Protein AF-0000000071012381 (afdb_homodimer)

InterPro domains:
  IPR000421 Coagulation factor 5/8, C-terminal domain [PF00754] (573-663)
  IPR000421 Coagulation factor 5/8, C-terminal domain [PS50022] (573-674)
  IPR008928 Six-hairpin glycosidase superfamily [SSF48208] (55-491)
  IPR008979 Galactose-binding-like domain superfamily [SSF49785] (573-671)
  IPR012341 Six-hairpin glycosidase-like superfamily [G3DSA:1.50.10.10] (108-433)
  IPR054491 Mannosylglycerate hydrolase MGH1-like, glycoside hydrolase domain [PF22422] (103-430)

pLDDT: mean 93.33, std 14.38, range [17.38, 98.94]

Foldseek 3Di:
DDDPPDDPPPDDPVVPPPPPPPPPPQQFFDDPQQVVLCVLFNQASVVDSQKAWAKDFLDVLLNNLLSVVVQLLQQQWFAPFPLATAGAQFSDADDLADPLRNHDALQLLQSLLRQLFILPNRHNLSRLSCCLVPRVPLQAQAQSLLSLLVSCLFQVPLCSNLVRLVSLVVVLVVQCVQADPVLLAGKDWCVRNVAFAAQQQCQLVVNQGTRTDRIWRFLQNLLSSLSSLCSSLVSCVSVVNNVSNVVSPVSSVSSLVSQVVQQQDLVALFRFIAGCDDDPRHHHSHTGDFDFLSRLLNLLRVSHDQDASNVLNCLQCVDCQHQPFPLAGARTGPVDPCAPPFNDDDVPATDDHRRTWHFQASLQSNLSSVLSCAADHDDDSDALLNSLVNLVSSSVLLDDVRDRWAFGTAHRHPSHDRGPDLRGTSGNSHHRNSCCVCEQQNFDRDNAQKTKGAGSADWPPDPSHIQKMKIWQGRGLQWTKMWIAHLPCPPSVDQHFIFIDINSHTQDTDNTHGMDMDGHHHDDRDDDDDRGFLQADSDQPDPQAKDKPDPWDSQQRNQQRNRGDHADPSDDTHTKDDQDQDKMKMKTFRVAKDKFWKKKWAKADDPPAADAFPDKWKWFDDPDDTDTFPWPWDDDDHSHITMTGGDIDIGRMMMMIGGHDNNHMIGTRYITTD/DDDDDDPDDPPPPPPPPPPPPPPPPQQFFDDPQQVVLCVLFNQASVVDSQKAWAKDFLDVLLNNLLSVVVQLLQQQWFAPFPLATAGAQFSDADDLADPLRNHDALQLLQSLLRQLFILPNRHNLSRLSCCLVPRVPLQAQAQSLLSLLVSCLFQVPLCSNLVRLVSLVVVLVVQCVQADPVLLAGKDWCVRNVAFAAQQQCQLVVNQGTRTDRIWRFLQNLLSSLSSLCSSLVSCVSVVNNVSNVVSPVSSLSSLVSQVVQQQDLVALFRFIAGCDDDPRHHHSHTGDFDFLSRLLNLLRVSHDQDASNVLNCLQCVDCQHQPFPLAGWRTGPVDPCAPPFNDDDVPATDDHRRTWHFQASLQSNLSSVLSCAADHDYDSDALLNSLVNLVSSSVLLDDVRDRWAFGTAHRHPSHDRGPDLRGTSGSSHHRNSCCVCEQQNFDRDNAQKTKGAGSADWPPDPSHIQKMKIWQGRGLQWTKMWIAHLPCPPSVDQHFIFIDINSHTQDTDNTHGMDMDGHDHDDRDDDDDRGFLQADSDQPDPFAKDKPDPWDSQQRNQQRNRGDHADPSDDTHTKDDQDQDKMKMKTFRVAKDKFWKKKWAKADDPPAADAFPDKWKWFDDPDDTDTFPWPWDDDDHSHITMTGGDIDIGRMMMMIGGHDHNHMIGTRYITTD

Organism: NCBI:txid2759526

Sequence (1348 aa):
MNPHRLRAAIGASILAVVLGTASAQASSPAIDTERVAQARFGNDASWYSARIPFFESSDPQIDDVYYYRWKLFRAHQRDLGAEGFISTEFLDDVGWQREPYASLNDASGFHIAEGRWLRDRRYADDYIDFMYRGGNDRHFTDYMADSVYGRFLVDGDRAAAVRHLGAMRHIYRLWDDRFDFTKGLYWVEPLLDATEYTISSIDASGGKDGFRGGDAFRPSINAYMFANARALAKLSAMAGDTTAAADFAARAAAIKARVQDDLWSPALSHFIDRYQVTNEFVKYWQPIRGRELVGYLPWTFDLVDDDARFAAAWRHALDPQGLGGATGLRTVEPSYQYYMRQYRYEGTAPECQWNGPVWPFQTTQVLTGMANLLDHYSQSVVTRSDYMRLLRQYAAMHFQQGLLDIEEDYHPETGRPIVGLARSHHYFHSGFNDLILTGLVGIRPRADDVLEVNPLLPVNGDPQALRWFRAQDVPYHGHSVAVTWDADGRHYGGKPGLTVEVDGAALAHRATMGRLTVPISRLRLPEAERPIAQSVQLVRGQFPKGSASGMADPERVHDAIDGRVWFFPELPNGWDTDATRSPQWFAIDFGKPVRLTRAEIAFFTDGKTFAVPREYRLQVRSGNAWQDVAPSGSRAIGNGITHVRWTETVADRIRLIVRQQPGKRTRLVELKILMNPHRLRAAIGASILAVVLGTASAQASSPAIDTERVAQARFGNDASWYSARIPFFESSDPQIDDVYYYRWKLFRAHQRDLGAEGFISTEFLDDVGWQREPYASLNDASGFHIAEGRWLRDRRYADDYIDFMYRGGNDRHFTDYMADSVYGRFLVDGDRAAAVRHLGAMRHIYRLWDDRFDFTKGLYWVEPLLDATEYTISSIDASGGKDGFRGGDAFRPSINAYMFANARALAKLSAMAGDTTAAADFAARAAAIKARVQDDLWSPALSHFIDRYQVTNEFVKYWQPIRGRELVGYLPWTFDLVDDDARFAAAWRHALDPQGLGGATGLRTVEPSYQYYMRQYRYEGTAPECQWNGPVWPFQTTQVLTGMANLLDHYSQSVVTRSDYMRLLRQYAAMHFQQGLLDIEEDYHPETGRPIVGLARSHHYFHSGFNDLILTGLVGIRPRADDVLEVNPLLPVNGDPQALRWFRAQDVPYHGHSVAVTWDADGRHYGGKPGLTVEVDGAALAHRATMGRLTVPISRLRLPEAERPIAQSVQLVRGQFPKGSASGMADPERVHDAIDGRVWFFPELPNGWDTDATRSPQWFAIDFGKPVRLTRAEIAFFTDGKTFAVPREYRLQVRSGNAWQDVAPSGSRAIGNGITHVRWTETVADRIRLIVRQQPGKRTRLVELKIL

Secondary structure (DSSP, 8-state):
--------------------------------HHHHHHHHHGGGHHHHHTTPPEEEES-HHHHHHHHHHHHHHHHTEEE-GGG-EEE-S-SS--TTSBTTTTB-STTHHHHHHHHTT-SSTHHHHHHHHHIIIII---SS---HHHHHHHHHHHH--HHHHHTTHHHHHHHHHHGGGGEETTTTEEEE-GGGGT-TT-HHHHHHTTTS--SS---EE-HHHHHHHHHHHHHHHHHHHHTT-HHHHHHHHHHHHHHHHHIIIIIEETTTTEE--EES---SS--TTPBPSS-BGGGGHHHHTT-S-S-HHHHGGGHHHH-TTTTB-SSSBBSB-TTSTTTT----EETTEEPP--SS-B-HHHHHHHHHHHHHHHHH---SSS-HHHHHHHHHHHHHTTEETTEE---S-B-TTT--BS---GGGTT--SS-SHHHIIIIIS-B---SSSEEEE---PPPTTSTT--SEEEEEEEEETTEEEEEEEESSSTTTTS-SEEEEEETTEEEEEESSS--EEEE----PPPPPP-PPPS----STTSSSEEEESSS--HHHHHHTTSSB----TTS--SEE--S-SS-EEEEEEEEEEEEEEEEEEEEE--SSSB---SEEEEEEESSS-EEE----PPPP-BSEEEEEEEEEEEEEEEEEEEEPPTT-B-EEEEEEE-/--------------------------------HHHHHHHHHGGGHHHHHTTPPEEEES-HHHHHHHHHHHHHHHHTEEE-GGG-EEE-S-SS--TTSBTTTTB-STTHHHHHHHHTT-SSTHHHHHHHHHIIIII---SS---HHHHHHHHHHHH--HHHHHTTHHHHHHHHHHGGGGEETTTTEEEE-GGGGT-TT-HHHHHHTTTS--SS---EE-HHHHHHHHHHHHHHHHHHHHTT-HHHHHHHHHHHHHHHHHHHHHTEETTTTEE--EES---SS--TTPBPSS-BGGGGHHHHTT-S-S-HHHHGGGHHHH-TTTTB-SSSBBSB-TTSTTTT----EETTEEPP--SS-B-HHHHHHHHHHHHHHHHH---SSS-HHHHHHHHHHHHHHTEETTEE---S-B-TTT--BS---GGGTT--SS-SHHHIIIIIS-B---SSSEEEE---PPPTTSTT--SEEEEEEEEETTEEEEEEEESSSTTTTS-SEEEEEETTEEEEEESSS--EEEE----PPPPPP-PPPS----STTSSSEEEESSS--HHHHHHTTSS-----TTS--SEE--S-SS-EEEEEEEEEEEEEEEEEEEEE--SSSB---SEEEEEEESSS-EEE----PPPP-BSEEEEEEEEEEEEEEEEEEEEPPTT-B-EEEEEEE-

Structure (mmCIF, N/CA/C/O backbone):
data_AF-0000000071012381-model_v1
#
loop_
_entity.id
_entity.type
_entity.pdbx_description
1 polymer 'Discoidin domain-containing protein'
#
loop_
_atom_site.group_PDB
_atom_site.id
_atom_site.type_symbol
_atom_site.label_atom_id
_atom_site.label_alt_id
_atom_site.label_comp_id
_atom_site.label_asym_id
_atom_site.label_entity_id
_atom_site.label_seq_id
_atom_site.pdbx_PDB_ins_code
_atom_site.Cartn_x
_atom_site.Cartn_y
_atom_site.Cartn_z
_atom_site.occupancy
_atom_site.B_iso_or_equiv
_atom_site.auth_seq_id
_atom_site.auth_comp_id
_atom_site.auth_asym_id
_atom_site.auth_atom_id
_atom_site.pdbx_PDB_model_num
ATOM 1 N N . MET A 1 1 ? 45.375 -5.504 -92.812 1 21.78 1 MET A N 1
ATOM 2 C CA . MET A 1 1 ? 44.906 -4.875 -91.562 1 21.78 1 MET A CA 1
ATOM 3 C C . MET A 1 1 ? 43.375 -5.016 -91.5 1 21.78 1 MET A C 1
ATOM 5 O O . MET A 1 1 ? 42.75 -4.387 -90.625 1 21.78 1 MET A O 1
ATOM 9 N N . ASN A 1 2 ? 42.781 -5.871 -92.375 1 21.17 2 ASN A N 1
ATOM 10 C CA . ASN A 1 2 ? 41.438 -5.898 -92.875 1 21.17 2 ASN A CA 1
ATOM 11 C C . ASN A 1 2 ? 40.438 -6.309 -91.812 1 21.17 2 ASN A C 1
ATOM 13 O O . ASN A 1 2 ? 40.781 -6.965 -90.812 1 21.17 2 ASN A O 1
ATOM 17 N N . PRO A 1 3 ? 39 -6.051 -92.062 1 25.12 3 PRO A N 1
ATOM 18 C CA . PRO A 1 3 ? 37.75 -5.629 -91.375 1 25.12 3 PRO A CA 1
ATOM 19 C C . PRO A 1 3 ? 36.969 -6.801 -90.812 1 25.12 3 PRO A C 1
ATOM 21 O O . PRO A 1 3 ? 35.812 -6.652 -90.438 1 25.12 3 PRO A O 1
ATOM 24 N N . HIS A 1 4 ? 37.625 -7.793 -90.062 1 19.03 4 HIS A N 1
ATOM 25 C CA . HIS A 1 4 ? 37.031 -9.078 -89.688 1 19.03 4 HIS A CA 1
ATOM 26 C C . HIS A 1 4 ? 35.781 -8.883 -88.812 1 19.03 4 HIS A C 1
ATOM 28 O O . HIS A 1 4 ? 35.875 -8.492 -87.688 1 19.03 4 HIS A O 1
ATOM 34 N N . ARG A 1 5 ? 34.531 -8.656 -89.438 1 18.31 5 ARG A N 1
ATOM 35 C CA . ARG A 1 5 ? 33.281 -8.07 -89 1 18.31 5 ARG A CA 1
ATOM 36 C C . ARG A 1 5 ? 32.5 -9.031 -88.125 1 18.31 5 ARG A C 1
ATOM 38 O O . ARG A 1 5 ? 31.484 -8.648 -87.5 1 18.31 5 ARG A O 1
ATOM 45 N N . LEU A 1 6 ? 32.781 -10.445 -88.125 1 17.38 6 LEU A N 1
ATOM 46 C CA . LEU A 1 6 ? 31.562 -11.234 -88.312 1 17.38 6 LEU A CA 1
ATOM 47 C C . LEU A 1 6 ? 30.594 -11.055 -87.125 1 17.38 6 LEU A C 1
ATOM 49 O O . LEU A 1 6 ? 30.984 -10.57 -86.062 1 17.38 6 LEU A O 1
ATOM 53 N N . ARG A 1 7 ? 30.078 -12.273 -86.5 1 18.84 7 ARG A N 1
ATOM 54 C CA . ARG A 1 7 ? 28.906 -13.133 -86.562 1 18.84 7 ARG A CA 1
ATOM 55 C C . ARG A 1 7 ? 28.109 -13.062 -85.25 1 18.84 7 ARG A C 1
ATOM 57 O O . ARG A 1 7 ? 28.625 -13.438 -84.188 1 18.84 7 ARG A O 1
ATOM 64 N N . ALA A 1 8 ? 27.219 -12.102 -85 1 21.19 8 ALA A N 1
ATOM 65 C CA . ALA A 1 8 ? 26.609 -11.75 -83.75 1 21.19 8 ALA A CA 1
ATOM 66 C C . ALA A 1 8 ? 25.594 -12.812 -83.312 1 21.19 8 ALA A C 1
ATOM 68 O O . ALA A 1 8 ? 24.891 -12.633 -82.312 1 21.19 8 ALA A O 1
ATOM 69 N N . ALA A 1 9 ? 25.734 -14.078 -83.688 1 18.69 9 ALA A N 1
ATOM 70 C CA . ALA A 1 9 ? 24.422 -14.75 -83.688 1 18.69 9 ALA A CA 1
ATOM 71 C C . ALA A 1 9 ? 23.844 -14.773 -82.25 1 18.69 9 ALA A C 1
ATOM 73 O O . ALA A 1 9 ? 24.594 -14.93 -81.312 1 18.69 9 ALA A O 1
ATOM 74 N N . ILE A 1 10 ? 22.594 -14.289 -82.062 1 23.92 10 ILE A N 1
ATOM 75 C CA . ILE A 1 10 ? 21.641 -13.953 -81.062 1 23.92 10 ILE A CA 1
ATOM 76 C C . ILE A 1 10 ? 21.109 -15.242 -80.375 1 23.92 10 ILE A C 1
ATOM 78 O O . ILE A 1 10 ? 20.344 -15.977 -81 1 23.92 10 ILE A O 1
ATOM 82 N N . GLY A 1 11 ? 22 -16.281 -80.062 1 20.42 11 GLY A N 1
ATOM 83 C CA . GLY A 1 11 ? 21.328 -17.531 -79.75 1 20.42 11 GLY A CA 1
ATOM 84 C C . GLY A 1 11 ? 20.281 -17.406 -78.688 1 20.42 11 GLY A C 1
ATOM 85 O O . GLY A 1 11 ? 20.344 -16.484 -77.875 1 20.42 11 GLY A O 1
ATOM 86 N N . ALA A 1 12 ? 19.031 -18 -78.938 1 24.62 12 ALA A N 1
ATOM 87 C CA . ALA A 1 12 ? 17.734 -18.312 -78.375 1 24.62 12 ALA A CA 1
ATOM 88 C C . ALA A 1 12 ? 17.875 -18.891 -77 1 24.62 12 ALA A C 1
ATOM 90 O O . ALA A 1 12 ? 18.531 -19.922 -76.812 1 24.62 12 ALA A O 1
ATOM 91 N N . SER A 1 13 ? 18 -18.031 -75.938 1 22.08 13 SER A N 1
ATOM 92 C CA . SER A 1 13 ? 18.141 -18.391 -74.562 1 22.08 13 SER A CA 1
ATOM 93 C C . SER A 1 13 ? 16.969 -19.25 -74.062 1 22.08 13 SER A C 1
ATOM 95 O O . SER A 1 13 ? 15.836 -18.781 -74 1 22.08 13 SER A O 1
ATOM 97 N N . ILE A 1 14 ? 16.766 -20.453 -74.75 1 24.06 14 ILE A N 1
ATOM 98 C CA . ILE A 1 14 ? 15.57 -21.156 -74.312 1 24.06 14 ILE A CA 1
ATOM 99 C C . ILE A 1 14 ? 15.688 -21.422 -72.812 1 24.06 14 ILE A C 1
ATOM 101 O O . ILE A 1 14 ? 16.641 -22.062 -72.312 1 24.06 14 ILE A O 1
ATOM 105 N N . LEU A 1 15 ? 15.258 -20.438 -72 1 23.03 15 LEU A N 1
ATOM 106 C CA . LEU A 1 15 ? 15.219 -20.562 -70.562 1 23.03 15 LEU A CA 1
ATOM 107 C C . LEU A 1 15 ? 14.391 -21.766 -70.125 1 23.03 15 LEU A C 1
ATOM 109 O O . LEU A 1 15 ? 13.195 -21.844 -70.438 1 23.03 15 LEU A O 1
ATOM 113 N N . ALA A 1 16 ? 14.961 -22.969 -70.188 1 26.92 16 ALA A N 1
ATOM 114 C CA . ALA A 1 16 ? 14.281 -24.156 -69.625 1 26.92 16 ALA A CA 1
ATOM 115 C C . ALA A 1 16 ? 13.859 -23.922 -68.188 1 26.92 16 ALA A C 1
ATOM 117 O O . ALA A 1 16 ? 14.711 -23.688 -67.312 1 26.92 16 ALA A O 1
ATOM 118 N N . VAL A 1 17 ? 12.695 -23.281 -68.062 1 28.25 17 VAL A N 1
ATOM 119 C CA . VAL A 1 17 ? 12.117 -23.188 -66.75 1 28.25 17 VAL A CA 1
ATOM 120 C C . VAL A 1 17 ? 12 -24.578 -66.125 1 28.25 17 VAL A C 1
ATOM 122 O O . VAL A 1 17 ? 11.336 -25.453 -66.688 1 28.25 17 VAL A O 1
ATOM 125 N N . VAL A 1 18 ? 13.094 -25.047 -65.5 1 27.47 18 VAL A N 1
ATOM 126 C CA . VAL A 1 18 ? 12.992 -26.281 -64.75 1 27.47 18 VAL A CA 1
ATOM 127 C C . VAL A 1 18 ? 11.875 -26.156 -63.688 1 27.47 18 VAL A C 1
ATOM 129 O O . VAL A 1 18 ? 11.914 -25.266 -62.844 1 27.47 18 VAL A O 1
ATOM 132 N N . LEU A 1 19 ? 10.688 -26.547 -64.125 1 29.58 19 LEU A N 1
ATOM 133 C CA . LEU A 1 19 ? 9.586 -26.75 -63.188 1 29.58 19 LEU A CA 1
ATOM 134 C C . LEU A 1 19 ? 10.039 -27.562 -62 1 29.58 19 LEU A C 1
ATOM 136 O O . LEU A 1 19 ? 10.438 -28.719 -62.125 1 29.58 19 LEU A O 1
ATOM 140 N N . GLY A 1 20 ? 10.711 -26.812 -61.125 1 26.58 20 GLY A N 1
ATOM 141 C CA . GLY A 1 20 ? 11.023 -27.453 -59.844 1 26.58 20 GLY A CA 1
ATOM 142 C C . GLY A 1 20 ? 9.82 -28.125 -59.219 1 26.58 20 GLY A C 1
ATOM 143 O O . GLY A 1 20 ? 8.734 -27.547 -59.156 1 26.58 20 GLY A O 1
ATOM 144 N N . THR A 1 21 ? 9.773 -29.391 -59.406 1 29.95 21 THR A N 1
ATOM 145 C CA . THR A 1 21 ? 8.766 -30.172 -58.688 1 29.95 21 THR A CA 1
ATOM 146 C C . THR A 1 21 ? 8.641 -29.688 -57.219 1 29.95 21 THR A C 1
ATOM 148 O O . THR A 1 21 ? 9.641 -29.391 -56.594 1 29.95 21 THR A O 1
ATOM 151 N N . ALA A 1 22 ? 7.535 -29.062 -57 1 32.56 22 ALA A N 1
ATOM 152 C CA . ALA A 1 22 ? 7.102 -28.812 -55.625 1 32.56 22 ALA A CA 1
ATOM 153 C C . ALA A 1 22 ? 7.32 -30.031 -54.75 1 32.56 22 ALA A C 1
ATOM 155 O O . ALA A 1 22 ? 6.707 -31.078 -54.969 1 32.56 22 ALA A O 1
ATOM 156 N N . SER A 1 23 ? 8.57 -30.234 -54.438 1 29.98 23 SER A N 1
ATOM 157 C CA . SER A 1 23 ? 8.633 -31.266 -53.406 1 29.98 23 SER A CA 1
ATOM 158 C C . SER A 1 23 ? 7.445 -31.172 -52.469 1 29.98 23 SER A C 1
ATOM 160 O O . SER A 1 23 ? 6.961 -30.078 -52.156 1 29.98 23 SER A O 1
ATOM 162 N N . ALA A 1 24 ? 6.727 -32.062 -52.438 1 38.72 24 ALA A N 1
ATOM 163 C CA . ALA A 1 24 ? 5.703 -32.281 -51.406 1 38.72 24 ALA A CA 1
ATOM 164 C C . ALA A 1 24 ? 6.191 -31.781 -50.062 1 38.72 24 ALA A C 1
ATOM 166 O O . ALA A 1 24 ? 7.098 -32.375 -49.469 1 38.72 24 ALA A O 1
ATOM 167 N N . GLN A 1 25 ? 6.207 -30.578 -49.781 1 37.19 25 GLN A N 1
ATOM 168 C CA . GLN A 1 25 ? 6.418 -30.078 -48.406 1 37.19 25 GLN A CA 1
ATOM 169 C C . GLN A 1 25 ? 5.863 -31.047 -47.375 1 37.19 25 GLN A C 1
ATOM 171 O O . GLN A 1 25 ? 4.676 -31.359 -47.375 1 37.19 25 GLN A O 1
ATOM 176 N N . ALA A 1 26 ? 6.562 -31.938 -46.812 1 44.81 26 ALA A N 1
ATOM 177 C CA . ALA A 1 26 ? 6.18 -32.75 -45.688 1 44.81 26 ALA A CA 1
ATOM 178 C C . ALA A 1 26 ? 5.371 -31.969 -44.656 1 44.81 26 ALA A C 1
ATOM 180 O O . ALA A 1 26 ? 5.785 -30.875 -44.25 1 44.81 26 ALA A O 1
ATOM 181 N N . SER A 1 27 ? 4.141 -32.156 -44.594 1 49.75 27 SER A N 1
ATOM 182 C CA . SER A 1 27 ? 3.24 -31.5 -43.656 1 49.75 27 SER A CA 1
ATOM 183 C C . SER A 1 27 ? 3.785 -31.562 -42.25 1 49.75 27 SER A C 1
ATOM 185 O O . SER A 1 27 ? 4.23 -32.625 -41.781 1 49.75 27 SER A O 1
ATOM 187 N N . SER A 1 28 ? 4.262 -30.469 -41.625 1 63 28 SER A N 1
ATOM 188 C CA . SER A 1 28 ? 4.738 -30.312 -40.25 1 63 28 SER A CA 1
ATOM 189 C C . SER A 1 28 ? 3.82 -31.031 -39.25 1 63 28 SER A C 1
ATOM 191 O O . SER A 1 28 ? 2.6 -31.047 -39.438 1 63 28 SER A O 1
ATOM 193 N N . PRO A 1 29 ? 4.371 -31.906 -38.375 1 73 29 PRO A N 1
ATOM 194 C CA . PRO A 1 29 ? 3.568 -32.531 -37.344 1 73 29 PRO A CA 1
ATOM 195 C C . PRO A 1 29 ? 2.588 -31.562 -36.688 1 73 29 PRO A C 1
ATOM 197 O O . PRO A 1 29 ? 2.891 -30.375 -36.531 1 73 29 PRO A O 1
ATOM 200 N N . ALA A 1 30 ? 1.263 -31.938 -36.75 1 85.94 30 ALA A N 1
ATOM 201 C CA . ALA A 1 30 ? 0.289 -31.062 -36.125 1 85.94 30 ALA A CA 1
ATOM 202 C C . ALA A 1 30 ? -0.629 -31.828 -35.188 1 85.94 30 ALA A C 1
ATOM 204 O O . ALA A 1 30 ? -1.067 -32.938 -35.5 1 85.94 30 ALA A O 1
ATOM 205 N N . ILE A 1 31 ? -0.603 -31.375 -33.875 1 94.88 31 ILE A N 1
ATOM 206 C CA . ILE A 1 31 ? -1.655 -31.828 -32.969 1 94.88 31 ILE A CA 1
ATOM 207 C C . ILE A 1 31 ? -3.016 -31.375 -33.5 1 94.88 31 ILE A C 1
ATOM 209 O O . ILE A 1 31 ? -3.201 -30.219 -33.875 1 94.88 31 ILE A O 1
ATOM 213 N N . ASP A 1 32 ? -3.914 -32.312 -33.688 1 95.56 32 ASP A N 1
ATOM 214 C CA . ASP A 1 32 ? -5.301 -31.953 -33.969 1 95.56 32 ASP A CA 1
ATOM 215 C C . ASP A 1 32 ? -5.953 -31.328 -32.719 1 95.56 32 ASP A C 1
ATOM 217 O O . ASP A 1 32 ? -6.613 -32.031 -31.953 1 95.56 32 ASP A O 1
ATOM 221 N N . THR A 1 33 ? -5.828 -30.062 -32.656 1 96.38 33 THR A N 1
ATOM 222 C CA . THR A 1 33 ? -6.164 -29.344 -31.422 1 96.38 33 THR A CA 1
ATOM 223 C C . THR A 1 33 ? -7.664 -29.422 -31.141 1 96.38 33 THR A C 1
ATOM 225 O O . THR A 1 33 ? -8.086 -29.5 -29.984 1 96.38 33 THR A O 1
ATOM 228 N N . GLU A 1 34 ? -8.492 -29.391 -32.156 1 96.12 34 GLU A N 1
ATOM 229 C CA . GLU A 1 34 ? -9.93 -29.5 -31.953 1 96.12 34 GLU A CA 1
ATOM 230 C C . GLU A 1 34 ? -10.305 -30.875 -31.391 1 96.12 34 GLU A C 1
ATOM 232 O O . GLU A 1 34 ? -11.141 -30.969 -30.484 1 96.12 34 GLU A O 1
ATOM 237 N N . ARG A 1 35 ? -9.695 -31.828 -31.953 1 97.12 35 ARG A N 1
ATOM 238 C CA . ARG A 1 35 ? -9.945 -33.188 -31.469 1 97.12 35 ARG A CA 1
ATOM 239 C C . ARG A 1 35 ? -9.484 -33.344 -30.031 1 97.12 35 ARG A C 1
ATOM 241 O O . ARG A 1 35 ? -10.195 -33.906 -29.203 1 97.12 35 ARG A O 1
ATOM 248 N N . VAL A 1 36 ? -8.289 -32.906 -29.75 1 98 36 VAL A N 1
ATOM 249 C CA . VAL A 1 36 ? -7.73 -33.031 -28.406 1 98 36 VAL A CA 1
ATOM 250 C C . VAL A 1 36 ? -8.594 -32.25 -27.422 1 98 36 VAL A C 1
ATOM 252 O O . VAL A 1 36 ? -8.906 -32.75 -26.328 1 98 36 VAL A O 1
ATOM 255 N N . ALA A 1 37 ? -9.047 -31.062 -27.797 1 98.31 37 ALA A N 1
ATOM 256 C CA . ALA A 1 37 ? -9.875 -30.25 -26.922 1 98.31 37 ALA A CA 1
ATOM 257 C C . ALA A 1 37 ? -11.203 -30.938 -26.609 1 98.31 37 ALA A C 1
ATOM 259 O O . ALA A 1 37 ? -11.656 -30.953 -25.469 1 98.31 37 ALA A O 1
ATOM 260 N N . GLN A 1 38 ? -11.781 -31.469 -27.656 1 97.75 38 GLN A N 1
ATOM 261 C CA . GLN A 1 38 ? -13.047 -32.156 -27.469 1 97.75 38 GLN A CA 1
ATOM 262 C C . GLN A 1 38 ? -12.867 -33.375 -26.547 1 97.75 38 GLN A C 1
ATOM 264 O O . GLN A 1 38 ? -13.719 -33.656 -25.703 1 97.75 38 GLN A O 1
ATOM 269 N N . ALA A 1 39 ? -11.828 -34.094 -26.766 1 97.94 39 ALA A N 1
ATOM 270 C CA . ALA A 1 39 ? -11.57 -35.281 -25.984 1 97.94 39 ALA A CA 1
ATOM 271 C C . ALA A 1 39 ? -11.297 -34.938 -24.516 1 97.94 39 ALA A C 1
ATOM 273 O O . ALA A 1 39 ? -11.703 -35.688 -23.609 1 97.94 39 ALA A O 1
ATOM 274 N N . ARG A 1 40 ? -10.625 -33.844 -24.281 1 98.06 40 ARG A N 1
ATOM 275 C CA . ARG A 1 40 ? -10.148 -33.5 -22.953 1 98.06 40 ARG A CA 1
ATOM 276 C C . ARG A 1 40 ? -11.188 -32.688 -22.188 1 98.06 40 ARG A C 1
ATOM 278 O O . ARG A 1 40 ? -11.273 -32.781 -20.969 1 98.06 40 ARG A O 1
ATOM 285 N N . PHE A 1 41 ? -12.055 -31.891 -22.891 1 98.19 41 PHE A N 1
ATOM 286 C CA . PHE A 1 41 ? -12.836 -30.891 -22.188 1 98.19 41 PHE A CA 1
ATOM 287 C C . PHE A 1 41 ? -14.312 -30.984 -22.547 1 98.19 41 PHE A C 1
ATOM 289 O O . PHE A 1 41 ? -15.141 -30.266 -22 1 98.19 41 PHE A O 1
ATOM 296 N N . GLY A 1 42 ? -14.68 -31.828 -23.484 1 97.62 42 GLY A N 1
ATOM 297 C CA . GLY A 1 42 ? -16.062 -32.031 -23.859 1 97.62 42 GLY A CA 1
ATOM 298 C C . GLY A 1 42 ? -16.734 -30.766 -24.375 1 97.62 42 GLY A C 1
ATOM 299 O O . GLY A 1 42 ? -16.203 -30.094 -25.25 1 97.62 42 GLY A O 1
ATOM 300 N N . ASN A 1 43 ? -17.891 -30.484 -23.766 1 97.19 43 ASN A N 1
ATOM 301 C CA . ASN A 1 43 ? -18.703 -29.375 -24.234 1 97.19 43 ASN A CA 1
ATOM 302 C C . ASN A 1 43 ? -18.062 -28.031 -23.922 1 97.19 43 ASN A C 1
ATOM 304 O O . ASN A 1 43 ? -18.5 -27 -24.438 1 97.19 43 ASN A O 1
ATOM 308 N N . ASP A 1 44 ? -17 -28.016 -23.172 1 97.81 44 ASP A N 1
ATOM 309 C CA . ASP A 1 44 ? -16.328 -26.766 -22.828 1 97.81 44 ASP A CA 1
ATOM 310 C C . ASP A 1 44 ? -15.086 -26.562 -23.703 1 97.81 44 ASP A C 1
ATOM 312 O O . ASP A 1 44 ? -14.297 -25.641 -23.469 1 97.81 44 ASP A O 1
ATOM 316 N N . ALA A 1 45 ? -14.883 -27.297 -24.672 1 98.19 45 ALA A N 1
ATOM 317 C CA . ALA A 1 45 ? -13.68 -27.375 -25.5 1 98.19 45 ALA A CA 1
ATOM 318 C C . ALA A 1 45 ? -13.367 -26.016 -26.125 1 98.19 45 ALA A C 1
ATOM 320 O O . ALA A 1 45 ? -12.203 -25.656 -26.297 1 98.19 45 ALA A O 1
ATOM 321 N N . SER A 1 46 ? -14.352 -25.297 -26.453 1 96.25 46 SER A N 1
ATOM 322 C CA . SER A 1 46 ? -14.148 -24.047 -27.188 1 96.25 46 SER A CA 1
ATOM 323 C C . SER A 1 46 ? -13.344 -23.047 -26.375 1 96.25 46 SER A C 1
ATOM 325 O O . SER A 1 46 ? -12.57 -22.266 -26.938 1 96.25 46 SER A O 1
ATOM 327 N N . TRP A 1 47 ? -13.547 -23 -25.078 1 96.88 47 TRP A N 1
ATOM 328 C CA . TRP A 1 47 ? -12.766 -22.109 -24.25 1 96.88 47 TRP A CA 1
ATOM 329 C C . TRP A 1 47 ? -11.273 -22.391 -24.375 1 96.88 47 TRP A C 1
ATOM 331 O O . TRP A 1 47 ? -10.461 -21.469 -24.484 1 96.88 47 TRP A O 1
ATOM 341 N N . TYR A 1 48 ? -10.906 -23.609 -24.438 1 98.19 48 TYR A N 1
ATOM 342 C CA . TYR A 1 48 ? -9.516 -24.062 -24.422 1 98.19 48 TYR A CA 1
ATOM 343 C C . TYR A 1 48 ? -8.891 -23.953 -25.812 1 98.19 48 TYR A C 1
ATOM 345 O O . TYR A 1 48 ? -7.742 -23.531 -25.953 1 98.19 48 TYR A O 1
ATOM 353 N N . SER A 1 49 ? -9.664 -24.312 -26.875 1 97.19 49 SER A N 1
ATOM 354 C CA . SER A 1 49 ? -9.148 -24.312 -28.234 1 97.19 49 SER A CA 1
ATOM 355 C C . SER A 1 49 ? -8.641 -22.922 -28.625 1 97.19 49 SER A C 1
ATOM 357 O O . SER A 1 49 ? -7.641 -22.797 -29.328 1 97.19 49 SER A O 1
ATOM 359 N N . ALA A 1 50 ? -9.211 -21.984 -28.047 1 93.62 50 ALA A N 1
ATOM 360 C CA . ALA A 1 50 ? -8.906 -20.609 -28.438 1 93.62 50 ALA A CA 1
ATOM 361 C C . ALA A 1 50 ? -7.805 -20.016 -27.547 1 93.62 50 ALA A C 1
ATOM 363 O O . ALA A 1 50 ? -7.262 -18.953 -27.859 1 93.62 50 ALA A O 1
ATOM 364 N N . ARG A 1 51 ? -7.359 -20.766 -26.562 1 96.88 51 ARG A N 1
ATOM 365 C CA . ARG A 1 51 ? -6.617 -20.016 -25.547 1 96.88 51 ARG A CA 1
ATOM 366 C C . ARG A 1 51 ? -5.344 -20.75 -25.141 1 96.88 51 ARG A C 1
ATOM 368 O O . ARG A 1 51 ? -4.301 -20.125 -24.938 1 96.88 51 ARG A O 1
ATOM 375 N N . ILE A 1 52 ? -5.324 -22.016 -25.047 1 98.75 52 ILE A N 1
ATOM 376 C CA . ILE A 1 52 ? -4.227 -22.688 -24.344 1 98.75 52 ILE A CA 1
ATOM 377 C C . ILE A 1 52 ? -3.197 -23.172 -25.359 1 98.75 52 ILE A C 1
ATOM 379 O O . ILE A 1 52 ? -3.525 -23.406 -26.531 1 98.75 52 ILE A O 1
ATOM 383 N N . PRO A 1 53 ? -1.895 -23.328 -25 1 98.81 53 PRO A N 1
ATOM 384 C CA . PRO A 1 53 ? -0.979 -24.188 -25.766 1 98.81 53 PRO A CA 1
ATOM 385 C C . PRO A 1 53 ? -1.319 -25.656 -25.641 1 98.81 53 PRO A C 1
ATOM 387 O O . PRO A 1 53 ? -1.718 -26.125 -24.562 1 98.81 53 PRO A O 1
ATOM 390 N N . PHE A 1 54 ? -1.182 -26.328 -26.688 1 98.81 54 PHE A N 1
ATOM 391 C CA . PHE A 1 54 ? -1.446 -27.75 -26.672 1 98.81 54 PHE A CA 1
ATOM 392 C C . PHE A 1 54 ? -0.149 -28.547 -26.531 1 98.81 54 PHE A C 1
ATOM 394 O O . PHE A 1 54 ? 0.921 -28.062 -26.906 1 98.81 54 PHE A O 1
ATOM 401 N N . PHE A 1 55 ? -0.235 -29.719 -26 1 98.81 55 PHE A N 1
ATOM 402 C CA . PHE A 1 55 ? 0.926 -30.547 -25.703 1 98.81 55 PHE A CA 1
ATOM 403 C C . PHE A 1 55 ? 0.572 -32.031 -25.797 1 98.81 55 PHE A C 1
ATOM 405 O O . PHE A 1 55 ? -0.53 -32.438 -25.422 1 98.81 55 PHE A O 1
ATOM 412 N N . GLU A 1 56 ? 1.412 -32.812 -26.297 1 98.44 56 GLU A N 1
ATOM 413 C CA . GLU A 1 56 ? 1.345 -34.281 -26.25 1 98.44 56 GLU A CA 1
ATOM 414 C C . GLU A 1 56 ? 2.738 -34.875 -26.125 1 98.44 56 GLU A C 1
ATOM 416 O O . GLU A 1 56 ? 3.725 -34.281 -26.562 1 98.44 56 GLU A O 1
ATOM 421 N N . SER A 1 57 ? 2.797 -36.125 -25.594 1 98.5 57 SER A N 1
ATOM 422 C CA . SER A 1 57 ? 4.082 -36.781 -25.422 1 98.5 57 SER A CA 1
ATOM 423 C C . SER A 1 57 ? 3.912 -38.281 -25.328 1 98.5 57 SER A C 1
ATOM 425 O O . SER A 1 57 ? 2.791 -38.812 -25.406 1 98.5 57 SER A O 1
ATOM 427 N N . SER A 1 58 ? 5.047 -38.969 -25.203 1 98 58 SER A N 1
ATOM 428 C CA . SER A 1 58 ? 5.043 -40.438 -25.047 1 98 58 SER A CA 1
ATOM 429 C C . SER A 1 58 ? 4.746 -40.812 -23.609 1 98 58 SER A C 1
ATOM 431 O O . SER A 1 58 ? 4.875 -42 -23.234 1 98 58 SER A O 1
ATOM 433 N N . ASP A 1 59 ? 4.402 -39.906 -22.688 1 98.31 59 ASP A N 1
ATOM 434 C CA . ASP A 1 59 ? 3.994 -40.125 -21.297 1 98.31 59 ASP A CA 1
ATOM 435 C C . ASP A 1 59 ? 2.559 -39.688 -21.078 1 98.31 59 ASP A C 1
ATOM 437 O O . ASP A 1 59 ? 2.324 -38.531 -20.672 1 98.31 59 ASP A O 1
ATOM 441 N N . PRO A 1 60 ? 1.583 -40.531 -21.156 1 97.69 60 PRO A N 1
ATOM 442 C CA . PRO A 1 60 ? 0.171 -40.156 -21.078 1 97.69 60 PRO A CA 1
ATOM 443 C C . PRO A 1 60 ? -0.204 -39.562 -19.719 1 97.69 60 PRO A C 1
ATOM 445 O O . PRO A 1 60 ? -1.126 -38.75 -19.641 1 97.69 60 PRO A O 1
ATOM 448 N N . GLN A 1 61 ? 0.469 -39.938 -18.656 1 97.88 61 GLN A N 1
ATOM 449 C CA . GLN A 1 61 ? 0.152 -39.375 -17.344 1 97.88 61 GLN A CA 1
ATOM 450 C C . GLN A 1 61 ? 0.479 -37.906 -17.281 1 97.88 61 GLN A C 1
ATOM 452 O O . GLN A 1 61 ? -0.286 -37.125 -16.734 1 97.88 61 GLN A O 1
ATOM 457 N N . ILE A 1 62 ? 1.614 -37.5 -17.828 1 98.69 62 ILE A N 1
ATOM 458 C CA . ILE A 1 62 ? 1.98 -36.094 -17.891 1 98.69 62 ILE A CA 1
ATOM 459 C C . ILE A 1 62 ? 0.956 -35.344 -18.734 1 98.69 62 ILE A C 1
ATOM 461 O O . ILE A 1 62 ? 0.536 -34.219 -18.375 1 98.69 62 ILE A O 1
ATOM 465 N N . ASP A 1 63 ? 0.503 -35.938 -19.844 1 98.75 63 ASP A N 1
ATOM 466 C CA . ASP A 1 63 ? -0.492 -35.312 -20.719 1 98.75 63 ASP A CA 1
ATOM 467 C C . ASP A 1 63 ? -1.81 -35.094 -19.969 1 98.75 63 ASP A C 1
ATOM 469 O O . ASP A 1 63 ? -2.432 -34.031 -20.078 1 98.75 63 ASP A O 1
ATOM 473 N N . ASP A 1 64 ? -2.203 -36.125 -19.219 1 98.69 64 ASP A N 1
ATOM 474 C CA . ASP A 1 64 ? -3.441 -36.031 -18.453 1 98.69 64 ASP A CA 1
ATOM 475 C C . ASP A 1 64 ? -3.391 -34.875 -17.469 1 98.69 64 ASP A C 1
ATOM 477 O O . ASP A 1 64 ? -4.34 -34.062 -17.391 1 98.69 64 ASP A O 1
ATOM 481 N N . VAL A 1 65 ? -2.33 -34.75 -16.75 1 98.81 65 VAL A N 1
ATOM 482 C CA . VAL A 1 65 ? -2.191 -33.688 -15.734 1 98.81 65 VAL A CA 1
ATOM 483 C C . VAL A 1 65 ? -2.107 -32.344 -16.422 1 98.81 65 VAL A C 1
ATOM 485 O O . VAL A 1 65 ? -2.668 -31.344 -15.922 1 98.81 65 VAL A O 1
ATOM 488 N N . TYR A 1 66 ? -1.409 -32.25 -17.562 1 98.88 66 TYR A N 1
ATOM 489 C CA . TYR A 1 66 ? -1.291 -31 -18.312 1 98.88 66 TYR A CA 1
ATOM 490 C C . TYR A 1 66 ? -2.664 -30.422 -18.625 1 98.88 66 TYR A C 1
ATOM 492 O O . TYR A 1 66 ? -2.928 -29.25 -18.375 1 98.88 66 TYR A O 1
ATOM 500 N N . TYR A 1 67 ? -3.51 -31.156 -19.172 1 98.88 67 TYR A N 1
ATOM 501 C CA . TYR A 1 67 ? -4.824 -30.688 -19.578 1 98.88 67 TYR A CA 1
ATOM 502 C C . TYR A 1 67 ? -5.738 -30.5 -18.375 1 98.88 67 TYR A C 1
ATOM 504 O O . TYR A 1 67 ? -6.578 -29.594 -18.344 1 98.88 67 TYR A O 1
ATOM 512 N N . TYR A 1 68 ? -5.605 -31.359 -17.328 1 98.5 68 TYR A N 1
ATOM 513 C CA . TYR A 1 68 ? -6.32 -31.141 -16.078 1 98.5 68 TYR A CA 1
ATOM 514 C C . TYR A 1 68 ? -5.969 -29.781 -15.484 1 98.5 68 TYR A C 1
ATOM 516 O O . TYR A 1 68 ? -6.848 -29.062 -14.984 1 98.5 68 TYR A O 1
ATOM 524 N N . ARG A 1 69 ? -4.711 -29.422 -15.57 1 98.81 69 ARG A N 1
ATOM 525 C CA . ARG A 1 69 ? -4.266 -28.156 -14.984 1 98.81 69 ARG A CA 1
ATOM 526 C C . ARG A 1 69 ? -4.832 -26.969 -15.742 1 98.81 69 ARG A C 1
ATOM 528 O O . ARG A 1 69 ? -5.098 -25.922 -15.156 1 98.81 69 ARG A O 1
ATOM 535 N N . TRP A 1 70 ? -5.051 -27.062 -17.031 1 98.81 70 TRP A N 1
ATOM 536 C CA . TRP A 1 70 ? -5.758 -26.016 -17.75 1 98.81 70 TRP A CA 1
ATOM 537 C C . TRP A 1 70 ? -7.223 -25.953 -17.328 1 98.81 70 TRP A C 1
ATOM 539 O O . TRP A 1 70 ? -7.812 -24.875 -17.25 1 98.81 70 TRP A O 1
ATOM 549 N N . LYS A 1 71 ? -7.82 -27.156 -17.109 1 98.19 71 LYS A N 1
ATOM 550 C CA . LYS A 1 71 ? -9.172 -27.172 -16.562 1 98.19 71 LYS A CA 1
ATOM 551 C C . LYS A 1 71 ? -9.227 -26.469 -15.211 1 98.19 71 LYS A C 1
ATOM 553 O O . LYS A 1 71 ? -10.172 -25.719 -14.93 1 98.19 71 LYS A O 1
ATOM 558 N N . LEU A 1 72 ? -8.227 -26.734 -14.461 1 97.88 72 LEU A N 1
ATOM 559 C CA . LEU A 1 72 ? -8.102 -26.078 -13.156 1 97.88 72 LEU A CA 1
ATOM 560 C C . LEU A 1 72 ? -7.965 -24.578 -13.305 1 97.88 72 LEU A C 1
ATOM 562 O O . LEU A 1 72 ? -8.609 -23.812 -12.578 1 97.88 72 LEU A O 1
ATOM 566 N N . PHE A 1 73 ? -7.105 -24.156 -14.188 1 98.62 73 PHE A N 1
ATOM 567 C CA . PHE A 1 73 ? -6.91 -22.734 -14.445 1 98.62 73 PHE A CA 1
ATOM 568 C C . PHE A 1 73 ? -8.234 -22.062 -14.797 1 98.62 73 PHE A C 1
ATOM 570 O O . PHE A 1 73 ? -8.578 -21.016 -14.227 1 98.62 73 PHE A O 1
ATOM 577 N N . ARG A 1 74 ? -8.938 -22.625 -15.672 1 98.5 74 ARG A N 1
ATOM 578 C CA . ARG A 1 74 ? -10.219 -22.047 -16.078 1 98.5 74 ARG A CA 1
ATOM 579 C C . ARG A 1 74 ? -11.188 -21.969 -14.906 1 98.5 74 ARG A C 1
ATOM 581 O O . ARG A 1 74 ? -11.859 -20.953 -14.719 1 98.5 74 ARG A O 1
ATOM 588 N N . ALA A 1 75 ? -11.25 -23.031 -14.156 1 98.12 75 ALA A N 1
ATOM 589 C CA . ALA A 1 75 ? -12.18 -23.094 -13.031 1 98.12 75 ALA A CA 1
ATOM 590 C C . ALA A 1 75 ? -11.906 -21.969 -12.031 1 98.12 75 ALA A C 1
ATOM 592 O O . ALA A 1 75 ? -12.82 -21.484 -11.367 1 98.12 75 ALA A O 1
ATOM 593 N N . HIS A 1 76 ? -10.688 -21.516 -11.961 1 98.31 76 HIS A N 1
ATOM 594 C CA . HIS A 1 76 ? -10.289 -20.562 -10.938 1 98.31 76 HIS A CA 1
ATOM 595 C C . HIS A 1 76 ? -10.305 -19.141 -11.484 1 98.31 76 HIS A C 1
ATOM 597 O O . HIS A 1 76 ? -9.891 -18.203 -10.789 1 98.31 76 HIS A O 1
ATOM 603 N N . GLN A 1 77 ? -10.734 -18.969 -12.742 1 98.38 77 GLN A N 1
ATOM 604 C CA . GLN A 1 77 ? -10.938 -17.609 -13.234 1 98.38 77 GLN A CA 1
ATOM 605 C C . GLN A 1 77 ? -12.273 -17.047 -12.758 1 98.38 77 GLN A C 1
ATOM 607 O O . GLN A 1 77 ? -13.336 -17.531 -13.164 1 98.38 77 GLN A O 1
ATOM 612 N N . ARG A 1 78 ? -12.203 -16.094 -11.906 1 98.44 78 ARG A N 1
ATOM 613 C CA . ARG A 1 78 ? -13.406 -15.383 -11.469 1 98.44 78 ARG A CA 1
ATOM 614 C C . ARG A 1 78 ? -13.562 -14.055 -12.203 1 98.44 78 ARG A C 1
ATOM 616 O O . ARG A 1 78 ? -12.641 -13.234 -12.219 1 98.44 78 ARG A O 1
ATOM 623 N N . ASP A 1 79 ? -14.648 -13.922 -12.859 1 98.31 79 ASP A N 1
ATOM 624 C CA . ASP A 1 79 ? -15.016 -12.664 -13.508 1 98.31 79 ASP A CA 1
ATOM 625 C C . ASP A 1 79 ? -15.578 -11.672 -12.5 1 98.31 79 ASP A C 1
ATOM 627 O O . ASP A 1 79 ? -16.578 -11.953 -11.828 1 98.31 79 ASP A O 1
ATOM 631 N N . LEU A 1 80 ? -14.969 -10.469 -12.406 1 97.5 80 LEU A N 1
ATOM 632 C CA . LEU A 1 80 ? -15.406 -9.453 -11.453 1 97.5 80 LEU A CA 1
ATOM 633 C C . LEU A 1 80 ? -16.172 -8.344 -12.156 1 97.5 80 LEU A C 1
ATOM 635 O O . LEU A 1 80 ? -16.266 -7.223 -11.648 1 97.5 80 LEU A O 1
ATOM 639 N N . GLY A 1 81 ? -16.625 -8.633 -13.375 1 96 81 GLY A N 1
ATOM 640 C CA . GLY A 1 81 ? -17.297 -7.613 -14.148 1 96 81 GLY A CA 1
ATOM 641 C C . GLY A 1 81 ? -16.359 -6.547 -14.688 1 96 81 GLY A C 1
ATOM 642 O O . GLY A 1 81 ? -15.367 -6.863 -15.352 1 96 81 GLY A O 1
ATOM 643 N N . ALA A 1 82 ? -16.578 -5.34 -14.336 1 91.56 82 ALA A N 1
ATOM 644 C CA . ALA A 1 82 ? -15.805 -4.207 -14.859 1 91.56 82 ALA A CA 1
ATOM 645 C C . ALA A 1 82 ? -14.359 -4.25 -14.367 1 91.56 82 ALA A C 1
ATOM 647 O O . ALA A 1 82 ? -13.469 -3.666 -14.984 1 91.56 82 ALA A O 1
ATOM 648 N N . GLU A 1 83 ? -14.07 -5.008 -13.367 1 93.69 83 GLU A N 1
ATOM 649 C CA . GLU A 1 83 ? -12.727 -5.09 -12.812 1 93.69 83 GLU A CA 1
ATOM 650 C C . GLU A 1 83 ? -11.914 -6.188 -13.484 1 93.69 83 GLU A C 1
ATOM 652 O O . GLU A 1 83 ? -10.719 -6.34 -13.219 1 93.69 83 GLU A O 1
ATOM 657 N N . GLY A 1 84 ? -12.523 -6.941 -14.312 1 96.5 84 GLY A N 1
ATOM 658 C CA . GLY A 1 84 ? -11.836 -7.969 -15.07 1 96.5 84 GLY A CA 1
ATOM 659 C C . GLY A 1 84 ? -11.719 -9.281 -14.328 1 96.5 84 GLY A C 1
ATOM 660 O O . GLY A 1 84 ? -12.469 -9.539 -13.383 1 96.5 84 GLY A O 1
ATOM 661 N N . PHE A 1 85 ? -10.812 -10.141 -14.766 1 98 85 PHE A N 1
ATOM 662 C CA . PHE A 1 85 ? -10.648 -11.484 -14.219 1 98 85 PHE A CA 1
ATOM 663 C C . PHE A 1 85 ? -9.57 -11.5 -13.141 1 98 85 PHE A C 1
ATOM 665 O O . PHE A 1 85 ? -8.594 -10.742 -13.211 1 98 85 PHE A O 1
ATOM 672 N N . ILE A 1 86 ? -9.805 -12.367 -12.148 1 98.44 86 ILE A N 1
ATOM 673 C CA . ILE A 1 86 ? -8.734 -12.75 -11.242 1 98.44 86 ILE A CA 1
ATOM 674 C C . ILE A 1 86 ? -8.625 -14.266 -11.18 1 98.44 86 ILE A C 1
ATOM 676 O O . ILE A 1 86 ? -9.516 -14.984 -11.641 1 98.44 86 ILE A O 1
ATOM 680 N N . SER A 1 87 ? -7.48 -14.711 -10.711 1 98.56 87 SER A N 1
ATOM 681 C CA . SER A 1 87 ? -7.312 -16.125 -10.375 1 98.56 87 SER A CA 1
ATOM 682 C C . SER A 1 87 ? -7.449 -16.359 -8.875 1 98.56 87 SER A C 1
ATOM 684 O O . SER A 1 87 ? -6.773 -15.703 -8.078 1 98.56 87 SER A O 1
ATOM 686 N N . THR A 1 88 ? -8.305 -17.297 -8.5 1 97.88 88 THR A N 1
ATOM 687 C CA . THR A 1 88 ? -8.492 -17.625 -7.09 1 97.88 88 THR A CA 1
ATOM 688 C C . THR A 1 88 ? -7.621 -18.828 -6.699 1 97.88 88 THR A C 1
ATOM 690 O O . THR A 1 88 ? -7.082 -19.516 -7.566 1 97.88 88 THR A O 1
ATOM 693 N N . GLU A 1 89 ? -7.434 -19.016 -5.449 1 96.19 89 GLU A N 1
ATOM 694 C CA . GLU A 1 89 ? -6.715 -20.172 -4.91 1 96.19 89 GLU A CA 1
ATOM 695 C C . GLU A 1 89 ? -7.672 -21.297 -4.551 1 96.19 89 GLU A C 1
ATOM 697 O O . GLU A 1 89 ? -7.379 -22.469 -4.801 1 96.19 89 GLU A O 1
ATOM 702 N N . PHE A 1 90 ? -8.758 -20.906 -3.957 1 95.44 90 PHE A N 1
ATOM 703 C CA . PHE A 1 90 ? -9.844 -21.812 -3.582 1 95.44 90 PHE A CA 1
ATOM 704 C C . PHE A 1 90 ? -11.078 -21.547 -4.43 1 95.44 90 PHE A C 1
ATOM 706 O O . PHE A 1 90 ? -11.375 -20.406 -4.77 1 95.44 90 PHE A O 1
ATOM 713 N N . LEU A 1 91 ? -11.711 -22.656 -4.781 1 95.69 91 LEU A N 1
ATOM 714 C CA . LEU A 1 91 ? -12.969 -22.469 -5.512 1 95.69 91 LEU A CA 1
ATOM 715 C C . LEU A 1 91 ? -14.062 -21.953 -4.586 1 95.69 91 LEU A C 1
ATOM 717 O O . LEU A 1 91 ? -14.828 -21.062 -4.965 1 95.69 91 LEU A O 1
ATOM 721 N N . ASP A 1 92 ? -14.078 -22.5 -3.342 1 92.81 92 ASP A N 1
ATOM 722 C CA . ASP A 1 92 ? -14.984 -21.969 -2.328 1 92.81 92 ASP A CA 1
ATOM 723 C C . ASP A 1 92 ? -14.32 -20.844 -1.525 1 92.81 92 ASP A C 1
ATOM 725 O O . ASP A 1 92 ? -13.117 -20.906 -1.263 1 92.81 92 ASP A O 1
ATOM 729 N N . ASP A 1 93 ? -15.125 -19.906 -1.059 1 92.75 93 ASP A N 1
ATOM 730 C CA . ASP A 1 93 ? -14.609 -18.797 -0.267 1 92.75 93 ASP A CA 1
ATOM 731 C C . ASP A 1 93 ? -14.016 -19.297 1.052 1 92.75 93 ASP A C 1
ATOM 733 O O . ASP A 1 93 ? -14.508 -20.266 1.636 1 92.75 93 ASP A O 1
ATOM 737 N N . VAL A 1 94 ? -12.969 -18.625 1.407 1 92.88 94 VAL A N 1
ATOM 738 C CA . VAL A 1 94 ? -12.359 -18.875 2.707 1 92.88 94 VAL A CA 1
ATOM 739 C C . VAL A 1 94 ? -12.289 -17.578 3.51 1 92.88 94 VAL A C 1
ATOM 741 O O . VAL A 1 94 ? -12.344 -16.484 2.941 1 92.88 94 VAL A O 1
ATOM 744 N N . GLY A 1 95 ? -12.133 -17.672 4.812 1 91.5 95 GLY A N 1
ATOM 745 C CA . GLY A 1 95 ? -12.273 -16.547 5.707 1 91.5 95 GLY A CA 1
ATOM 746 C C . GLY A 1 95 ? -11.086 -15.594 5.672 1 91.5 95 GLY A C 1
ATOM 747 O O . GLY A 1 95 ? -11.18 -14.453 6.125 1 91.5 95 GLY A O 1
ATOM 748 N N . TRP A 1 96 ? -9.914 -15.945 5.164 1 92.88 96 TRP A N 1
ATOM 749 C CA . TRP A 1 96 ? -8.711 -15.117 5.199 1 92.88 96 TRP A CA 1
ATOM 750 C C . TRP A 1 96 ? -8.422 -14.516 3.828 1 92.88 96 TRP A C 1
ATOM 752 O O . TRP A 1 96 ? -7.359 -13.93 3.611 1 92.88 96 TRP A O 1
ATOM 762 N N . GLN A 1 97 ? -9.398 -14.656 2.822 1 94.88 97 GLN A N 1
ATOM 763 C CA . GLN A 1 97 ? -9.25 -14.086 1.487 1 94.88 97 GLN A CA 1
ATOM 764 C C . GLN A 1 97 ? -9.523 -12.586 1.495 1 94.88 97 GLN A C 1
ATOM 766 O O . GLN A 1 97 ? -10.094 -12.062 2.455 1 94.88 97 GLN A O 1
ATOM 771 N N . ARG A 1 98 ? -9.055 -11.914 0.517 1 94.5 98 ARG A N 1
ATOM 772 C CA . ARG A 1 98 ? -9.438 -10.516 0.336 1 94.5 98 ARG A CA 1
ATOM 773 C C . ARG A 1 98 ? -10.883 -10.406 -0.142 1 94.5 98 ARG A C 1
ATOM 775 O O . ARG A 1 98 ? -11.211 -10.836 -1.25 1 94.5 98 ARG A O 1
ATOM 782 N N . GLU A 1 99 ? -11.789 -9.883 0.646 1 91.81 99 GLU A N 1
ATOM 783 C CA . GLU A 1 99 ? -13.203 -9.727 0.342 1 91.81 99 GLU A CA 1
ATOM 784 C C . GLU A 1 99 ? -13.469 -8.445 -0.443 1 91.81 99 GLU A C 1
ATOM 786 O O . GLU A 1 99 ? -12.773 -7.445 -0.254 1 91.81 99 GLU A O 1
ATOM 791 N N . PRO A 1 100 ? -14.398 -8.547 -1.385 1 94.31 100 PRO A N 1
ATOM 792 C CA . PRO A 1 100 ? -15.25 -9.68 -1.731 1 94.31 100 PRO A CA 1
ATOM 793 C C . PRO A 1 100 ? -14.727 -10.477 -2.92 1 94.31 100 PRO A C 1
ATOM 795 O O . PRO A 1 100 ? -15.469 -11.25 -3.529 1 94.31 100 PRO A O 1
ATOM 798 N N . TYR A 1 101 ? -13.508 -10.375 -3.271 1 95.88 101 TYR A N 1
ATOM 799 C CA . TYR A 1 101 ? -12.984 -10.789 -4.57 1 95.88 101 TYR A CA 1
ATOM 800 C C . TYR A 1 101 ? -12.562 -12.258 -4.547 1 95.88 101 TYR A C 1
ATOM 802 O O . TYR A 1 101 ? -12.492 -12.906 -5.594 1 95.88 101 TYR A O 1
ATOM 810 N N . ALA A 1 102 ? -12.211 -12.727 -3.297 1 95.88 102 ALA A N 1
ATOM 811 C CA . ALA A 1 102 ? -11.711 -14.086 -3.115 1 95.88 102 ALA A CA 1
ATOM 812 C C . ALA A 1 102 ? -10.281 -14.227 -3.621 1 95.88 102 ALA A C 1
ATOM 814 O O . ALA A 1 102 ? -9.898 -15.273 -4.148 1 95.88 102 ALA A O 1
ATOM 815 N N . SER A 1 103 ? -9.539 -13.141 -3.516 1 96.25 103 SER A N 1
ATOM 816 C CA . SER A 1 103 ? -8.156 -13.141 -3.975 1 96.25 103 SER A CA 1
ATOM 817 C C . SER A 1 103 ? -7.188 -13.367 -2.816 1 96.25 103 SER A C 1
ATOM 819 O O . SER A 1 103 ? -7.441 -12.93 -1.693 1 96.25 103 SER A O 1
ATOM 821 N N . LEU A 1 104 ? -6.184 -14.094 -3.014 1 96.94 104 LEU A N 1
ATOM 822 C CA . LEU A 1 104 ? -5.016 -14.273 -2.16 1 96.94 104 LEU A CA 1
ATOM 823 C C . LEU A 1 104 ? -3.729 -14.086 -2.957 1 96.94 104 LEU A C 1
ATOM 825 O O . LEU A 1 104 ? -3.619 -14.555 -4.09 1 96.94 104 LEU A O 1
ATOM 829 N N . ASN A 1 105 ? -2.74 -13.414 -2.395 1 97.5 105 ASN A N 1
ATOM 830 C CA . ASN A 1 105 ? -1.604 -12.992 -3.207 1 97.5 105 ASN A CA 1
ATOM 831 C C . ASN A 1 105 ? -0.466 -14.008 -3.146 1 97.5 105 ASN A C 1
ATOM 833 O O . ASN A 1 105 ? 0.478 -13.938 -3.936 1 97.5 105 ASN A O 1
ATOM 837 N N . ASP A 1 106 ? -0.47 -14.961 -2.281 1 97 106 ASP A N 1
ATOM 838 C CA . ASP A 1 106 ? 0.669 -15.844 -2.045 1 97 106 ASP A CA 1
ATOM 839 C C . ASP A 1 106 ? 0.977 -16.688 -3.281 1 97 106 ASP A C 1
ATOM 841 O O . ASP A 1 106 ? 2.141 -16.953 -3.584 1 97 106 ASP A O 1
ATOM 845 N N . ALA A 1 107 ? -0.087 -17.078 -4.031 1 97.38 107 ALA A N 1
ATOM 846 C CA . ALA A 1 107 ? 0.125 -17.969 -5.172 1 97.38 107 ALA A CA 1
ATOM 847 C C . ALA A 1 107 ? 0.028 -17.203 -6.488 1 97.38 107 ALA A C 1
ATOM 849 O O . ALA A 1 107 ? 0.04 -17.797 -7.566 1 97.38 107 ALA A O 1
ATOM 850 N N . SER A 1 108 ? -0.076 -15.891 -6.426 1 98.12 108 SER A N 1
ATOM 851 C CA . SER A 1 108 ? -0.268 -15.078 -7.621 1 98.12 108 SER A CA 1
ATOM 852 C C . SER A 1 108 ? 0.849 -15.305 -8.633 1 98.12 108 SER A C 1
ATOM 854 O O . SER A 1 108 ? 0.613 -15.273 -9.844 1 98.12 108 SER A O 1
ATOM 856 N N . GLY A 1 109 ? 2.059 -15.547 -8.172 1 98.5 109 GLY A N 1
ATOM 857 C CA . GLY A 1 109 ? 3.158 -15.812 -9.086 1 98.5 109 GLY A CA 1
ATOM 858 C C . GLY A 1 109 ? 2.939 -17.047 -9.938 1 98.5 109 GLY A C 1
ATOM 859 O O . GLY A 1 109 ? 3.271 -17.047 -11.125 1 98.5 109 GLY A O 1
ATOM 860 N N . PHE A 1 110 ? 2.373 -18.094 -9.352 1 98.69 110 PHE A N 1
ATOM 861 C CA . PHE A 1 110 ? 2.068 -19.312 -10.102 1 98.69 110 PHE A CA 1
ATOM 862 C C . PHE A 1 110 ? 0.954 -19.047 -11.117 1 98.69 110 PHE A C 1
ATOM 864 O O . PHE A 1 110 ? 1.02 -19.531 -12.25 1 98.69 110 PHE A O 1
ATOM 871 N N . HIS A 1 111 ? -0.069 -18.297 -10.703 1 98.69 111 HIS A N 1
ATOM 872 C CA . HIS A 1 111 ? -1.208 -18 -11.57 1 98.69 111 HIS A CA 1
ATOM 873 C C . HIS A 1 111 ? -0.776 -17.234 -12.805 1 98.69 111 HIS A C 1
ATOM 875 O O . HIS A 1 111 ? -1.187 -17.547 -13.922 1 98.69 111 HIS A O 1
ATOM 881 N N . ILE A 1 112 ? 0.075 -16.281 -12.617 1 98.81 112 ILE A N 1
ATOM 882 C CA . ILE A 1 112 ? 0.538 -15.461 -13.727 1 98.81 112 ILE A CA 1
ATOM 883 C C . ILE A 1 112 ? 1.516 -16.25 -14.586 1 98.81 112 ILE A C 1
ATOM 885 O O . ILE A 1 112 ? 1.524 -16.125 -15.812 1 98.81 112 ILE A O 1
ATOM 889 N N . ALA A 1 113 ? 2.312 -17.109 -13.953 1 98.75 113 ALA A N 1
ATOM 890 C CA . ALA A 1 113 ? 3.256 -17.953 -14.695 1 98.75 113 ALA A CA 1
ATOM 891 C C . ALA A 1 113 ? 2.523 -18.922 -15.617 1 98.75 113 ALA A C 1
ATOM 893 O O . ALA A 1 113 ? 3.008 -19.234 -16.703 1 98.75 113 ALA A O 1
ATOM 894 N N . GLU A 1 114 ? 1.36 -19.391 -15.195 1 98.38 114 GLU A N 1
ATOM 895 C CA . GLU A 1 114 ? 0.53 -20.203 -16.078 1 98.38 114 GLU A CA 1
ATOM 896 C C . GLU A 1 114 ? -0.197 -19.344 -17.109 1 98.38 114 GLU A C 1
ATOM 898 O O . GLU A 1 114 ? -0.207 -19.656 -18.297 1 98.38 114 GLU A O 1
ATOM 903 N N . GLY A 1 115 ? -0.699 -18.219 -16.641 1 98.62 115 GLY A N 1
ATOM 904 C CA . GLY A 1 115 ? -1.524 -17.359 -17.469 1 98.62 115 GLY A CA 1
ATOM 905 C C . GLY A 1 115 ? -0.752 -16.688 -18.594 1 98.62 115 GLY A C 1
ATOM 906 O O . GLY A 1 115 ? -1.331 -16.312 -19.609 1 98.62 115 GLY A O 1
ATOM 907 N N . ARG A 1 116 ? 0.583 -16.547 -18.453 1 98.44 116 ARG A N 1
ATOM 908 C CA . ARG A 1 116 ? 1.375 -15.828 -19.453 1 98.44 116 ARG A CA 1
ATOM 909 C C . ARG A 1 116 ? 1.453 -16.609 -20.766 1 98.44 116 ARG A C 1
ATOM 911 O O . ARG A 1 116 ? 1.852 -16.062 -21.797 1 98.44 116 ARG A O 1
ATOM 918 N N . TRP A 1 117 ? 0.995 -17.922 -20.75 1 98.75 117 TRP A N 1
ATOM 919 C CA . TRP A 1 117 ? 1.086 -18.766 -21.938 1 98.75 117 TRP A CA 1
ATOM 920 C C . TRP A 1 117 ? -0.241 -18.797 -22.688 1 98.75 117 TRP A C 1
ATOM 922 O O . TRP A 1 117 ? -0.365 -19.469 -23.719 1 98.75 117 TRP A O 1
ATOM 932 N N . LEU A 1 118 ? -1.238 -18.062 -22.203 1 98.19 118 LEU A N 1
ATOM 933 C CA . LEU A 1 118 ? -2.518 -18.016 -22.906 1 98.19 118 LEU A CA 1
ATOM 934 C C . LEU A 1 118 ? -2.465 -17.031 -24.062 1 98.19 118 LEU A C 1
ATOM 936 O O . LEU A 1 118 ? -1.871 -15.953 -23.938 1 98.19 118 LEU A O 1
ATOM 940 N N . ARG A 1 119 ? -3.098 -17.453 -25.141 1 96.62 119 ARG A N 1
ATOM 941 C CA . ARG A 1 119 ? -3.223 -16.547 -26.266 1 96.62 119 ARG A CA 1
ATOM 942 C C . ARG A 1 119 ? -4.18 -15.398 -25.953 1 96.62 119 ARG A C 1
ATOM 944 O O . ARG A 1 119 ? -4.062 -14.312 -26.5 1 96.62 119 ARG A O 1
ATOM 951 N N . ASP A 1 120 ? -5.172 -15.688 -25.109 1 96.12 120 ASP A N 1
ATOM 952 C CA . ASP A 1 120 ? -5.988 -14.625 -24.531 1 96.12 120 ASP A CA 1
ATOM 953 C C . ASP A 1 120 ? -5.301 -14 -23.312 1 96.12 120 ASP A C 1
ATOM 955 O O . ASP A 1 120 ? -5.402 -14.516 -22.203 1 96.12 120 ASP A O 1
ATOM 959 N N . ARG A 1 121 ? -4.727 -12.852 -23.484 1 96.12 121 ARG A N 1
ATOM 960 C CA . ARG A 1 121 ? -3.836 -12.25 -22.5 1 96.12 121 ARG A CA 1
ATOM 961 C C . ARG A 1 121 ? -4.629 -11.617 -21.359 1 96.12 121 ARG A C 1
ATOM 963 O O . ARG A 1 121 ? -4.051 -11.195 -20.359 1 96.12 121 ARG A O 1
ATOM 970 N N . ARG A 1 122 ? -5.98 -11.57 -21.469 1 95.5 122 ARG A N 1
ATOM 971 C CA . ARG A 1 122 ? -6.805 -10.875 -20.484 1 95.5 122 ARG A CA 1
ATOM 972 C C . ARG A 1 122 ? -6.645 -11.492 -19.094 1 95.5 122 ARG A C 1
ATOM 974 O O . ARG A 1 122 ? -6.648 -10.789 -18.094 1 95.5 122 ARG A O 1
ATOM 981 N N . TYR A 1 123 ? -6.465 -12.719 -19.047 1 97.56 123 TYR A N 1
ATOM 982 C CA . TYR A 1 123 ? -6.52 -13.398 -17.75 1 97.56 123 TYR A CA 1
ATOM 983 C C . TYR A 1 123 ? -5.309 -13.039 -16.891 1 97.56 123 TYR A C 1
ATOM 985 O O . TYR A 1 123 ? -5.441 -12.781 -15.703 1 97.56 123 TYR A O 1
ATOM 993 N N . ALA A 1 124 ? -4.113 -13.008 -17.484 1 97.75 124 ALA A N 1
ATOM 994 C CA . ALA A 1 124 ? -2.945 -12.539 -16.734 1 97.75 124 ALA A CA 1
ATOM 995 C C . ALA A 1 124 ? -2.957 -11.023 -16.594 1 97.75 124 ALA A C 1
ATOM 997 O O . ALA A 1 124 ? -2.648 -10.492 -15.523 1 97.75 124 ALA A O 1
ATOM 998 N N . ASP A 1 125 ? -3.381 -10.305 -17.672 1 97.38 125 ASP A N 1
ATOM 999 C CA . ASP A 1 125 ? -3.344 -8.844 -17.688 1 97.38 125 ASP A CA 1
ATOM 1000 C C . ASP A 1 125 ? -4.316 -8.25 -16.672 1 97.38 125 ASP A C 1
ATOM 1002 O O . ASP A 1 125 ? -3.953 -7.348 -15.914 1 97.38 125 ASP A O 1
ATOM 1006 N N . ASP A 1 126 ? -5.566 -8.75 -16.672 1 97.62 126 ASP A N 1
ATOM 1007 C CA . ASP A 1 126 ? -6.578 -8.266 -15.734 1 97.62 126 ASP A CA 1
ATOM 1008 C C . ASP A 1 126 ? -6.168 -8.547 -14.289 1 97.62 126 ASP A C 1
ATOM 1010 O O . ASP A 1 126 ? -6.402 -7.727 -13.406 1 97.62 126 ASP A O 1
ATOM 1014 N N . TYR A 1 127 ? -5.625 -9.719 -14.055 1 98.62 127 TYR A N 1
ATOM 1015 C CA . TYR A 1 127 ? -5.203 -10.094 -12.711 1 98.62 127 TYR A CA 1
ATOM 1016 C C . TYR A 1 127 ? -4.094 -9.18 -12.211 1 98.62 127 TYR A C 1
ATOM 1018 O O . TYR A 1 127 ? -4.113 -8.734 -11.062 1 98.62 127 TYR A O 1
ATOM 1026 N N . ILE A 1 128 ? -3.121 -8.828 -13.086 1 98.69 128 ILE A N 1
ATOM 1027 C CA . ILE A 1 128 ? -2.049 -7.898 -12.758 1 98.69 128 ILE A CA 1
ATOM 1028 C C . ILE A 1 128 ? -2.637 -6.52 -12.461 1 98.69 128 ILE A C 1
ATOM 1030 O O . ILE A 1 128 ? -2.26 -5.871 -11.484 1 98.69 128 ILE A O 1
ATOM 1034 N N . ASP A 1 129 ? -3.627 -6.062 -13.305 1 97.88 129 ASP A N 1
ATOM 1035 C CA . ASP A 1 129 ? -4.305 -4.797 -13.07 1 97.88 129 ASP A CA 1
ATOM 1036 C C . ASP A 1 129 ? -4.957 -4.777 -11.688 1 97.88 129 ASP A C 1
ATOM 1038 O O . ASP A 1 129 ? -4.773 -3.828 -10.922 1 97.88 129 ASP A O 1
ATOM 1042 N N . PHE A 1 130 ? -5.668 -5.805 -11.398 1 97.94 130 PHE A N 1
ATOM 1043 C CA . PHE A 1 130 ? -6.352 -5.906 -10.109 1 97.94 130 PHE A CA 1
ATOM 1044 C C . PHE A 1 130 ? -5.359 -5.812 -8.961 1 97.94 130 PHE A C 1
ATOM 1046 O O . PHE A 1 130 ? -5.574 -5.066 -8 1 97.94 130 PHE A O 1
ATOM 1053 N N . MET A 1 131 ? -4.273 -6.609 -9.031 1 98.5 131 MET A N 1
ATOM 1054 C CA . MET A 1 131 ? -3.287 -6.688 -7.953 1 98.5 131 MET A CA 1
ATOM 1055 C C . MET A 1 131 ? -2.66 -5.324 -7.688 1 98.5 131 MET A C 1
ATOM 1057 O O . MET A 1 131 ? -2.324 -5.004 -6.547 1 98.5 131 MET A O 1
ATOM 1061 N N . TYR A 1 132 ? -2.504 -4.492 -8.734 1 98.19 132 TYR A N 1
ATOM 1062 C CA . TYR A 1 132 ? -1.833 -3.209 -8.555 1 98.19 132 TYR A CA 1
ATOM 1063 C C . TYR A 1 132 ? -2.842 -2.07 -8.484 1 98.19 132 TYR A C 1
ATOM 1065 O O . TYR A 1 132 ? -2.461 -0.9 -8.398 1 98.19 132 TYR A O 1
ATOM 1073 N N . ARG A 1 133 ? -4.152 -2.387 -8.477 1 96.62 133 ARG A N 1
ATOM 1074 C CA . ARG A 1 133 ? -5.203 -1.4 -8.258 1 96.62 133 ARG A CA 1
ATOM 1075 C C . ARG A 1 133 ? -5.953 -1.686 -6.957 1 96.62 133 ARG A C 1
ATOM 1077 O O . ARG A 1 133 ? -7.168 -1.496 -6.879 1 96.62 133 ARG A O 1
ATOM 1084 N N . GLY A 1 134 ? -5.18 -2.266 -6.074 1 95.56 134 GLY A N 1
ATOM 1085 C CA . GLY A 1 134 ? -5.742 -2.447 -4.746 1 95.56 134 GLY A CA 1
ATOM 1086 C C . GLY A 1 134 ? -5.797 -3.9 -4.312 1 95.56 134 GLY A C 1
ATOM 1087 O O . GLY A 1 134 ? -6.129 -4.199 -3.164 1 95.56 134 GLY A O 1
ATOM 1088 N N . GLY A 1 135 ? -5.438 -4.824 -5.188 1 96.5 135 GLY A N 1
ATOM 1089 C CA . GLY A 1 135 ? -5.547 -6.242 -4.887 1 96.5 135 GLY A CA 1
ATOM 1090 C C . GLY A 1 135 ? -4.422 -6.75 -4.004 1 96.5 135 GLY A C 1
ATOM 1091 O O . GLY A 1 135 ? -4.648 -7.578 -3.115 1 96.5 135 GLY A O 1
ATOM 1092 N N . ASN A 1 136 ? -3.203 -6.293 -4.207 1 96.88 136 ASN A N 1
ATOM 1093 C CA . ASN A 1 136 ? -2.064 -6.734 -3.41 1 96.88 136 ASN A CA 1
ATOM 1094 C C . ASN A 1 136 ? -1.983 -5.988 -2.082 1 96.88 136 ASN A C 1
ATOM 1096 O O . ASN A 1 136 ? -1.405 -4.902 -2.01 1 96.88 136 ASN A O 1
ATOM 1100 N N . ASP A 1 137 ? -2.439 -6.586 -1.049 1 95.62 137 ASP A N 1
ATOM 1101 C CA . ASP A 1 137 ? -2.467 -5.98 0.279 1 95.62 137 ASP A CA 1
ATOM 1102 C C . ASP A 1 137 ? -1.334 -6.516 1.151 1 95.62 137 ASP A C 1
ATOM 1104 O O . ASP A 1 137 ? -1.354 -6.355 2.373 1 95.62 137 ASP A O 1
ATOM 1108 N N . ARG A 1 138 ? -0.358 -7.27 0.514 1 96.69 138 ARG A N 1
ATOM 1109 C CA . ARG A 1 138 ? 0.812 -7.824 1.188 1 96.69 138 ARG A CA 1
ATOM 1110 C C . ARG A 1 138 ? 0.4 -8.742 2.334 1 96.69 138 ARG A C 1
ATOM 1112 O O . ARG A 1 138 ? 1.091 -8.82 3.352 1 96.69 138 ARG A O 1
ATOM 1119 N N . HIS A 1 139 ? -0.789 -9.391 2.152 1 97 139 HIS A N 1
ATOM 1120 C CA . HIS A 1 139 ? -1.219 -10.344 3.17 1 97 139 HIS A CA 1
ATOM 1121 C C . HIS A 1 139 ? -0.192 -11.453 3.35 1 97 139 HIS A C 1
ATOM 1123 O O . HIS A 1 139 ? 0.124 -11.836 4.48 1 97 139 HIS A O 1
ATOM 1129 N N . PHE A 1 140 ? 0.317 -11.945 2.273 1 98.19 140 PHE A N 1
ATOM 1130 C CA . PHE A 1 140 ? 1.398 -12.922 2.232 1 98.19 140 PHE A CA 1
ATOM 1131 C C . PHE A 1 140 ? 2.586 -12.383 1.445 1 98.19 140 PHE A C 1
ATOM 1133 O O . PHE A 1 140 ? 2.457 -11.406 0.709 1 98.19 140 PHE A O 1
ATOM 1140 N N . THR A 1 141 ? 3.766 -13.008 1.698 1 98.25 141 THR A N 1
ATOM 1141 C CA . THR A 1 141 ? 4.906 -12.711 0.84 1 98.25 141 THR A CA 1
ATOM 1142 C C . THR A 1 141 ? 4.621 -13.125 -0.601 1 98.25 141 THR A C 1
ATOM 1144 O O . THR A 1 141 ? 3.867 -14.062 -0.844 1 98.25 141 THR A O 1
ATOM 1147 N N . ASP A 1 142 ? 5.105 -12.328 -1.515 1 97.94 142 ASP A N 1
ATOM 1148 C CA . ASP A 1 142 ? 4.898 -12.625 -2.93 1 97.94 142 ASP A CA 1
ATOM 1149 C C . ASP A 1 142 ? 6.031 -12.055 -3.779 1 97.94 142 ASP A C 1
ATOM 1151 O O . ASP A 1 142 ? 6.949 -11.422 -3.256 1 97.94 142 ASP A O 1
ATOM 1155 N N . TYR A 1 143 ? 6.086 -12.352 -5.012 1 98.69 143 TYR A N 1
ATOM 1156 C CA . TYR A 1 143 ? 7.055 -11.844 -5.977 1 98.69 143 TYR A CA 1
ATOM 1157 C C . TYR A 1 143 ? 6.355 -11.305 -7.219 1 98.69 143 TYR A C 1
ATOM 1159 O O . TYR A 1 143 ? 6.727 -11.641 -8.344 1 98.69 143 TYR A O 1
ATOM 1167 N N . MET A 1 144 ? 5.352 -10.438 -7.027 1 98.62 144 MET A N 1
ATOM 1168 C CA . MET A 1 144 ? 4.441 -9.938 -8.055 1 98.62 144 MET A CA 1
ATOM 1169 C C . MET A 1 144 ? 5.207 -9.172 -9.133 1 98.62 144 MET A C 1
ATOM 1171 O O . MET A 1 144 ? 4.918 -9.312 -10.32 1 98.62 144 MET A O 1
ATOM 1175 N N . ALA A 1 145 ? 6.172 -8.305 -8.75 1 98.88 145 ALA A N 1
ATOM 1176 C CA . ALA A 1 145 ? 6.906 -7.547 -9.758 1 98.88 145 ALA A CA 1
ATOM 1177 C C . ALA A 1 145 ? 7.68 -8.477 -10.688 1 98.88 145 ALA A C 1
ATOM 1179 O O . ALA A 1 145 ? 7.727 -8.258 -11.898 1 98.88 145 ALA A O 1
ATOM 1180 N N . ASP A 1 146 ? 8.25 -9.484 -10.117 1 98.88 146 ASP A N 1
ATOM 1181 C CA . ASP A 1 146 ? 8.945 -10.484 -10.922 1 98.88 146 ASP A CA 1
ATOM 1182 C C . ASP A 1 146 ? 7.98 -11.18 -11.883 1 98.88 146 ASP A C 1
ATOM 1184 O O . ASP A 1 146 ? 8.336 -11.477 -13.023 1 98.88 146 ASP A O 1
ATOM 1188 N N . SER A 1 147 ? 6.789 -11.445 -11.406 1 98.81 147 SER A N 1
ATOM 1189 C CA . SER A 1 147 ? 5.785 -12.102 -12.242 1 98.81 147 SER A CA 1
ATOM 1190 C C . SER A 1 147 ? 5.391 -11.219 -13.422 1 98.81 147 SER A C 1
ATOM 1192 O O . SER A 1 147 ? 5.176 -11.719 -14.523 1 98.81 147 SER A O 1
ATOM 1194 N N . VAL A 1 148 ? 5.281 -9.906 -13.195 1 98.88 148 VAL A N 1
ATOM 1195 C CA . VAL A 1 148 ? 4.973 -8.961 -14.273 1 98.88 148 VAL A CA 1
ATOM 1196 C C . VAL A 1 148 ? 6.086 -8.992 -15.312 1 98.88 148 VAL A C 1
ATOM 1198 O O . VAL A 1 148 ? 5.816 -9.031 -16.516 1 98.88 148 VAL A O 1
ATOM 1201 N N . TYR A 1 149 ? 7.344 -8.945 -14.875 1 98.88 149 TYR A N 1
ATOM 1202 C CA . TYR A 1 149 ? 8.477 -9 -15.805 1 98.88 149 TYR A CA 1
ATOM 1203 C C . TYR A 1 149 ? 8.484 -10.32 -16.562 1 98.88 149 TYR A C 1
ATOM 1205 O O . TYR A 1 149 ? 8.797 -10.352 -17.766 1 98.88 149 TYR A O 1
ATOM 1213 N N . GLY A 1 150 ? 8.133 -11.422 -15.875 1 98.75 150 GLY A N 1
ATOM 1214 C CA . GLY A 1 150 ? 8.039 -12.719 -16.531 1 98.75 150 GLY A CA 1
ATOM 1215 C C . GLY A 1 150 ? 7.02 -12.742 -17.656 1 98.75 150 GLY A C 1
ATOM 1216 O O . GLY A 1 150 ? 7.266 -13.336 -18.703 1 98.75 150 GLY A O 1
ATOM 1217 N N . ARG A 1 151 ? 5.891 -12.133 -17.391 1 98.56 151 ARG A N 1
ATOM 1218 C CA . ARG A 1 151 ? 4.875 -12.031 -18.438 1 98.56 151 ARG A CA 1
ATOM 1219 C C . ARG A 1 151 ? 5.395 -11.234 -19.641 1 98.56 151 ARG A C 1
ATOM 1221 O O . ARG A 1 151 ? 5.145 -11.594 -20.781 1 98.56 151 ARG A O 1
ATOM 1228 N N . PHE A 1 152 ? 6.113 -10.18 -19.391 1 98.56 152 PHE A N 1
ATOM 1229 C CA . PHE A 1 152 ? 6.711 -9.367 -20.438 1 98.56 152 PHE A CA 1
ATOM 1230 C C . PHE A 1 152 ? 7.676 -10.188 -21.281 1 98.56 152 PHE A C 1
ATOM 1232 O O . PHE A 1 152 ? 7.727 -10.047 -22.5 1 98.56 152 PHE A O 1
ATOM 1239 N N . LEU A 1 153 ? 8.477 -11.039 -20.656 1 98.62 153 LEU A N 1
ATOM 1240 C CA . LEU A 1 153 ? 9.469 -11.836 -21.375 1 98.62 153 LEU A CA 1
ATOM 1241 C C . LEU A 1 153 ? 8.789 -12.719 -22.422 1 98.62 153 LEU A C 1
ATOM 1243 O O . LEU A 1 153 ? 9.398 -13.07 -23.438 1 98.62 153 LEU A O 1
ATOM 1247 N N . VAL A 1 154 ? 7.484 -13.047 -22.219 1 98.56 154 VAL A N 1
ATOM 1248 C CA . VAL A 1 154 ? 6.773 -13.938 -23.125 1 98.56 154 VAL A CA 1
ATOM 1249 C C . VAL A 1 154 ? 6.031 -13.117 -24.172 1 98.56 154 VAL A C 1
ATOM 1251 O O . VAL A 1 154 ? 6.176 -13.359 -25.375 1 98.56 154 VAL A O 1
ATOM 1254 N N . ASP A 1 155 ? 5.293 -12.109 -23.781 1 97.06 155 ASP A N 1
ATOM 1255 C CA . ASP A 1 155 ? 4.426 -11.43 -24.75 1 97.06 155 ASP A CA 1
ATOM 1256 C C . ASP A 1 155 ? 5.125 -10.219 -25.359 1 97.06 155 ASP A C 1
ATOM 1258 O O . ASP A 1 155 ? 4.699 -9.711 -26.391 1 97.06 155 ASP A O 1
ATOM 1262 N N . GLY A 1 156 ? 6.215 -9.711 -24.719 1 96.88 156 GLY A N 1
ATOM 1263 C CA . GLY A 1 156 ? 6.996 -8.609 -25.266 1 96.88 156 GLY A CA 1
ATOM 1264 C C . GLY A 1 156 ? 6.309 -7.266 -25.125 1 96.88 156 GLY A C 1
ATOM 1265 O O . GLY A 1 156 ? 6.75 -6.277 -25.719 1 96.88 156 GLY A O 1
ATOM 1266 N N . ASP A 1 157 ? 5.219 -7.148 -24.375 1 96.62 157 ASP A N 1
ATOM 1267 C CA . ASP A 1 157 ? 4.426 -5.93 -24.266 1 96.62 157 ASP A CA 1
ATOM 1268 C C . ASP A 1 157 ? 5.035 -4.961 -23.266 1 96.62 157 ASP A C 1
ATOM 1270 O O . ASP A 1 157 ? 4.648 -4.953 -22.094 1 96.62 157 ASP A O 1
ATOM 1274 N N . ARG A 1 158 ? 5.883 -4.047 -23.719 1 97.06 158 ARG A N 1
ATOM 1275 C CA . ARG A 1 158 ? 6.613 -3.119 -22.875 1 97.06 158 ARG A CA 1
ATOM 1276 C C . ARG A 1 158 ? 5.656 -2.182 -22.141 1 97.06 158 ARG A C 1
ATOM 1278 O O . ARG A 1 158 ? 5.84 -1.898 -20.953 1 97.06 158 ARG A O 1
ATOM 1285 N N . ALA A 1 159 ? 4.637 -1.69 -22.828 1 96.75 159 ALA A N 1
ATOM 1286 C CA . ALA A 1 159 ? 3.689 -0.748 -22.234 1 96.75 159 ALA A CA 1
ATOM 1287 C C . ALA A 1 159 ? 2.939 -1.383 -21.062 1 96.75 159 ALA A C 1
ATOM 1289 O O . ALA A 1 159 ? 2.771 -0.76 -20.016 1 96.75 159 ALA A O 1
ATOM 1290 N N . ALA A 1 160 ? 2.506 -2.617 -21.234 1 97 160 ALA A N 1
ATOM 1291 C CA . ALA A 1 160 ? 1.81 -3.332 -20.172 1 97 160 ALA A CA 1
ATOM 1292 C C . ALA A 1 160 ? 2.738 -3.596 -18.984 1 97 160 ALA A C 1
ATOM 1294 O O . ALA A 1 160 ? 2.309 -3.559 -17.828 1 97 160 ALA A O 1
ATOM 1295 N N . ALA A 1 161 ? 4.016 -3.83 -19.266 1 98.5 161 ALA A N 1
ATOM 1296 C CA . ALA A 1 161 ? 4.977 -4.191 -18.234 1 98.5 161 ALA A CA 1
ATOM 1297 C C . ALA A 1 161 ? 5.223 -3.021 -17.281 1 98.5 161 ALA A C 1
ATOM 1299 O O . ALA A 1 161 ? 5.441 -3.221 -16.078 1 98.5 161 ALA A O 1
ATOM 1300 N N . VAL A 1 162 ? 5.176 -1.737 -17.781 1 98.44 162 VAL A N 1
ATOM 1301 C CA . VAL A 1 162 ? 5.555 -0.601 -16.953 1 98.44 162 VAL A CA 1
ATOM 1302 C C . VAL A 1 162 ? 4.309 0.17 -16.516 1 98.44 162 VAL A C 1
ATOM 1304 O O . VAL A 1 162 ? 4.406 1.192 -15.836 1 98.44 162 VAL A O 1
ATOM 1307 N N . ARG A 1 163 ? 3.084 -0.317 -16.875 1 97.25 163 ARG A N 1
ATOM 1308 C CA . ARG A 1 163 ? 1.819 0.367 -16.641 1 97.25 163 ARG A CA 1
ATOM 1309 C C . ARG A 1 163 ? 1.649 0.696 -15.156 1 97.25 163 ARG A C 1
ATOM 1311 O O . ARG A 1 163 ? 1.135 1.76 -14.805 1 97.25 163 ARG A O 1
ATOM 1318 N N . HIS A 1 164 ? 2.078 -0.199 -14.289 1 98.44 164 HIS A N 1
ATOM 1319 C CA . HIS A 1 164 ? 1.839 -0.057 -12.852 1 98.44 164 HIS A CA 1
ATOM 1320 C C . HIS A 1 164 ? 3.146 0.118 -12.094 1 98.44 164 HIS A C 1
ATOM 1322 O O . HIS A 1 164 ? 3.232 -0.227 -10.914 1 98.44 164 HIS A O 1
ATOM 1328 N N . LEU A 1 165 ? 4.227 0.643 -12.719 1 98.5 165 LEU A N 1
ATOM 1329 C CA . LEU A 1 165 ? 5.562 0.709 -12.141 1 98.5 165 LEU A CA 1
ATOM 1330 C C . LEU A 1 165 ? 5.559 1.517 -10.852 1 98.5 165 LEU A C 1
ATOM 1332 O O . LEU A 1 165 ? 6.199 1.131 -9.867 1 98.5 165 LEU A O 1
ATOM 1336 N N . GLY A 1 166 ? 4.824 2.637 -10.812 1 97.62 166 GLY A N 1
ATOM 1337 C CA . GLY A 1 166 ? 4.742 3.432 -9.602 1 97.62 166 GLY A CA 1
ATOM 1338 C C . GLY A 1 166 ? 4.188 2.66 -8.414 1 97.62 166 GLY A C 1
ATOM 1339 O O . GLY A 1 166 ? 4.746 2.713 -7.316 1 97.62 166 GLY A O 1
ATOM 1340 N N . ALA A 1 167 ? 3.08 1.931 -8.586 1 98.12 167 ALA A N 1
ATOM 1341 C CA . ALA A 1 167 ? 2.486 1.117 -7.527 1 98.12 167 ALA A CA 1
ATOM 1342 C C . ALA A 1 167 ? 3.428 -0.008 -7.105 1 98.12 167 ALA A C 1
ATOM 1344 O O . ALA A 1 167 ? 3.525 -0.333 -5.922 1 98.12 167 ALA A O 1
ATOM 1345 N N . MET A 1 168 ? 4.121 -0.611 -8.078 1 98.75 168 MET A N 1
ATOM 1346 C CA . MET A 1 168 ? 5.07 -1.679 -7.773 1 98.75 168 MET A CA 1
ATOM 1347 C C . MET A 1 168 ? 6.172 -1.179 -6.844 1 98.75 168 MET A C 1
ATOM 1349 O O . MET A 1 168 ? 6.52 -1.85 -5.871 1 98.75 168 MET A O 1
ATOM 1353 N N . ARG A 1 169 ? 6.691 -0.027 -7.191 1 98.06 169 ARG A N 1
ATOM 1354 C CA . ARG A 1 169 ? 7.758 0.549 -6.383 1 98.06 169 ARG A CA 1
ATOM 1355 C C . ARG A 1 169 ? 7.266 0.87 -4.977 1 98.06 169 ARG A C 1
ATOM 1357 O O . ARG A 1 169 ? 7.961 0.605 -3.994 1 98.06 169 ARG A O 1
ATOM 1364 N N . HIS A 1 170 ? 6.102 1.438 -4.895 1 97.75 170 HIS A N 1
ATOM 1365 C CA . HIS A 1 170 ? 5.516 1.762 -3.598 1 97.75 170 HIS A CA 1
ATOM 1366 C C . HIS A 1 170 ? 5.344 0.511 -2.742 1 97.75 170 HIS A C 1
ATOM 1368 O O . HIS A 1 170 ? 5.73 0.499 -1.57 1 97.75 170 HIS A O 1
ATOM 1374 N N . ILE A 1 171 ? 4.816 -0.531 -3.316 1 98.25 171 ILE A N 1
ATOM 1375 C CA . ILE A 1 171 ? 4.562 -1.775 -2.598 1 98.25 171 ILE A CA 1
ATOM 1376 C C . ILE A 1 171 ? 5.883 -2.383 -2.133 1 98.25 171 ILE A C 1
ATOM 1378 O O . ILE A 1 171 ? 5.984 -2.869 -1.003 1 98.25 171 ILE A O 1
ATOM 1382 N N . TYR A 1 172 ? 6.906 -2.379 -3.021 1 98.56 172 TYR A N 1
ATOM 1383 C CA . TYR A 1 172 ? 8.203 -2.908 -2.627 1 98.56 172 TYR A CA 1
ATOM 1384 C C . TYR A 1 172 ? 8.703 -2.236 -1.354 1 98.56 172 TYR A C 1
ATOM 1386 O O . TYR A 1 172 ? 9.156 -2.91 -0.425 1 98.56 172 TYR A O 1
ATOM 1394 N N . ARG A 1 173 ? 8.562 -0.978 -1.295 1 97.31 173 ARG A N 1
ATOM 1395 C CA . ARG A 1 173 ? 9.109 -0.217 -0.175 1 97.31 173 ARG A CA 1
ATOM 1396 C C . ARG A 1 173 ? 8.258 -0.404 1.078 1 97.31 173 ARG A C 1
ATOM 1398 O O . ARG A 1 173 ? 8.758 -0.267 2.197 1 97.31 173 ARG A O 1
ATOM 1405 N N . LEU A 1 174 ? 6.973 -0.731 0.954 1 97.25 174 LEU A N 1
ATOM 1406 C CA . LEU A 1 174 ? 6.137 -1.019 2.113 1 97.25 174 LEU A CA 1
ATOM 1407 C C . LEU A 1 174 ? 6.652 -2.24 2.867 1 97.25 174 LEU A C 1
ATOM 1409 O O . LEU A 1 174 ? 6.438 -2.365 4.078 1 97.25 174 LEU A O 1
ATOM 1413 N N . TRP A 1 175 ? 7.363 -3.07 2.209 1 97.62 175 TRP A N 1
ATOM 1414 C CA . TRP A 1 175 ? 7.906 -4.27 2.84 1 97.62 175 TRP A CA 1
ATOM 1415 C C . TRP A 1 175 ? 9.039 -3.916 3.797 1 97.62 175 TRP A C 1
ATOM 1417 O O . TRP A 1 175 ? 9.5 -4.766 4.559 1 97.62 175 TRP A O 1
ATOM 1427 N N . ASP A 1 176 ? 9.453 -2.65 3.873 1 94.88 176 ASP A N 1
ATOM 1428 C CA . ASP A 1 176 ? 10.453 -2.215 4.836 1 94.88 176 ASP A CA 1
ATOM 1429 C C . ASP A 1 176 ? 10 -2.496 6.27 1 94.88 176 ASP A C 1
ATOM 1431 O O . ASP A 1 176 ? 10.828 -2.58 7.18 1 94.88 176 ASP A O 1
ATOM 1435 N N . ASP A 1 177 ? 8.727 -2.637 6.43 1 94.69 177 ASP A N 1
ATOM 1436 C CA . ASP A 1 177 ? 8.227 -2.951 7.766 1 94.69 177 ASP A CA 1
ATOM 1437 C C . ASP A 1 177 ? 8.602 -4.379 8.172 1 94.69 177 ASP A C 1
ATOM 1439 O O . ASP A 1 177 ? 8.484 -4.75 9.336 1 94.69 177 ASP A O 1
ATOM 1443 N N . ARG A 1 178 ? 9.172 -5.129 7.223 1 97.5 178 ARG A N 1
ATOM 1444 C CA . ARG A 1 178 ? 9.695 -6.469 7.473 1 97.5 178 ARG A CA 1
ATOM 1445 C C . ARG A 1 178 ? 11.195 -6.531 7.191 1 97.5 178 ARG A C 1
ATOM 1447 O O . ARG A 1 178 ? 11.742 -7.609 6.969 1 97.5 178 ARG A O 1
ATOM 1454 N N . PHE A 1 179 ? 11.812 -5.469 7.094 1 97.62 179 PHE A N 1
ATOM 1455 C CA . PHE A 1 179 ? 13.25 -5.398 6.848 1 97.62 179 PHE A CA 1
ATOM 1456 C C . PHE A 1 179 ? 14 -5.043 8.125 1 97.62 179 PHE A C 1
ATOM 1458 O O . PHE A 1 179 ? 13.672 -4.062 8.789 1 97.62 179 PHE A O 1
ATOM 1465 N N . ASP A 1 180 ? 14.875 -5.883 8.547 1 97.56 180 ASP A N 1
ATOM 1466 C CA . ASP A 1 180 ? 15.789 -5.594 9.648 1 97.56 180 ASP A CA 1
ATOM 1467 C C . ASP A 1 180 ? 17 -4.805 9.156 1 97.56 180 ASP A C 1
ATOM 1469 O O . ASP A 1 180 ? 17.938 -5.379 8.578 1 97.56 180 ASP A O 1
ATOM 1473 N N . PHE A 1 181 ? 17.047 -3.525 9.406 1 93.62 181 PHE A N 1
ATOM 1474 C CA . PHE A 1 181 ? 18.062 -2.619 8.859 1 93.62 181 PHE A CA 1
ATOM 1475 C C . PHE A 1 181 ? 19.438 -2.926 9.438 1 93.62 181 PHE A C 1
ATOM 1477 O O . PHE A 1 181 ? 20.453 -2.576 8.844 1 93.62 181 PHE A O 1
ATOM 1484 N N . THR A 1 182 ? 19.469 -3.518 10.586 1 93.25 182 THR A N 1
ATOM 1485 C CA . THR A 1 182 ? 20.734 -3.883 11.195 1 93.25 182 THR A CA 1
ATOM 1486 C C . THR A 1 182 ? 21.359 -5.07 10.469 1 93.25 182 THR A C 1
ATOM 1488 O O . THR A 1 182 ? 22.547 -5.047 10.133 1 93.25 182 THR A O 1
ATOM 1491 N N . LYS A 1 183 ? 20.531 -6.086 10.156 1 96.75 183 LYS A N 1
ATOM 1492 C CA . LYS A 1 183 ? 21.062 -7.301 9.539 1 96.75 183 LYS A CA 1
ATOM 1493 C C . LYS A 1 183 ? 21.031 -7.207 8.016 1 96.75 183 LYS A C 1
ATOM 1495 O O . LYS A 1 183 ? 21.703 -7.973 7.324 1 96.75 183 LYS A O 1
ATOM 1500 N N . GLY A 1 184 ? 20.188 -6.324 7.508 1 96.94 184 GLY A N 1
ATOM 1501 C CA . GLY A 1 184 ? 20.062 -6.176 6.066 1 96.94 184 GLY A CA 1
ATOM 1502 C C . GLY A 1 184 ? 19.312 -7.328 5.41 1 96.94 184 GLY A C 1
ATOM 1503 O O . GLY A 1 184 ? 19.656 -7.742 4.301 1 96.94 184 GLY A O 1
ATOM 1504 N N . LEU A 1 185 ? 18.359 -7.922 6.121 1 98.75 185 LEU A N 1
ATOM 1505 C CA . LEU A 1 185 ? 17.547 -9.023 5.613 1 98.75 185 LEU A CA 1
ATOM 1506 C C . LEU A 1 185 ? 16.078 -8.828 5.945 1 98.75 185 LEU A C 1
ATOM 1508 O O . LEU A 1 185 ? 15.75 -8.172 6.941 1 98.75 185 LEU A O 1
ATOM 1512 N N . TYR A 1 186 ? 15.273 -9.305 5.098 1 98.81 186 TYR A N 1
ATOM 1513 C CA . TYR A 1 186 ? 13.844 -9.352 5.379 1 98.81 186 TYR A CA 1
ATOM 1514 C C . TYR A 1 186 ? 13.5 -10.531 6.281 1 98.81 186 TYR A C 1
ATOM 1516 O O . TYR A 1 186 ? 14.172 -11.562 6.246 1 98.81 186 TYR A O 1
ATOM 1524 N N . TRP A 1 187 ? 12.484 -10.328 7.105 1 98.88 187 TRP A N 1
ATOM 1525 C CA . TRP A 1 187 ? 11.969 -11.359 8 1 98.88 187 TRP A CA 1
ATOM 1526 C C . TRP A 1 187 ? 10.453 -11.484 7.871 1 98.88 187 TRP A C 1
ATOM 1528 O O . TRP A 1 187 ? 9.797 -10.594 7.344 1 98.88 187 TRP A O 1
ATOM 1538 N N . VAL A 1 188 ? 9.867 -12.594 8.242 1 98.69 188 VAL A N 1
ATOM 1539 C CA . VAL A 1 188 ? 8.422 -12.789 8.172 1 98.69 188 VAL A CA 1
ATOM 1540 C C . VAL A 1 188 ? 8.008 -13.906 9.125 1 98.69 188 VAL A C 1
ATOM 1542 O O . VAL A 1 188 ? 8.805 -14.797 9.43 1 98.69 188 VAL A O 1
ATOM 1545 N N . GLU A 1 189 ? 6.832 -13.758 9.688 1 98.19 189 GLU A N 1
ATOM 1546 C CA . GLU A 1 189 ? 6.176 -14.883 10.352 1 98.19 189 GLU A CA 1
ATOM 1547 C C . GLU A 1 189 ? 5.836 -15.992 9.367 1 98.19 189 GLU A C 1
ATOM 1549 O O . GLU A 1 189 ? 5.285 -15.727 8.297 1 98.19 189 GLU A O 1
ATOM 1554 N N . PRO A 1 190 ? 6.125 -17.219 9.672 1 98.12 190 PRO A N 1
ATOM 1555 C CA . PRO A 1 190 ? 5.898 -18.312 8.719 1 98.12 190 PRO A CA 1
ATOM 1556 C C . PRO A 1 190 ? 4.461 -18.344 8.211 1 98.12 190 PRO A C 1
ATOM 1558 O O . PRO A 1 190 ? 4.227 -18.625 7.027 1 98.12 190 PRO A O 1
ATOM 1561 N N . LEU A 1 191 ? 3.473 -18.062 9.047 1 97.94 191 LEU A N 1
ATOM 1562 C CA . LEU A 1 191 ? 2.078 -18.047 8.617 1 97.94 191 LEU A CA 1
ATOM 1563 C C . LEU A 1 191 ? 1.889 -17.109 7.434 1 97.94 191 LEU A C 1
ATOM 1565 O O . LEU A 1 191 ? 1.206 -17.453 6.465 1 97.94 191 LEU A O 1
ATOM 1569 N N . LEU A 1 192 ? 2.5 -15.953 7.441 1 98.12 192 LEU A N 1
ATOM 1570 C CA . LEU A 1 192 ? 2.338 -14.922 6.422 1 98.12 192 LEU A CA 1
ATOM 1571 C C . LEU A 1 192 ? 3.248 -15.188 5.227 1 98.12 192 LEU A C 1
ATOM 1573 O O . LEU A 1 192 ? 3.254 -14.414 4.266 1 98.12 192 LEU A O 1
ATOM 1577 N N . ASP A 1 193 ? 3.996 -16.219 5.289 1 97.56 193 ASP A N 1
ATOM 1578 C CA . ASP A 1 193 ? 4.793 -16.766 4.195 1 97.56 193 ASP A CA 1
ATOM 1579 C C . ASP A 1 193 ? 4.195 -18.078 3.686 1 97.56 193 ASP A C 1
ATOM 1581 O O . ASP A 1 193 ? 4.863 -18.828 2.979 1 97.56 193 ASP A O 1
ATOM 1585 N N . ALA A 1 194 ? 2.98 -18.312 4.141 1 96.06 194 ALA A N 1
ATOM 1586 C CA . ALA A 1 194 ? 2.174 -19.484 3.779 1 96.06 194 ALA A CA 1
ATOM 1587 C C . ALA A 1 194 ? 2.836 -20.766 4.25 1 96.06 194 ALA A C 1
ATOM 1589 O O . ALA A 1 194 ? 2.674 -21.828 3.623 1 96.06 194 ALA A O 1
ATOM 1590 N N . THR A 1 195 ? 3.707 -20.703 5.242 1 97.25 195 THR A N 1
ATOM 1591 C CA . THR A 1 195 ? 4.441 -21.875 5.695 1 97.25 195 THR A CA 1
ATOM 1592 C C . THR A 1 195 ? 4.23 -22.109 7.191 1 97.25 195 THR A C 1
ATOM 1594 O O . THR A 1 195 ? 5.188 -22.359 7.926 1 97.25 195 THR A O 1
ATOM 1597 N N . GLU A 1 196 ? 3.047 -21.984 7.68 1 95.75 196 GLU A N 1
ATOM 1598 C CA . GLU A 1 196 ? 2.766 -22.219 9.094 1 95.75 196 GLU A CA 1
ATOM 1599 C C . GLU A 1 196 ? 3.225 -23.609 9.531 1 95.75 196 GLU A C 1
ATOM 1601 O O . GLU A 1 196 ? 3.26 -24.531 8.719 1 95.75 196 GLU A O 1
ATOM 1606 N N . TYR A 1 197 ? 3.641 -23.75 10.758 1 97.62 197 TYR A N 1
ATOM 1607 C CA . TYR A 1 197 ? 4.133 -24.969 11.391 1 97.62 197 TYR A CA 1
ATOM 1608 C C . TYR A 1 197 ? 5.426 -25.438 10.734 1 97.62 197 TYR A C 1
ATOM 1610 O O . TYR A 1 197 ? 5.605 -26.625 10.484 1 97.62 197 TYR A O 1
ATOM 1618 N N . THR A 1 198 ? 6.312 -24.547 10.367 1 97.88 198 THR A N 1
ATOM 1619 C CA . THR A 1 198 ? 7.684 -24.875 9.984 1 97.88 198 THR A CA 1
ATOM 1620 C C . THR A 1 198 ? 8.594 -24.875 11.211 1 97.88 198 THR A C 1
ATOM 1622 O O . THR A 1 198 ? 8.148 -24.594 12.328 1 97.88 198 THR A O 1
ATOM 1625 N N . ILE A 1 199 ? 9.852 -25.141 11.062 1 98.75 199 ILE A N 1
ATOM 1626 C CA . ILE A 1 199 ? 10.766 -25.344 12.188 1 98.75 199 ILE A CA 1
ATOM 1627 C C . ILE A 1 199 ? 10.805 -24.078 13.047 1 98.75 199 ILE A C 1
ATOM 1629 O O . ILE A 1 199 ? 10.695 -24.156 14.273 1 98.75 199 ILE A O 1
ATOM 1633 N N . SER A 1 200 ? 10.914 -22.891 12.469 1 98.75 200 SER A N 1
ATOM 1634 C CA . SER A 1 200 ? 11.094 -21.672 13.234 1 98.75 200 SER A CA 1
ATOM 1635 C C . SER A 1 200 ? 9.906 -21.422 14.164 1 98.75 200 SER A C 1
ATOM 1637 O O . SER A 1 200 ? 10.094 -21.078 15.336 1 98.75 200 SER A O 1
ATOM 1639 N N . SER A 1 201 ? 8.672 -21.594 13.688 1 98.75 201 SER A N 1
ATOM 1640 C CA . SER A 1 201 ? 7.508 -21.297 14.523 1 98.75 201 SER A CA 1
ATOM 1641 C C . SER A 1 201 ? 7.289 -22.391 15.562 1 98.75 201 SER A C 1
ATOM 1643 O O . SER A 1 201 ? 6.914 -22.109 16.703 1 98.75 201 SER A O 1
ATOM 1645 N N . ILE A 1 202 ? 7.535 -23.672 15.195 1 98.75 202 ILE A N 1
ATOM 1646 C CA . ILE A 1 202 ? 7.359 -24.766 16.141 1 98.75 202 ILE A CA 1
ATOM 1647 C C . ILE A 1 202 ? 8.367 -24.641 17.281 1 98.75 202 ILE A C 1
ATOM 1649 O O . ILE A 1 202 ? 7.996 -24.703 18.453 1 98.75 202 ILE A O 1
ATOM 1653 N N . ASP A 1 203 ? 9.633 -24.438 16.938 1 98.75 203 ASP A N 1
ATOM 1654 C CA . ASP A 1 203 ? 10.664 -24.312 17.969 1 98.75 203 ASP A CA 1
ATOM 1655 C C . ASP A 1 203 ? 10.445 -23.078 18.828 1 98.75 203 ASP A C 1
ATOM 1657 O O . ASP A 1 203 ? 10.711 -23.094 20.031 1 98.75 203 ASP A O 1
ATOM 1661 N N . ALA A 1 204 ? 10 -21.984 18.234 1 98.75 204 ALA A N 1
ATOM 1662 C CA . ALA A 1 204 ? 9.75 -20.75 18.984 1 98.75 204 ALA A CA 1
ATOM 1663 C C . ALA A 1 204 ? 8.617 -20.938 19.984 1 98.75 204 ALA A C 1
ATOM 1665 O O . ALA A 1 204 ? 8.477 -20.156 20.922 1 98.75 204 ALA A O 1
ATOM 1666 N N . SER A 1 205 ? 7.793 -21.938 19.797 1 98.38 205 SER A N 1
ATOM 1667 C CA . SER A 1 205 ? 6.707 -22.25 20.734 1 98.38 205 SER A CA 1
ATOM 1668 C C . SER A 1 205 ? 7.117 -23.312 21.734 1 98.38 205 SER A C 1
ATOM 1670 O O . SER A 1 205 ? 6.289 -23.797 22.516 1 98.38 205 SER A O 1
ATOM 1672 N N . GLY A 1 206 ? 8.344 -23.797 21.688 1 98.19 206 GLY A N 1
ATOM 1673 C CA . GLY A 1 206 ? 8.805 -24.875 22.531 1 98.19 206 GLY A CA 1
ATOM 1674 C C . GLY A 1 206 ? 8.273 -26.234 22.125 1 98.19 206 GLY A C 1
ATOM 1675 O O . GLY A 1 206 ? 8.164 -27.141 22.938 1 98.19 206 GLY A O 1
ATOM 1676 N N . GLY A 1 207 ? 7.852 -26.281 20.906 1 98 207 GLY A N 1
ATOM 1677 C CA . GLY A 1 207 ? 7.34 -27.547 20.375 1 98 207 GLY A CA 1
ATOM 1678 C C . GLY A 1 207 ? 5.863 -27.75 20.672 1 98 207 GLY A C 1
ATOM 1679 O O . GLY A 1 207 ? 5.309 -28.797 20.344 1 98 207 GLY A O 1
ATOM 1680 N N . LYS A 1 208 ? 5.172 -26.75 21.172 1 97.44 208 LYS A N 1
ATOM 1681 C CA . LYS A 1 208 ? 3.801 -26.922 21.625 1 97.44 208 LYS A CA 1
ATOM 1682 C C . LYS A 1 208 ? 2.797 -26.469 20.578 1 97.44 208 LYS A C 1
ATOM 1684 O O . LYS A 1 208 ? 1.62 -26.828 20.641 1 97.44 208 LYS A O 1
ATOM 1689 N N . ASP A 1 209 ? 3.227 -25.672 19.688 1 97.38 209 ASP A N 1
ATOM 1690 C CA . ASP A 1 209 ? 2.383 -25.109 18.641 1 97.38 209 ASP A CA 1
ATOM 1691 C C . ASP A 1 209 ? 3.213 -24.719 17.422 1 97.38 209 ASP A C 1
ATOM 1693 O O . ASP A 1 209 ? 4.18 -25.391 17.062 1 97.38 209 ASP A O 1
ATOM 1697 N N . GLY A 1 210 ? 2.861 -23.656 16.703 1 96.62 210 GLY A N 1
ATOM 1698 C CA . GLY A 1 210 ? 3.604 -23.219 15.531 1 96.62 210 GLY A CA 1
ATOM 1699 C C . GLY A 1 210 ? 2.752 -22.453 14.531 1 96.62 210 GLY A C 1
ATOM 1700 O O . GLY A 1 210 ? 3.209 -22.141 13.43 1 96.62 210 GLY A O 1
ATOM 1701 N N . PHE A 1 211 ? 1.526 -22.266 14.898 1 97.06 211 PHE A N 1
ATOM 1702 C CA . PHE A 1 211 ? 0.658 -21.531 13.984 1 97.06 211 PHE A CA 1
ATOM 1703 C C . PHE A 1 211 ? 1.109 -20.094 13.844 1 97.06 211 PHE A C 1
ATOM 1705 O O . PHE A 1 211 ? 1.141 -19.547 12.734 1 97.06 211 PHE A O 1
ATOM 1712 N N . ARG A 1 212 ? 1.393 -19.453 14.953 1 96.56 212 ARG A N 1
ATOM 1713 C CA . ARG A 1 212 ? 1.89 -18.078 14.977 1 96.56 212 ARG A CA 1
ATOM 1714 C C . ARG A 1 212 ? 3.32 -18.016 15.5 1 96.56 212 ARG A C 1
ATOM 1716 O O . ARG A 1 212 ? 3.877 -19.047 15.914 1 96.56 212 ARG A O 1
ATOM 1723 N N . GLY A 1 213 ? 3.898 -16.875 15.398 1 97.5 213 GLY A N 1
ATOM 1724 C CA . GLY A 1 213 ? 5.234 -16.688 15.938 1 97.5 213 GLY A CA 1
ATOM 1725 C C . GLY A 1 213 ? 6.32 -17.266 15.039 1 97.5 213 GLY A C 1
ATOM 1726 O O . GLY A 1 213 ? 6.059 -17.641 13.898 1 97.5 213 GLY A O 1
ATOM 1727 N N . GLY A 1 214 ? 7.566 -17.219 15.555 1 98.44 214 GLY A N 1
ATOM 1728 C CA . GLY A 1 214 ? 8.711 -17.75 14.836 1 98.44 214 GLY A CA 1
ATOM 1729 C C . GLY A 1 214 ? 9.227 -16.828 13.75 1 98.44 214 GLY A C 1
ATOM 1730 O O . GLY A 1 214 ? 9.734 -17.297 12.727 1 98.44 214 GLY A O 1
ATOM 1731 N N . ASP A 1 215 ? 9.039 -15.555 13.938 1 98.69 215 ASP A N 1
ATOM 1732 C CA . ASP A 1 215 ? 9.57 -14.586 12.984 1 98.69 215 ASP A CA 1
ATOM 1733 C C . ASP A 1 215 ? 11.031 -14.875 12.648 1 98.69 215 ASP A C 1
ATOM 1735 O O . ASP A 1 215 ? 11.867 -14.969 13.547 1 98.69 215 ASP A O 1
ATOM 1739 N N . ALA A 1 216 ? 11.336 -14.922 11.352 1 98.88 216 ALA A N 1
ATOM 1740 C CA . ALA A 1 216 ? 12.68 -15.336 10.969 1 98.88 216 ALA A CA 1
ATOM 1741 C C . ALA A 1 216 ? 13.109 -14.672 9.664 1 98.88 216 ALA A C 1
ATOM 1743 O O . ALA A 1 216 ? 12.266 -14.305 8.836 1 98.88 216 ALA A O 1
ATOM 1744 N N . PHE A 1 217 ? 14.391 -14.445 9.578 1 98.88 217 PHE A N 1
ATOM 1745 C CA . PHE A 1 217 ? 15 -14.219 8.273 1 98.88 217 PHE A CA 1
ATOM 1746 C C . PHE A 1 217 ? 14.984 -15.492 7.441 1 98.88 217 PHE A C 1
ATOM 1748 O O . PHE A 1 217 ? 15.656 -16.469 7.781 1 98.88 217 PHE A O 1
ATOM 1755 N N . ARG A 1 218 ? 14.211 -15.508 6.367 1 98.88 218 ARG A N 1
ATOM 1756 C CA . ARG A 1 218 ? 13.969 -16.766 5.66 1 98.88 218 ARG A CA 1
ATOM 1757 C C . ARG A 1 218 ? 14.477 -16.688 4.223 1 98.88 218 ARG A C 1
ATOM 1759 O O . ARG A 1 218 ? 14.484 -15.617 3.617 1 98.88 218 ARG A O 1
ATOM 1766 N N . PRO A 1 219 ? 14.844 -17.828 3.635 1 98.88 219 PRO A N 1
ATOM 1767 C CA . PRO A 1 219 ? 15.219 -17.844 2.221 1 98.88 219 PRO A CA 1
ATOM 1768 C C . PRO A 1 219 ? 14.086 -17.406 1.295 1 98.88 219 PRO A C 1
ATOM 1770 O O . PRO A 1 219 ? 14.336 -16.766 0.269 1 98.88 219 PRO A O 1
ATOM 1773 N N . SER A 1 220 ? 12.867 -17.672 1.683 1 98.62 220 SER A N 1
ATOM 1774 C CA . SER A 1 220 ? 11.711 -17.375 0.836 1 98.62 220 SER A CA 1
ATOM 1775 C C . SER A 1 220 ? 11.555 -15.875 0.626 1 98.62 220 SER A C 1
ATOM 1777 O O . SER A 1 220 ? 11.914 -15.344 -0.427 1 98.62 220 SER A O 1
ATOM 1779 N N . ILE A 1 221 ? 11.266 -15.125 1.692 1 98.81 221 ILE A N 1
ATOM 1780 C CA . ILE A 1 221 ? 10.969 -13.703 1.534 1 98.81 221 ILE A CA 1
ATOM 1781 C C . ILE A 1 221 ? 12.18 -12.984 0.943 1 98.81 221 ILE A C 1
ATOM 1783 O O . ILE A 1 221 ? 12.031 -12.055 0.155 1 98.81 221 ILE A O 1
ATOM 1787 N N . ASN A 1 222 ? 13.344 -13.359 1.305 1 98.94 222 ASN A N 1
ATOM 1788 C CA . ASN A 1 222 ? 14.523 -12.695 0.758 1 98.94 222 ASN A CA 1
ATOM 1789 C C . ASN A 1 222 ? 14.727 -13.031 -0.717 1 98.94 222 ASN A C 1
ATOM 1791 O O . ASN A 1 222 ? 15.125 -12.172 -1.503 1 98.94 222 ASN A O 1
ATOM 1795 N N . ALA A 1 223 ? 14.445 -14.273 -1.121 1 98.94 223 ALA A N 1
ATOM 1796 C CA . ALA A 1 223 ? 14.477 -14.609 -2.543 1 98.94 223 ALA A CA 1
ATOM 1797 C C . ALA A 1 223 ? 13.398 -13.844 -3.309 1 98.94 223 ALA A C 1
ATOM 1799 O O . ALA A 1 223 ? 13.633 -13.367 -4.422 1 98.94 223 ALA A O 1
ATOM 1800 N N . TYR A 1 224 ? 12.172 -13.734 -2.74 1 98.88 224 TYR A N 1
ATOM 1801 C CA . TYR A 1 224 ? 11.078 -12.984 -3.363 1 98.88 224 TYR A CA 1
ATOM 1802 C C . TYR A 1 224 ? 11.453 -11.516 -3.527 1 98.88 224 TYR A C 1
ATOM 1804 O O . TYR A 1 224 ? 11.266 -10.945 -4.605 1 98.88 224 TYR A O 1
ATOM 1812 N N . MET A 1 225 ? 12 -10.953 -2.461 1 98.94 225 MET A N 1
ATOM 1813 C CA . MET A 1 225 ? 12.344 -9.539 -2.498 1 98.94 225 MET A CA 1
ATOM 1814 C C . MET A 1 225 ? 13.531 -9.281 -3.426 1 98.94 225 MET A C 1
ATOM 1816 O O . MET A 1 225 ? 13.602 -8.242 -4.078 1 98.94 225 MET A O 1
ATOM 1820 N N . PHE A 1 226 ? 14.531 -10.227 -3.496 1 98.94 226 PHE A N 1
ATOM 1821 C CA . PHE A 1 226 ? 15.594 -10.172 -4.496 1 98.94 226 PHE A CA 1
ATOM 1822 C C . PHE A 1 226 ? 15.008 -10.156 -5.902 1 98.94 226 PHE A C 1
ATOM 1824 O O . PHE A 1 226 ? 15.375 -9.305 -6.719 1 98.94 226 PHE A O 1
ATOM 1831 N N . ALA A 1 227 ? 14.094 -11.078 -6.168 1 98.94 227 ALA A N 1
ATOM 1832 C CA . ALA A 1 227 ? 13.477 -11.195 -7.488 1 98.94 227 ALA A CA 1
ATOM 1833 C C . ALA A 1 227 ? 12.703 -9.938 -7.844 1 98.94 227 ALA A C 1
ATOM 1835 O O . ALA A 1 227 ? 12.789 -9.445 -8.969 1 98.94 227 ALA A O 1
ATOM 1836 N N . ASN A 1 228 ? 11.93 -9.406 -6.902 1 98.94 228 ASN A N 1
ATOM 1837 C CA . ASN A 1 228 ? 11.18 -8.172 -7.117 1 98.94 228 ASN A CA 1
ATOM 1838 C C . ASN A 1 228 ? 12.102 -6.988 -7.395 1 98.94 228 ASN A C 1
ATOM 1840 O O . ASN A 1 228 ? 11.836 -6.188 -8.289 1 98.94 228 ASN A O 1
ATOM 1844 N N . ALA A 1 229 ? 13.18 -6.895 -6.609 1 98.94 229 ALA A N 1
ATOM 1845 C CA . ALA A 1 229 ? 14.117 -5.797 -6.82 1 98.94 229 ALA A CA 1
ATOM 1846 C C . ALA A 1 229 ? 14.766 -5.883 -8.203 1 98.94 229 ALA A C 1
ATOM 1848 O O . ALA A 1 229 ? 14.906 -4.871 -8.891 1 98.94 229 ALA A O 1
ATOM 1849 N N . ARG A 1 230 ? 15.18 -7.047 -8.594 1 98.94 230 ARG A N 1
ATOM 1850 C CA . ARG A 1 230 ? 15.766 -7.25 -9.914 1 98.94 230 ARG A CA 1
ATOM 1851 C C . ARG A 1 230 ? 14.781 -6.879 -11.016 1 98.94 230 ARG A C 1
ATOM 1853 O O . ARG A 1 230 ? 15.148 -6.219 -11.992 1 98.94 230 ARG A O 1
ATOM 1860 N N . ALA A 1 231 ? 13.539 -7.309 -10.867 1 98.94 231 ALA A N 1
ATOM 1861 C CA . ALA A 1 231 ? 12.508 -6.973 -11.836 1 98.94 231 ALA A CA 1
ATOM 1862 C C . ALA A 1 231 ? 12.273 -5.465 -11.898 1 98.94 231 ALA A C 1
ATOM 1864 O O . ALA A 1 231 ? 12.156 -4.895 -12.984 1 98.94 231 ALA A O 1
ATOM 1865 N N . LEU A 1 232 ? 12.227 -4.832 -10.773 1 98.94 232 LEU A N 1
ATOM 1866 C CA . LEU A 1 232 ? 12 -3.393 -10.719 1 98.94 232 LEU A CA 1
ATOM 1867 C C . LEU A 1 232 ? 13.156 -2.631 -11.352 1 98.94 232 LEU A C 1
ATOM 1869 O O . LEU A 1 232 ? 12.953 -1.579 -11.961 1 98.94 232 LEU A O 1
ATOM 1873 N N . ALA A 1 233 ? 14.391 -3.129 -11.109 1 98.94 233 ALA A N 1
ATOM 1874 C CA . ALA A 1 233 ? 15.539 -2.535 -11.789 1 98.94 233 ALA A CA 1
ATOM 1875 C C . ALA A 1 233 ? 15.352 -2.57 -13.305 1 98.94 233 ALA A C 1
ATOM 1877 O O . ALA A 1 233 ? 15.516 -1.553 -13.984 1 98.94 233 ALA A O 1
ATOM 1878 N N . LYS A 1 234 ? 14.945 -3.686 -13.852 1 98.88 234 LYS A N 1
ATOM 1879 C CA . LYS A 1 234 ? 14.773 -3.867 -15.289 1 98.88 234 LYS A CA 1
ATOM 1880 C C . LYS A 1 234 ? 13.602 -3.039 -15.812 1 98.88 234 LYS A C 1
ATOM 1882 O O . LYS A 1 234 ? 13.695 -2.41 -16.859 1 98.88 234 LYS A O 1
ATOM 1887 N N . LEU A 1 235 ? 12.508 -3.021 -15.094 1 98.94 235 LEU A N 1
ATOM 1888 C CA . LEU A 1 235 ? 11.328 -2.268 -15.492 1 98.94 235 LEU A CA 1
ATOM 1889 C C . LEU A 1 235 ? 11.594 -0.767 -15.438 1 98.94 235 LEU A C 1
ATOM 1891 O O . LEU A 1 235 ? 11.109 -0.016 -16.297 1 98.94 235 LEU A O 1
ATOM 1895 N N . SER A 1 236 ? 12.328 -0.332 -14.391 1 98.81 236 SER A N 1
ATOM 1896 C CA . SER A 1 236 ? 12.688 1.078 -14.297 1 98.81 236 SER A CA 1
ATOM 1897 C C . SER A 1 236 ? 13.57 1.497 -15.469 1 98.81 236 SER A C 1
ATOM 1899 O O . SER A 1 236 ? 13.383 2.572 -16.047 1 98.81 236 SER A O 1
ATOM 1901 N N . ALA A 1 237 ? 14.523 0.666 -15.82 1 98.75 237 ALA A N 1
ATOM 1902 C CA . ALA A 1 237 ? 15.359 0.933 -16.984 1 98.75 237 ALA A CA 1
ATOM 1903 C C . ALA A 1 237 ? 14.516 1.018 -18.25 1 98.75 237 ALA A C 1
ATOM 1905 O O . ALA A 1 237 ? 14.734 1.89 -19.094 1 98.75 237 ALA A O 1
ATOM 1906 N N . MET A 1 238 ? 13.578 0.12 -18.391 1 98.31 238 MET A N 1
ATOM 1907 C CA . MET A 1 238 ? 12.672 0.098 -19.531 1 98.31 238 MET A CA 1
ATOM 1908 C C . MET A 1 238 ? 11.883 1.401 -19.625 1 98.31 238 MET A C 1
ATOM 1910 O O . MET A 1 238 ? 11.609 1.886 -20.734 1 98.31 238 MET A O 1
ATOM 1914 N N . ALA A 1 239 ? 11.578 1.965 -18.516 1 98.12 239 ALA A N 1
ATOM 1915 C CA . ALA A 1 239 ? 10.812 3.207 -18.453 1 98.12 239 ALA A CA 1
ATOM 1916 C C . ALA A 1 239 ? 11.734 4.422 -18.578 1 98.12 239 ALA A C 1
ATOM 1918 O O . ALA A 1 239 ? 11.266 5.562 -18.516 1 98.12 239 ALA A O 1
ATOM 1919 N N . GLY A 1 240 ? 13.07 4.227 -18.609 1 97.94 240 GLY A N 1
ATOM 1920 C CA . GLY A 1 240 ? 14.031 5.309 -18.781 1 97.94 240 GLY A CA 1
ATOM 1921 C C . GLY A 1 240 ? 14.461 5.93 -17.469 1 97.94 240 GLY A C 1
ATOM 1922 O O . GLY A 1 240 ? 15.109 6.977 -17.453 1 97.94 240 GLY A O 1
ATOM 1923 N N . ASP A 1 241 ? 14.07 5.379 -16.391 1 97.25 241 ASP A N 1
ATOM 1924 C CA . ASP A 1 241 ? 14.461 5.883 -15.086 1 97.25 241 ASP A CA 1
ATOM 1925 C C . ASP A 1 241 ? 15.742 5.207 -14.594 1 97.25 241 ASP A C 1
ATOM 1927 O O . ASP A 1 241 ? 15.688 4.309 -13.758 1 97.25 241 ASP A O 1
ATOM 1931 N N . THR A 1 242 ? 16.828 5.707 -14.914 1 97.25 242 THR A N 1
ATOM 1932 C CA . THR A 1 242 ? 18.125 5.086 -14.656 1 97.25 242 THR A CA 1
ATOM 1933 C C . THR A 1 242 ? 18.469 5.145 -13.172 1 97.25 242 THR A C 1
ATOM 1935 O O . THR A 1 242 ? 19.141 4.258 -12.648 1 97.25 242 THR A O 1
ATOM 1938 N N . THR A 1 243 ? 17.984 6.137 -12.477 1 94.44 243 THR A N 1
ATOM 1939 C CA . THR A 1 243 ? 18.25 6.27 -11.055 1 94.44 243 THR A CA 1
ATOM 1940 C C . THR A 1 243 ? 17.562 5.16 -10.266 1 94.44 243 THR A C 1
ATOM 1942 O O . THR A 1 243 ? 18.188 4.477 -9.453 1 94.44 243 THR A O 1
ATOM 1945 N N . ALA A 1 244 ? 16.312 4.984 -10.578 1 96.81 244 ALA A N 1
ATOM 1946 C CA . ALA A 1 244 ? 15.57 3.918 -9.914 1 96.81 244 ALA A CA 1
ATOM 1947 C C . ALA A 1 244 ? 16.125 2.547 -10.289 1 96.81 244 ALA A C 1
ATOM 1949 O O . ALA A 1 244 ? 16.203 1.645 -9.453 1 96.81 244 ALA A O 1
ATOM 1950 N N . ALA A 1 245 ? 16.5 2.383 -11.555 1 98.62 245 ALA A N 1
ATOM 1951 C CA . ALA A 1 245 ? 17.094 1.127 -12.008 1 98.62 245 ALA A CA 1
ATOM 1952 C C . ALA A 1 245 ? 18.344 0.787 -11.188 1 98.62 245 ALA A C 1
ATOM 1954 O O . ALA A 1 245 ? 18.5 -0.344 -10.727 1 98.62 245 ALA A O 1
ATOM 1955 N N . ALA A 1 246 ? 19.172 1.771 -10.977 1 97.75 246 ALA A N 1
ATOM 1956 C CA . ALA A 1 246 ? 20.406 1.564 -10.227 1 97.75 246 ALA A CA 1
ATOM 1957 C C . ALA A 1 246 ? 20.109 1.251 -8.766 1 97.75 246 ALA A C 1
ATOM 1959 O O . ALA A 1 246 ? 20.766 0.396 -8.164 1 97.75 246 ALA A O 1
ATOM 1960 N N . ASP A 1 247 ? 19.172 1.927 -8.188 1 96.5 247 ASP A N 1
ATOM 1961 C CA . ASP A 1 247 ? 18.797 1.713 -6.793 1 96.5 247 ASP A CA 1
ATOM 1962 C C . ASP A 1 247 ? 18.312 0.281 -6.566 1 96.5 247 ASP A C 1
ATOM 1964 O O . ASP A 1 247 ? 18.781 -0.4 -5.652 1 96.5 247 ASP A O 1
ATOM 1968 N N . PHE A 1 248 ? 17.406 -0.174 -7.359 1 98.75 248 PHE A N 1
ATOM 1969 C CA . PHE A 1 248 ? 16.844 -1.506 -7.18 1 98.75 248 PHE A CA 1
ATOM 1970 C C . PHE A 1 248 ? 17.875 -2.58 -7.508 1 98.75 248 PHE A C 1
ATOM 1972 O O . PHE A 1 248 ? 17.875 -3.65 -6.895 1 98.75 248 PHE A O 1
ATOM 1979 N N . ALA A 1 249 ? 18.734 -2.314 -8.5 1 98.81 249 ALA A N 1
ATOM 1980 C CA . ALA A 1 249 ? 19.828 -3.248 -8.766 1 98.81 249 ALA A CA 1
ATOM 1981 C C . ALA A 1 249 ? 20.734 -3.391 -7.547 1 98.81 249 ALA A C 1
ATOM 1983 O O . ALA A 1 249 ? 21.172 -4.496 -7.215 1 98.81 249 ALA A O 1
ATOM 1984 N N . ALA A 1 250 ? 21.016 -2.301 -6.867 1 97.69 250 ALA A N 1
ATOM 1985 C CA . ALA A 1 250 ? 21.859 -2.316 -5.672 1 97.69 250 ALA A CA 1
ATOM 1986 C C . ALA A 1 250 ? 21.188 -3.086 -4.539 1 97.69 250 ALA A C 1
ATOM 1988 O O . ALA A 1 250 ? 21.844 -3.826 -3.805 1 97.69 250 ALA A O 1
ATOM 1989 N N . ARG A 1 251 ? 19.875 -2.92 -4.379 1 98.19 251 ARG A N 1
ATOM 1990 C CA . ARG A 1 251 ? 19.125 -3.654 -3.367 1 98.19 251 ARG A CA 1
ATOM 1991 C C . ARG A 1 251 ? 19.172 -5.156 -3.629 1 98.19 251 ARG A C 1
ATOM 1993 O O . ARG A 1 251 ? 19.375 -5.945 -2.703 1 98.19 251 ARG A O 1
ATOM 2000 N N . ALA A 1 252 ? 18.938 -5.516 -4.895 1 98.88 252 ALA A N 1
ATOM 2001 C CA . ALA A 1 252 ? 19 -6.926 -5.258 1 98.88 252 ALA A CA 1
ATOM 2002 C C . ALA A 1 252 ? 20.375 -7.508 -4.945 1 98.88 252 ALA A C 1
ATOM 2004 O O . ALA A 1 252 ? 20.484 -8.594 -4.363 1 98.88 252 ALA A O 1
ATOM 2005 N N . ALA A 1 253 ? 21.422 -6.77 -5.309 1 98.75 253 ALA A N 1
ATOM 2006 C CA . ALA A 1 253 ? 22.781 -7.234 -5.074 1 98.75 253 ALA A CA 1
ATOM 2007 C C . ALA A 1 253 ? 23.062 -7.395 -3.584 1 98.75 253 ALA A C 1
ATOM 2009 O O . ALA A 1 253 ? 23.719 -8.344 -3.17 1 98.75 253 ALA A O 1
ATOM 2010 N N . ALA A 1 254 ? 22.578 -6.453 -2.793 1 98.31 254 ALA A N 1
ATOM 2011 C CA . ALA A 1 254 ? 22.797 -6.508 -1.349 1 98.31 254 ALA A CA 1
ATOM 2012 C C . ALA A 1 254 ? 22.109 -7.723 -0.736 1 98.31 254 ALA A C 1
ATOM 2014 O O . ALA A 1 254 ? 22.688 -8.414 0.104 1 98.31 254 ALA A O 1
ATOM 2015 N N . ILE A 1 255 ? 20.891 -8.023 -1.101 1 98.81 255 ILE A N 1
ATOM 2016 C CA . ILE A 1 255 ? 20.156 -9.172 -0.583 1 98.81 255 ILE A CA 1
ATOM 2017 C C . ILE A 1 255 ? 20.859 -10.461 -0.989 1 98.81 255 ILE A C 1
ATOM 2019 O O . ILE A 1 255 ? 21.016 -11.375 -0.175 1 98.81 255 ILE A O 1
ATOM 2023 N N . LYS A 1 256 ? 21.234 -10.508 -2.275 1 98.88 256 LYS A N 1
ATOM 2024 C CA . LYS A 1 256 ? 21.938 -11.688 -2.77 1 98.88 256 LYS A CA 1
ATOM 2025 C C . LYS A 1 256 ? 23.172 -11.992 -1.914 1 98.88 256 LYS A C 1
ATOM 2027 O O . LYS A 1 256 ? 23.359 -13.125 -1.473 1 98.88 256 LYS A O 1
ATOM 2032 N N . ALA A 1 257 ? 23.953 -10.992 -1.692 1 98.69 257 ALA A N 1
ATOM 2033 C CA . ALA A 1 257 ? 25.172 -11.172 -0.909 1 98.69 257 ALA A CA 1
ATOM 2034 C C . ALA A 1 257 ? 24.844 -11.617 0.514 1 98.69 257 ALA A C 1
ATOM 2036 O O . ALA A 1 257 ? 25.469 -12.547 1.033 1 98.69 257 ALA A O 1
ATOM 2037 N N . ARG A 1 258 ? 23.891 -10.977 1.148 1 98.62 258 ARG A N 1
ATOM 2038 C CA . ARG A 1 258 ? 23.562 -11.25 2.543 1 98.62 258 ARG A CA 1
ATOM 2039 C C . ARG A 1 258 ? 22.969 -12.648 2.703 1 98.62 258 ARG A C 1
ATOM 2041 O O . ARG A 1 258 ? 23.266 -13.336 3.688 1 98.62 258 ARG A O 1
ATOM 2048 N N . VAL A 1 259 ? 22.109 -13.078 1.784 1 98.88 259 VAL A N 1
ATOM 2049 C CA . VAL A 1 259 ? 21.531 -14.406 1.846 1 98.88 259 VAL A CA 1
ATOM 2050 C C . VAL A 1 259 ? 22.625 -15.461 1.773 1 98.88 259 VAL A C 1
ATOM 2052 O O . VAL A 1 259 ? 22.656 -16.391 2.578 1 98.88 259 VAL A O 1
ATOM 2055 N N . GLN A 1 260 ? 23.547 -15.336 0.82 1 98.81 260 GLN A N 1
ATOM 2056 C CA . GLN A 1 260 ? 24.609 -16.312 0.642 1 98.81 260 GLN A CA 1
ATOM 2057 C C . GLN A 1 260 ? 25.562 -16.328 1.837 1 98.81 260 GLN A C 1
ATOM 2059 O O . GLN A 1 260 ? 26.016 -17.375 2.266 1 98.81 260 GLN A O 1
ATOM 2064 N N . ASP A 1 261 ? 25.75 -15.125 2.445 1 98.44 261 ASP A N 1
ATOM 2065 C CA . ASP A 1 261 ? 26.703 -15.016 3.545 1 98.44 261 ASP A CA 1
ATOM 2066 C C . ASP A 1 261 ? 26.094 -15.492 4.859 1 98.44 261 ASP A C 1
ATOM 2068 O O . ASP A 1 261 ? 26.766 -16.141 5.668 1 98.44 261 ASP A O 1
ATOM 2072 N N . ASP A 1 262 ? 24.75 -15.172 4.988 1 98.69 262 ASP A N 1
ATOM 2073 C CA . ASP A 1 262 ? 24.234 -15.234 6.355 1 98.69 262 ASP A CA 1
ATOM 2074 C C . ASP A 1 262 ? 23.172 -16.328 6.5 1 98.69 262 ASP A C 1
ATOM 2076 O O . ASP A 1 262 ? 22.875 -16.766 7.609 1 98.69 262 ASP A O 1
ATOM 2080 N N . LEU A 1 263 ? 22.578 -16.75 5.434 1 98.88 263 LEU A N 1
ATOM 2081 C CA . LEU A 1 263 ? 21.531 -17.766 5.566 1 98.88 263 LEU A CA 1
ATOM 2082 C C . LEU A 1 263 ? 22.031 -19.125 5.113 1 98.88 263 LEU A C 1
ATOM 2084 O O . LEU A 1 263 ? 21.344 -20.141 5.285 1 98.88 263 LEU A O 1
ATOM 2088 N N . TRP A 1 264 ? 23.219 -19.172 4.52 1 98.81 264 TRP A N 1
ATOM 2089 C CA . TRP A 1 264 ? 23.844 -20.453 4.23 1 98.81 264 TRP A CA 1
ATOM 2090 C C . TRP A 1 264 ? 24.406 -21.078 5.504 1 98.81 264 TRP A C 1
ATOM 2092 O O . TRP A 1 264 ? 25.141 -20.453 6.254 1 98.81 264 TRP A O 1
ATOM 2102 N N . SER A 1 265 ? 24.031 -22.266 5.789 1 98.69 265 SER A N 1
ATOM 2103 C CA . SER A 1 265 ? 24.578 -23.047 6.895 1 98.69 265 SER A CA 1
ATOM 2104 C C . SER A 1 265 ? 25.625 -24.047 6.41 1 98.69 265 SER A C 1
ATOM 2106 O O . SER A 1 265 ? 25.297 -25.062 5.805 1 98.69 265 SER A O 1
ATOM 2108 N N . PRO A 1 266 ? 26.875 -23.797 6.723 1 97.75 266 PRO A N 1
ATOM 2109 C CA . PRO A 1 266 ? 27.891 -24.797 6.344 1 97.75 266 PRO A CA 1
ATOM 2110 C C . PRO A 1 266 ? 27.672 -26.141 7.023 1 97.75 266 PRO A C 1
ATOM 2112 O O . PRO A 1 266 ? 27.906 -27.188 6.414 1 97.75 266 PRO A O 1
ATOM 2115 N N . ALA A 1 267 ? 27.203 -26.094 8.234 1 97.62 267 ALA A N 1
ATOM 2116 C CA . ALA A 1 267 ? 26.984 -27.328 8.992 1 97.62 267 ALA A CA 1
ATOM 2117 C C . ALA A 1 267 ? 25.922 -28.203 8.328 1 97.62 267 ALA A C 1
ATOM 2119 O O . ALA A 1 267 ? 26.047 -29.422 8.312 1 97.62 267 ALA A O 1
ATOM 2120 N N . LEU A 1 268 ? 24.875 -27.578 7.75 1 98.38 268 LEU A N 1
ATOM 2121 C CA . LEU A 1 268 ? 23.781 -28.312 7.145 1 98.38 268 LEU A CA 1
ATOM 2122 C C . LEU A 1 268 ? 23.922 -28.375 5.629 1 98.38 268 LEU A C 1
ATOM 2124 O O . LEU A 1 268 ? 23.219 -29.125 4.957 1 98.38 268 LEU A O 1
ATOM 2128 N N . SER A 1 269 ? 24.891 -27.562 5.082 1 98.44 269 SER A N 1
ATOM 2129 C CA . SER A 1 269 ? 25.047 -27.422 3.637 1 98.44 269 SER A CA 1
ATOM 2130 C C . SER A 1 269 ? 23.703 -27.094 2.967 1 98.44 269 SER A C 1
ATOM 2132 O O . SER A 1 269 ? 23.297 -27.797 2.039 1 98.44 269 SER A O 1
ATOM 2134 N N . HIS A 1 270 ? 23.141 -26.062 3.473 1 98.81 270 HIS A N 1
ATOM 2135 C CA . HIS A 1 270 ? 21.797 -25.703 3.053 1 98.81 270 HIS A CA 1
ATOM 2136 C C . HIS A 1 270 ? 21.469 -24.266 3.441 1 98.81 270 HIS A C 1
ATOM 2138 O O . HIS A 1 270 ? 22.062 -23.719 4.371 1 98.81 270 HIS A O 1
ATOM 2144 N N . PHE A 1 271 ? 20.641 -23.516 2.689 1 98.94 271 PHE A N 1
ATOM 2145 C CA . PHE A 1 271 ? 20.094 -22.25 3.148 1 98.94 271 PHE A CA 1
ATOM 2146 C C . PHE A 1 271 ? 19.016 -22.469 4.191 1 98.94 271 PHE A C 1
ATOM 2148 O O . PHE A 1 271 ? 18.109 -23.281 3.984 1 98.94 271 PHE A O 1
ATOM 2155 N N . ILE A 1 272 ? 19.094 -21.766 5.34 1 98.94 272 ILE A N 1
ATOM 2156 C CA . ILE A 1 272 ? 18.156 -22.016 6.438 1 98.94 272 ILE A CA 1
ATOM 2157 C C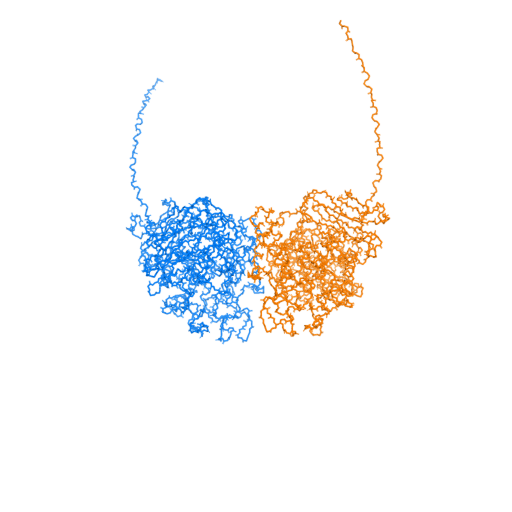 . ILE A 1 272 ? 17.703 -20.688 7.035 1 98.94 272 ILE A C 1
ATOM 2159 O O . ILE A 1 272 ? 18.25 -19.625 6.695 1 98.94 272 ILE A O 1
ATOM 2163 N N . ASP A 1 273 ? 16.672 -20.719 7.898 1 98.81 273 ASP A N 1
ATOM 2164 C CA . ASP A 1 273 ? 16.188 -19.562 8.633 1 98.81 273 ASP A CA 1
ATOM 2165 C C . ASP A 1 273 ? 17.125 -19.188 9.773 1 98.81 273 ASP A C 1
ATOM 2167 O O . ASP A 1 273 ? 17.859 -20.031 10.289 1 98.81 273 ASP A O 1
ATOM 2171 N N . ARG A 1 274 ? 17.125 -17.953 10.094 1 98.88 274 ARG A N 1
ATOM 2172 C CA . ARG A 1 274 ? 17.609 -17.438 11.375 1 98.88 274 ARG A CA 1
ATOM 2173 C C . ARG A 1 274 ? 16.516 -16.625 12.07 1 98.88 274 ARG A C 1
ATOM 2175 O O . ARG A 1 274 ? 15.75 -15.906 11.414 1 98.88 274 ARG A O 1
ATOM 2182 N N . TYR A 1 275 ? 16.422 -16.734 13.328 1 98.88 275 TYR A N 1
ATOM 2183 C CA . TYR A 1 275 ? 15.336 -16.094 14.07 1 98.88 275 TYR A CA 1
ATOM 2184 C C . TYR A 1 275 ? 15.484 -14.578 14.078 1 98.88 275 TYR A C 1
ATOM 2186 O O . TYR A 1 275 ? 16.594 -14.062 14.219 1 98.88 275 TYR A O 1
ATOM 2194 N N . GLN A 1 276 ? 14.469 -13.805 13.867 1 98.75 276 GLN A N 1
ATOM 2195 C CA . GLN A 1 276 ? 14.391 -12.367 14.055 1 98.75 276 GLN A CA 1
ATOM 2196 C C . GLN A 1 276 ? 13.867 -12.023 15.453 1 98.75 276 GLN A C 1
ATOM 2198 O O . GLN A 1 276 ? 13.992 -10.883 15.906 1 98.75 276 GLN A O 1
ATOM 2203 N N . VAL A 1 277 ? 13.391 -12.961 16.172 1 98.12 277 VAL A N 1
ATOM 2204 C CA . VAL A 1 277 ? 12.758 -12.773 17.469 1 98.12 277 VAL A CA 1
ATOM 2205 C C . VAL A 1 277 ? 13.578 -13.453 18.547 1 98.12 277 VAL A C 1
ATOM 2207 O O . VAL A 1 277 ? 14.32 -14.406 18.281 1 98.12 277 VAL A O 1
ATOM 2210 N N . THR A 1 278 ? 13.547 -12.922 19.766 1 98.44 278 THR A N 1
ATOM 2211 C CA . THR A 1 278 ? 14.023 -13.578 20.984 1 98.44 278 THR A CA 1
ATOM 2212 C C . THR A 1 278 ? 12.867 -13.875 21.922 1 98.44 278 THR A C 1
ATOM 2214 O O . THR A 1 278 ? 12.016 -13.016 22.172 1 98.44 278 THR A O 1
ATOM 2217 N N . ASN A 1 279 ? 12.742 -15.094 22.328 1 98 279 ASN A N 1
ATOM 2218 C CA . ASN A 1 279 ? 11.82 -15.461 23.406 1 98 279 ASN A CA 1
ATOM 2219 C C . ASN A 1 279 ? 12.398 -16.562 24.281 1 98 279 ASN A C 1
ATOM 2221 O O . ASN A 1 279 ? 13.617 -16.75 24.344 1 98 279 ASN A O 1
ATOM 2225 N N . GLU A 1 280 ? 11.562 -17.25 25.047 1 98.12 280 GLU A N 1
ATOM 2226 C CA . GLU A 1 280 ? 11.992 -18.266 26 1 98.12 280 GLU A CA 1
ATOM 2227 C C . GLU A 1 280 ? 12.727 -19.406 25.297 1 98.12 280 GLU A C 1
ATOM 2229 O O . GLU A 1 280 ? 13.617 -20.031 25.875 1 98.12 280 GLU A O 1
ATOM 2234 N N . PHE A 1 281 ? 12.492 -19.594 24.016 1 98.44 281 PHE A N 1
ATOM 2235 C CA . PHE A 1 281 ? 12.914 -20.844 23.375 1 98.44 281 PHE A CA 1
ATOM 2236 C C . PHE A 1 281 ? 13.961 -20.562 22.312 1 98.44 281 PHE A C 1
ATOM 2238 O O . PHE A 1 281 ? 14.734 -21.469 21.953 1 98.44 281 PHE A O 1
ATOM 2245 N N . VAL A 1 282 ? 13.945 -19.359 21.781 1 98.62 282 VAL A N 1
ATOM 2246 C CA . VAL A 1 282 ? 14.836 -19.062 20.656 1 98.62 282 VAL A CA 1
ATOM 2247 C C . VAL A 1 282 ? 15.422 -17.672 20.828 1 98.62 282 VAL A C 1
ATOM 2249 O O . VAL A 1 282 ? 14.906 -16.859 21.594 1 98.62 282 VAL A O 1
ATOM 2252 N N . LYS A 1 283 ? 16.484 -17.375 20.109 1 98.62 283 LYS A N 1
ATOM 2253 C CA . LYS A 1 283 ? 17.172 -16.094 20.234 1 98.62 283 LYS A CA 1
ATOM 2254 C C . LYS A 1 283 ? 17.375 -15.438 18.875 1 98.62 283 LYS A C 1
ATOM 2256 O O . LYS A 1 283 ? 17.609 -16.125 17.875 1 98.62 283 LYS A O 1
ATOM 2261 N N . TYR A 1 284 ? 17.391 -14.172 18.875 1 98.56 284 TYR A N 1
ATOM 2262 C CA . TYR A 1 284 ? 17.688 -13.359 17.703 1 98.56 284 TYR A CA 1
ATOM 2263 C C . TYR A 1 284 ? 18.969 -13.82 17.016 1 98.56 284 TYR A C 1
ATOM 2265 O O . TYR A 1 284 ? 20 -14.008 17.688 1 98.56 284 TYR A O 1
ATOM 2273 N N . TRP A 1 285 ? 18.891 -14.117 15.711 1 98.62 285 TRP A N 1
ATOM 2274 C CA . TRP A 1 285 ? 20 -14.422 14.812 1 98.62 285 TRP A CA 1
ATOM 2275 C C . TRP A 1 285 ? 20.438 -15.875 14.961 1 98.62 285 TRP A C 1
ATOM 2277 O O . TRP A 1 285 ? 21.266 -16.375 14.188 1 98.62 285 TRP A O 1
ATOM 2287 N N . GLN A 1 286 ? 19.828 -16.641 15.914 1 98.62 286 GLN A N 1
ATOM 2288 C CA . GLN A 1 286 ? 20.109 -18.062 16.047 1 98.62 286 GLN A CA 1
ATOM 2289 C C . GLN A 1 286 ? 19.594 -18.844 14.844 1 98.62 286 GLN A C 1
ATOM 2291 O O . GLN A 1 286 ? 18.469 -18.609 14.391 1 98.62 286 GLN A O 1
ATOM 2296 N N . PRO A 1 287 ? 20.375 -19.734 14.25 1 98.69 287 PRO A N 1
ATOM 2297 C CA . PRO A 1 287 ? 19.875 -20.547 13.148 1 98.69 287 PRO A CA 1
ATOM 2298 C C . PRO A 1 287 ? 18.875 -21.625 13.609 1 98.69 287 PRO A C 1
ATOM 2300 O O . PRO A 1 287 ? 18.953 -22.078 14.75 1 98.69 287 PRO A O 1
ATOM 2303 N N . ILE A 1 288 ? 17.984 -21.922 12.758 1 98.75 288 ILE A N 1
ATOM 2304 C CA . ILE A 1 288 ? 17.172 -23.094 13.047 1 98.75 288 ILE A CA 1
ATOM 2305 C C . ILE A 1 288 ? 18.047 -24.359 12.977 1 98.75 288 ILE A C 1
ATOM 2307 O O . ILE A 1 288 ? 19.203 -24.297 12.555 1 98.75 288 ILE A O 1
ATOM 2311 N N . ARG A 1 289 ? 17.516 -25.453 13.344 1 97.75 289 ARG A N 1
ATOM 2312 C CA . ARG A 1 289 ? 18.375 -26.609 13.594 1 97.75 289 ARG A CA 1
ATOM 2313 C C . ARG A 1 289 ? 18.062 -27.734 12.609 1 97.75 289 ARG A C 1
ATOM 2315 O O . ARG A 1 289 ? 18.312 -28.906 12.914 1 97.75 289 ARG A O 1
ATOM 2322 N N . GLY A 1 290 ? 17.484 -27.453 11.445 1 98.19 290 GLY A N 1
ATOM 2323 C CA . GLY A 1 290 ? 17.188 -28.469 10.438 1 98.19 290 GLY A CA 1
ATOM 2324 C C . GLY A 1 290 ? 17.031 -27.891 9.047 1 98.19 290 GLY A C 1
ATOM 2325 O O . GLY A 1 290 ? 16.969 -26.672 8.883 1 98.19 290 GLY A O 1
ATOM 2326 N N . ARG A 1 291 ? 17 -28.828 8.008 1 98.69 291 ARG A N 1
ATOM 2327 C CA . ARG A 1 291 ? 16.812 -28.422 6.625 1 98.69 291 ARG A CA 1
ATOM 2328 C C . ARG A 1 291 ? 15.336 -28.391 6.254 1 98.69 291 ARG A C 1
ATOM 2330 O O . ARG A 1 291 ? 14.57 -29.266 6.672 1 98.69 291 ARG A O 1
ATOM 2337 N N . GLU A 1 292 ? 14.992 -27.344 5.613 1 98.81 292 GLU A N 1
ATOM 2338 C CA . GLU A 1 292 ? 13.648 -27.219 5.066 1 98.81 292 GLU A CA 1
ATOM 2339 C C . GLU A 1 292 ? 13.68 -27.062 3.549 1 98.81 292 GLU A C 1
ATOM 2341 O O . GLU A 1 292 ? 14.641 -26.531 2.994 1 98.81 292 GLU A O 1
ATOM 2346 N N . LEU A 1 293 ? 12.602 -27.484 2.922 1 98.88 293 LEU A N 1
ATOM 2347 C CA . LEU A 1 293 ? 12.492 -27.438 1.467 1 98.88 293 LEU A CA 1
ATOM 2348 C C . LEU A 1 293 ? 12.57 -26 0.968 1 98.88 293 LEU A C 1
ATOM 2350 O O . LEU A 1 293 ? 13.07 -25.734 -0.13 1 98.88 293 LEU A O 1
ATOM 2354 N N . VAL A 1 294 ? 12.125 -25.016 1.776 1 98.56 294 VAL A N 1
ATOM 2355 C CA . VAL A 1 294 ? 12.086 -23.609 1.419 1 98.56 294 VAL A CA 1
ATOM 2356 C C . VAL A 1 294 ? 13.5 -23.109 1.114 1 98.56 294 VAL A C 1
ATOM 2358 O O . VAL A 1 294 ? 13.68 -22.125 0.4 1 98.56 294 VAL A O 1
ATOM 2361 N N . GLY A 1 295 ? 14.516 -23.859 1.526 1 98.75 295 GLY A N 1
ATOM 2362 C CA . GLY A 1 295 ? 15.906 -23.484 1.327 1 98.75 295 GLY A CA 1
ATOM 2363 C C . GLY A 1 295 ? 16.328 -23.516 -0.128 1 98.75 295 GLY A C 1
ATOM 2364 O O . GLY A 1 295 ? 17.391 -22.984 -0.486 1 98.75 295 GLY A O 1
ATOM 2365 N N . TYR A 1 296 ? 15.562 -24.094 -1.034 1 98.81 296 TYR A N 1
ATOM 2366 C CA . TYR A 1 296 ? 15.891 -24.188 -2.453 1 98.81 296 TYR A CA 1
ATOM 2367 C C . TYR A 1 296 ? 15.398 -22.953 -3.203 1 98.81 296 TYR A C 1
ATOM 2369 O O . TYR A 1 296 ? 15.766 -22.734 -4.355 1 98.81 296 TYR A O 1
ATOM 2377 N N . LEU A 1 297 ? 14.609 -22.062 -2.619 1 98.44 297 LEU A N 1
ATOM 2378 C CA . LEU A 1 297 ? 13.938 -20.953 -3.289 1 98.44 297 LEU A CA 1
ATOM 2379 C C . LEU A 1 297 ? 14.961 -19.984 -3.879 1 98.44 297 LEU A C 1
ATOM 2381 O O . LEU A 1 297 ? 14.695 -19.344 -4.898 1 98.44 297 LEU A O 1
ATOM 2385 N N . PRO A 1 298 ? 16.141 -19.797 -3.221 1 98.81 298 PRO A N 1
ATOM 2386 C CA . PRO A 1 298 ? 17.125 -18.906 -3.848 1 98.81 298 PRO A CA 1
ATOM 2387 C C . PRO A 1 298 ? 17.469 -19.328 -5.277 1 98.81 298 PRO A C 1
ATOM 2389 O O . PRO A 1 298 ? 17.719 -18.469 -6.125 1 98.81 298 PRO A O 1
ATOM 2392 N N . TRP A 1 299 ? 17.406 -20.672 -5.617 1 98.88 299 TRP A N 1
ATOM 2393 C CA . TRP A 1 299 ? 17.672 -21.125 -6.984 1 98.88 299 TRP A CA 1
ATOM 2394 C C . TRP A 1 299 ? 16.484 -20.812 -7.891 1 98.88 299 TRP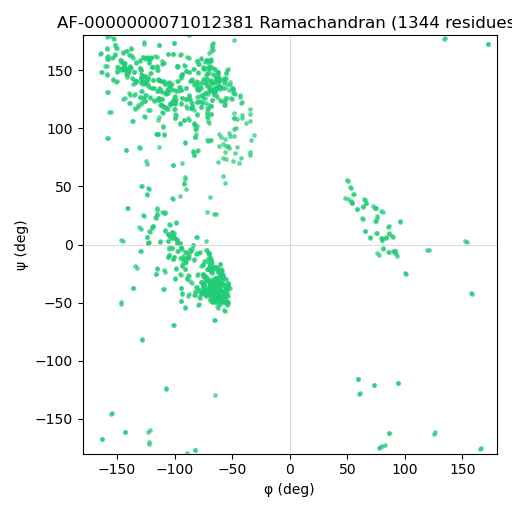 A C 1
ATOM 2396 O O . TRP A 1 299 ? 16.641 -20.625 -9.094 1 98.88 299 TRP A O 1
ATOM 2406 N N . THR A 1 300 ? 15.25 -20.734 -7.32 1 98.81 300 THR A N 1
ATOM 2407 C CA . THR A 1 300 ? 14.047 -20.453 -8.094 1 98.81 300 THR A CA 1
ATOM 2408 C C . THR A 1 300 ? 14.172 -19.125 -8.82 1 98.81 300 THR A C 1
ATOM 2410 O O . THR A 1 300 ? 13.656 -18.969 -9.938 1 98.81 300 THR A O 1
ATOM 2413 N N . PHE A 1 301 ? 14.984 -18.203 -8.234 1 98.75 301 PHE A N 1
ATOM 2414 C CA . PHE A 1 301 ? 15.086 -16.859 -8.789 1 98.75 301 PHE A CA 1
ATOM 2415 C C . PHE A 1 301 ? 16.516 -16.531 -9.164 1 98.75 301 PHE A C 1
ATOM 2417 O O . PHE A 1 301 ? 16.875 -15.359 -9.344 1 98.75 301 PHE A O 1
ATOM 2424 N N . ASP A 1 302 ? 17.391 -17.547 -9.156 1 98.44 302 ASP A N 1
ATOM 2425 C CA . ASP A 1 302 ? 18.797 -17.406 -9.555 1 98.44 302 ASP A CA 1
ATOM 2426 C C . ASP A 1 302 ? 19.531 -16.453 -8.617 1 98.44 302 ASP A C 1
ATOM 2428 O O . ASP A 1 302 ? 20.375 -15.656 -9.062 1 98.44 302 ASP A O 1
ATOM 2432 N N . LEU A 1 303 ? 19.156 -16.469 -7.441 1 98.81 303 LEU A N 1
ATOM 2433 C CA . LEU A 1 303 ? 19.844 -15.656 -6.441 1 98.81 303 LEU A CA 1
ATOM 2434 C C . LEU A 1 303 ? 21.219 -16.234 -6.125 1 98.81 303 LEU A C 1
ATOM 2436 O O . LEU A 1 303 ? 22.172 -15.492 -5.867 1 98.81 303 LEU A O 1
ATOM 2440 N N . VAL A 1 304 ? 21.406 -17.547 -6.207 1 98.62 304 VAL A N 1
ATOM 2441 C CA . VAL A 1 304 ? 22.594 -18.266 -5.75 1 98.62 304 VAL A CA 1
ATOM 2442 C C . VAL A 1 304 ? 23.672 -18.203 -6.828 1 98.62 304 VAL A C 1
ATOM 2444 O O . VAL A 1 304 ? 23.375 -18.375 -8.016 1 98.62 304 VAL A O 1
ATOM 2447 N N . ASP A 1 305 ? 24.906 -18 -6.457 1 98.44 305 ASP A N 1
ATOM 2448 C CA . ASP A 1 305 ? 26.016 -18.062 -7.395 1 98.44 305 ASP A CA 1
ATOM 2449 C C . ASP A 1 305 ? 26.281 -19.5 -7.836 1 98.44 305 ASP A C 1
ATOM 2451 O O . ASP A 1 305 ? 25.969 -20.453 -7.113 1 98.44 305 ASP A O 1
ATOM 2455 N N . ASP A 1 306 ? 26.828 -19.609 -9.031 1 98.5 306 ASP A N 1
ATOM 2456 C CA . ASP A 1 306 ? 27.266 -20.922 -9.531 1 98.5 306 ASP A CA 1
ATOM 2457 C C . ASP A 1 306 ? 28.516 -21.391 -8.797 1 98.5 306 ASP A C 1
ATOM 2459 O O . ASP A 1 306 ? 29.641 -21.062 -9.188 1 98.5 306 ASP A O 1
ATOM 2463 N N . ASP A 1 307 ? 28.312 -22.062 -7.781 1 97.44 307 ASP A N 1
ATOM 2464 C CA . ASP A 1 307 ? 29.328 -22.531 -6.84 1 97.44 307 ASP A CA 1
ATOM 2465 C C . ASP A 1 307 ? 29.031 -23.953 -6.383 1 97.44 307 ASP A C 1
ATOM 2467 O O . ASP A 1 307 ? 27.922 -24.266 -5.977 1 97.44 307 ASP A O 1
ATOM 2471 N N . ALA A 1 308 ? 30.016 -24.828 -6.445 1 97.06 308 ALA A N 1
ATOM 2472 C CA . ALA A 1 308 ? 29.844 -26.234 -6.094 1 97.06 308 ALA A CA 1
ATOM 2473 C C . ALA A 1 308 ? 29.422 -26.391 -4.633 1 97.06 308 ALA A C 1
ATOM 2475 O O . ALA A 1 308 ? 28.703 -27.328 -4.277 1 97.06 308 ALA A O 1
ATOM 2476 N N . ARG A 1 309 ? 29.875 -25.5 -3.785 1 95.88 309 ARG A N 1
ATOM 2477 C CA . ARG A 1 309 ? 29.516 -25.531 -2.373 1 95.88 309 ARG A CA 1
ATOM 2478 C C . ARG A 1 309 ? 28 -25.469 -2.203 1 95.88 309 ARG A C 1
ATOM 2480 O O . ARG A 1 309 ? 27.422 -26.219 -1.41 1 95.88 309 ARG A O 1
ATOM 2487 N N . PHE A 1 310 ? 27.344 -24.562 -2.924 1 98.69 310 PHE A N 1
ATOM 2488 C CA . PHE A 1 310 ? 25.891 -24.391 -2.826 1 98.69 310 PHE A CA 1
ATOM 2489 C C . PHE A 1 310 ? 25.172 -25.531 -3.529 1 98.69 310 PHE A C 1
ATOM 2491 O O . PHE A 1 310 ? 24.172 -26.062 -3.02 1 98.69 310 PHE A O 1
ATOM 2498 N N . ALA A 1 311 ? 25.688 -25.953 -4.707 1 98.38 311 ALA A N 1
ATOM 2499 C CA . ALA A 1 311 ? 25.031 -26.984 -5.512 1 98.38 311 ALA A CA 1
ATOM 2500 C C . ALA A 1 311 ? 24.938 -28.297 -4.742 1 98.38 311 ALA A C 1
ATOM 2502 O O . ALA A 1 311 ? 24.031 -29.109 -4.988 1 98.38 311 ALA A O 1
ATOM 2503 N N . ALA A 1 312 ? 25.828 -28.547 -3.83 1 98.25 312 ALA A N 1
ATOM 2504 C CA . ALA A 1 312 ? 25.859 -29.781 -3.041 1 98.25 312 ALA A CA 1
ATOM 2505 C C . ALA A 1 312 ? 24.562 -29.953 -2.266 1 98.25 312 ALA A C 1
ATOM 2507 O O . ALA A 1 312 ? 24.188 -31.094 -1.928 1 98.25 312 ALA A O 1
ATOM 2508 N N . ALA A 1 313 ? 23.891 -28.875 -1.998 1 98.75 313 ALA A N 1
ATOM 2509 C CA . ALA A 1 313 ? 22.641 -28.922 -1.243 1 98.75 313 ALA A CA 1
ATOM 2510 C C . ALA A 1 313 ? 21.594 -29.781 -1.948 1 98.75 313 ALA A C 1
ATOM 2512 O O . ALA A 1 313 ? 20.719 -30.359 -1.303 1 98.75 313 ALA A O 1
ATOM 2513 N N . TRP A 1 314 ? 21.641 -29.922 -3.252 1 98.81 314 TRP A N 1
ATOM 2514 C CA . TRP A 1 314 ? 20.609 -30.609 -4.043 1 98.81 314 TRP A CA 1
ATOM 2515 C C . TRP A 1 314 ? 20.641 -32.125 -3.791 1 98.81 314 TRP A C 1
ATOM 2517 O O . TRP A 1 314 ? 19.688 -32.812 -4.129 1 98.81 314 TRP A O 1
ATOM 2527 N N . ARG A 1 315 ? 21.703 -32.656 -3.119 1 98.44 315 ARG A N 1
ATOM 2528 C CA . ARG A 1 315 ? 21.734 -34.062 -2.752 1 98.44 315 ARG A CA 1
ATOM 2529 C C . ARG A 1 315 ? 20.625 -34.375 -1.757 1 98.44 315 ARG A C 1
ATOM 2531 O O . ARG A 1 315 ? 20.109 -35.5 -1.744 1 98.44 315 ARG A O 1
ATOM 2538 N N . HIS A 1 316 ? 20.266 -33.375 -0.935 1 98.69 316 HIS A N 1
ATOM 2539 C CA . HIS A 1 316 ? 19.266 -33.594 0.105 1 98.69 316 HIS A CA 1
ATOM 2540 C C . HIS A 1 316 ? 17.891 -33.875 -0.499 1 98.69 316 HIS A C 1
ATOM 2542 O O . HIS A 1 316 ? 17.078 -34.562 0.095 1 98.69 316 HIS A O 1
ATOM 2548 N N . ALA A 1 317 ? 17.594 -33.312 -1.7 1 98.69 317 ALA A N 1
ATOM 2549 C CA . ALA A 1 317 ? 16.328 -33.469 -2.379 1 98.69 317 ALA A CA 1
ATOM 2550 C C . ALA A 1 317 ? 16.172 -34.906 -2.9 1 98.69 317 ALA A C 1
ATOM 2552 O O . ALA A 1 317 ? 15.062 -35.375 -3.115 1 98.69 317 ALA A O 1
ATOM 2553 N N . LEU A 1 318 ? 17.344 -35.594 -3.039 1 98.31 318 LEU A N 1
ATOM 2554 C CA . LEU A 1 318 ? 17.344 -36.938 -3.605 1 98.31 318 LEU A CA 1
ATOM 2555 C C . LEU A 1 318 ? 17.469 -38 -2.51 1 98.31 318 LEU A C 1
ATOM 2557 O O . LEU A 1 318 ? 17.234 -39.188 -2.752 1 98.31 318 LEU A O 1
ATOM 2561 N N . ASP A 1 319 ? 17.812 -37.531 -1.313 1 98.31 319 ASP A N 1
ATOM 2562 C CA . ASP A 1 319 ? 18.078 -38.469 -0.206 1 98.31 319 ASP A CA 1
ATOM 2563 C C . ASP A 1 319 ? 16.781 -38.938 0.437 1 98.31 319 ASP A C 1
ATOM 2565 O O . ASP A 1 319 ? 16.047 -38.156 1.034 1 98.31 319 ASP A O 1
ATOM 2569 N N . PRO A 1 320 ? 16.531 -40.188 0.475 1 97.62 320 PRO A N 1
ATOM 2570 C CA . PRO A 1 320 ? 15.289 -40.688 1.064 1 97.62 320 PRO A CA 1
ATOM 2571 C C . PRO A 1 320 ? 15.219 -40.469 2.572 1 97.62 320 PRO A C 1
ATOM 2573 O O . PRO A 1 320 ? 14.141 -40.562 3.162 1 97.62 320 PRO A O 1
ATOM 2576 N N . GLN A 1 321 ? 16.359 -40.25 3.18 1 96.94 321 GLN A N 1
ATOM 2577 C CA . GLN A 1 321 ? 16.359 -39.938 4.609 1 96.94 321 GLN A CA 1
ATOM 2578 C C . GLN A 1 321 ? 16.359 -38.438 4.852 1 96.94 321 GLN A C 1
ATOM 2580 O O . GLN A 1 321 ? 16.297 -38 5.996 1 96.94 321 GLN A O 1
ATOM 2585 N N . GLY A 1 322 ? 16.422 -37.719 3.756 1 98.31 322 GLY A N 1
ATOM 2586 C CA . GLY A 1 322 ? 16.359 -36.281 3.811 1 98.31 322 GLY A CA 1
ATOM 2587 C C . GLY A 1 322 ? 15.047 -35.719 3.312 1 98.31 322 GLY A C 1
ATOM 2588 O O . GLY A 1 322 ? 13.977 -36.125 3.779 1 98.31 322 GLY A O 1
ATOM 2589 N N . LEU A 1 323 ? 15.148 -34.844 2.312 1 98.81 323 LEU A N 1
ATOM 2590 C CA . LEU A 1 323 ? 13.961 -34.156 1.816 1 98.81 323 LEU A CA 1
ATOM 2591 C C . LEU A 1 323 ? 13.281 -34.969 0.722 1 98.81 323 LEU A C 1
ATOM 2593 O O . LEU A 1 323 ? 12.141 -34.688 0.354 1 98.81 323 LEU A O 1
ATOM 2597 N N . GLY A 1 324 ? 13.906 -36 0.198 1 98.62 324 GLY A N 1
ATOM 2598 C CA . GLY A 1 324 ? 13.391 -36.812 -0.886 1 98.62 324 GLY A CA 1
ATOM 2599 C C . GLY A 1 324 ? 12.445 -37.906 -0.413 1 98.62 324 GLY A C 1
ATOM 2600 O O . GLY A 1 324 ? 12.828 -39.062 -0.316 1 98.62 324 GLY A O 1
ATOM 2601 N N . GLY A 1 325 ? 11.297 -37.625 -0.173 1 97.69 325 GLY A N 1
ATOM 2602 C CA . GLY A 1 325 ? 10.312 -38.594 0.222 1 97.69 325 GLY A CA 1
ATOM 2603 C C . GLY A 1 325 ? 9.961 -39.562 -0.89 1 97.69 325 GLY A C 1
ATOM 2604 O O . GLY A 1 325 ? 10.281 -39.344 -2.057 1 97.69 325 GLY A O 1
ATOM 2605 N N . ALA A 1 326 ? 9.289 -40.625 -0.568 1 97.62 326 ALA A N 1
ATOM 2606 C CA . ALA A 1 326 ? 8.969 -41.719 -1.498 1 97.62 326 ALA A CA 1
ATOM 2607 C C . ALA A 1 326 ? 7.996 -41.25 -2.574 1 97.62 326 ALA A C 1
ATOM 2609 O O . ALA A 1 326 ? 8.062 -41.688 -3.721 1 97.62 326 ALA A O 1
ATOM 2610 N N . THR A 1 327 ? 7.125 -40.344 -2.209 1 97.44 327 THR A N 1
ATOM 2611 C CA . THR A 1 327 ? 6.082 -39.969 -3.154 1 97.44 327 THR A CA 1
ATOM 2612 C C . THR A 1 327 ? 6.117 -38.469 -3.42 1 97.44 327 THR A C 1
ATOM 2614 O O . THR A 1 327 ? 5.285 -37.938 -4.16 1 97.44 327 THR A O 1
ATOM 2617 N N . GLY A 1 328 ? 7.016 -37.844 -2.836 1 98.12 328 GLY A N 1
ATOM 2618 C CA . GLY A 1 328 ? 7.168 -36.406 -3.033 1 98.12 328 GLY A CA 1
ATOM 2619 C C . GLY A 1 328 ? 8.195 -35.781 -2.111 1 98.12 328 GLY A C 1
ATOM 2620 O O . GLY A 1 328 ? 8.688 -36.438 -1.19 1 98.12 328 GLY A O 1
ATOM 2621 N N . LEU A 1 329 ? 8.531 -34.531 -2.291 1 98.81 329 LEU A N 1
ATOM 2622 C CA . LEU A 1 329 ? 9.531 -33.812 -1.509 1 98.81 329 LEU A CA 1
ATOM 2623 C C . LEU A 1 329 ? 8.961 -33.375 -0.173 1 98.81 329 LEU A C 1
ATOM 2625 O O . LEU A 1 329 ? 7.945 -32.656 -0.136 1 98.81 329 LEU A O 1
ATOM 2629 N N . ARG A 1 330 ? 9.656 -33.719 0.888 1 98.75 330 ARG A N 1
ATOM 2630 C CA . ARG A 1 330 ? 9.258 -33.312 2.236 1 98.75 330 ARG A CA 1
ATOM 2631 C C . ARG A 1 330 ? 9.562 -31.844 2.49 1 98.75 330 ARG A C 1
ATOM 2633 O O . ARG A 1 330 ? 10.602 -31.328 2.062 1 98.75 330 ARG A O 1
ATOM 2640 N N . THR A 1 331 ? 8.656 -31.172 3.213 1 98.69 331 THR A N 1
ATOM 2641 C CA . THR A 1 331 ? 8.922 -29.781 3.566 1 98.69 331 THR A CA 1
ATOM 2642 C C . THR A 1 331 ? 9.992 -29.688 4.648 1 98.69 331 THR A C 1
ATOM 2644 O O . THR A 1 331 ? 10.688 -28.672 4.762 1 98.69 331 THR A O 1
ATOM 2647 N N . VAL A 1 332 ? 10.102 -30.719 5.488 1 98.75 332 VAL A N 1
ATOM 2648 C CA . VAL A 1 332 ? 11.117 -30.828 6.531 1 98.75 332 VAL A CA 1
ATOM 2649 C C . VAL A 1 332 ? 11.648 -32.25 6.586 1 98.75 332 VAL A C 1
ATOM 2651 O O . VAL A 1 332 ? 10.914 -33.219 6.289 1 98.75 332 VAL A O 1
ATOM 2654 N N . GLU A 1 333 ? 12.859 -32.469 7.016 1 98.69 333 GLU A N 1
ATOM 2655 C CA . GLU A 1 333 ? 13.492 -33.781 7.07 1 98.69 333 GLU A CA 1
ATOM 2656 C C . GLU A 1 333 ? 13 -34.562 8.281 1 98.69 333 GLU A C 1
ATOM 2658 O O . GLU A 1 333 ? 12.672 -34 9.32 1 98.69 333 GLU A O 1
ATOM 2663 N N . PRO A 1 334 ? 13.078 -35.906 8.164 1 98.31 334 PRO A N 1
ATOM 2664 C CA . PRO A 1 334 ? 12.625 -36.781 9.25 1 98.31 334 PRO A CA 1
ATOM 2665 C C . PRO A 1 334 ? 13.477 -36.625 10.516 1 98.31 334 PRO A C 1
ATOM 2667 O O . PRO A 1 334 ? 13.023 -36.969 11.609 1 98.31 334 PRO A O 1
ATOM 2670 N N . SER A 1 335 ? 14.648 -36.125 10.391 1 97.94 335 SER A N 1
ATOM 2671 C CA . SER A 1 335 ? 15.539 -36 11.539 1 97.94 335 SER A CA 1
ATOM 2672 C C . SER A 1 335 ? 15.023 -34.938 12.508 1 97.94 335 SER A C 1
ATOM 2674 O O . SER A 1 335 ? 15.477 -34.844 13.656 1 97.94 335 SER A O 1
ATOM 2676 N N . TYR A 1 336 ? 14.125 -34.062 12.102 1 98.44 336 TYR A N 1
ATOM 2677 C CA . TYR A 1 336 ? 13.562 -33.031 12.969 1 98.44 336 TYR A CA 1
ATOM 2678 C C . TYR A 1 336 ? 12.656 -33.656 14.023 1 98.44 336 TYR A C 1
ATOM 2680 O O . TYR A 1 336 ? 11.781 -34.469 13.703 1 98.44 336 TYR A O 1
ATOM 2688 N N . GLN A 1 337 ? 12.828 -33.25 15.242 1 98.25 337 GLN A N 1
ATOM 2689 C CA . GLN A 1 337 ? 12.156 -33.781 16.406 1 98.25 337 GLN A CA 1
ATOM 2690 C C . GLN A 1 337 ? 10.641 -33.812 16.219 1 98.25 337 GLN A C 1
ATOM 2692 O O . GLN A 1 337 ? 9.961 -34.719 16.688 1 98.25 337 GLN A O 1
ATOM 2697 N N . TYR A 1 338 ? 10.086 -32.844 15.578 1 98.5 338 TYR A N 1
ATOM 2698 C CA . TYR A 1 338 ? 8.641 -32.688 15.461 1 98.5 338 TYR A CA 1
ATOM 2699 C C . TYR A 1 338 ? 8.172 -32.969 14.039 1 98.5 338 TYR A C 1
ATOM 2701 O O . TYR A 1 338 ? 7.137 -32.469 13.602 1 98.5 338 TYR A O 1
ATOM 2709 N N . TYR A 1 339 ? 8.922 -33.781 13.367 1 98.25 339 TYR A N 1
ATOM 2710 C CA . TYR A 1 339 ? 8.57 -34.219 12.016 1 98.25 339 TYR A CA 1
ATOM 2711 C C . TYR A 1 339 ? 7.191 -34.875 11.992 1 98.25 339 TYR A C 1
ATOM 2713 O O . TYR A 1 339 ? 6.922 -35.781 12.758 1 98.25 339 TYR A O 1
ATOM 2721 N N . MET A 1 340 ? 6.27 -34.375 11.188 1 97.56 340 MET A N 1
ATOM 2722 C CA . MET A 1 340 ? 4.945 -34.906 10.859 1 97.56 340 MET A CA 1
ATOM 2723 C C . MET A 1 340 ? 4.043 -34.906 12.094 1 97.56 340 MET A C 1
ATOM 2725 O O . MET A 1 340 ? 2.936 -35.438 12.055 1 97.56 340 MET A O 1
ATOM 2729 N N . ARG A 1 341 ? 4.516 -34.219 13.148 1 97.5 341 ARG A N 1
ATOM 2730 C CA . ARG A 1 341 ? 3.605 -34.062 14.273 1 97.5 341 ARG A CA 1
ATOM 2731 C C . ARG A 1 341 ? 2.416 -33.188 13.891 1 97.5 341 ARG A C 1
ATOM 2733 O O . ARG A 1 341 ? 2.59 -32.094 13.305 1 97.5 341 ARG A O 1
ATOM 2740 N N . GLN A 1 342 ? 1.217 -33.688 14.211 1 96.25 342 GLN A N 1
ATOM 2741 C CA . GLN A 1 342 ? 0.007 -32.938 13.891 1 96.25 342 GLN A CA 1
ATOM 2742 C C . GLN A 1 342 ? -0.378 -32 15.039 1 96.25 342 GLN A C 1
ATOM 2744 O O . GLN A 1 342 ? -0.557 -32.438 16.172 1 96.25 342 GLN A O 1
ATOM 2749 N N . TYR A 1 343 ? -0.527 -30.719 14.758 1 96.25 343 TYR A N 1
ATOM 2750 C CA . TYR A 1 343 ? -0.81 -29.719 15.789 1 96.25 343 TYR A CA 1
ATOM 2751 C C . TYR A 1 343 ? -2.234 -29.203 15.672 1 96.25 343 TYR A C 1
ATOM 2753 O O . TYR A 1 343 ? -2.873 -28.875 16.672 1 96.25 343 TYR A O 1
ATOM 2761 N N . ARG A 1 344 ? -2.723 -29.016 14.453 1 93.62 344 ARG A N 1
ATOM 2762 C CA . ARG A 1 344 ? -3.98 -28.312 14.234 1 93.62 344 ARG A CA 1
ATOM 2763 C C . ARG A 1 344 ? -5.004 -29.219 13.555 1 93.62 344 ARG A C 1
ATOM 2765 O O . ARG A 1 344 ? -4.656 -30 12.664 1 93.62 344 ARG A O 1
ATOM 2772 N N . TYR A 1 345 ? -6.234 -29.094 13.961 1 92.38 345 TYR A N 1
ATOM 2773 C CA . TYR A 1 345 ? -7.34 -29.891 13.445 1 92.38 345 TYR A CA 1
ATOM 2774 C C . TYR A 1 345 ? -8.562 -29.031 13.18 1 92.38 345 TYR A C 1
ATOM 2776 O O . TYR A 1 345 ? -8.781 -28.016 13.859 1 92.38 345 TYR A O 1
ATOM 2784 N N . GLU A 1 346 ? -9.297 -29.25 12.195 1 89.19 346 GLU A N 1
ATOM 2785 C CA . GLU A 1 346 ? -10.695 -28.859 12.062 1 89.19 346 GLU A CA 1
ATOM 2786 C C . GLU A 1 346 ? -11.633 -30 12.469 1 89.19 346 GLU A C 1
ATOM 2788 O O . GLU A 1 346 ? -11.836 -30.938 11.703 1 89.19 346 GLU A O 1
ATOM 2793 N N . GLY A 1 347 ? -12.211 -29.938 13.57 1 89.56 347 GLY A N 1
ATOM 2794 C CA . GLY A 1 347 ? -12.82 -31.125 14.156 1 89.56 347 GLY A CA 1
ATOM 2795 C C . GLY A 1 347 ? -11.828 -32.25 14.391 1 89.56 347 GLY A C 1
ATOM 2796 O O . GLY A 1 347 ? -10.852 -32.094 15.133 1 89.56 347 GLY A O 1
ATOM 2797 N N . THR A 1 348 ? -12.023 -33.344 13.711 1 90.31 348 THR A N 1
ATOM 2798 C CA . THR A 1 348 ? -11.117 -34.5 13.836 1 90.31 348 THR A CA 1
ATOM 2799 C C . THR A 1 348 ? -10.211 -34.594 12.609 1 90.31 348 THR A C 1
ATOM 2801 O O . THR A 1 348 ? -9.305 -35.438 12.57 1 90.31 348 THR A O 1
ATOM 2804 N N . ALA A 1 349 ? -10.453 -33.719 11.664 1 89.44 349 ALA A N 1
ATOM 2805 C CA . ALA A 1 349 ? -9.695 -33.75 10.414 1 89.44 349 ALA A CA 1
ATOM 2806 C C . ALA A 1 349 ? -8.406 -32.938 10.523 1 89.44 349 ALA A C 1
ATOM 2808 O O . ALA A 1 349 ? -8.43 -31.797 11 1 89.44 349 ALA A O 1
ATOM 2809 N N . PRO A 1 350 ? -7.297 -33.594 10.156 1 92.25 350 PRO A N 1
ATOM 2810 C CA . PRO A 1 350 ? -6.039 -32.812 10.219 1 92.25 350 PRO A CA 1
ATOM 2811 C C . PRO A 1 350 ? -6.039 -31.609 9.297 1 92.25 350 PRO A C 1
ATOM 2813 O O . PRO A 1 350 ? -6.574 -31.672 8.195 1 92.25 350 PRO A O 1
ATOM 2816 N N . GLU A 1 351 ? -5.426 -30.5 9.758 1 91.25 351 GLU A N 1
ATOM 2817 C CA . GLU A 1 351 ? -5.227 -29.297 8.961 1 91.25 351 GLU A CA 1
ATOM 2818 C C . GLU A 1 351 ? -3.803 -29.219 8.422 1 91.25 351 GLU A C 1
ATOM 2820 O O . GLU A 1 351 ? -2.938 -30 8.828 1 91.25 351 GLU A O 1
ATOM 2825 N N . CYS A 1 352 ? -3.588 -28.234 7.578 1 89.38 352 CYS A N 1
ATOM 2826 C CA . CYS A 1 352 ? -2.311 -28.125 6.879 1 89.38 352 CYS A CA 1
ATOM 2827 C C . CYS A 1 352 ? -1.208 -27.672 7.828 1 89.38 352 CYS A C 1
ATOM 2829 O O . CYS A 1 352 ? -1.451 -26.859 8.719 1 89.38 352 CYS A O 1
ATOM 2831 N N . GLN A 1 353 ? -0.041 -28.281 7.684 1 93.69 353 GLN A N 1
ATOM 2832 C CA . GLN A 1 353 ? 1.2 -27.969 8.383 1 93.69 353 GLN A CA 1
ATOM 2833 C C . GLN A 1 353 ? 2.416 -28.297 7.52 1 93.69 353 GLN A C 1
ATOM 2835 O O . GLN A 1 353 ? 2.363 -29.188 6.676 1 93.69 353 GLN A O 1
ATOM 2840 N N . TRP A 1 354 ? 3.488 -27.578 7.781 1 97.31 354 TRP A N 1
ATOM 2841 C CA . TRP A 1 354 ? 4.613 -27.734 6.863 1 97.31 354 TRP A CA 1
ATOM 2842 C C . TRP A 1 354 ? 5.867 -28.172 7.613 1 97.31 354 TRP A C 1
ATOM 2844 O O . TRP A 1 354 ? 6.934 -27.562 7.449 1 97.31 354 TRP A O 1
ATOM 2854 N N . ASN A 1 355 ? 5.66 -29.188 8.461 1 98.44 355 ASN A N 1
ATOM 2855 C CA . ASN A 1 355 ? 6.754 -29.828 9.195 1 98.44 355 ASN A CA 1
ATOM 2856 C C . ASN A 1 355 ? 7.059 -31.219 8.664 1 98.44 355 ASN A C 1
ATOM 2858 O O . ASN A 1 355 ? 7.492 -32.094 9.422 1 98.44 355 ASN A O 1
ATOM 2862 N N . GLY A 1 356 ? 6.754 -31.438 7.371 1 98.44 356 GLY A N 1
ATOM 2863 C CA . GLY A 1 356 ? 7.055 -32.75 6.809 1 98.44 356 GLY A CA 1
ATOM 2864 C C . GLY A 1 356 ? 6.234 -33.062 5.574 1 98.44 356 GLY A C 1
ATOM 2865 O O . GLY A 1 356 ? 6.762 -33.594 4.586 1 98.44 356 GLY A O 1
ATOM 2866 N N . PRO A 1 357 ? 4.961 -32.781 5.5 1 97.88 357 PRO A N 1
ATOM 2867 C CA . PRO A 1 357 ? 4.082 -33.094 4.367 1 97.88 357 PRO A CA 1
ATOM 2868 C C . PRO A 1 357 ? 4.617 -32.562 3.041 1 97.88 357 PRO A C 1
ATOM 2870 O O . PRO A 1 357 ? 5.359 -31.562 3.023 1 97.88 357 PRO A O 1
ATOM 2873 N N . VAL A 1 358 ? 4.227 -33.312 2.002 1 97.69 358 VAL A N 1
ATOM 2874 C CA . VAL A 1 358 ? 4.508 -32.875 0.647 1 97.69 358 VAL A CA 1
ATOM 2875 C C . VAL A 1 358 ? 3.523 -31.75 0.263 1 97.69 358 VAL A C 1
ATOM 2877 O O . VAL A 1 358 ? 2.314 -31.906 0.459 1 97.69 358 VAL A O 1
ATOM 2880 N N . TRP A 1 359 ? 4.027 -30.672 -0.214 1 97.25 359 TRP A N 1
ATOM 2881 C CA . TRP A 1 359 ? 3.242 -29.5 -0.576 1 97.25 359 TRP A CA 1
ATOM 2882 C C . TRP A 1 359 ? 3.459 -29.125 -2.039 1 97.25 359 TRP A C 1
ATOM 2884 O O . TRP A 1 359 ? 4.562 -28.734 -2.432 1 97.25 359 TRP A O 1
ATOM 2894 N N . PRO A 1 360 ? 2.408 -29.188 -2.93 1 97.56 360 PRO A N 1
ATOM 2895 C CA . PRO A 1 360 ? 2.555 -28.844 -4.348 1 97.56 360 PRO A CA 1
ATOM 2896 C C . PRO A 1 360 ? 3.152 -27.453 -4.559 1 97.56 360 PRO A C 1
ATOM 2898 O O . PRO A 1 360 ? 3.887 -27.234 -5.523 1 97.56 360 PRO A O 1
ATOM 2901 N N . PHE A 1 361 ? 2.875 -26.5 -3.689 1 98 361 PHE A N 1
ATOM 2902 C CA . PHE A 1 361 ? 3.402 -25.141 -3.746 1 98 361 PHE A CA 1
ATOM 2903 C C . PHE A 1 361 ? 4.926 -25.141 -3.748 1 98 361 PHE A C 1
ATOM 2905 O O . PHE A 1 361 ? 5.555 -24.656 -4.684 1 98 361 PHE A O 1
ATOM 2912 N N . GLN A 1 362 ? 5.531 -25.719 -2.791 1 98.38 362 GLN A N 1
ATOM 2913 C CA . GLN A 1 362 ? 6.988 -25.734 -2.686 1 98.38 362 GLN A CA 1
ATOM 2914 C C . GLN A 1 362 ? 7.602 -26.703 -3.697 1 98.38 362 GLN A C 1
ATOM 2916 O O . GLN A 1 362 ? 8.711 -26.469 -4.184 1 98.38 362 GLN A O 1
ATOM 2921 N N . THR A 1 363 ? 6.863 -27.781 -4.023 1 98.69 363 THR A N 1
ATOM 2922 C CA . THR A 1 363 ? 7.332 -28.656 -5.09 1 98.69 363 THR A CA 1
ATOM 2923 C C . THR A 1 363 ? 7.516 -27.891 -6.387 1 98.69 363 THR A C 1
ATOM 2925 O O . THR A 1 363 ? 8.531 -28.047 -7.074 1 98.69 363 THR A O 1
ATOM 2928 N N . THR A 1 364 ? 6.516 -27.016 -6.676 1 98.81 364 THR A N 1
ATOM 2929 C CA . THR A 1 364 ? 6.609 -26.188 -7.867 1 98.81 364 THR A CA 1
ATOM 2930 C C . THR A 1 364 ? 7.836 -25.281 -7.797 1 98.81 364 THR A C 1
ATOM 2932 O O . THR A 1 364 ? 8.57 -25.141 -8.781 1 98.81 364 THR A O 1
ATOM 2935 N N . GLN A 1 365 ? 8.07 -24.719 -6.641 1 98.69 365 GLN A N 1
ATOM 2936 C CA . GLN A 1 365 ? 9.195 -23.812 -6.465 1 98.69 365 GLN A CA 1
ATOM 2937 C C . GLN A 1 365 ? 10.523 -24.547 -6.645 1 98.69 365 GLN A C 1
ATOM 2939 O O . GLN A 1 365 ? 11.43 -24.047 -7.312 1 98.69 365 GLN A O 1
ATOM 2944 N N . VAL A 1 366 ? 10.617 -25.719 -6.105 1 98.81 366 VAL A N 1
ATOM 2945 C CA . VAL A 1 366 ? 11.859 -26.484 -6.152 1 98.81 366 VAL A CA 1
ATOM 2946 C C . VAL A 1 366 ? 12.125 -26.953 -7.586 1 98.81 366 VAL A C 1
ATOM 2948 O O . VAL A 1 366 ? 13.258 -26.875 -8.07 1 98.81 366 VAL A O 1
ATOM 2951 N N . LEU A 1 367 ? 11.086 -27.422 -8.266 1 98.88 367 LEU A N 1
ATOM 2952 C CA . LEU A 1 367 ? 11.273 -27.859 -9.641 1 98.88 367 LEU A CA 1
ATOM 2953 C C . LEU A 1 367 ? 11.641 -26.703 -10.547 1 98.88 367 LEU A C 1
ATOM 2955 O O . LEU A 1 367 ? 12.406 -26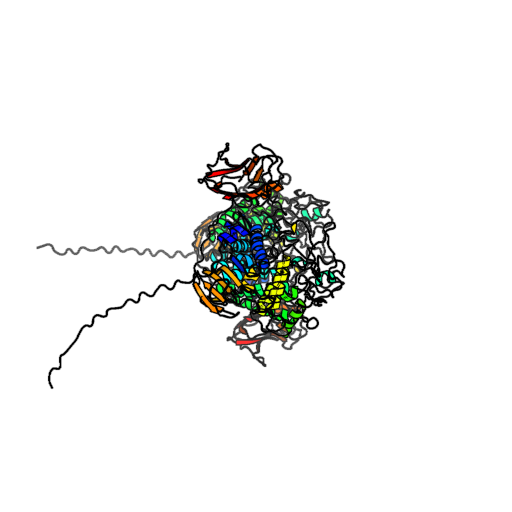.859 -11.5 1 98.88 367 LEU A O 1
ATOM 2959 N N . THR A 1 368 ? 11.102 -25.531 -10.266 1 98.88 368 THR A N 1
ATOM 2960 C CA . THR A 1 368 ? 11.516 -24.344 -11 1 98.88 368 THR A CA 1
ATOM 2961 C C . THR A 1 368 ? 12.992 -24.031 -10.75 1 98.88 368 THR A C 1
ATOM 2963 O O . THR A 1 368 ? 13.742 -23.75 -11.68 1 98.88 368 THR A O 1
ATOM 2966 N N . GLY A 1 369 ? 13.406 -24.094 -9.484 1 98.81 369 GLY A N 1
ATOM 2967 C CA . GLY A 1 369 ? 14.805 -23.891 -9.148 1 98.81 369 GLY A CA 1
ATOM 2968 C C . GLY A 1 369 ? 15.734 -24.922 -9.766 1 98.81 369 GLY A C 1
ATOM 2969 O O . GLY A 1 369 ? 16.812 -24.578 -10.234 1 98.81 369 GLY A O 1
ATOM 2970 N N . MET A 1 370 ? 15.289 -26.172 -9.773 1 98.81 370 MET A N 1
ATOM 2971 C CA . MET A 1 370 ? 16.094 -27.234 -10.383 1 98.81 370 MET A CA 1
ATOM 2972 C C . MET A 1 370 ? 16.234 -27.016 -11.883 1 98.81 370 MET A C 1
ATOM 2974 O O . MET A 1 370 ? 17.297 -27.266 -12.453 1 98.81 370 MET A O 1
ATOM 2978 N N . ALA A 1 371 ? 15.133 -26.625 -12.477 1 98.69 371 ALA A N 1
ATOM 2979 C CA . ALA A 1 371 ? 15.188 -26.328 -13.906 1 98.69 371 ALA A CA 1
ATOM 2980 C C . ALA A 1 371 ? 16.234 -25.234 -14.188 1 98.69 371 ALA A C 1
ATOM 2982 O O . ALA A 1 371 ? 17 -25.344 -15.148 1 98.69 371 ALA A O 1
ATOM 2983 N N . ASN A 1 372 ? 16.25 -24.188 -13.391 1 98.69 372 ASN A N 1
ATOM 2984 C CA . ASN A 1 372 ? 17.266 -23.141 -13.539 1 98.69 372 ASN A CA 1
ATOM 2985 C C . ASN A 1 372 ? 18.672 -23.703 -13.359 1 98.69 372 ASN A C 1
ATOM 2987 O O . ASN A 1 372 ? 19.578 -23.406 -14.148 1 98.69 372 ASN A O 1
ATOM 2991 N N . LEU A 1 373 ? 18.844 -24.5 -12.328 1 98.56 373 LEU A N 1
ATOM 2992 C CA . LEU A 1 373 ? 20.125 -25.109 -12.031 1 98.56 373 LEU A CA 1
ATOM 2993 C C . LEU A 1 373 ? 20.641 -25.906 -13.227 1 98.56 373 LEU A C 1
ATOM 2995 O O . LEU A 1 373 ? 21.812 -25.781 -13.609 1 98.56 373 LEU A O 1
ATOM 2999 N N . LEU A 1 374 ? 19.797 -26.734 -13.781 1 98.25 374 LEU A N 1
ATOM 3000 C CA . LEU A 1 374 ? 20.172 -27.641 -14.867 1 98.25 374 LEU A CA 1
ATOM 3001 C C . LEU A 1 374 ? 20.344 -26.875 -16.172 1 98.25 374 LEU A C 1
ATOM 3003 O O . LEU A 1 374 ? 21.094 -27.312 -17.047 1 98.25 374 LEU A O 1
ATOM 3007 N N . ASP A 1 375 ? 19.656 -25.797 -16.266 1 97.88 375 ASP A N 1
ATOM 3008 C CA . ASP A 1 375 ? 19.703 -25.031 -17.5 1 97.88 375 ASP A CA 1
ATOM 3009 C C . ASP A 1 375 ? 21.031 -24.297 -17.625 1 97.88 375 ASP A C 1
ATOM 3011 O O . ASP A 1 375 ? 21.609 -24.219 -18.719 1 97.88 375 ASP A O 1
ATOM 3015 N N . HIS A 1 376 ? 21.531 -23.688 -16.469 1 97 376 HIS A N 1
ATOM 3016 C CA . HIS A 1 376 ? 22.641 -22.766 -16.766 1 97 376 HIS A CA 1
ATOM 3017 C C . HIS A 1 376 ? 23.656 -22.766 -15.625 1 97 376 HIS A C 1
ATOM 3019 O O . HIS A 1 376 ? 24.609 -22 -15.648 1 97 376 HIS A O 1
ATOM 3025 N N . TYR A 1 377 ? 23.484 -23.562 -14.648 1 97.75 377 TYR A N 1
ATOM 3026 C CA . TYR A 1 377 ? 24.547 -23.75 -13.656 1 97.75 377 TYR A CA 1
ATOM 3027 C C . TYR A 1 377 ? 25.438 -24.922 -14.039 1 97.75 377 TYR A C 1
ATOM 3029 O O . TYR A 1 377 ? 25 -25.859 -14.727 1 97.75 377 TYR A O 1
ATOM 3037 N N . SER A 1 378 ? 26.703 -24.875 -13.555 1 97.75 378 SER A N 1
ATOM 3038 C CA . SER A 1 378 ? 27.641 -26 -13.703 1 97.75 378 SER A CA 1
ATOM 3039 C C . SER A 1 378 ? 27.703 -26.828 -12.43 1 97.75 378 SER A C 1
ATOM 3041 O O . SER A 1 378 ? 28.234 -26.391 -11.414 1 97.75 378 SER A O 1
ATOM 3043 N N . GLN A 1 379 ? 27.188 -28.062 -12.57 1 97.25 379 GLN A N 1
ATOM 3044 C CA . GLN A 1 379 ? 27.172 -28.953 -11.414 1 97.25 379 GLN A CA 1
ATOM 3045 C C . GLN A 1 379 ? 26.906 -30.391 -11.828 1 97.25 379 GLN A C 1
ATOM 3047 O O . GLN A 1 379 ? 26.453 -30.656 -12.945 1 97.25 379 GLN A O 1
ATOM 3052 N N . SER A 1 380 ? 27.188 -31.375 -10.922 1 97.06 380 SER A N 1
ATOM 3053 C CA . SER A 1 380 ? 27.016 -32.781 -11.234 1 97.06 380 SER A CA 1
ATOM 3054 C C . SER A 1 380 ? 26.203 -33.5 -10.148 1 97.06 380 SER A C 1
ATOM 3056 O O . SER A 1 380 ? 26.234 -34.719 -10.047 1 97.06 380 SER A O 1
ATOM 3058 N N . VAL A 1 381 ? 25.609 -32.75 -9.344 1 98.31 381 VAL A N 1
ATOM 3059 C CA . VAL A 1 381 ? 24.906 -33.312 -8.188 1 98.31 381 VAL A CA 1
ATOM 3060 C C . VAL A 1 381 ? 23.562 -33.906 -8.633 1 98.31 381 VAL A C 1
ATOM 3062 O O . VAL A 1 381 ? 23.203 -35 -8.242 1 98.31 381 VAL A O 1
ATOM 3065 N N . VAL A 1 382 ? 22.812 -33.156 -9.453 1 98.12 382 VAL A N 1
ATOM 3066 C CA . VAL A 1 382 ? 21.547 -33.656 -10.016 1 98.12 382 VAL A CA 1
ATOM 3067 C C . VAL A 1 382 ? 21.625 -33.625 -11.539 1 98.12 382 VAL A C 1
ATOM 3069 O O . VAL A 1 382 ? 22.438 -32.875 -12.109 1 98.12 382 VAL A O 1
ATOM 3072 N N . THR A 1 383 ? 20.766 -34.406 -12.133 1 98 383 THR A N 1
ATOM 3073 C CA . THR A 1 383 ? 20.766 -34.562 -13.586 1 98 383 THR A CA 1
ATOM 3074 C C . THR A 1 383 ? 19.391 -34.281 -14.164 1 98 383 THR A C 1
ATOM 3076 O O . THR A 1 383 ? 18.422 -34.094 -13.422 1 98 383 THR A O 1
ATOM 3079 N N . ARG A 1 384 ? 19.359 -34.281 -15.477 1 98.06 384 ARG A N 1
ATOM 3080 C CA . ARG A 1 384 ? 18.078 -34.156 -16.172 1 98.06 384 ARG A CA 1
ATOM 3081 C C . ARG A 1 384 ? 17.188 -35.344 -15.867 1 98.06 384 ARG A C 1
ATOM 3083 O O . ARG A 1 384 ? 15.961 -35.219 -15.812 1 98.06 384 ARG A O 1
ATOM 3090 N N . SER A 1 385 ? 17.781 -36.469 -15.656 1 98.44 385 SER A N 1
ATOM 3091 C CA . SER A 1 385 ? 17.016 -37.656 -15.25 1 98.44 385 SER A CA 1
ATOM 3092 C C . SER A 1 385 ? 16.344 -37.438 -13.898 1 98.44 385 SER A C 1
ATOM 3094 O O . SER A 1 385 ? 15.188 -37.812 -13.711 1 98.44 385 SER A O 1
ATOM 3096 N N . ASP A 1 386 ? 17.094 -36.844 -12.977 1 98.5 386 ASP A N 1
ATOM 3097 C CA . ASP A 1 386 ? 16.531 -36.531 -11.672 1 98.5 386 ASP A CA 1
ATOM 3098 C C . ASP A 1 386 ? 15.336 -35.562 -11.797 1 98.5 386 ASP A C 1
ATOM 3100 O O . ASP A 1 386 ? 14.32 -35.75 -11.125 1 98.5 386 ASP A O 1
ATOM 3104 N N . TYR A 1 387 ? 15.453 -34.531 -12.641 1 98.56 387 TYR A N 1
ATOM 3105 C CA . TYR A 1 387 ? 14.375 -33.562 -12.859 1 98.56 387 TYR A CA 1
ATOM 3106 C C . TYR A 1 387 ? 13.117 -34.25 -13.375 1 98.56 387 TYR A C 1
ATOM 3108 O O . TYR A 1 387 ? 12.023 -34.062 -12.852 1 98.56 387 TYR A O 1
ATOM 3116 N N . MET A 1 388 ? 13.281 -35.125 -14.406 1 98.62 388 MET A N 1
ATOM 3117 C CA . MET A 1 388 ? 12.141 -35.781 -15.008 1 98.62 388 MET A CA 1
ATOM 3118 C C . MET A 1 388 ? 11.492 -36.75 -14.023 1 98.62 388 MET A C 1
ATOM 3120 O O . MET A 1 388 ? 10.273 -36.906 -14.008 1 98.62 388 MET A O 1
ATOM 3124 N N . ARG A 1 389 ? 12.297 -37.438 -13.234 1 98.44 389 ARG A N 1
ATOM 3125 C CA . ARG A 1 389 ? 11.758 -38.312 -12.219 1 98.44 389 ARG A CA 1
ATOM 3126 C C . ARG A 1 389 ? 10.898 -37.562 -11.219 1 98.44 389 ARG A C 1
ATOM 3128 O O . ARG A 1 389 ? 9.797 -38 -10.875 1 98.44 389 ARG A O 1
ATOM 3135 N N . LEU A 1 390 ? 11.422 -36.438 -10.742 1 98.62 390 LEU A N 1
ATOM 3136 C CA . LEU A 1 390 ? 10.68 -35.656 -9.766 1 98.62 390 LEU A CA 1
ATOM 3137 C C . LEU A 1 390 ? 9.438 -35.031 -10.398 1 98.62 390 LEU A C 1
ATOM 3139 O O . LEU A 1 390 ? 8.398 -34.906 -9.742 1 98.62 390 LEU A O 1
ATOM 3143 N N . LEU A 1 391 ? 9.5 -34.594 -11.68 1 98.81 391 LEU A N 1
ATOM 3144 C CA . LEU A 1 391 ? 8.336 -34.094 -12.391 1 98.81 391 LEU A CA 1
ATOM 3145 C C . LEU A 1 391 ? 7.258 -35.156 -12.508 1 98.81 391 LEU A C 1
ATOM 3147 O O . LEU A 1 391 ? 6.074 -34.875 -12.328 1 98.81 391 LEU A O 1
ATOM 3151 N N . ARG A 1 392 ? 7.68 -36.406 -12.828 1 98.56 392 ARG A N 1
ATOM 3152 C CA . ARG A 1 392 ? 6.75 -37.531 -12.914 1 98.56 392 ARG A CA 1
ATOM 3153 C C . ARG A 1 392 ? 6.129 -37.844 -11.555 1 98.56 392 ARG A C 1
ATOM 3155 O O . ARG A 1 392 ? 4.938 -38.156 -11.461 1 98.56 392 ARG A O 1
ATOM 3162 N N . GLN A 1 393 ? 6.973 -37.75 -10.547 1 98.12 393 GLN A N 1
ATOM 3163 C CA . GLN A 1 393 ? 6.465 -37.938 -9.195 1 98.12 393 GLN A CA 1
ATOM 3164 C C . GLN A 1 393 ? 5.418 -36.875 -8.852 1 98.12 393 GLN A C 1
ATOM 3166 O O . GLN A 1 393 ? 4.383 -37.188 -8.258 1 98.12 393 GLN A O 1
ATOM 3171 N N . TYR A 1 394 ? 5.66 -35.656 -9.195 1 98.5 394 TYR A N 1
ATOM 3172 C CA . TYR A 1 394 ? 4.723 -34.562 -8.977 1 98.5 394 TYR A CA 1
ATOM 3173 C C . TYR A 1 394 ? 3.443 -34.781 -9.781 1 98.5 394 TYR A C 1
ATOM 3175 O O . TYR A 1 394 ? 2.342 -34.531 -9.273 1 98.5 394 TYR A O 1
ATOM 3183 N N . ALA A 1 395 ? 3.555 -35.188 -11.039 1 98.62 395 ALA A N 1
ATOM 3184 C CA . ALA A 1 395 ? 2.381 -35.5 -11.859 1 98.62 395 ALA A CA 1
ATOM 3185 C C . ALA A 1 395 ? 1.517 -36.562 -11.195 1 98.62 395 ALA A C 1
ATOM 3187 O O . ALA A 1 395 ? 0.291 -36.438 -11.141 1 98.62 395 ALA A O 1
ATOM 3188 N N . ALA A 1 396 ? 2.143 -37.531 -10.727 1 97.69 396 ALA A N 1
ATOM 3189 C CA . ALA A 1 396 ? 1.432 -38.656 -10.094 1 97.69 396 ALA A CA 1
ATOM 3190 C C . ALA A 1 396 ? 0.627 -38.188 -8.891 1 97.69 396 ALA A C 1
ATOM 3192 O O . ALA A 1 396 ? -0.447 -38.719 -8.602 1 97.69 396 ALA A O 1
ATOM 3193 N N . MET A 1 397 ? 1.12 -37.219 -8.242 1 95.75 397 MET A N 1
ATOM 3194 C CA . MET A 1 397 ? 0.491 -36.656 -7.047 1 95.75 397 MET A CA 1
ATOM 3195 C C . MET A 1 397 ? -0.887 -36.094 -7.367 1 95.75 397 MET A C 1
ATOM 3197 O O . MET A 1 397 ? -1.735 -35.969 -6.48 1 95.75 397 MET A O 1
ATOM 3201 N N . HIS A 1 398 ? -1.174 -35.75 -8.602 1 97.19 398 HIS A N 1
ATOM 3202 C CA . HIS A 1 398 ? -2.443 -35.156 -9.008 1 97.19 398 HIS A CA 1
ATOM 3203 C C . HIS A 1 398 ? -3.561 -36.188 -9 1 97.19 398 HIS A C 1
ATOM 3205 O O . HIS A 1 398 ? -4.738 -35.844 -9.086 1 97.19 398 HIS A O 1
ATOM 3211 N N . PHE A 1 399 ? -3.219 -37.469 -8.922 1 95.88 399 PHE A N 1
ATOM 3212 C CA . PHE A 1 399 ? -4.211 -38.531 -9.023 1 95.88 399 PHE A CA 1
ATOM 3213 C C . PHE A 1 399 ? -4.594 -39.062 -7.641 1 95.88 399 PHE A C 1
ATOM 3215 O O . PHE A 1 399 ? -3.725 -39.406 -6.84 1 95.88 399 PHE A O 1
ATOM 3222 N N . GLN A 1 400 ? -5.809 -39.031 -7.34 1 91.06 400 GLN A N 1
ATOM 3223 C CA . GLN A 1 400 ? -6.391 -39.688 -6.16 1 91.06 400 GLN A CA 1
ATOM 3224 C C . GLN A 1 400 ? -7.324 -40.812 -6.547 1 91.06 400 GLN A C 1
ATOM 3226 O O . GLN A 1 400 ? -8.469 -40.594 -6.949 1 91.06 400 GLN A O 1
ATOM 3231 N N . GLN A 1 401 ? -6.926 -42 -6.309 1 87.88 401 GLN A N 1
ATOM 3232 C CA . GLN A 1 401 ? -7.676 -43.219 -6.699 1 87.88 401 GLN A CA 1
ATOM 3233 C C . GLN A 1 401 ? -8.109 -43.125 -8.156 1 87.88 401 GLN A C 1
ATOM 3235 O O . GLN A 1 401 ? -9.281 -43.344 -8.477 1 87.88 401 GLN A O 1
ATOM 3240 N N . GLY A 1 402 ? -7.258 -42.625 -8.93 1 89.94 402 GLY A N 1
ATOM 3241 C CA . GLY A 1 402 ? -7.477 -42.625 -10.367 1 89.94 402 GLY A CA 1
ATOM 3242 C C . GLY A 1 402 ? -8.133 -41.344 -10.852 1 89.94 402 GLY A C 1
ATOM 3243 O O . GLY A 1 402 ? -8.195 -41.094 -12.055 1 89.94 402 GLY A O 1
ATOM 3244 N N . LEU A 1 403 ? -8.562 -40.562 -9.984 1 92.5 403 LEU A N 1
ATOM 3245 C CA . LEU A 1 403 ? -9.211 -39.312 -10.344 1 92.5 403 LEU A CA 1
ATOM 3246 C C . LEU A 1 403 ? -8.234 -38.125 -10.211 1 92.5 403 LEU A C 1
ATOM 3248 O O . LEU A 1 403 ? -7.477 -38.062 -9.242 1 92.5 403 LEU A O 1
ATOM 3252 N N . LEU A 1 404 ? -8.203 -37.281 -11.211 1 96.69 404 LEU A N 1
ATOM 3253 C CA . LEU A 1 404 ? -7.41 -36.062 -11.141 1 96.69 404 LEU A CA 1
ATOM 3254 C C . LEU A 1 404 ? -8.031 -35.062 -10.18 1 96.69 404 LEU A C 1
ATOM 3256 O O . LEU A 1 404 ? -9.125 -34.562 -10.438 1 96.69 404 LEU A O 1
ATOM 3260 N N . ASP A 1 405 ? -7.406 -34.844 -9.055 1 96 405 ASP A N 1
ATOM 3261 C CA . ASP A 1 405 ? -7.852 -33.969 -7.98 1 96 405 ASP A CA 1
ATOM 3262 C C . ASP A 1 405 ? -6.684 -33.562 -7.09 1 96 405 ASP A C 1
ATOM 3264 O O . ASP A 1 405 ? -6.387 -34.219 -6.09 1 96 405 ASP A O 1
ATOM 3268 N N . ILE A 1 406 ? -6.059 -32.438 -7.43 1 95.88 406 ILE A N 1
ATOM 3269 C CA . ILE A 1 406 ? -4.957 -31.938 -6.605 1 95.88 406 ILE A CA 1
ATOM 3270 C C . ILE A 1 406 ? -5.508 -31.281 -5.344 1 95.88 406 ILE A C 1
ATOM 3272 O O . ILE A 1 406 ? -6.504 -30.562 -5.398 1 95.88 406 ILE A O 1
ATOM 3276 N N . GLU A 1 407 ? -4.887 -31.625 -4.262 1 93.62 407 GLU A N 1
ATOM 3277 C CA . GLU A 1 407 ? -5.297 -31.094 -2.967 1 93.62 407 GLU A CA 1
ATOM 3278 C C . GLU A 1 407 ? -4.145 -30.375 -2.279 1 93.62 407 GLU A C 1
ATOM 3280 O O . GLU A 1 407 ? -3.133 -30.062 -2.914 1 93.62 407 GLU A O 1
ATOM 3285 N N . GLU A 1 408 ? -4.285 -30 -1.09 1 91.56 408 GLU A N 1
ATOM 3286 C CA . GLU A 1 408 ? -3.395 -29.031 -0.459 1 91.56 408 GLU A CA 1
ATOM 3287 C C . GLU A 1 408 ? -2.084 -29.672 -0.027 1 91.56 408 GLU A C 1
ATOM 3289 O O . GLU A 1 408 ? -1.005 -29.141 -0.273 1 91.56 408 GLU A O 1
ATOM 3294 N N . ASP A 1 409 ? -2.15 -30.797 0.708 1 93.38 409 ASP A N 1
ATOM 3295 C CA . ASP A 1 409 ? -0.911 -31.422 1.145 1 93.38 409 ASP A CA 1
ATOM 3296 C C . ASP A 1 409 ? -1.05 -32.938 1.159 1 93.38 409 ASP A C 1
ATOM 3298 O O . ASP A 1 409 ? -2.164 -33.469 1.141 1 93.38 409 ASP A O 1
ATOM 3302 N N . TYR A 1 410 ? 0.149 -33.656 1.24 1 95.75 410 TYR A N 1
ATOM 3303 C CA . TYR A 1 410 ? 0.191 -35.094 1.052 1 95.75 410 TYR A CA 1
ATOM 3304 C C . TYR A 1 410 ? 1.171 -35.75 2.021 1 95.75 410 TYR A C 1
ATOM 3306 O O . TYR A 1 410 ? 2.148 -35.125 2.439 1 95.75 410 TYR A O 1
ATOM 3314 N N . HIS A 1 411 ? 0.84 -37 2.361 1 96.25 411 HIS A N 1
ATOM 3315 C CA . HIS A 1 411 ? 1.778 -37.781 3.15 1 96.25 411 HIS A CA 1
ATOM 3316 C C . HIS A 1 411 ? 2.975 -38.219 2.309 1 96.25 411 HIS A C 1
ATOM 3318 O O . HIS A 1 411 ? 2.805 -38.812 1.238 1 96.25 411 HIS A O 1
ATOM 3324 N N . PRO A 1 412 ? 4.188 -38.031 2.74 1 97.06 412 PRO A N 1
ATOM 3325 C CA . PRO A 1 412 ? 5.363 -38.219 1.892 1 97.06 412 PRO A CA 1
ATOM 3326 C C . PRO A 1 412 ? 5.621 -39.688 1.591 1 97.06 412 PRO A C 1
ATOM 3328 O O . PRO A 1 412 ? 6.285 -40.031 0.603 1 97.06 412 PRO A O 1
ATOM 3331 N N . GLU A 1 413 ? 5.129 -40.625 2.365 1 95.75 413 GLU A N 1
ATOM 3332 C CA . GLU A 1 413 ? 5.363 -42.031 2.16 1 95.75 413 GLU A CA 1
ATOM 3333 C C . GLU A 1 413 ? 4.242 -42.688 1.339 1 95.75 413 GLU A C 1
ATOM 3335 O O . GLU A 1 413 ? 4.5 -43.5 0.468 1 95.75 413 GLU A O 1
ATOM 3340 N N . THR A 1 414 ? 3.027 -42.219 1.603 1 94.81 414 THR A N 1
ATOM 3341 C CA . THR A 1 414 ? 1.898 -42.906 0.99 1 94.81 414 THR A CA 1
ATOM 3342 C C . THR A 1 414 ? 1.406 -42.156 -0.242 1 94.81 414 THR A C 1
ATOM 3344 O O . THR A 1 414 ? 0.74 -42.75 -1.104 1 94.81 414 THR A O 1
ATOM 3347 N N . GLY A 1 415 ? 1.604 -40.906 -0.181 1 94.31 415 GLY A N 1
ATOM 3348 C CA . GLY A 1 415 ? 1.141 -40.094 -1.296 1 94.31 415 GLY A CA 1
ATOM 3349 C C . GLY A 1 415 ? -0.327 -39.719 -1.194 1 94.31 415 GLY A C 1
ATOM 3350 O O . GLY A 1 415 ? -0.883 -39.094 -2.111 1 94.31 415 GLY A O 1
ATOM 3351 N N . ARG A 1 416 ? -0.941 -40.031 -0.126 1 93.19 416 ARG A N 1
ATOM 3352 C CA . ARG A 1 416 ? -2.352 -39.688 0.064 1 93.19 416 ARG A CA 1
ATOM 3353 C C . ARG A 1 416 ? -2.518 -38.312 0.657 1 93.19 416 ARG A C 1
ATOM 3355 O O . ARG A 1 416 ? -1.67 -37.844 1.426 1 93.19 416 ARG A O 1
ATOM 3362 N N . PRO A 1 417 ? -3.648 -37.625 0.282 1 93.25 417 PRO A N 1
ATOM 3363 C CA . PRO A 1 417 ? -3.896 -36.312 0.903 1 93.25 417 PRO A CA 1
ATOM 3364 C C . PRO A 1 417 ? -4.062 -36.406 2.418 1 93.25 417 PRO A C 1
ATOM 3366 O O . PRO A 1 417 ? -4.676 -37.344 2.92 1 93.25 417 PRO A O 1
ATOM 3369 N N . ILE A 1 418 ? -3.488 -35.406 3.105 1 92.69 418 ILE A N 1
ATOM 3370 C CA . ILE A 1 418 ? -3.641 -35.312 4.555 1 92.69 418 ILE A CA 1
ATOM 3371 C C . ILE A 1 418 ? -4.863 -34.469 4.902 1 92.69 418 ILE A C 1
ATOM 3373 O O . ILE A 1 418 ? -5.75 -34.938 5.633 1 92.69 418 ILE A O 1
ATOM 3377 N N . VAL A 1 419 ? -4.797 -33.219 4.27 1 85.25 419 VAL A N 1
ATOM 3378 C CA . VAL A 1 419 ? -5.949 -32.344 4.465 1 85.25 419 VAL A CA 1
ATOM 3379 C C . VAL A 1 419 ? -7.066 -32.75 3.504 1 85.25 419 VAL A C 1
ATOM 3381 O O . VAL A 1 419 ? -6.883 -32.719 2.285 1 85.25 419 VAL A O 1
ATOM 3384 N N . GLY A 1 420 ? -8.07 -33.438 3.941 1 71.94 420 GLY A N 1
ATOM 3385 C CA . GLY A 1 420 ? -9.219 -33.844 3.15 1 71.94 420 GLY A CA 1
ATOM 3386 C C . GLY A 1 420 ? -10.445 -32.969 3.402 1 71.94 420 GLY A C 1
ATOM 3387 O O . GLY A 1 420 ? -11.57 -33.5 3.457 1 71.94 420 GLY A O 1
ATOM 3388 N N . LEU A 1 421 ? -10.156 -31.703 3.539 1 78.12 421 LEU A N 1
ATOM 3389 C CA . LEU A 1 421 ? -11.281 -30.812 3.787 1 78.12 421 LEU A CA 1
ATOM 3390 C C . LEU A 1 421 ? -12.008 -30.484 2.488 1 78.12 421 LEU A C 1
ATOM 3392 O O . LEU A 1 421 ? -11.43 -30.578 1.403 1 78.12 421 LEU A O 1
ATOM 3396 N N . ALA A 1 422 ? -13.188 -30.109 2.662 1 76 422 ALA A N 1
ATOM 3397 C CA . ALA A 1 422 ? -14.055 -29.844 1.516 1 76 422 ALA A CA 1
ATOM 3398 C C . ALA A 1 422 ? -13.461 -28.766 0.618 1 76 422 ALA A C 1
ATOM 3400 O O . ALA A 1 422 ? -13.594 -28.828 -0.607 1 76 422 ALA A O 1
ATOM 3401 N N . ARG A 1 423 ? -12.711 -27.922 1.146 1 78.69 423 ARG A N 1
ATOM 3402 C CA . ARG A 1 423 ? -12.188 -26.781 0.383 1 78.69 423 ARG A CA 1
ATOM 3403 C C . ARG A 1 423 ? -10.922 -27.172 -0.375 1 78.69 423 ARG A C 1
ATOM 3405 O O . ARG A 1 423 ? -10.453 -26.422 -1.234 1 78.69 423 ARG A O 1
ATOM 3412 N N . SER A 1 424 ? -10.461 -28.297 -0.215 1 85.12 424 SER A N 1
ATOM 3413 C CA . SER A 1 424 ? -9.125 -28.656 -0.683 1 85.12 424 SER A CA 1
ATOM 3414 C C . SER A 1 424 ? -9.164 -29.203 -2.105 1 85.12 424 SER A C 1
ATOM 3416 O O . SER A 1 424 ? -8.125 -29.281 -2.773 1 85.12 424 SER A O 1
ATOM 3418 N N . HIS A 1 425 ? -10.352 -29.562 -2.598 1 91.88 425 HIS A N 1
ATOM 3419 C CA . HIS A 1 425 ? -10.43 -30.141 -3.934 1 91.88 425 HIS A CA 1
ATOM 3420 C C . HIS A 1 425 ? -10.055 -29.109 -5.004 1 91.88 425 HIS A C 1
ATOM 3422 O O . HIS A 1 425 ? -10.43 -27.938 -4.902 1 91.88 425 HIS A O 1
ATOM 3428 N N . HIS A 1 426 ? -9.281 -29.609 -6 1 95.62 426 HIS A N 1
ATOM 3429 C CA . HIS A 1 426 ? -8.93 -28.797 -7.16 1 95.62 426 HIS A CA 1
ATOM 3430 C C . HIS A 1 426 ? -8.305 -27.469 -6.738 1 95.62 426 HIS A C 1
ATOM 3432 O O . HIS A 1 426 ? -8.727 -26.406 -7.203 1 95.62 426 HIS A O 1
ATOM 3438 N N . TYR A 1 427 ? -7.352 -27.578 -5.852 1 93 427 TYR A N 1
ATOM 3439 C CA . TYR A 1 427 ? -6.664 -26.484 -5.184 1 93 427 TYR A CA 1
ATOM 3440 C C . TYR A 1 427 ? -5.641 -25.828 -6.105 1 93 427 TYR A C 1
ATOM 3442 O O . TYR A 1 427 ? -4.711 -26.5 -6.574 1 93 427 TYR A O 1
ATOM 3450 N N . PHE A 1 428 ? -5.816 -24.469 -6.434 1 96.81 428 PHE A N 1
ATOM 3451 C CA . PHE A 1 428 ? -4.914 -23.781 -7.348 1 96.81 428 PHE A CA 1
ATOM 3452 C C . PHE A 1 428 ? -3.908 -22.922 -6.578 1 96.81 428 PHE A C 1
ATOM 3454 O O . PHE A 1 428 ? -3.92 -21.703 -6.676 1 96.81 428 PHE A O 1
ATOM 3461 N N . HIS A 1 429 ? -2.992 -23.5 -5.859 1 96.19 429 HIS A N 1
ATOM 3462 C CA . HIS A 1 429 ? -1.987 -22.891 -4.996 1 96.19 429 HIS A CA 1
ATOM 3463 C C . HIS A 1 429 ? -0.577 -23.25 -5.453 1 96.19 429 HIS A C 1
ATOM 3465 O O . HIS A 1 429 ? 0.377 -23.156 -4.68 1 96.19 429 HIS A O 1
ATOM 3471 N N . SER A 1 430 ? -0.431 -23.781 -6.688 1 98.06 430 SER A N 1
ATOM 3472 C CA . SER A 1 430 ? 0.83 -24.266 -7.25 1 98.06 430 SER A CA 1
ATOM 3473 C C . SER A 1 430 ? 0.829 -24.172 -8.773 1 98.06 430 SER A C 1
ATOM 3475 O O . SER A 1 430 ? -0.107 -23.625 -9.367 1 98.06 430 SER A O 1
ATOM 3477 N N . GLY A 1 431 ? 1.958 -24.531 -9.438 1 98.25 431 GLY A N 1
ATOM 3478 C CA . GLY A 1 431 ? 2.09 -24.531 -10.883 1 98.25 431 GLY A CA 1
ATOM 3479 C C . GLY A 1 431 ? 2.473 -25.891 -11.438 1 98.25 431 GLY A C 1
ATOM 3480 O O . GLY A 1 431 ? 3.002 -26.734 -10.711 1 98.25 431 GLY A O 1
ATOM 3481 N N . PHE A 1 432 ? 2.16 -26.109 -12.672 1 98.88 432 PHE A N 1
ATOM 3482 C CA . PHE A 1 432 ? 2.566 -27.344 -13.352 1 98.88 432 PHE A CA 1
ATOM 3483 C C . PHE A 1 432 ? 2.842 -27.078 -14.828 1 98.88 432 PHE A C 1
ATOM 3485 O O . PHE A 1 432 ? 3.877 -27.484 -15.359 1 98.88 432 PHE A O 1
ATOM 3492 N N . ASN A 1 433 ? 1.905 -26.406 -15.523 1 98.88 433 ASN A N 1
ATOM 3493 C CA . ASN A 1 433 ? 2.023 -26.203 -16.953 1 98.88 433 ASN A CA 1
ATOM 3494 C C . ASN A 1 433 ? 3.209 -25.312 -17.297 1 98.88 433 ASN A C 1
ATOM 3496 O O . ASN A 1 433 ? 3.838 -25.484 -18.344 1 98.88 433 ASN A O 1
ATOM 3500 N N . ASP A 1 434 ? 3.52 -24.375 -16.438 1 98.81 434 ASP A N 1
ATOM 3501 C CA . ASP A 1 434 ? 4.734 -23.594 -16.641 1 98.81 434 ASP A CA 1
ATOM 3502 C C . ASP A 1 434 ? 5.977 -24.484 -16.562 1 98.81 434 ASP A C 1
ATOM 3504 O O . ASP A 1 434 ? 6.953 -24.25 -17.281 1 98.81 434 ASP A O 1
ATOM 3508 N N . LEU A 1 435 ? 6.008 -25.484 -15.68 1 98.88 435 LEU A N 1
ATOM 3509 C CA . LEU A 1 435 ? 7.113 -26.422 -15.578 1 98.88 435 LEU A CA 1
ATOM 3510 C C . LEU A 1 435 ? 7.254 -27.234 -16.859 1 98.88 435 LEU A C 1
ATOM 3512 O O . LEU A 1 435 ? 8.367 -27.594 -17.25 1 98.88 435 LEU A O 1
ATOM 3516 N N . ILE A 1 436 ? 6.121 -27.562 -17.469 1 98.88 436 ILE A N 1
ATOM 3517 C CA . ILE A 1 436 ? 6.148 -28.297 -18.719 1 98.88 436 ILE A CA 1
ATOM 3518 C C . ILE A 1 436 ? 6.75 -27.422 -19.828 1 98.88 436 ILE A C 1
ATOM 3520 O O . ILE A 1 436 ? 7.688 -27.844 -20.516 1 98.88 436 ILE A O 1
ATOM 3524 N N . LEU A 1 437 ? 6.297 -26.234 -19.969 1 98.88 437 LEU A N 1
ATOM 3525 C CA . LEU A 1 437 ? 6.676 -25.391 -21.094 1 98.88 437 LEU A CA 1
ATOM 3526 C C . LEU A 1 437 ? 8.094 -24.859 -20.906 1 98.88 437 LEU A C 1
ATOM 3528 O O . LEU A 1 437 ? 8.859 -24.781 -21.875 1 98.88 437 LEU A O 1
ATOM 3532 N N . THR A 1 438 ? 8.523 -24.547 -19.672 1 98.69 438 THR A N 1
ATOM 3533 C CA . THR A 1 438 ? 9.828 -23.938 -19.453 1 98.69 438 THR A CA 1
ATOM 3534 C C . THR A 1 438 ? 10.875 -25 -19.125 1 98.69 438 THR A C 1
ATOM 3536 O O . THR A 1 438 ? 12.07 -24.781 -19.312 1 98.69 438 THR A O 1
ATOM 3539 N N . GLY A 1 439 ? 10.453 -26.141 -18.578 1 98.62 439 GLY A N 1
ATOM 3540 C CA . GLY A 1 439 ? 11.367 -27.188 -18.172 1 98.62 439 GLY A CA 1
ATOM 3541 C C . GLY A 1 439 ? 11.43 -28.328 -19.172 1 98.62 439 GLY A C 1
ATOM 3542 O O . GLY A 1 439 ? 12.367 -28.422 -19.969 1 98.62 439 GLY A O 1
ATOM 3543 N N . LEU A 1 440 ? 10.344 -29.062 -19.234 1 98.62 440 LEU A N 1
ATOM 3544 C CA . LEU A 1 440 ? 10.312 -30.25 -20.094 1 98.62 440 LEU A CA 1
ATOM 3545 C C . LEU A 1 440 ? 10.5 -29.859 -21.547 1 98.62 440 LEU A C 1
ATOM 3547 O O . LEU A 1 440 ? 11.383 -30.391 -22.234 1 98.62 440 LEU A O 1
ATOM 3551 N N . VAL A 1 441 ? 9.641 -28.906 -22.062 1 98.62 441 VAL A N 1
ATOM 3552 C CA . VAL A 1 441 ? 9.742 -28.422 -23.422 1 98.62 441 VAL A CA 1
ATOM 3553 C C . VAL A 1 441 ? 10.961 -27.516 -23.562 1 98.62 441 VAL A C 1
ATOM 3555 O O . VAL A 1 441 ? 11.648 -27.547 -24.594 1 98.62 441 VAL A O 1
ATOM 3558 N N . GLY A 1 442 ? 11.188 -26.672 -22.562 1 98.69 442 GLY A N 1
ATOM 3559 C CA . GLY A 1 442 ? 12.453 -25.969 -22.438 1 98.69 442 GLY A CA 1
ATOM 3560 C C . GLY A 1 442 ? 12.422 -24.578 -23.047 1 98.69 442 GLY A C 1
ATOM 3561 O O . GLY A 1 442 ? 13.469 -24.016 -23.359 1 98.69 442 GLY A O 1
ATOM 3562 N N . ILE A 1 443 ? 11.258 -23.984 -23.234 1 98.75 443 ILE A N 1
ATOM 3563 C CA . ILE A 1 443 ? 11.203 -22.609 -23.703 1 98.75 443 ILE A CA 1
ATOM 3564 C C . ILE A 1 443 ? 11.758 -21.672 -22.625 1 98.75 443 ILE A C 1
ATOM 3566 O O . ILE A 1 443 ? 11.297 -21.688 -21.484 1 98.75 443 ILE A O 1
ATOM 3570 N N . ARG A 1 444 ? 12.773 -20.859 -22.969 1 98.38 444 ARG A N 1
ATOM 3571 C CA . ARG A 1 444 ? 13.406 -19.922 -22.047 1 98.38 444 ARG A CA 1
ATOM 3572 C C . ARG A 1 444 ? 13.164 -18.484 -22.484 1 98.38 444 ARG A C 1
ATOM 3574 O O . ARG A 1 444 ? 13.953 -17.922 -23.25 1 98.38 444 ARG A O 1
ATOM 3581 N N . PRO A 1 445 ? 12.141 -17.844 -21.922 1 98.25 445 PRO A N 1
ATOM 3582 C CA . PRO A 1 445 ? 11.781 -16.5 -22.391 1 98.25 445 PRO A CA 1
ATOM 3583 C C . PRO A 1 445 ? 12.898 -15.484 -22.172 1 98.25 445 PRO A C 1
ATOM 3585 O O . PRO A 1 445 ? 13.586 -15.531 -21.141 1 98.25 445 PRO A O 1
ATOM 3588 N N . ARG A 1 446 ? 13.031 -14.539 -23.125 1 98.19 446 ARG A N 1
ATOM 3589 C CA . ARG A 1 446 ? 14.078 -13.523 -23.094 1 98.19 446 ARG A CA 1
ATOM 3590 C C . ARG A 1 446 ? 13.492 -12.141 -23.391 1 98.19 446 ARG A C 1
ATOM 3592 O O . ARG A 1 446 ? 12.445 -12.023 -24.031 1 98.19 446 ARG A O 1
ATOM 3599 N N . ALA A 1 447 ? 14.25 -11.141 -22.906 1 97.75 447 ALA A N 1
ATOM 3600 C CA . ALA A 1 447 ? 13.82 -9.766 -23.141 1 97.75 447 ALA A CA 1
ATOM 3601 C C . ALA A 1 447 ? 14.141 -9.344 -24.578 1 97.75 447 ALA A C 1
ATOM 3603 O O . ALA A 1 447 ? 13.422 -8.516 -25.156 1 97.75 447 ALA A O 1
ATOM 3604 N N . ASP A 1 448 ? 15.234 -9.867 -25.141 1 97.12 448 ASP A N 1
ATOM 3605 C CA . ASP A 1 448 ? 15.602 -9.492 -26.5 1 97.12 448 ASP A CA 1
ATOM 3606 C C . ASP A 1 448 ? 14.812 -10.305 -27.531 1 97.12 448 ASP A C 1
ATOM 3608 O O . ASP A 1 448 ? 13.898 -11.047 -27.172 1 97.12 448 ASP A O 1
ATOM 3612 N N . ASP A 1 449 ? 15.039 -10.156 -28.75 1 96.19 449 ASP A N 1
ATOM 3613 C CA . ASP A 1 449 ? 14.273 -10.734 -29.844 1 96.19 449 ASP A CA 1
ATOM 3614 C C . ASP A 1 449 ? 14.836 -12.094 -30.266 1 96.19 449 ASP A C 1
ATOM 3616 O O . ASP A 1 449 ? 15.203 -12.297 -31.422 1 96.19 449 ASP A O 1
ATOM 3620 N N . VAL A 1 450 ? 14.906 -12.969 -29.312 1 98 450 VAL A N 1
ATOM 3621 C CA . VAL A 1 450 ? 15.445 -14.312 -29.5 1 98 450 VAL A CA 1
ATOM 3622 C C . VAL A 1 450 ? 14.531 -15.336 -28.844 1 98 450 VAL A C 1
ATOM 3624 O O . VAL A 1 450 ? 14.031 -15.109 -27.734 1 98 450 VAL A O 1
ATOM 3627 N N . LEU A 1 451 ? 14.117 -16.375 -29.5 1 98.44 451 LEU A N 1
ATOM 3628 C CA . LEU A 1 451 ? 13.492 -17.578 -28.938 1 98.44 451 LEU A CA 1
ATOM 3629 C C . LEU A 1 451 ? 14.539 -18.625 -28.578 1 98.44 451 LEU A C 1
ATOM 3631 O O . LEU A 1 451 ? 15.32 -19.031 -29.438 1 98.44 451 LEU A O 1
ATOM 3635 N N . GLU A 1 452 ? 14.594 -18.906 -27.391 1 98.62 452 GLU A N 1
ATOM 3636 C CA . GLU A 1 452 ? 15.547 -19.906 -26.891 1 98.62 452 GLU A CA 1
ATOM 3637 C C . GLU A 1 452 ? 14.828 -21.125 -26.328 1 98.62 452 GLU A C 1
ATOM 3639 O O . GLU A 1 452 ? 13.852 -21 -25.594 1 98.62 452 GLU A O 1
ATOM 3644 N N . VAL A 1 453 ? 15.266 -22.375 -26.719 1 98.62 453 VAL A N 1
ATOM 3645 C CA . VAL A 1 453 ? 14.688 -23.641 -26.266 1 98.62 453 VAL A CA 1
ATOM 3646 C C . VAL A 1 453 ? 15.797 -24.562 -25.781 1 98.62 453 VAL A C 1
ATOM 3648 O O . VAL A 1 453 ? 16.812 -24.75 -26.469 1 98.62 453 VAL A O 1
ATOM 3651 N N . ASN A 1 454 ? 15.656 -25.062 -24.594 1 98.44 454 ASN A N 1
ATOM 3652 C CA . ASN A 1 454 ? 16.562 -26.047 -24.016 1 98.44 454 ASN A CA 1
ATOM 3653 C C . ASN A 1 454 ? 15.805 -27.078 -23.188 1 98.44 454 ASN A C 1
ATOM 3655 O O . ASN A 1 454 ? 15.766 -26.984 -21.953 1 98.44 454 ASN A O 1
ATOM 3659 N N . PRO A 1 455 ? 15.203 -28.109 -23.812 1 98.19 455 PRO A N 1
ATOM 3660 C CA . PRO A 1 455 ? 14.438 -29.094 -23.062 1 98.19 455 PRO A CA 1
ATOM 3661 C C . PRO A 1 455 ? 15.266 -29.797 -21.984 1 98.19 455 PRO A C 1
ATOM 3663 O O . PRO A 1 455 ? 16.406 -30.203 -22.234 1 98.19 455 PRO A O 1
ATOM 3666 N N . LEU A 1 456 ? 14.734 -29.938 -20.812 1 96.94 456 LEU A N 1
ATOM 3667 C CA . LEU A 1 456 ? 15.414 -30.594 -19.703 1 96.94 456 LEU A CA 1
ATOM 3668 C C . LEU A 1 456 ? 15.078 -32.094 -19.672 1 96.94 456 LEU A C 1
ATOM 3670 O O . LEU A 1 456 ? 14.656 -32.594 -18.625 1 96.94 456 LEU A O 1
ATOM 3674 N N . LEU A 1 457 ? 15.258 -32.75 -20.75 1 96.31 457 LEU A N 1
ATOM 3675 C CA . LEU A 1 457 ? 15.07 -34.219 -20.891 1 96.31 457 LEU A CA 1
ATOM 3676 C C . LEU A 1 457 ? 16.422 -34.938 -20.922 1 96.31 457 LEU A C 1
ATOM 3678 O O . LEU A 1 457 ? 17.391 -34.438 -21.484 1 96.31 457 LEU A O 1
ATOM 3682 N N . PRO A 1 458 ? 16.438 -36.062 -20.234 1 95.75 458 PRO A N 1
ATOM 3683 C CA . PRO A 1 458 ? 17.656 -36.875 -20.391 1 95.75 458 PRO A CA 1
ATOM 3684 C C . PRO A 1 458 ? 17.812 -37.469 -21.797 1 95.75 458 PRO A C 1
ATOM 3686 O O . PRO A 1 458 ? 16.859 -37.406 -22.594 1 95.75 458 PRO A O 1
ATOM 3689 N N . VAL A 1 459 ? 18.953 -38 -22.031 1 90.94 459 VAL A N 1
ATOM 3690 C CA . VAL A 1 459 ? 19.281 -38.531 -23.359 1 90.94 459 VAL A CA 1
ATOM 3691 C C . VAL A 1 459 ? 18.438 -39.781 -23.625 1 90.94 459 VAL A C 1
ATOM 3693 O O . VAL A 1 459 ? 17.953 -40.438 -22.688 1 90.94 459 VAL A O 1
ATOM 3696 N N . ASN A 1 460 ? 18.359 -40 -24.891 1 89.62 460 ASN A N 1
ATOM 3697 C CA . ASN A 1 460 ? 17.641 -41.188 -25.297 1 89.62 460 ASN A CA 1
ATOM 3698 C C . ASN A 1 460 ? 18.25 -42.438 -24.656 1 89.62 460 ASN A C 1
ATOM 3700 O O . ASN A 1 460 ? 19.469 -42.562 -24.562 1 89.62 460 ASN A O 1
ATOM 3704 N N . GLY A 1 461 ? 17.484 -43.312 -24.234 1 90.19 461 GLY A N 1
ATOM 3705 C CA . GLY A 1 461 ? 17.938 -44.531 -23.578 1 90.19 461 GLY A CA 1
ATOM 3706 C C . GLY A 1 461 ? 17.828 -44.438 -22.062 1 90.19 461 GLY A C 1
ATOM 3707 O O . GLY A 1 461 ? 17.734 -45.469 -21.391 1 90.19 461 GLY A O 1
ATOM 3708 N N . ASP A 1 462 ? 17.844 -43.25 -21.547 1 95.38 462 ASP A N 1
ATOM 3709 C CA . ASP A 1 462 ? 17.594 -43.062 -20.125 1 95.38 462 ASP A CA 1
ATOM 3710 C C . ASP A 1 462 ? 16.188 -43.5 -19.75 1 95.38 462 ASP A C 1
ATOM 3712 O O . ASP A 1 462 ? 15.234 -43.281 -20.531 1 95.38 462 ASP A O 1
ATOM 3716 N N . PRO A 1 463 ? 16.078 -44.094 -18.562 1 95.62 463 PRO A N 1
ATOM 3717 C CA . PRO A 1 463 ? 14.75 -44.562 -18.156 1 95.62 463 PRO A CA 1
ATOM 3718 C C . PRO A 1 463 ? 13.719 -43.438 -18.016 1 95.62 463 PRO A C 1
ATOM 3720 O O . PRO A 1 463 ? 12.516 -43.688 -18.094 1 95.62 463 PRO A O 1
ATOM 3723 N N . GLN A 1 464 ? 14.203 -42.25 -17.859 1 97.31 464 GLN A N 1
ATOM 3724 C CA . GLN A 1 464 ? 13.289 -41.125 -17.672 1 97.31 464 GLN A CA 1
ATOM 3725 C C . GLN A 1 464 ? 13.102 -40.344 -18.969 1 97.31 464 GLN A C 1
ATOM 3727 O O . GLN A 1 464 ? 12.406 -39.312 -19 1 97.31 464 GLN A O 1
ATOM 3732 N N . ALA A 1 465 ? 13.609 -40.781 -20.031 1 96.88 465 ALA A N 1
ATOM 3733 C CA . ALA A 1 465 ? 13.539 -40.062 -21.312 1 96.88 465 ALA A CA 1
ATOM 3734 C C . ALA A 1 465 ? 12.125 -40.125 -21.891 1 96.88 465 ALA A C 1
ATOM 3736 O O . ALA A 1 465 ? 11.32 -40.969 -21.484 1 96.88 465 ALA A O 1
ATOM 3737 N N . LEU A 1 466 ? 11.805 -39.219 -22.766 1 97.62 466 LEU A N 1
ATOM 3738 C CA . LEU A 1 466 ? 10.633 -39.281 -23.625 1 97.62 466 LEU A CA 1
ATOM 3739 C C . LEU A 1 466 ? 11.023 -39.625 -25.062 1 97.62 466 LEU A C 1
ATOM 3741 O O . LEU A 1 466 ? 11.992 -39.094 -25.594 1 97.62 466 LEU A O 1
ATOM 3745 N N . ARG A 1 467 ? 10.258 -40.438 -25.641 1 96.94 467 ARG A N 1
ATOM 3746 C CA . ARG A 1 467 ? 10.531 -40.812 -27.031 1 96.94 467 ARG A CA 1
ATOM 3747 C C . ARG A 1 467 ? 10.133 -39.656 -27.969 1 96.94 467 ARG A C 1
ATOM 3749 O O . ARG A 1 467 ? 10.758 -39.469 -29.016 1 96.94 467 ARG A O 1
ATOM 3756 N N . TRP A 1 468 ? 9.141 -39.031 -27.609 1 96.62 468 TRP A N 1
ATOM 3757 C CA . TRP A 1 468 ? 8.656 -37.906 -28.406 1 96.62 468 TRP A CA 1
ATOM 3758 C C . TRP A 1 468 ? 7.773 -36.969 -27.562 1 96.62 468 TRP A C 1
ATOM 3760 O O . TRP A 1 468 ? 7.227 -37.406 -26.547 1 96.62 468 TRP A O 1
ATOM 3770 N N . PHE A 1 469 ? 7.723 -35.719 -27.953 1 98.06 469 PHE A N 1
ATOM 3771 C CA . PHE A 1 469 ? 6.711 -34.75 -27.516 1 98.06 469 PHE A CA 1
ATOM 3772 C C . PHE A 1 469 ? 6.508 -33.656 -28.547 1 98.06 469 PHE A C 1
ATOM 3774 O O . PHE A 1 469 ? 7.336 -33.469 -29.438 1 98.06 469 PHE A O 1
ATOM 3781 N N . ARG A 1 470 ? 5.379 -32.969 -28.438 1 98.06 470 ARG A N 1
ATOM 3782 C CA . ARG A 1 470 ? 5.125 -31.734 -29.203 1 98.06 470 ARG A CA 1
ATOM 3783 C C . ARG A 1 470 ? 4.32 -30.734 -28.391 1 98.06 470 ARG A C 1
ATOM 3785 O O . ARG A 1 470 ? 3.316 -31.094 -27.766 1 98.06 470 ARG A O 1
ATOM 3792 N N . ALA A 1 471 ? 4.848 -29.562 -28.281 1 98.62 471 ALA A N 1
ATOM 3793 C CA . ALA A 1 471 ? 4.102 -28.391 -27.812 1 98.62 471 ALA A CA 1
ATOM 3794 C C . ALA A 1 471 ? 3.74 -27.484 -28.984 1 98.62 471 ALA A C 1
ATOM 3796 O O . ALA A 1 471 ? 4.555 -27.266 -29.891 1 98.62 471 ALA A O 1
ATOM 3797 N N . GLN A 1 472 ? 2.543 -27.047 -28.953 1 97.56 472 GLN A N 1
ATOM 3798 C CA . GLN A 1 472 ? 2.029 -26.312 -30.094 1 97.56 472 GLN A CA 1
ATOM 3799 C C . GLN A 1 472 ? 1.127 -25.156 -29.656 1 97.56 472 GLN A C 1
ATOM 3801 O O . GLN A 1 472 ? 0.509 -25.234 -28.578 1 97.56 472 GLN A O 1
ATOM 3806 N N . ASP A 1 473 ? 1.055 -24 -30.469 1 98.06 473 ASP A N 1
ATOM 3807 C CA . ASP A 1 473 ? 0.237 -22.812 -30.234 1 98.06 473 ASP A CA 1
ATOM 3808 C C . ASP A 1 473 ? 0.698 -22.062 -28.984 1 98.06 473 ASP A C 1
ATOM 3810 O O . ASP A 1 473 ? -0.124 -21.547 -28.219 1 98.06 473 ASP A O 1
ATOM 3814 N N . VAL A 1 474 ? 2.027 -22.047 -28.734 1 98.56 474 VAL A N 1
ATOM 3815 C CA . VAL A 1 474 ? 2.619 -21.328 -27.609 1 98.56 474 VAL A CA 1
ATOM 3816 C C . VAL A 1 474 ? 2.865 -19.875 -28.016 1 98.56 474 VAL A C 1
ATOM 3818 O O . VAL A 1 474 ? 3.633 -19.594 -28.938 1 98.56 474 VAL A O 1
ATOM 3821 N N . PRO A 1 475 ? 2.199 -18.953 -27.344 1 98.06 475 PRO A N 1
ATOM 3822 C CA . PRO A 1 475 ? 2.459 -17.547 -27.703 1 98.06 475 PRO A CA 1
ATOM 3823 C C . PRO A 1 475 ? 3.836 -17.078 -27.25 1 98.06 475 PRO A C 1
ATOM 3825 O O . PRO A 1 475 ? 4.281 -17.422 -26.141 1 98.06 475 PRO A O 1
ATOM 3828 N N . TYR A 1 476 ? 4.555 -16.344 -28.094 1 98.25 476 TYR A N 1
ATOM 3829 C CA . TYR A 1 476 ? 5.852 -15.781 -27.75 1 98.25 476 TYR A CA 1
ATOM 3830 C C . TYR A 1 476 ? 6.164 -14.57 -28.625 1 98.25 476 TYR A C 1
ATOM 3832 O O . TYR A 1 476 ? 6.316 -14.695 -29.844 1 98.25 476 TYR A O 1
ATOM 3840 N N . HIS A 1 477 ? 6.246 -13.375 -28.094 1 97.75 477 HIS A N 1
ATOM 3841 C CA . HIS A 1 477 ? 6.562 -12.117 -28.75 1 97.75 477 HIS A CA 1
ATOM 3842 C C . HIS A 1 477 ? 5.641 -11.867 -29.938 1 97.75 477 HIS A C 1
ATOM 3844 O O . HIS A 1 477 ? 6.086 -11.406 -31 1 97.75 477 HIS A O 1
ATOM 3850 N N . GLY A 1 478 ? 4.395 -12.281 -29.797 1 96.69 478 GLY A N 1
ATOM 3851 C CA . GLY A 1 478 ? 3.398 -12.047 -30.828 1 96.69 478 GLY A CA 1
ATOM 3852 C C . GLY A 1 478 ? 3.309 -13.18 -31.828 1 96.69 478 GLY A C 1
ATOM 3853 O O . GLY A 1 478 ? 2.438 -13.172 -32.719 1 96.69 478 GLY A O 1
ATOM 3854 N N . HIS A 1 479 ? 4.172 -14.164 -31.75 1 97.38 479 HIS A N 1
ATOM 3855 C CA . HIS A 1 479 ? 4.203 -15.305 -32.656 1 97.38 479 HIS A CA 1
ATOM 3856 C C . HIS A 1 479 ? 3.574 -16.531 -32.031 1 97.38 479 HIS A C 1
ATOM 3858 O O . HIS A 1 479 ? 3.299 -16.547 -30.828 1 97.38 479 HIS A O 1
ATOM 3864 N N . SER A 1 480 ? 3.234 -17.531 -32.812 1 97.31 480 SER A N 1
ATOM 3865 C CA . SER A 1 480 ? 2.879 -18.875 -32.375 1 97.31 480 SER A CA 1
ATOM 3866 C C . SER A 1 480 ? 4.051 -19.844 -32.562 1 97.31 480 SER A C 1
ATOM 3868 O O . SER A 1 480 ? 4.59 -19.984 -33.656 1 97.31 480 SER A O 1
ATOM 3870 N N . VAL A 1 481 ? 4.438 -20.5 -31.484 1 98.12 481 VAL A N 1
ATOM 3871 C CA . VAL A 1 481 ? 5.629 -21.328 -31.438 1 98.12 481 VAL A CA 1
ATOM 3872 C C . VAL A 1 481 ? 5.234 -22.797 -31.234 1 98.12 481 VAL A C 1
ATOM 3874 O O . VAL A 1 481 ? 4.266 -23.078 -30.531 1 98.12 481 VAL A O 1
ATOM 3877 N N . ALA A 1 482 ? 5.922 -23.672 -31.875 1 98.12 482 ALA A N 1
ATOM 3878 C CA . ALA A 1 482 ? 5.832 -25.094 -31.625 1 98.12 482 ALA A CA 1
ATOM 3879 C C . ALA A 1 482 ? 7.219 -25.703 -31.422 1 98.12 482 ALA A C 1
ATOM 3881 O O . ALA A 1 482 ? 8.188 -25.281 -32.062 1 98.12 482 ALA A O 1
ATOM 3882 N N . VAL A 1 483 ? 7.348 -26.609 -30.562 1 98.31 483 VAL A N 1
ATOM 3883 C CA . VAL A 1 483 ? 8.57 -27.359 -30.281 1 98.31 483 VAL A CA 1
ATOM 3884 C C . VAL A 1 483 ? 8.281 -28.859 -30.359 1 98.31 483 VAL A C 1
ATOM 3886 O O . VAL A 1 483 ? 7.379 -29.359 -29.672 1 98.31 483 VAL A O 1
ATOM 3889 N N . THR A 1 484 ? 9.055 -29.594 -31.172 1 97.62 484 THR A N 1
ATOM 3890 C CA . THR A 1 484 ? 8.859 -31.031 -31.375 1 97.62 484 THR A CA 1
ATOM 3891 C C . THR A 1 484 ? 10.148 -31.797 -31.078 1 97.62 484 THR A C 1
ATOM 3893 O O . THR A 1 484 ? 11.219 -31.422 -31.562 1 97.62 484 THR A O 1
ATOM 3896 N N . TRP A 1 485 ? 10.062 -32.781 -30.281 1 97.31 485 TRP A N 1
ATOM 3897 C CA . TRP A 1 485 ? 11.102 -33.781 -30.094 1 97.31 485 TRP A CA 1
ATOM 3898 C C . TRP A 1 485 ? 10.633 -35.156 -30.578 1 97.31 485 TRP A C 1
ATOM 3900 O O . TRP A 1 485 ? 9.562 -35.625 -30.203 1 97.31 485 TRP A O 1
ATOM 3910 N N . ASP A 1 486 ? 11.344 -35.719 -31.422 1 96.31 486 ASP A N 1
ATOM 3911 C CA . ASP A 1 486 ? 11.125 -37.094 -31.891 1 96.31 486 ASP A CA 1
ATOM 3912 C C . ASP A 1 486 ? 12.438 -37.875 -31.984 1 96.31 486 ASP A C 1
ATOM 3914 O O . ASP A 1 486 ? 13.211 -37.688 -32.938 1 96.31 486 ASP A O 1
ATOM 3918 N N . ALA A 1 487 ? 12.625 -38.781 -31.047 1 94.81 487 ALA A N 1
ATOM 3919 C CA . ALA A 1 487 ? 13.93 -39.406 -30.844 1 94.81 487 ALA A CA 1
ATOM 3920 C C . ALA A 1 487 ? 14.383 -40.156 -32.094 1 94.81 487 ALA A C 1
ATOM 3922 O O . ALA A 1 487 ? 15.57 -40.125 -32.438 1 94.81 487 ALA A O 1
ATOM 3923 N N . ASP A 1 488 ? 13.43 -40.844 -32.844 1 93.38 488 ASP A N 1
ATOM 3924 C CA . ASP A 1 488 ? 13.82 -41.625 -34 1 93.38 488 ASP A CA 1
ATOM 3925 C C . ASP A 1 488 ? 13.086 -41.156 -35.25 1 93.38 488 ASP A C 1
ATOM 3927 O O . ASP A 1 488 ? 13.227 -41.781 -36.312 1 93.38 488 ASP A O 1
ATOM 3931 N N . GLY A 1 489 ? 12.289 -40.156 -35.094 1 93.12 489 GLY A N 1
ATOM 3932 C CA . GLY A 1 489 ? 11.602 -39.531 -36.219 1 93.12 489 GLY A CA 1
ATOM 3933 C C . GLY A 1 489 ? 10.383 -40.312 -36.656 1 93.12 489 GLY A C 1
ATOM 3934 O O . GLY A 1 489 ? 9.695 -39.906 -37.625 1 93.12 489 GLY A O 1
ATOM 3935 N N . ARG A 1 490 ? 10.031 -41.281 -36.062 1 93.81 490 ARG A N 1
ATOM 3936 C CA . ARG A 1 490 ? 8.992 -42.188 -36.531 1 93.81 490 ARG A CA 1
ATOM 3937 C C . ARG A 1 490 ? 7.609 -41.688 -36.125 1 93.81 490 ARG A C 1
ATOM 3939 O O . ARG A 1 490 ? 6.625 -41.938 -36.812 1 93.81 490 ARG A O 1
ATOM 3946 N N . HIS A 1 491 ? 7.543 -41.062 -35 1 94.75 491 HIS A N 1
ATOM 3947 C CA . HIS A 1 491 ? 6.234 -40.656 -34.5 1 94.75 491 HIS A CA 1
ATOM 3948 C C . HIS A 1 491 ? 5.602 -39.594 -35.344 1 94.75 491 HIS A C 1
ATOM 3950 O O . HIS A 1 491 ? 4.426 -39.688 -35.719 1 94.75 491 HIS A O 1
ATOM 3956 N N . TYR A 1 492 ? 6.359 -38.562 -35.688 1 93.75 492 TYR A N 1
ATOM 3957 C CA . TYR A 1 492 ? 5.801 -37.438 -36.438 1 93.75 492 TYR A CA 1
ATOM 3958 C C . TYR A 1 492 ? 6.184 -37.531 -37.906 1 93.75 492 TYR A C 1
ATOM 3960 O O . TYR A 1 492 ? 5.707 -36.75 -38.75 1 93.75 492 TYR A O 1
ATOM 3968 N N . GLY A 1 493 ? 6.973 -38.5 -38.344 1 85.62 493 GLY A N 1
ATOM 3969 C CA . GLY A 1 493 ? 7.328 -38.75 -39.719 1 85.62 493 GLY A CA 1
ATOM 3970 C C . GLY A 1 493 ? 8.352 -37.781 -40.281 1 85.62 493 GLY A C 1
ATOM 3971 O O . GLY A 1 493 ? 8.398 -37.531 -41.469 1 85.62 493 GLY A O 1
ATOM 3972 N N . GLY A 1 494 ? 9.125 -37.156 -39.5 1 79.06 494 GLY A N 1
ATOM 3973 C CA . GLY A 1 494 ? 10.148 -36.219 -39.938 1 79.06 494 GLY A CA 1
ATOM 3974 C C . GLY A 1 494 ? 11.547 -36.594 -39.5 1 79.06 494 GLY A C 1
ATOM 3975 O O . GLY A 1 494 ? 11.859 -37.781 -39.375 1 79.06 494 GLY A O 1
ATOM 3976 N N . LYS A 1 495 ? 12.367 -35.656 -39.5 1 88.94 495 LYS A N 1
ATOM 3977 C CA . LYS A 1 495 ? 13.75 -35.844 -39.094 1 88.94 495 LYS A CA 1
ATOM 3978 C C . LYS A 1 495 ? 13.82 -36.094 -37.562 1 88.94 495 LYS A C 1
ATOM 3980 O O . LYS A 1 495 ? 13.125 -35.438 -36.781 1 88.94 495 LYS A O 1
ATOM 3985 N N . PRO A 1 496 ? 14.602 -37.156 -37.219 1 94.81 496 PRO A N 1
ATOM 3986 C CA . PRO A 1 496 ? 14.812 -37.312 -35.781 1 94.81 496 PRO A CA 1
ATOM 3987 C C . PRO A 1 496 ? 15.414 -36.094 -35.125 1 94.81 496 PRO A C 1
ATOM 3989 O O . PRO A 1 496 ? 16.266 -35.406 -35.719 1 94.81 496 PRO A O 1
ATOM 3992 N N . GLY A 1 497 ? 14.914 -35.812 -33.906 1 96.25 497 GLY A N 1
ATOM 3993 C CA . GLY A 1 497 ? 15.562 -34.75 -33.156 1 96.25 497 GLY A CA 1
ATOM 3994 C C . GLY A 1 497 ? 14.586 -33.688 -32.688 1 96.25 497 GLY A C 1
ATOM 3995 O O . GLY A 1 497 ? 13.406 -33.969 -32.469 1 96.25 497 GLY A O 1
ATOM 3996 N N . LEU A 1 498 ? 15.18 -32.5 -32.344 1 96.75 498 LEU A N 1
ATOM 3997 C CA . LEU A 1 498 ? 14.453 -31.359 -31.797 1 96.75 498 LEU A CA 1
ATOM 3998 C C . LEU A 1 498 ? 14.219 -30.328 -32.906 1 96.75 498 LEU A C 1
ATOM 4000 O O . LEU A 1 498 ? 15.156 -29.906 -33.594 1 96.75 498 LEU A O 1
ATOM 4004 N N . THR A 1 499 ? 12.984 -29.969 -33.156 1 97.12 499 THR A N 1
ATOM 4005 C CA . THR A 1 499 ? 12.617 -28.969 -34.156 1 97.12 499 THR A CA 1
ATOM 4006 C C . THR A 1 499 ? 11.836 -27.828 -33.5 1 97.12 499 THR A C 1
ATOM 4008 O O . THR A 1 499 ? 10.961 -28.062 -32.656 1 97.12 499 THR A O 1
ATOM 4011 N N . VAL A 1 500 ? 12.156 -26.578 -33.844 1 97.69 500 VAL A N 1
ATOM 4012 C CA . VAL A 1 500 ? 11.438 -25.391 -33.406 1 97.69 500 VAL A CA 1
ATOM 4013 C C . VAL A 1 500 ? 10.758 -24.719 -34.594 1 97.69 500 VAL A C 1
ATOM 4015 O O . VAL A 1 500 ? 11.406 -24.438 -35.594 1 97.69 500 VAL A O 1
ATOM 4018 N N . GLU A 1 501 ? 9.5 -24.531 -34.5 1 97.19 501 GLU A N 1
ATOM 4019 C CA . GLU A 1 501 ? 8.711 -23.859 -35.531 1 97.19 501 GLU A CA 1
ATOM 4020 C C . GLU A 1 501 ? 8.164 -22.531 -35.031 1 97.19 501 GLU A C 1
ATOM 4022 O O . GLU A 1 501 ? 7.781 -22.422 -33.875 1 97.19 501 GLU A O 1
ATOM 4027 N N . VAL A 1 502 ? 8.133 -21.547 -35.844 1 97.56 502 VAL A N 1
ATOM 4028 C CA . VAL A 1 502 ? 7.508 -20.25 -35.594 1 97.56 502 VAL A CA 1
ATOM 4029 C C . VAL A 1 502 ? 6.516 -19.938 -36.719 1 97.56 502 VAL A C 1
ATOM 4031 O O . VAL A 1 502 ? 6.883 -19.922 -37.906 1 97.56 502 VAL A O 1
ATOM 4034 N N . ASP A 1 503 ? 5.324 -19.719 -36.312 1 96.56 503 ASP A N 1
ATOM 4035 C CA . ASP A 1 503 ? 4.246 -19.406 -37.25 1 96.56 503 ASP A CA 1
ATOM 4036 C C . ASP A 1 503 ? 4.145 -20.453 -38.344 1 96.56 503 ASP A C 1
ATOM 4038 O O . ASP A 1 503 ? 3.986 -20.125 -39.531 1 96.56 503 ASP A O 1
ATOM 4042 N N . GLY A 1 504 ? 4.383 -21.688 -37.906 1 94.69 504 GLY A N 1
ATOM 4043 C CA . GLY A 1 504 ? 4.176 -22.797 -38.812 1 94.69 504 GLY A CA 1
ATOM 4044 C C . GLY A 1 504 ? 5.418 -23.156 -39.625 1 94.69 504 GLY A C 1
ATOM 4045 O O . GLY A 1 504 ? 5.441 -24.172 -40.312 1 94.69 504 GLY A O 1
ATOM 4046 N N . ALA A 1 505 ? 6.465 -22.359 -39.5 1 95.75 505 ALA A N 1
ATOM 4047 C CA . ALA A 1 505 ? 7.695 -22.625 -40.25 1 95.75 505 ALA A CA 1
ATOM 4048 C C . ALA A 1 505 ? 8.781 -23.172 -39.312 1 95.75 505 ALA A C 1
ATOM 4050 O O . ALA A 1 505 ? 9.039 -22.594 -38.25 1 95.75 505 ALA A O 1
ATOM 4051 N N . ALA A 1 506 ? 9.391 -24.281 -39.75 1 95.56 506 ALA A N 1
ATOM 4052 C CA . ALA A 1 506 ? 10.523 -24.812 -39 1 95.56 506 ALA A CA 1
ATOM 4053 C C . ALA A 1 506 ? 11.758 -23.922 -39.156 1 95.56 506 ALA A C 1
ATOM 4055 O O . ALA A 1 506 ? 12.297 -23.781 -40.25 1 95.56 506 ALA A O 1
ATOM 4056 N N . LEU A 1 507 ? 12.219 -23.359 -38.094 1 96.25 507 LEU A N 1
ATOM 4057 C CA . LEU A 1 507 ? 13.297 -22.375 -38.188 1 96.25 507 LEU A CA 1
ATOM 4058 C C . LEU A 1 507 ? 14.602 -22.953 -37.656 1 96.25 507 LEU A C 1
ATOM 4060 O O . LEU A 1 507 ? 15.688 -22.438 -37.938 1 96.25 507 LEU A O 1
ATOM 4064 N N . ALA A 1 508 ? 14.578 -23.938 -36.812 1 97 508 ALA A N 1
ATOM 4065 C CA . ALA A 1 508 ? 15.773 -24.547 -36.25 1 97 508 ALA A CA 1
ATOM 4066 C C . ALA A 1 508 ? 15.57 -26.047 -36 1 97 508 ALA A C 1
ATOM 4068 O O . ALA A 1 508 ? 14.445 -26.484 -35.719 1 97 508 ALA A O 1
ATOM 4069 N N . HIS A 1 509 ? 16.656 -26.828 -36.094 1 96.56 509 HIS A N 1
ATOM 4070 C CA . HIS A 1 509 ? 16.625 -28.266 -35.875 1 96.56 509 HIS A CA 1
ATOM 4071 C C . HIS A 1 509 ? 17.984 -28.781 -35.406 1 96.56 509 HIS A C 1
ATOM 4073 O O . HIS A 1 509 ? 19.016 -28.266 -35.812 1 96.56 509 HIS A O 1
ATOM 4079 N N . ARG A 1 510 ? 17.953 -29.703 -34.531 1 95.88 510 ARG A N 1
ATOM 4080 C CA . ARG A 1 510 ? 19.141 -30.453 -34.156 1 95.88 510 ARG A CA 1
ATOM 4081 C C . ARG A 1 510 ? 18.812 -31.922 -33.938 1 95.88 510 ARG A C 1
ATOM 4083 O O . ARG A 1 510 ? 17.766 -32.25 -33.375 1 95.88 510 ARG A O 1
ATOM 4090 N N . ALA A 1 511 ? 19.703 -32.781 -34.156 1 94.5 511 ALA A N 1
ATOM 4091 C CA . ALA A 1 511 ? 19.469 -34.219 -34.094 1 94.5 511 ALA A CA 1
ATOM 4092 C C . ALA A 1 511 ? 19.484 -34.719 -32.656 1 94.5 511 ALA A C 1
ATOM 4094 O O . ALA A 1 511 ? 18.875 -35.75 -32.344 1 94.5 511 ALA A O 1
ATOM 4095 N N . THR A 1 512 ? 20.172 -34.031 -31.781 1 92.56 512 THR A N 1
ATOM 4096 C CA . THR A 1 512 ? 20.297 -34.438 -30.391 1 92.56 512 THR A CA 1
ATOM 4097 C C . THR A 1 512 ? 19.641 -33.438 -29.453 1 92.56 512 THR A C 1
ATOM 4099 O O . THR A 1 512 ? 19.359 -32.312 -29.859 1 92.56 512 THR A O 1
ATOM 4102 N N . MET A 1 513 ? 19.406 -33.969 -28.266 1 92.06 513 MET A N 1
ATOM 4103 C CA . MET A 1 513 ? 18.859 -33.062 -27.266 1 92.06 513 MET A CA 1
ATOM 4104 C C . MET A 1 513 ? 19.859 -31.953 -26.938 1 92.06 513 MET A C 1
ATOM 4106 O O . MET A 1 513 ? 21.062 -32.219 -26.812 1 92.06 513 MET A O 1
ATOM 4110 N N . GLY A 1 514 ? 19.391 -30.703 -26.859 1 93.12 514 GLY A N 1
ATOM 4111 C CA . GLY A 1 514 ? 20.266 -29.578 -26.531 1 93.12 514 GLY A CA 1
ATOM 4112 C C . GLY A 1 514 ? 19.641 -28.234 -26.844 1 93.12 514 GLY A C 1
ATOM 4113 O O . GLY A 1 514 ? 18.531 -28.172 -27.359 1 93.12 514 GLY A O 1
ATOM 4114 N N . ARG A 1 515 ? 20.406 -27.203 -26.641 1 97 515 ARG A N 1
ATOM 4115 C CA . ARG A 1 515 ? 19.938 -25.828 -26.719 1 97 515 ARG A CA 1
ATOM 4116 C C . ARG A 1 515 ? 19.844 -25.359 -28.156 1 97 515 ARG A C 1
ATOM 4118 O O . ARG A 1 515 ? 20.734 -25.656 -28.969 1 97 515 ARG A O 1
ATOM 4125 N N . LEU A 1 516 ? 18.781 -24.688 -28.531 1 97.81 516 LEU A N 1
ATOM 4126 C CA . LEU A 1 516 ? 18.562 -24.016 -29.812 1 97.81 516 LEU A CA 1
ATOM 4127 C C . LEU A 1 516 ? 18.156 -22.562 -29.609 1 97.81 516 LEU A C 1
ATOM 4129 O O . LEU A 1 516 ? 17.406 -22.25 -28.688 1 97.81 516 LEU A O 1
ATOM 4133 N N . THR A 1 517 ? 18.656 -21.672 -30.422 1 97.56 517 THR A N 1
ATOM 4134 C CA . THR A 1 517 ? 18.234 -20.281 -30.438 1 97.56 517 THR A CA 1
ATOM 4135 C C . THR A 1 517 ? 17.797 -19.859 -31.828 1 97.56 517 THR A C 1
ATOM 4137 O O . THR A 1 517 ? 18.406 -20.25 -32.812 1 97.56 517 THR A O 1
ATOM 4140 N N . VAL A 1 518 ? 16.797 -19.125 -31.906 1 97.19 518 VAL A N 1
ATOM 4141 C CA . VAL A 1 518 ? 16.234 -18.594 -33.156 1 97.19 518 VAL A CA 1
ATOM 4142 C C . VAL A 1 518 ? 15.992 -17.094 -33 1 97.19 518 VAL A C 1
ATOM 4144 O O . VAL A 1 518 ? 15.219 -16.656 -32.156 1 97.19 518 VAL A O 1
ATOM 4147 N N . PRO A 1 519 ? 16.641 -16.25 -33.844 1 96.88 519 PRO A N 1
ATOM 4148 C CA . PRO A 1 519 ? 16.234 -14.836 -33.812 1 96.88 519 PRO A CA 1
ATOM 4149 C C . PRO A 1 519 ? 14.797 -14.641 -34.312 1 96.88 519 PRO A C 1
ATOM 4151 O O . PRO A 1 519 ? 14.391 -15.227 -35.312 1 96.88 519 PRO A O 1
ATOM 4154 N N . ILE A 1 520 ? 14.039 -13.961 -33.531 1 95.38 520 ILE A N 1
ATOM 4155 C CA . ILE A 1 520 ? 12.672 -13.664 -33.969 1 95.38 520 ILE A CA 1
ATOM 4156 C C . ILE A 1 520 ? 12.359 -12.195 -33.688 1 95.38 520 ILE A C 1
ATOM 4158 O O . ILE A 1 520 ? 12.805 -11.641 -32.656 1 95.38 520 ILE A O 1
ATOM 4162 N N . SER A 1 521 ? 11.688 -11.492 -34.594 1 94.25 521 SER A N 1
ATOM 4163 C CA . SER A 1 521 ? 11.258 -10.109 -34.344 1 94.25 521 SER A CA 1
ATOM 4164 C C . SER A 1 521 ? 9.945 -10.062 -33.594 1 94.25 521 SER A C 1
ATOM 4166 O O . SER A 1 521 ? 9.125 -10.984 -33.688 1 94.25 521 SER A O 1
ATOM 4168 N N . ARG A 1 522 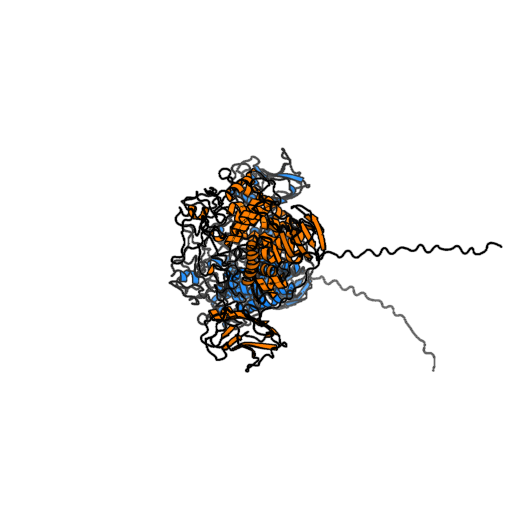? 9.695 -9.031 -32.812 1 94.94 522 ARG A N 1
ATOM 4169 C CA . ARG A 1 522 ? 8.43 -8.867 -32.094 1 94.94 522 ARG A CA 1
ATOM 4170 C C . ARG A 1 522 ? 7.32 -8.414 -33.031 1 94.94 522 ARG A C 1
ATOM 4172 O O . ARG A 1 522 ? 7.551 -7.598 -33.938 1 94.94 522 ARG A O 1
ATOM 4179 N N . LEU A 1 523 ? 6.211 -8.945 -32.844 1 95.81 523 LEU A N 1
ATOM 4180 C CA . LEU A 1 523 ? 5.023 -8.523 -33.594 1 95.81 523 LEU A CA 1
ATOM 4181 C C . LEU A 1 523 ? 4.039 -7.805 -32.688 1 95.81 523 LEU A C 1
ATOM 4183 O O . LEU A 1 523 ? 4.098 -7.957 -31.453 1 95.81 523 LEU A O 1
ATOM 4187 N N . ARG A 1 524 ? 3.205 -7.016 -33.312 1 92.88 524 ARG A N 1
ATOM 4188 C CA . ARG A 1 524 ? 2.111 -6.391 -32.562 1 92.88 524 ARG A CA 1
ATOM 4189 C C . ARG A 1 524 ? 1.168 -7.441 -32 1 92.88 524 ARG A C 1
ATOM 4191 O O . ARG A 1 524 ? 0.82 -8.406 -32.688 1 92.88 524 ARG A O 1
ATOM 4198 N N . LEU A 1 525 ? 0.794 -7.289 -30.781 1 94.06 525 LEU A N 1
ATOM 4199 C CA . LEU A 1 525 ? -0.097 -8.234 -30.109 1 94.06 525 LEU A CA 1
ATOM 4200 C C . LEU A 1 525 ? -1.553 -7.945 -30.469 1 94.06 525 LEU A C 1
ATOM 4202 O O . LEU A 1 525 ? -1.95 -6.781 -30.578 1 94.06 525 LEU A O 1
ATOM 4206 N N . PRO A 1 526 ? -2.248 -8.93 -30.672 1 86.88 526 PRO A N 1
ATOM 4207 C CA . PRO A 1 526 ? -3.668 -8.711 -30.953 1 86.88 526 PRO A CA 1
ATOM 4208 C C . PRO A 1 526 ? -4.422 -8.102 -29.781 1 86.88 526 PRO A C 1
ATOM 4210 O O . PRO A 1 526 ? -4.125 -8.422 -28.625 1 86.88 526 PRO A O 1
ATOM 4213 N N . GLU A 1 527 ? -5.301 -7.191 -30.156 1 85.31 527 GLU A N 1
ATOM 4214 C CA . GLU A 1 527 ? -6.18 -6.648 -29.125 1 85.31 527 GLU A CA 1
ATOM 4215 C C . GLU A 1 527 ? -7.352 -7.59 -28.844 1 85.31 527 GLU A C 1
ATOM 4217 O O . GLU A 1 527 ? -7.898 -8.195 -29.766 1 85.31 527 GLU A O 1
ATOM 4222 N N . ALA A 1 528 ? -7.602 -7.793 -27.641 1 80.88 528 ALA A N 1
ATOM 4223 C CA . ALA A 1 528 ? -8.703 -8.68 -27.266 1 80.88 528 ALA A CA 1
ATOM 4224 C C . ALA A 1 528 ? -9.984 -7.883 -27.016 1 80.88 528 ALA A C 1
ATOM 4226 O O . ALA A 1 528 ? -9.93 -6.762 -26.5 1 80.88 528 ALA A O 1
ATOM 4227 N N . GLU A 1 529 ? -11.117 -8.492 -27.406 1 86.25 529 GLU A N 1
ATOM 4228 C CA . GLU A 1 529 ? -12.398 -7.953 -26.984 1 86.25 529 GLU A CA 1
ATOM 4229 C C . GLU A 1 529 ? -12.609 -8.141 -25.469 1 86.25 529 GLU A C 1
ATOM 4231 O O . GLU A 1 529 ? -12.227 -9.164 -24.906 1 86.25 529 GLU A O 1
ATOM 4236 N N . ARG A 1 530 ? -13.141 -7.195 -24.875 1 91.19 530 ARG A N 1
ATOM 4237 C CA . ARG A 1 530 ? -13.312 -7.215 -23.422 1 91.19 530 ARG A CA 1
ATOM 4238 C C . ARG A 1 530 ? -14.766 -7 -23.047 1 91.19 530 ARG A C 1
ATOM 4240 O O . ARG A 1 530 ? -15.109 -5.988 -22.422 1 91.19 530 ARG A O 1
ATOM 4247 N N . PRO A 1 531 ? -15.57 -7.98 -23.297 1 92.25 531 PRO A N 1
ATOM 4248 C CA . PRO A 1 531 ? -16.953 -7.84 -22.812 1 92.25 531 PRO A CA 1
ATOM 4249 C C . PRO A 1 531 ? -17.031 -7.785 -21.281 1 92.25 531 PRO A C 1
ATOM 4251 O O . PRO A 1 531 ? -16.266 -8.477 -20.609 1 92.25 531 PRO A O 1
ATOM 4254 N N . ILE A 1 532 ? -17.953 -6.922 -20.766 1 95.31 532 ILE A N 1
ATOM 4255 C CA . ILE A 1 532 ? -18.109 -6.758 -19.328 1 95.31 532 ILE A CA 1
ATOM 4256 C C . ILE A 1 532 ? -19.344 -7.492 -18.844 1 95.31 532 ILE A C 1
ATOM 4258 O O . ILE A 1 532 ? -20.453 -7.258 -19.359 1 95.31 532 ILE A O 1
ATOM 4262 N N . ALA A 1 533 ? -19.203 -8.398 -17.938 1 97.25 533 ALA A N 1
ATOM 4263 C CA . ALA A 1 533 ? -20.344 -9.055 -17.297 1 97.25 533 ALA A CA 1
ATOM 4264 C C . ALA A 1 533 ? -21.109 -8.078 -16.406 1 97.25 533 ALA A C 1
ATOM 4266 O O . ALA A 1 533 ? -20.578 -7.57 -15.422 1 97.25 533 ALA A O 1
ATOM 4267 N N . GLN A 1 534 ? -22.328 -7.883 -16.734 1 96.94 534 GLN A N 1
ATOM 4268 C CA . GLN A 1 534 ? -23.172 -6.965 -15.969 1 96.94 534 GLN A CA 1
ATOM 4269 C C . GLN A 1 534 ? -23.875 -7.684 -14.82 1 96.94 534 GLN A C 1
ATOM 4271 O O . GLN A 1 534 ? -24.391 -7.043 -13.906 1 96.94 534 GLN A O 1
ATOM 4276 N N . SER A 1 535 ? -23.797 -8.922 -14.844 1 98.06 535 SER A N 1
ATOM 4277 C CA . SER A 1 535 ? -24.656 -9.742 -13.992 1 98.06 535 SER A CA 1
ATOM 4278 C C . SER A 1 535 ? -23.922 -10.164 -12.719 1 98.06 535 SER A C 1
ATOM 4280 O O . SER A 1 535 ? -24.516 -10.75 -11.82 1 98.06 535 SER A O 1
ATOM 4282 N N . VAL A 1 536 ? -22.656 -9.898 -12.531 1 98 536 VAL A N 1
ATOM 4283 C CA . VAL A 1 536 ? -21.875 -10.453 -11.43 1 98 536 VAL A CA 1
ATOM 4284 C C . VAL A 1 536 ? -22.219 -9.734 -10.133 1 98 536 VAL A C 1
ATOM 4286 O O . VAL A 1 536 ? -22.078 -8.508 -10.039 1 98 536 VAL A O 1
ATOM 4289 N N . GLN A 1 537 ? -22.656 -10.492 -9.156 1 97.31 537 GLN A N 1
ATOM 4290 C CA . GLN A 1 537 ? -22.828 -9.984 -7.801 1 97.31 537 GLN A CA 1
ATOM 4291 C C . GLN A 1 537 ? -21.578 -10.211 -6.961 1 97.31 537 GLN A C 1
ATOM 4293 O O . GLN A 1 537 ? -21.312 -11.336 -6.531 1 97.31 537 GLN A O 1
ATOM 4298 N N . LEU A 1 538 ? -20.875 -9.18 -6.695 1 95 538 LEU A N 1
ATOM 4299 C CA . LEU A 1 538 ? -19.641 -9.305 -5.93 1 95 538 LEU A CA 1
ATOM 4300 C C . LEU A 1 538 ? -19.938 -9.336 -4.434 1 95 538 LEU A C 1
ATOM 4302 O O . LEU A 1 538 ? -19.359 -10.148 -3.701 1 95 538 LEU A O 1
ATOM 4306 N N . VAL A 1 539 ? -20.859 -8.43 -4.012 1 93.69 539 VAL A N 1
ATOM 4307 C CA . VAL A 1 539 ? -21.234 -8.352 -2.604 1 93.69 539 VAL A CA 1
ATOM 4308 C C . VAL A 1 539 ? -22.641 -8.906 -2.406 1 93.69 539 VAL A C 1
ATOM 4310 O O . VAL A 1 539 ? -23.609 -8.406 -2.988 1 93.69 539 VAL A O 1
ATOM 4313 N N . ARG A 1 540 ? -22.734 -9.961 -1.626 1 94 540 ARG A N 1
ATOM 4314 C CA . ARG A 1 540 ? -24.031 -10.562 -1.346 1 94 540 ARG A CA 1
ATOM 4315 C C . ARG A 1 540 ? -25.047 -9.508 -0.923 1 94 540 ARG A C 1
ATOM 4317 O O . ARG A 1 540 ? -24.734 -8.602 -0.151 1 94 540 ARG A O 1
ATOM 4324 N N . GLY A 1 541 ? -26.234 -9.594 -1.515 1 91.62 541 GLY A N 1
ATOM 4325 C CA . GLY A 1 541 ? -27.328 -8.711 -1.136 1 91.62 541 GLY A CA 1
ATOM 4326 C C . GLY A 1 541 ? -27.297 -7.379 -1.866 1 91.62 541 GLY A C 1
ATOM 4327 O O . GLY A 1 541 ? -28.234 -6.578 -1.749 1 91.62 541 GLY A O 1
ATOM 4328 N N . GLN A 1 542 ? -26.297 -7.109 -2.607 1 93.25 542 GLN A N 1
ATOM 4329 C CA . GLN A 1 542 ? -26.219 -5.867 -3.369 1 93.25 542 GLN A CA 1
ATOM 4330 C C . GLN A 1 542 ? -26.469 -6.113 -4.855 1 93.25 542 GLN A C 1
ATOM 4332 O O . GLN A 1 542 ? -26.484 -7.262 -5.305 1 93.25 542 GLN A O 1
ATOM 4337 N N . PHE A 1 543 ? -26.75 -5.051 -5.598 1 95.25 543 PHE A N 1
ATOM 4338 C CA . PHE A 1 543 ? -27.016 -5.184 -7.027 1 95.25 543 PHE A CA 1
ATOM 4339 C C . PHE A 1 543 ? -25.734 -5.5 -7.789 1 95.25 543 PHE A C 1
ATOM 4341 O O . PHE A 1 543 ? -24.641 -5.043 -7.414 1 95.25 543 PHE A O 1
ATOM 4348 N N . PRO A 1 544 ? -25.859 -6.238 -8.805 1 97.38 544 PRO A N 1
ATOM 4349 C CA . PRO A 1 544 ? -27.078 -6.926 -9.227 1 97.38 544 PRO A CA 1
ATOM 4350 C C . PRO A 1 544 ? -27.516 -8.008 -8.242 1 97.38 544 PRO A C 1
ATOM 4352 O O . PRO A 1 544 ? -26.688 -8.633 -7.586 1 97.38 544 PRO A O 1
ATOM 4355 N N . LYS A 1 545 ? -28.828 -8.195 -8.109 1 97.88 545 LYS A N 1
ATOM 4356 C CA . LYS A 1 545 ? -29.375 -9.148 -7.156 1 97.88 545 LYS A CA 1
ATOM 4357 C C . LYS A 1 545 ? -30.062 -10.312 -7.871 1 97.88 545 LYS A C 1
ATOM 4359 O O . LYS A 1 545 ? -30.75 -10.109 -8.867 1 97.88 545 LYS A O 1
ATOM 4364 N N . GLY A 1 546 ? -29.766 -11.516 -7.395 1 97.69 546 GLY A N 1
ATOM 4365 C CA . GLY A 1 546 ? -30.422 -12.71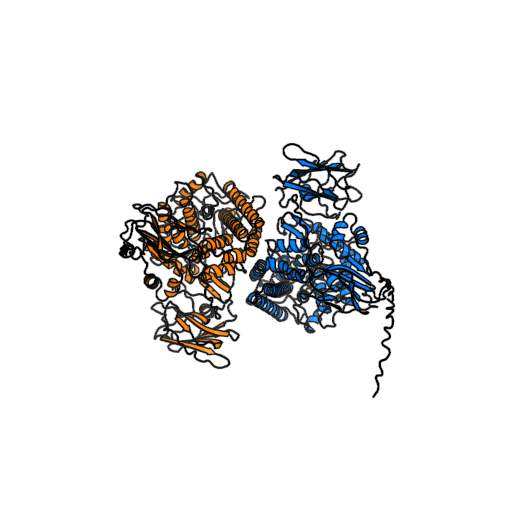1 -7.914 1 97.69 546 GLY A CA 1
ATOM 4366 C C . GLY A 1 546 ? -31.641 -13.109 -7.117 1 97.69 546 GLY A C 1
ATOM 4367 O O . GLY A 1 546 ? -31.719 -12.859 -5.91 1 97.69 546 GLY A O 1
ATOM 4368 N N . SER A 1 547 ? -32.594 -13.617 -7.738 1 97.44 547 SER A N 1
ATOM 4369 C CA . SER A 1 547 ? -33.75 -14.281 -7.145 1 97.44 547 SER A CA 1
ATOM 4370 C C . SER A 1 547 ? -34.188 -15.469 -7.988 1 97.44 547 SER A C 1
ATOM 4372 O O . SER A 1 547 ? -33.844 -15.57 -9.172 1 97.44 547 SER A O 1
ATOM 4374 N N . ALA A 1 548 ? -34.844 -16.422 -7.43 1 97.69 548 ALA A N 1
ATOM 4375 C CA . ALA A 1 548 ? -35.219 -17.625 -8.164 1 97.69 548 ALA A CA 1
ATOM 4376 C C . ALA A 1 548 ? -36.562 -18.156 -7.656 1 97.69 548 ALA A C 1
ATOM 4378 O O . ALA A 1 548 ? -37 -17.828 -6.551 1 97.69 548 ALA A O 1
ATOM 4379 N N . SER A 1 549 ? -37.188 -18.891 -8.5 1 94.75 549 SER A N 1
ATOM 4380 C CA . SER A 1 549 ? -38.438 -19.562 -8.102 1 94.75 549 SER A CA 1
ATOM 4381 C C . SER A 1 549 ? -38.125 -20.688 -7.098 1 94.75 549 SER A C 1
ATOM 4383 O O . SER A 1 549 ? -37.031 -21.188 -7.035 1 94.75 549 SER A O 1
ATOM 4385 N N . GLY A 1 550 ? -39.125 -20.984 -6.316 1 85.5 550 GLY A N 1
ATOM 4386 C CA . GLY A 1 550 ? -39 -22.031 -5.324 1 85.5 550 GLY A CA 1
ATOM 4387 C C . GLY A 1 550 ? -38.281 -21.578 -4.059 1 85.5 550 GLY A C 1
ATOM 4388 O O . GLY A 1 550 ? -38.156 -20.375 -3.814 1 85.5 550 GLY A O 1
ATOM 4389 N N . MET A 1 551 ? -37.969 -22.484 -3.094 1 77.12 551 MET A N 1
ATOM 4390 C CA . MET A 1 551 ? -37.25 -22.188 -1.853 1 77.12 551 MET A CA 1
ATOM 4391 C C . MET A 1 551 ? -35.75 -22.172 -2.08 1 77.12 551 MET A C 1
ATOM 4393 O O . MET A 1 551 ? -35.062 -23.109 -1.68 1 77.12 551 MET A O 1
ATOM 4397 N N . ALA A 1 552 ? -35.375 -21.094 -2.656 1 83.25 552 ALA A N 1
ATOM 4398 C CA . ALA A 1 552 ? -33.969 -21.078 -3.094 1 83.25 552 ALA A CA 1
ATOM 4399 C C . ALA A 1 552 ? -33.062 -20.609 -1.972 1 83.25 552 ALA A C 1
ATOM 4401 O O . ALA A 1 552 ? -33.344 -19.625 -1.29 1 83.25 552 ALA A O 1
ATOM 4402 N N . ASP A 1 553 ? -32.094 -21.359 -1.644 1 92.19 553 ASP A N 1
ATOM 4403 C CA . ASP A 1 553 ? -30.969 -20.984 -0.766 1 92.19 553 ASP A CA 1
ATOM 4404 C C . ASP A 1 553 ? -30.25 -19.75 -1.291 1 92.19 553 ASP A C 1
ATOM 4406 O O . ASP A 1 553 ? -29.75 -19.75 -2.424 1 92.19 553 ASP A O 1
ATOM 4410 N N . PRO A 1 554 ? -30.188 -18.625 -0.494 1 94.25 554 PRO A N 1
ATOM 4411 C CA . PRO A 1 554 ? -29.547 -17.391 -0.964 1 94.25 554 PRO A CA 1
ATOM 4412 C C . PRO A 1 554 ? -28.125 -17.609 -1.439 1 94.25 554 PRO A C 1
ATOM 4414 O O . PRO A 1 554 ? -27.656 -16.922 -2.355 1 94.25 554 PRO A O 1
ATOM 4417 N N . GLU A 1 555 ? -27.391 -18.5 -0.787 1 95.06 555 GLU A N 1
ATOM 4418 C CA . GLU A 1 555 ? -26.016 -18.766 -1.206 1 95.06 555 GLU A CA 1
ATOM 4419 C C . GLU A 1 555 ? -25.984 -19.391 -2.594 1 95.06 555 GLU A C 1
ATOM 4421 O O . GLU A 1 555 ? -25.094 -19.094 -3.391 1 95.06 555 GLU A O 1
ATOM 4426 N N . ARG A 1 556 ? -26.906 -20.281 -2.842 1 96.19 556 ARG A N 1
ATOM 4427 C CA . ARG A 1 556 ? -26.969 -20.938 -4.145 1 96.19 556 ARG A CA 1
ATOM 4428 C C . ARG A 1 556 ? -27.391 -19.953 -5.227 1 96.19 556 ARG A C 1
ATOM 4430 O O . ARG A 1 556 ? -26.969 -20.062 -6.379 1 96.19 556 ARG A O 1
ATOM 4437 N N . VAL A 1 557 ? -28.281 -19.062 -4.863 1 97.5 557 VAL A N 1
ATOM 4438 C CA . VAL A 1 557 ? -28.672 -18 -5.789 1 97.5 557 VAL A CA 1
ATOM 4439 C C . VAL A 1 557 ? -27.469 -17.109 -6.109 1 97.5 557 VAL A C 1
ATOM 4441 O O . VAL A 1 557 ? -27.25 -16.75 -7.266 1 97.5 557 VAL A O 1
ATOM 4444 N N . HIS A 1 558 ? -26.672 -16.75 -5.105 1 97.5 558 HIS A N 1
ATOM 4445 C CA . HIS A 1 558 ? -25.453 -15.977 -5.305 1 97.5 558 HIS A CA 1
ATOM 4446 C C . HIS A 1 558 ? -24.484 -16.719 -6.207 1 97.5 558 HIS A C 1
ATOM 4448 O O . HIS A 1 558 ? -23.859 -16.125 -7.094 1 97.5 558 HIS A O 1
ATOM 4454 N N . ASP A 1 559 ? -24.375 -18 -6.051 1 97.25 559 ASP A N 1
ATOM 4455 C CA . ASP A 1 559 ? -23.453 -18.828 -6.816 1 97.25 559 ASP A CA 1
ATOM 4456 C C . ASP A 1 559 ? -23.734 -18.719 -8.312 1 97.25 559 ASP A C 1
ATOM 4458 O O . ASP A 1 559 ? -22.812 -18.844 -9.125 1 97.25 559 ASP A O 1
ATOM 4462 N N . ALA A 1 560 ? -24.922 -18.5 -8.664 1 98.31 560 ALA A N 1
ATOM 4463 C CA . ALA A 1 560 ? -25.328 -18.531 -10.07 1 98.31 560 ALA A CA 1
ATOM 4464 C C . ALA A 1 560 ? -24.969 -17.219 -10.773 1 98.31 560 ALA A C 1
ATOM 4466 O O . ALA A 1 560 ? -25.125 -17.094 -11.992 1 98.31 560 ALA A O 1
ATOM 4467 N N . ILE A 1 561 ? -24.5 -16.203 -9.977 1 98.5 561 ILE A N 1
ATOM 4468 C CA . ILE A 1 561 ? -24.109 -14.938 -10.594 1 98.5 561 ILE A CA 1
ATOM 4469 C C . ILE A 1 561 ? -22.875 -14.391 -9.898 1 98.5 561 ILE A C 1
ATOM 4471 O O . ILE A 1 561 ? -22.734 -13.18 -9.703 1 98.5 561 ILE A O 1
ATOM 4475 N N . ASP A 1 562 ? -21.984 -15.156 -9.391 1 98 562 ASP A N 1
ATOM 4476 C CA . ASP A 1 562 ? -20.828 -14.695 -8.633 1 98 562 ASP A CA 1
ATOM 4477 C C . ASP A 1 562 ? -19.578 -14.648 -9.508 1 98 562 ASP A C 1
ATOM 4479 O O . ASP A 1 562 ? -18.469 -14.438 -9.008 1 98 562 ASP A O 1
ATOM 4483 N N . GLY A 1 563 ? -19.672 -14.922 -10.828 1 98.31 563 GLY A N 1
ATOM 4484 C CA . GLY A 1 563 ? -18.594 -14.781 -11.789 1 98.31 563 GLY A CA 1
ATOM 4485 C C . GLY A 1 563 ? -17.703 -16.016 -11.867 1 98.31 563 GLY A C 1
ATOM 4486 O O . GLY A 1 563 ? -16.609 -15.953 -12.43 1 98.31 563 GLY A O 1
ATOM 4487 N N . ARG A 1 564 ? -18.188 -17.172 -11.328 1 98.06 564 ARG A N 1
ATOM 4488 C CA . ARG A 1 564 ? -17.375 -18.391 -11.281 1 98.06 564 ARG A CA 1
ATOM 4489 C C . ARG A 1 564 ? -18.031 -19.516 -12.086 1 98.06 564 ARG A C 1
ATOM 4491 O O . ARG A 1 564 ? -19.234 -19.703 -12.016 1 98.06 564 ARG A O 1
ATOM 4498 N N . VAL A 1 565 ? -17.172 -20.203 -12.906 1 98.12 565 VAL A N 1
ATOM 4499 C CA . VAL A 1 565 ? -17.703 -21.312 -13.703 1 98.12 565 VAL A CA 1
ATOM 4500 C C . VAL A 1 565 ? -16.75 -22.5 -13.602 1 98.12 565 VAL A C 1
ATOM 4502 O O . VAL A 1 565 ? -15.602 -22.438 -14.023 1 98.12 565 VAL A O 1
ATOM 4505 N N . TRP A 1 566 ? -17.234 -23.578 -13.062 1 97.12 566 TRP A N 1
ATOM 4506 C CA . TRP A 1 566 ? -16.594 -24.875 -13.141 1 97.12 566 TRP A CA 1
ATOM 4507 C C . TRP A 1 566 ? -17.641 -26 -13.07 1 97.12 566 TRP A C 1
ATOM 4509 O O . TRP A 1 566 ? -18.797 -25.75 -12.727 1 97.12 566 TRP A O 1
ATOM 4519 N N . PHE A 1 567 ? -17.219 -27.219 -13.461 1 97.19 567 PHE A N 1
ATOM 4520 C CA . PHE A 1 567 ? -18.156 -28.328 -13.531 1 97.19 567 PHE A CA 1
ATOM 4521 C C . PHE A 1 567 ? -17.641 -29.531 -12.742 1 97.19 567 PHE A C 1
ATOM 4523 O O . PHE A 1 567 ? -17.938 -30.672 -13.086 1 97.19 567 PHE A O 1
ATOM 4530 N N . PHE A 1 568 ? -16.797 -29.297 -11.734 1 94.69 568 PHE A N 1
ATOM 4531 C CA . PHE A 1 568 ? -16.328 -30.375 -10.867 1 94.69 568 PHE A CA 1
ATOM 4532 C C . PHE A 1 568 ? -17.453 -30.844 -9.938 1 94.69 568 PHE A C 1
ATOM 4534 O O . PHE A 1 568 ? -17.984 -30.062 -9.156 1 94.69 568 PHE A O 1
ATOM 4541 N N . PRO A 1 569 ? -17.828 -32.062 -9.953 1 91.31 569 PRO A N 1
ATOM 4542 C CA . PRO A 1 569 ? -18.953 -32.531 -9.141 1 91.31 569 PRO A CA 1
ATOM 4543 C C . PRO A 1 569 ? -18.641 -32.531 -7.645 1 91.31 569 PRO A C 1
ATOM 4545 O O . PRO A 1 569 ? -19.562 -32.469 -6.828 1 91.31 569 PRO A O 1
ATOM 4548 N N . GLU A 1 570 ? -17.359 -32.5 -7.273 1 87.94 570 GLU A N 1
ATOM 4549 C CA . GLU A 1 570 ? -16.953 -32.531 -5.871 1 87.94 570 GLU A CA 1
ATOM 4550 C C . GLU A 1 570 ? -17.266 -31.203 -5.188 1 87.94 570 GLU A C 1
ATOM 4552 O O . GLU A 1 570 ? -17.344 -31.141 -3.959 1 87.94 570 GLU A O 1
ATOM 4557 N N . LEU A 1 571 ? -17.406 -30.188 -6.016 1 92.25 571 LEU A N 1
ATOM 4558 C CA . LEU A 1 571 ? -17.641 -28.844 -5.492 1 92.25 571 LEU A CA 1
ATOM 4559 C C . LEU A 1 571 ? -18.812 -28.172 -6.203 1 92.25 571 LEU A C 1
ATOM 4561 O O . LEU A 1 571 ? -18.625 -27.375 -7.117 1 92.25 571 LEU A O 1
ATOM 4565 N N . PRO A 1 572 ? -19.984 -28.453 -5.75 1 91.5 572 PRO A N 1
ATOM 4566 C CA . PRO A 1 572 ? -21.156 -27.875 -6.426 1 91.5 572 PRO A CA 1
ATOM 4567 C C . PRO A 1 572 ? -21.188 -26.359 -6.363 1 91.5 572 PRO A C 1
ATOM 4569 O O . PRO A 1 572 ? -20.844 -25.766 -5.332 1 91.5 572 PRO A O 1
ATOM 4572 N N . ASN A 1 573 ? -21.5 -25.75 -7.445 1 92.94 573 ASN A N 1
ATOM 4573 C CA . ASN A 1 573 ? -21.672 -24.312 -7.578 1 92.94 573 ASN A CA 1
ATOM 4574 C C . ASN A 1 573 ? -22.859 -23.969 -8.461 1 92.94 573 ASN A C 1
ATOM 4576 O O . ASN A 1 573 ? -22.969 -24.453 -9.586 1 92.94 573 ASN A O 1
ATOM 4580 N N . GLY A 1 574 ? -23.797 -23.219 -7.867 1 96.38 574 GLY A N 1
ATOM 4581 C CA . GLY A 1 574 ? -24.922 -22.812 -8.703 1 96.38 574 GLY A CA 1
ATOM 4582 C C . GLY A 1 574 ? -26.266 -23 -8.031 1 96.38 574 GLY A C 1
ATOM 4583 O O . GLY A 1 574 ? -26.344 -23.484 -6.906 1 96.38 574 GLY A O 1
ATOM 4584 N N . TRP A 1 575 ? -27.297 -22.578 -8.734 1 97.69 575 TRP A N 1
ATOM 4585 C CA . TRP A 1 575 ? -28.672 -22.703 -8.289 1 97.69 575 TRP A CA 1
ATOM 4586 C C . TRP A 1 575 ? -29.312 -23.969 -8.852 1 97.69 575 TRP A C 1
ATOM 4588 O O . TRP A 1 575 ? -29.172 -24.281 -10.039 1 97.69 575 TRP A O 1
ATOM 4598 N N . ASP A 1 576 ? -30 -24.734 -8 1 96.56 576 ASP A N 1
ATOM 4599 C CA . ASP A 1 576 ? -30.688 -25.969 -8.375 1 96.56 576 ASP A CA 1
ATOM 4600 C C . ASP A 1 576 ? -32.188 -25.766 -8.414 1 96.56 576 ASP A C 1
ATOM 4602 O O . ASP A 1 576 ? -32.781 -25.203 -7.492 1 96.56 576 ASP A O 1
ATOM 4606 N N . THR A 1 577 ? -32.781 -26.266 -9.469 1 95.69 577 THR A N 1
ATOM 4607 C CA . THR A 1 577 ? -34.25 -26.297 -9.516 1 95.69 577 THR A CA 1
ATOM 4608 C C . THR A 1 577 ? -34.781 -27.375 -8.586 1 95.69 577 THR A C 1
ATOM 4610 O O . THR A 1 577 ? -34.062 -28.297 -8.203 1 95.69 577 THR A O 1
ATOM 4613 N N . ASP A 1 578 ? -36.062 -27.141 -8.195 1 92.44 578 ASP A N 1
ATOM 4614 C CA . ASP A 1 578 ? -36.781 -28.234 -7.543 1 92.44 578 ASP A CA 1
ATOM 4615 C C . ASP A 1 578 ? -37.062 -29.359 -8.523 1 92.44 578 ASP A C 1
ATOM 4617 O O . ASP A 1 578 ? -36.969 -29.188 -9.742 1 92.44 578 ASP A O 1
ATOM 4621 N N . ALA A 1 579 ? -37.312 -30.531 -7.871 1 88 579 ALA A N 1
ATOM 4622 C CA . ALA A 1 579 ? -37.719 -31.656 -8.703 1 88 579 ALA A CA 1
ATOM 4623 C C . ALA A 1 579 ? -39.188 -31.562 -9.055 1 88 579 ALA A C 1
ATOM 4625 O O . ALA A 1 579 ? -40.031 -32.125 -8.359 1 88 579 ALA A O 1
ATOM 4626 N N . THR A 1 580 ? -39.531 -30.828 -9.984 1 88.44 580 THR A N 1
ATOM 4627 C CA . THR A 1 580 ? -40.906 -30.656 -10.43 1 88.44 580 THR A CA 1
ATOM 4628 C C . THR A 1 580 ? -40.969 -30.531 -11.953 1 88.44 580 THR A C 1
ATOM 4630 O O . THR A 1 580 ? -39.938 -30.344 -12.609 1 88.44 580 THR A O 1
ATOM 4633 N N . ARG A 1 581 ? -42.188 -30.656 -12.492 1 88.5 581 ARG A N 1
ATOM 4634 C CA . ARG A 1 581 ? -42.375 -30.531 -13.938 1 88.5 581 ARG A CA 1
ATOM 4635 C C . ARG A 1 581 ? -42.688 -29.094 -14.336 1 88.5 581 ARG A C 1
ATOM 4637 O O . ARG A 1 581 ? -42.594 -28.734 -15.516 1 88.5 581 ARG A O 1
ATOM 4644 N N . SER A 1 582 ? -43.031 -28.359 -13.414 1 92.69 582 SER A N 1
ATOM 4645 C CA . SER A 1 582 ? -43.375 -26.984 -13.703 1 92.69 582 SER A CA 1
ATOM 4646 C C . SER A 1 582 ? -42.156 -26.156 -14.055 1 92.69 582 SER A C 1
ATOM 4648 O O . SER A 1 582 ? -41.062 -26.375 -13.5 1 92.69 582 SER A O 1
ATOM 4650 N N . PRO A 1 583 ? -42.312 -25.219 -15.023 1 95.12 583 PRO A N 1
ATOM 4651 C CA . PRO A 1 583 ? -41.188 -24.312 -15.305 1 95.12 583 PRO A CA 1
ATOM 4652 C C . PRO A 1 583 ? -40.719 -23.562 -14.062 1 95.12 583 PRO A C 1
ATOM 4654 O O . PRO A 1 583 ? -41.531 -23.188 -13.219 1 95.12 583 PRO A O 1
ATOM 4657 N N . GLN A 1 584 ? -39.438 -23.359 -13.945 1 96.5 584 GLN A N 1
ATOM 4658 C CA . GLN A 1 584 ? -38.812 -22.578 -12.883 1 96.5 584 GLN A CA 1
ATOM 4659 C C . GLN A 1 584 ? -37.969 -21.469 -13.461 1 96.5 584 GLN A C 1
ATOM 4661 O O . GLN A 1 584 ? -37.625 -21.484 -14.641 1 96.5 584 GLN A O 1
ATOM 4666 N N . TRP A 1 585 ? -37.656 -20.453 -12.648 1 97.19 585 TRP A N 1
ATOM 4667 C CA . TRP A 1 585 ? -36.969 -19.297 -13.219 1 97.19 585 TRP A CA 1
ATOM 4668 C C . TRP A 1 585 ? -35.875 -18.797 -12.266 1 97.19 585 TRP A C 1
ATOM 4670 O O . TRP A 1 585 ? -35.969 -19.031 -11.055 1 97.19 585 TRP A O 1
ATOM 4680 N N . PHE A 1 586 ? -34.875 -18.219 -12.758 1 98.25 586 PHE A N 1
ATOM 4681 C CA . PHE A 1 586 ? -33.844 -17.422 -12.102 1 98.25 586 PHE A CA 1
ATOM 4682 C C . PHE A 1 586 ? -33.781 -16.016 -12.672 1 98.25 586 PHE A C 1
ATOM 4684 O O . PHE A 1 586 ? -33.625 -15.836 -13.883 1 98.25 586 PHE A O 1
ATOM 4691 N N . ALA A 1 587 ? -33.875 -15.016 -11.766 1 97.94 587 ALA A N 1
ATOM 4692 C CA . ALA A 1 587 ? -33.938 -13.633 -12.234 1 97.94 587 ALA A CA 1
ATOM 4693 C C . ALA A 1 587 ? -32.781 -12.812 -11.68 1 97.94 587 ALA A C 1
ATOM 4695 O O . ALA A 1 587 ? -32.281 -13.086 -10.586 1 97.94 587 ALA A O 1
ATOM 4696 N N . ILE A 1 588 ? -32.344 -11.859 -12.445 1 98.44 588 ILE A N 1
ATOM 4697 C CA . ILE A 1 588 ? -31.344 -10.875 -12.047 1 98.44 588 ILE A CA 1
ATOM 4698 C C . ILE A 1 588 ? -31.953 -9.469 -12.094 1 98.44 588 ILE A C 1
ATOM 4700 O O . ILE A 1 588 ? -32.5 -9.062 -13.125 1 98.44 588 ILE A O 1
ATOM 4704 N N . ASP A 1 589 ? -31.906 -8.773 -11.016 1 97.88 589 ASP A N 1
ATOM 4705 C CA . ASP A 1 589 ? -32.25 -7.363 -10.914 1 97.88 589 ASP A CA 1
ATOM 4706 C C . ASP A 1 589 ? -31 -6.488 -10.922 1 97.88 589 ASP A C 1
ATOM 4708 O O . ASP A 1 589 ? -30.203 -6.527 -9.977 1 97.88 589 ASP A O 1
ATOM 4712 N N . PHE A 1 590 ? -30.875 -5.648 -11.938 1 97.25 590 PHE A N 1
ATOM 4713 C CA . PHE A 1 590 ? -29.672 -4.832 -12.07 1 97.25 590 PHE A CA 1
ATOM 4714 C C . PHE A 1 590 ? -29.766 -3.58 -11.211 1 97.25 590 PHE A C 1
ATOM 4716 O O . PHE A 1 590 ? -28.766 -2.9 -10.977 1 97.25 590 PHE A O 1
ATOM 4723 N N . GLY A 1 591 ? -30.891 -3.254 -10.719 1 95.44 591 GLY A N 1
ATOM 4724 C CA . GLY A 1 591 ? -31.109 -2.059 -9.914 1 95.44 591 GLY A CA 1
ATOM 4725 C C . GLY A 1 591 ? -31.188 -0.792 -10.75 1 95.44 591 GLY A C 1
ATOM 4726 O O . GLY A 1 591 ? -31.469 0.287 -10.219 1 95.44 591 GLY A O 1
ATOM 4727 N N . LYS A 1 592 ? -30.891 -0.834 -12 1 94 592 LYS A N 1
ATOM 4728 C CA . LYS A 1 592 ? -30.906 0.254 -12.977 1 94 592 LYS A CA 1
ATOM 4729 C C . LYS A 1 592 ? -31.016 -0.284 -14.398 1 94 592 LYS A C 1
ATOM 4731 O O . LYS A 1 592 ? -30.734 -1.457 -14.648 1 94 592 LYS A O 1
ATOM 4736 N N . PRO A 1 593 ? -31.469 0.58 -15.352 1 95.25 593 PRO A N 1
ATOM 4737 C CA . PRO A 1 593 ? -31.469 0.123 -16.75 1 95.25 593 PRO A CA 1
ATOM 4738 C C . PRO A 1 593 ? -30.062 -0.137 -17.281 1 95.25 593 PRO A C 1
ATOM 4740 O O . PRO A 1 593 ? -29.156 0.659 -17.031 1 95.25 593 PRO A O 1
ATOM 4743 N N . VAL A 1 594 ? -29.906 -1.265 -17.906 1 95.69 594 VAL A N 1
ATOM 4744 C CA . VAL A 1 594 ? -28.641 -1.616 -18.531 1 95.69 594 VAL A CA 1
ATOM 4745 C C . VAL A 1 594 ? -28.875 -2.07 -19.969 1 95.69 594 VAL A C 1
ATOM 4747 O O . VAL A 1 594 ? -29.969 -2.551 -20.297 1 95.69 594 VAL A O 1
ATOM 4750 N N . ARG A 1 595 ? -27.828 -1.859 -20.844 1 95.25 595 ARG A N 1
ATOM 4751 C CA . ARG A 1 595 ? -27.859 -2.344 -22.219 1 95.25 595 ARG A CA 1
ATOM 4752 C C . ARG A 1 595 ? -27.375 -3.787 -22.297 1 95.25 595 ARG A C 1
ATOM 4754 O O . ARG A 1 595 ? -26.25 -4.098 -21.891 1 95.25 595 ARG A O 1
ATOM 4761 N N . LEU A 1 596 ? -28.188 -4.668 -22.812 1 94.81 596 LEU A N 1
ATOM 4762 C CA . LEU A 1 596 ? -27.906 -6.102 -22.859 1 94.81 596 LEU A CA 1
ATOM 4763 C C . LEU A 1 596 ? -27.984 -6.629 -24.281 1 94.81 596 LEU A C 1
ATOM 4765 O O . LEU A 1 596 ? -28.859 -6.238 -25.047 1 94.81 596 LEU A O 1
ATOM 4769 N N . THR A 1 597 ? -26.969 -7.539 -24.688 1 94.06 597 THR A N 1
ATOM 4770 C CA . THR A 1 597 ? -26.953 -8.047 -26.047 1 94.06 597 THR A CA 1
ATOM 4771 C C . THR A 1 597 ? -26.75 -9.562 -26.062 1 94.06 597 THR A C 1
ATOM 4773 O O . THR A 1 597 ? -26.984 -10.219 -27.078 1 94.06 597 THR A O 1
ATOM 4776 N N . ARG A 1 598 ? -26.234 -10.141 -25 1 94.5 598 ARG A N 1
ATOM 4777 C CA . ARG A 1 598 ? -25.953 -11.57 -25.047 1 94.5 598 ARG A CA 1
ATOM 4778 C C . ARG A 1 598 ? -25.891 -12.164 -23.641 1 94.5 598 ARG A C 1
ATOM 4780 O O . ARG A 1 598 ? -25.781 -11.43 -22.656 1 94.5 598 ARG A O 1
ATOM 4787 N N . ALA A 1 599 ? -26.016 -13.453 -23.594 1 96.12 599 ALA A N 1
ATOM 4788 C CA . ALA A 1 599 ? -25.906 -14.234 -22.375 1 96.12 599 ALA A CA 1
ATOM 4789 C C . ALA A 1 599 ? -25.016 -15.461 -22.594 1 96.12 599 ALA A C 1
ATOM 4791 O O . ALA A 1 599 ? -24.984 -16.016 -23.688 1 96.12 599 ALA A O 1
ATOM 4792 N N . GLU A 1 600 ? -24.234 -15.773 -21.641 1 96.88 600 GLU A N 1
ATOM 4793 C CA . GLU A 1 600 ? -23.547 -17.047 -21.5 1 96.88 600 GLU A CA 1
ATOM 4794 C C . GLU A 1 600 ? -24.109 -17.859 -20.328 1 96.88 600 GLU A C 1
ATOM 4796 O O . GLU A 1 600 ? -23.969 -17.453 -19.172 1 96.88 600 GLU A O 1
ATOM 4801 N N . ILE A 1 601 ? -24.719 -18.969 -20.641 1 97.75 601 ILE A N 1
ATOM 4802 C CA . ILE A 1 601 ? -25.406 -19.766 -19.625 1 97.75 601 ILE A CA 1
ATOM 4803 C C . ILE A 1 601 ? -24.656 -21.078 -19.406 1 97.75 601 ILE A C 1
ATOM 4805 O O . ILE A 1 601 ? -24.453 -21.844 -20.359 1 97.75 601 ILE A O 1
ATOM 4809 N N . ALA A 1 602 ? -24.297 -21.359 -18.234 1 98.62 602 ALA A N 1
ATOM 4810 C CA . ALA A 1 602 ? -23.594 -22.594 -17.906 1 98.62 602 ALA A CA 1
ATOM 4811 C C . ALA A 1 602 ? -24.484 -23.531 -17.094 1 98.62 602 ALA A C 1
ATOM 4813 O O . ALA A 1 602 ? -24.938 -23.172 -16 1 98.62 602 ALA A O 1
ATOM 4814 N N . PHE A 1 603 ? -24.75 -24.703 -17.641 1 98.25 603 PHE A N 1
ATOM 4815 C CA . PHE A 1 603 ? -25.516 -25.734 -16.953 1 98.25 603 PHE A CA 1
ATOM 4816 C C . PHE A 1 603 ? -24.625 -26.906 -16.547 1 98.25 603 PHE A C 1
ATOM 4818 O O . PHE A 1 603 ? -23.719 -27.281 -17.297 1 98.25 603 PHE A O 1
ATOM 4825 N N . PHE A 1 604 ? -24.859 -27.438 -15.391 1 98.38 604 PHE A N 1
ATOM 4826 C CA . PHE A 1 604 ? -24.141 -28.609 -14.914 1 98.38 604 PHE A CA 1
ATOM 4827 C C . PHE A 1 604 ? -24.922 -29.875 -15.188 1 98.38 604 PHE A C 1
ATOM 4829 O O . PHE A 1 604 ? -26.156 -29.906 -15.039 1 98.38 604 PHE A O 1
ATOM 4836 N N . THR A 1 605 ? -24.281 -30.906 -15.672 1 97.5 605 THR A N 1
ATOM 4837 C CA . THR A 1 605 ? -24.875 -32.219 -15.789 1 97.5 605 THR A CA 1
ATOM 4838 C C . THR A 1 605 ? -23.969 -33.281 -15.172 1 97.5 605 THR A C 1
ATOM 4840 O O . THR A 1 605 ? -22.75 -33.188 -15.242 1 97.5 605 THR A O 1
ATOM 4843 N N . ASP A 1 606 ? -24.562 -34.281 -14.531 1 95.69 606 ASP A N 1
ATOM 4844 C CA . ASP A 1 606 ? -23.781 -35.375 -13.938 1 95.69 606 ASP A CA 1
ATOM 4845 C C . ASP A 1 606 ? -24.234 -36.719 -14.477 1 95.69 606 ASP A C 1
ATOM 4847 O O . ASP A 1 606 ? -23.812 -37.781 -13.984 1 95.69 606 ASP A O 1
ATOM 4851 N N . GLY A 1 607 ? -25.109 -36.719 -15.445 1 92.75 607 GLY A N 1
ATOM 4852 C CA . GLY A 1 607 ? -25.641 -37.938 -16.016 1 92.75 607 GLY A CA 1
ATOM 4853 C C . GLY A 1 607 ? -26.562 -38.688 -15.07 1 92.75 607 GLY A C 1
ATOM 4854 O O . GLY A 1 607 ? -27.016 -39.781 -15.383 1 92.75 607 GLY A O 1
ATOM 4855 N N . LYS A 1 608 ? -26.859 -38.156 -14.023 1 94.75 608 LYS A N 1
ATOM 4856 C CA . LYS A 1 608 ? -27.703 -38.781 -13.016 1 94.75 608 LYS A CA 1
ATOM 4857 C C . LYS A 1 608 ? -28.844 -37.875 -12.594 1 94.75 608 LYS A C 1
ATOM 4859 O O . LYS A 1 608 ? -29.938 -37.938 -13.148 1 94.75 608 LYS A O 1
ATOM 4864 N N . THR A 1 609 ? -28.609 -36.969 -11.703 1 95.62 609 THR A N 1
ATOM 4865 C CA . THR A 1 609 ? -29.594 -36.125 -11.086 1 95.62 609 THR A CA 1
ATOM 4866 C C . THR A 1 609 ? -29.828 -34.844 -11.922 1 95.62 609 THR A C 1
ATOM 4868 O O . THR A 1 609 ? -30.969 -34.406 -12.078 1 95.62 609 THR A O 1
ATOM 4871 N N . PHE A 1 610 ? -28.75 -34.281 -12.391 1 97.31 610 PHE A N 1
ATOM 4872 C CA . PHE A 1 610 ? -28.828 -33 -13.086 1 97.31 610 PHE A CA 1
ATOM 4873 C C . PHE A 1 610 ? -28.672 -33.188 -14.586 1 97.31 610 PHE A C 1
ATOM 4875 O O . PHE A 1 610 ? -27.812 -33.938 -15.039 1 97.31 610 PHE A O 1
ATOM 4882 N N . ALA A 1 611 ? -29.484 -32.594 -15.359 1 96.88 611 ALA A N 1
ATOM 4883 C CA . ALA A 1 611 ? -29.469 -32.562 -16.812 1 96.88 611 ALA A CA 1
ATOM 4884 C C . ALA A 1 611 ? -29.734 -31.172 -17.359 1 96.88 611 ALA A C 1
ATOM 4886 O O . ALA A 1 611 ? -30.234 -30.312 -16.641 1 96.88 611 ALA A O 1
ATOM 4887 N N . VAL A 1 612 ? -29.359 -30.938 -18.625 1 96.56 612 VAL A N 1
ATOM 4888 C CA . VAL A 1 612 ? -29.75 -29.688 -19.281 1 96.56 612 VAL A CA 1
ATOM 4889 C C . VAL A 1 612 ? -31.266 -29.609 -19.375 1 96.56 612 VAL A C 1
ATOM 4891 O O . VAL A 1 612 ? -31.953 -30.641 -19.516 1 96.56 612 VAL A O 1
ATOM 4894 N N . PRO A 1 613 ? -31.766 -28.391 -19.312 1 95.69 613 PRO A N 1
ATOM 4895 C CA . PRO A 1 613 ? -33.219 -28.297 -19.453 1 95.69 613 PRO A CA 1
ATOM 4896 C C . PRO A 1 613 ? -33.719 -28.719 -20.828 1 95.69 613 PRO A C 1
ATOM 4898 O O . PRO A 1 613 ? -33 -28.562 -21.828 1 95.69 613 PRO A O 1
ATOM 4901 N N . ARG A 1 614 ? -34.906 -29.203 -20.844 1 93.38 614 ARG A N 1
ATOM 4902 C CA . ARG A 1 614 ? -35.562 -29.531 -22.094 1 93.38 614 ARG A CA 1
ATOM 4903 C C . ARG A 1 614 ? -35.781 -28.297 -22.953 1 93.38 614 ARG A C 1
ATOM 4905 O O . ARG A 1 614 ? -35.656 -28.344 -24.188 1 93.38 614 ARG A O 1
ATOM 4912 N N . GLU A 1 615 ? -36.188 -27.312 -22.266 1 92.56 615 GLU A N 1
ATOM 4913 C CA . GLU A 1 615 ? -36.406 -26 -22.875 1 92.56 615 GLU A CA 1
ATOM 4914 C C . GLU A 1 615 ? -35.938 -24.875 -21.953 1 92.56 615 GLU A C 1
ATOM 4916 O O . GLU A 1 615 ? -36 -25.016 -20.734 1 92.56 615 GLU A O 1
ATOM 4921 N N . TYR A 1 616 ? -35.469 -23.766 -22.609 1 95.12 616 TYR A N 1
ATOM 4922 C CA . TYR A 1 616 ? -35.188 -22.562 -21.844 1 95.12 616 TYR A CA 1
ATOM 4923 C C . TYR A 1 616 ? -35.531 -21.312 -22.641 1 95.12 616 TYR A C 1
ATOM 4925 O O . TYR A 1 616 ? -35.625 -21.344 -23.859 1 95.12 616 TYR A O 1
ATOM 4933 N N . ARG A 1 617 ? -35.844 -20.281 -22.016 1 92.94 617 ARG A N 1
ATOM 4934 C CA . ARG A 1 617 ? -36.094 -18.984 -22.641 1 92.94 617 ARG A CA 1
ATOM 4935 C C . ARG A 1 617 ? -35.625 -17.859 -21.734 1 92.94 617 ARG A C 1
ATOM 4937 O O . ARG A 1 617 ? -35.594 -18 -20.5 1 92.94 617 ARG A O 1
ATOM 4944 N N . LEU A 1 618 ? -35.25 -16.75 -22.312 1 95.25 618 LEU A N 1
ATOM 4945 C CA . LEU A 1 618 ? -34.875 -15.539 -21.609 1 95.25 618 LEU A CA 1
ATOM 4946 C C . LEU A 1 618 ? -35.938 -14.469 -21.766 1 95.25 618 LEU A C 1
ATOM 4948 O O . LEU A 1 618 ? -36.5 -14.312 -22.844 1 95.25 618 LEU A O 1
ATOM 4952 N N . GLN A 1 619 ? -36.188 -13.812 -20.672 1 95.19 619 GLN A N 1
ATOM 4953 C CA . GLN A 1 619 ? -37.094 -12.68 -20.703 1 95.19 619 GLN A CA 1
ATOM 4954 C C . GLN A 1 619 ? -36.469 -11.438 -20.078 1 95.19 619 GLN A C 1
ATOM 4956 O O . GLN A 1 619 ? -35.625 -11.555 -19.172 1 95.19 619 GLN A O 1
ATOM 4961 N N . VAL A 1 620 ? -36.812 -10.297 -20.641 1 95.5 620 VAL A N 1
ATOM 4962 C CA . VAL A 1 620 ? -36.375 -9.023 -20.078 1 95.5 620 VAL A CA 1
ATOM 4963 C C . VAL A 1 620 ? -37.594 -8.227 -19.594 1 95.5 620 VAL A C 1
ATOM 4965 O O . VAL A 1 620 ? -38.719 -8.461 -20.047 1 95.5 620 VAL A O 1
ATOM 4968 N N . ARG A 1 621 ? -37.375 -7.43 -18.688 1 92.81 621 ARG A N 1
ATOM 4969 C CA . ARG A 1 621 ? -38.406 -6.543 -18.156 1 92.81 621 ARG A CA 1
ATOM 4970 C C . ARG A 1 621 ? -37.969 -5.09 -18.188 1 92.81 621 ARG A C 1
ATOM 4972 O O . ARG A 1 621 ? -36.875 -4.77 -17.688 1 92.81 621 ARG A O 1
ATOM 4979 N N . SER A 1 622 ? -38.625 -4.348 -19.078 1 81.88 622 SER A N 1
ATOM 4980 C CA . SER A 1 622 ? -38.5 -2.895 -19.016 1 81.88 622 SER A CA 1
ATOM 4981 C C . SER A 1 622 ? -39.812 -2.246 -18.562 1 81.88 622 SER A C 1
ATOM 4983 O O . SER A 1 622 ? -40.812 -2.311 -19.281 1 81.88 622 SER A O 1
ATOM 4985 N N . GLY A 1 623 ? -39.969 -1.82 -17.344 1 80.81 623 GLY A N 1
ATOM 4986 C CA . GLY A 1 623 ? -41.219 -1.368 -16.781 1 80.81 623 GLY A CA 1
ATOM 4987 C C . GLY A 1 623 ? -41.969 -2.461 -16.047 1 80.81 623 GLY A C 1
ATOM 4988 O O . GLY A 1 623 ? -41.438 -3.107 -15.156 1 80.81 623 GLY A O 1
ATOM 4989 N N . ASN A 1 624 ? -43.188 -2.775 -16.516 1 83.44 624 ASN A N 1
ATOM 4990 C CA . ASN A 1 624 ? -44.031 -3.615 -15.664 1 83.44 624 ASN A CA 1
ATOM 4991 C C . ASN A 1 624 ? -44.25 -4.988 -16.281 1 83.44 624 ASN A C 1
ATOM 4993 O O . ASN A 1 624 ? -44.906 -5.852 -15.68 1 83.44 624 ASN A O 1
ATOM 4997 N N . ALA A 1 625 ? -43.688 -5.305 -17.406 1 89.06 625 ALA A N 1
ATOM 4998 C CA . ALA A 1 625 ? -44.031 -6.586 -18.016 1 89.06 625 ALA A CA 1
ATOM 4999 C C . ALA A 1 625 ? -42.781 -7.328 -18.484 1 89.06 625 ALA A C 1
ATOM 5001 O O . ALA A 1 625 ? -41.812 -6.711 -18.969 1 89.06 625 ALA A O 1
ATOM 5002 N N . TRP A 1 626 ? -42.812 -8.648 -18.281 1 94.19 626 TRP A N 1
ATOM 5003 C CA . TRP A 1 626 ? -41.781 -9.531 -18.828 1 94.19 626 TRP A CA 1
ATOM 5004 C C . TRP A 1 626 ? -42.031 -9.812 -20.297 1 94.19 626 TRP A C 1
ATOM 5006 O O . TRP A 1 626 ? -43.156 -10.07 -20.703 1 94.19 626 TRP A O 1
ATOM 5016 N N . GLN A 1 627 ? -40.969 -9.688 -21.141 1 92.25 627 GLN A N 1
ATOM 5017 C CA . GLN A 1 627 ? -41.031 -9.984 -22.562 1 92.25 627 GLN A CA 1
ATOM 5018 C C . GLN A 1 627 ? -39.938 -10.961 -22.984 1 92.25 627 GLN A C 1
ATOM 5020 O O . GLN A 1 627 ? -38.812 -10.867 -22.531 1 92.25 627 GLN A O 1
ATOM 5025 N N . ASP A 1 628 ? -40.281 -11.883 -23.812 1 90.94 628 ASP A N 1
ATOM 5026 C CA . ASP A 1 628 ? -39.312 -12.836 -24.328 1 90.94 628 ASP A CA 1
ATOM 5027 C C . ASP A 1 628 ? -38.25 -12.141 -25.188 1 90.94 628 ASP A C 1
ATOM 5029 O O . ASP A 1 628 ? -38.594 -11.227 -25.953 1 90.94 628 ASP A O 1
ATOM 5033 N N . VAL A 1 629 ? -37.156 -12.531 -24.906 1 87.31 629 VAL A N 1
ATOM 5034 C CA . VAL A 1 629 ? -36.094 -12.133 -25.812 1 87.31 629 VAL A CA 1
ATOM 5035 C C . VAL A 1 629 ? -36.031 -13.086 -27.016 1 87.31 629 VAL A C 1
ATOM 5037 O O . VAL A 1 629 ? -36.25 -14.289 -26.859 1 87.31 629 VAL A O 1
ATOM 5040 N N . ALA A 1 630 ? -36.281 -12.594 -28.188 1 71.31 630 ALA A N 1
ATOM 5041 C CA . ALA A 1 630 ? -36.25 -13.516 -29.312 1 71.31 630 ALA A CA 1
ATOM 5042 C C . ALA A 1 630 ? -34.875 -14.172 -29.453 1 71.31 630 ALA A C 1
ATOM 5044 O O . ALA A 1 630 ? -33.906 -13.523 -29.844 1 71.31 630 ALA A O 1
ATOM 5045 N N . PRO A 1 631 ? -34.812 -15.242 -28.859 1 64.38 631 PRO A N 1
ATOM 5046 C CA . PRO A 1 631 ? -33.531 -15.938 -28.812 1 64.38 631 PRO A CA 1
ATOM 5047 C C . PRO A 1 631 ? -33.094 -16.516 -30.156 1 64.38 631 PRO A C 1
ATOM 5049 O O . PRO A 1 631 ? -33.938 -17.047 -30.891 1 64.38 631 PRO A O 1
ATOM 5052 N N . SER A 1 632 ? -32.25 -16.047 -30.844 1 59.97 632 SER A N 1
ATOM 5053 C CA . SER A 1 632 ? -31.484 -16.828 -31.812 1 59.97 632 SER A CA 1
ATOM 5054 C C . SER A 1 632 ? -30.641 -17.891 -31.125 1 59.97 632 SER A C 1
ATOM 5056 O O . SER A 1 632 ? -29.891 -18.609 -31.781 1 59.97 632 SER A O 1
ATOM 5058 N N . GLY A 1 633 ? -31.031 -18.359 -29.953 1 63.31 633 GLY A N 1
ATOM 5059 C CA . GLY A 1 633 ? -29.953 -18.969 -29.188 1 63.31 633 GLY A CA 1
ATOM 5060 C C . GLY A 1 633 ? -29.766 -20.453 -29.516 1 63.31 633 GLY A C 1
ATOM 5061 O O . GLY A 1 633 ? -30.531 -21.016 -30.297 1 63.31 633 GLY A O 1
ATOM 5062 N N . SER A 1 634 ? -28.594 -21.031 -29.203 1 75.5 634 SER A N 1
ATOM 5063 C CA . SER A 1 634 ? -28.094 -22.391 -29.375 1 75.5 634 SER A CA 1
ATOM 5064 C C . SER A 1 634 ? -28.797 -23.375 -28.453 1 75.5 634 SER A C 1
ATOM 5066 O O . SER A 1 634 ? -29.453 -22.953 -27.484 1 75.5 634 SER A O 1
ATOM 5068 N N . ARG A 1 635 ? -28.859 -24.562 -28.844 1 89 635 ARG A N 1
ATOM 5069 C CA . ARG A 1 635 ? -29.281 -25.641 -27.969 1 89 635 ARG A CA 1
ATOM 5070 C C . ARG A 1 635 ? -28.484 -25.625 -26.656 1 89 635 ARG A C 1
ATOM 5072 O O . ARG A 1 635 ? -27.297 -25.344 -26.656 1 89 635 ARG A O 1
ATOM 5079 N N . ALA A 1 636 ? -29.234 -25.844 -25.562 1 94.69 636 ALA A N 1
ATOM 5080 C CA . ALA A 1 636 ? -28.578 -25.922 -24.266 1 94.69 636 ALA A CA 1
ATOM 5081 C C . ALA A 1 636 ? -27.547 -27.047 -24.234 1 94.69 636 ALA A C 1
ATOM 5083 O O . ALA A 1 636 ? -27.812 -28.141 -24.719 1 94.69 636 ALA A O 1
ATOM 5084 N N . ILE A 1 637 ? -26.391 -26.781 -23.703 1 96.19 637 ILE A N 1
ATOM 5085 C CA . ILE A 1 637 ? -25.391 -27.828 -23.594 1 96.19 637 ILE A CA 1
ATOM 5086 C C . ILE A 1 637 ? -24.953 -27.969 -22.125 1 96.19 637 ILE A C 1
ATOM 5088 O O . ILE A 1 637 ? -24.969 -26.984 -21.375 1 96.19 637 ILE A O 1
ATOM 5092 N N . GLY A 1 638 ? -24.688 -29.203 -21.688 1 97.5 638 GLY A N 1
ATOM 5093 C CA . GLY A 1 638 ? -24.219 -29.5 -20.344 1 97.5 638 GLY A CA 1
ATOM 5094 C C . GLY A 1 638 ? -22.703 -29.391 -20.203 1 97.5 638 GLY A C 1
ATOM 5095 O O . GLY A 1 638 ? -21.969 -29.781 -21.109 1 97.5 638 GLY A O 1
ATOM 5096 N N . ASN A 1 639 ? -22.281 -28.844 -19.062 1 98.25 639 ASN A N 1
ATOM 5097 C CA . ASN A 1 639 ? -20.859 -28.734 -18.75 1 98.25 639 ASN A CA 1
ATOM 5098 C C . ASN A 1 639 ? -20.094 -28 -19.844 1 98.25 639 ASN A C 1
ATOM 5100 O O . ASN A 1 639 ? -19.047 -28.453 -20.297 1 98.25 639 ASN A O 1
ATOM 5104 N N . GLY A 1 640 ? -20.625 -26.984 -20.297 1 97.38 640 GLY A N 1
ATOM 5105 C CA . GLY A 1 640 ? -20.156 -26.016 -21.266 1 97.38 640 GLY A CA 1
ATOM 5106 C C . GLY A 1 640 ? -20.938 -24.719 -21.234 1 97.38 640 GLY A C 1
ATOM 5107 O O . GLY A 1 640 ? -21.672 -24.438 -20.281 1 97.38 640 GLY A O 1
ATOM 5108 N N . ILE A 1 641 ? -20.75 -23.891 -22.234 1 97.19 641 ILE A N 1
ATOM 5109 C CA . ILE A 1 641 ? -21.391 -22.578 -22.25 1 97.19 641 ILE A CA 1
ATOM 5110 C C . ILE A 1 641 ? -22.438 -22.547 -23.375 1 97.19 641 ILE A C 1
ATOM 5112 O O . ILE A 1 641 ? -22.109 -22.766 -24.547 1 97.19 641 ILE A O 1
ATOM 5116 N N . THR A 1 642 ? -23.672 -22.312 -23.031 1 96.56 642 THR A N 1
ATOM 5117 C CA . THR A 1 642 ? -24.719 -22 -23.984 1 96.56 642 THR A CA 1
ATOM 5118 C C . THR A 1 642 ? -24.734 -20.5 -24.312 1 96.56 642 THR A C 1
ATOM 5120 O O . THR A 1 642 ? -24.969 -19.672 -23.438 1 96.56 642 THR A O 1
ATOM 5123 N N . HIS A 1 643 ? -24.531 -20.188 -25.562 1 94.75 643 HIS A N 1
ATOM 5124 C CA . HIS A 1 643 ? -24.469 -18.797 -25.984 1 94.75 643 HIS A CA 1
ATOM 5125 C C . HIS A 1 643 ? -25.812 -18.328 -26.547 1 94.75 643 HIS A C 1
ATOM 5127 O O . HIS A 1 643 ? -26.422 -19.031 -27.344 1 94.75 643 HIS A O 1
ATOM 5133 N N . VAL A 1 644 ? -26.219 -17.203 -26.078 1 94.38 644 VAL A N 1
ATOM 5134 C CA . VAL A 1 644 ? -27.438 -16.578 -26.594 1 94.38 644 VAL A CA 1
ATOM 5135 C C . VAL A 1 644 ? -27.156 -15.125 -26.969 1 94.38 644 VAL A C 1
ATOM 5137 O O . VAL A 1 644 ? -26.5 -14.398 -26.234 1 94.38 644 VAL A O 1
ATOM 5140 N N . ARG A 1 645 ? -27.578 -14.719 -28.125 1 93.75 645 ARG A N 1
ATOM 5141 C CA . ARG A 1 645 ? -27.422 -13.344 -28.594 1 93.75 645 ARG A CA 1
ATOM 5142 C C . ARG A 1 645 ? -28.766 -12.773 -29.078 1 93.75 645 ARG A C 1
ATOM 5144 O O . ARG A 1 645 ? -29.594 -13.508 -29.594 1 93.75 645 ARG A O 1
ATOM 5151 N N . TRP A 1 646 ? -28.953 -11.516 -28.875 1 92.69 646 TRP A N 1
ATOM 5152 C CA . TRP A 1 646 ? -30.156 -10.836 -29.328 1 92.69 646 TRP A CA 1
ATOM 5153 C C . TRP A 1 646 ? -29.875 -9.375 -29.641 1 92.69 646 TRP A C 1
ATOM 5155 O O . TRP A 1 646 ? -28.766 -8.898 -29.453 1 92.69 646 TRP A O 1
ATOM 5165 N N . THR A 1 647 ? -30.859 -8.719 -30.281 1 91.69 647 THR A N 1
ATOM 5166 C CA . THR A 1 647 ? -30.75 -7.285 -30.547 1 91.69 647 THR A CA 1
ATOM 5167 C C . THR A 1 647 ? -30.641 -6.5 -29.234 1 91.69 647 THR A C 1
ATOM 5169 O O . THR A 1 647 ? -31.344 -6.797 -28.281 1 91.69 647 THR A O 1
ATOM 5172 N N . GLU A 1 648 ? -29.766 -5.586 -29.297 1 93.19 648 GLU A N 1
ATOM 5173 C CA . GLU A 1 648 ? -29.5 -4.801 -28.094 1 93.19 648 GLU A CA 1
ATOM 5174 C C . GLU A 1 648 ? -30.797 -4.281 -27.484 1 93.19 648 GLU A C 1
ATOM 5176 O O . GLU A 1 648 ? -31.641 -3.73 -28.188 1 93.19 648 GLU A O 1
ATOM 5181 N N . THR A 1 649 ? -30.969 -4.391 -26.234 1 92.5 649 THR A N 1
ATOM 5182 C CA . THR A 1 649 ? -32.156 -3.947 -25.5 1 92.5 649 THR A CA 1
ATOM 5183 C C . THR A 1 649 ? -31.75 -3.32 -24.156 1 92.5 649 THR A C 1
ATOM 5185 O O . THR A 1 649 ? -30.719 -3.664 -23.594 1 92.5 649 THR A O 1
ATOM 5188 N N . VAL A 1 650 ? -32.531 -2.367 -23.719 1 94.81 650 VAL A N 1
ATOM 5189 C CA . VAL A 1 650 ? -32.344 -1.746 -22.406 1 94.81 650 VAL A CA 1
ATOM 5190 C C . VAL A 1 650 ? -33.344 -2.311 -21.422 1 94.81 650 VAL A C 1
ATOM 5192 O O . VAL A 1 650 ? -34.562 -2.316 -21.688 1 94.81 650 VAL A O 1
ATOM 5195 N N . ALA A 1 651 ? -32.875 -2.877 -20.359 1 95.5 651 ALA A N 1
ATOM 5196 C CA . ALA A 1 651 ? -33.75 -3.463 -19.328 1 95.5 651 ALA A CA 1
ATOM 5197 C C . ALA A 1 651 ? -33.125 -3.32 -17.938 1 95.5 651 ALA A C 1
ATOM 5199 O O . ALA A 1 651 ? -31.922 -3.129 -17.812 1 95.5 651 ALA A O 1
ATOM 5200 N N . ASP A 1 652 ? -34 -3.398 -16.906 1 96.19 652 ASP A N 1
ATOM 5201 C CA . ASP A 1 652 ? -33.5 -3.332 -15.531 1 96.19 652 ASP A CA 1
ATOM 5202 C C . ASP A 1 652 ? -33.531 -4.711 -14.875 1 96.19 652 ASP A C 1
ATOM 5204 O O . ASP A 1 652 ? -32.938 -4.898 -13.805 1 96.19 652 ASP A O 1
ATOM 5208 N N . ARG A 1 653 ? -34.188 -5.648 -15.539 1 97.5 653 ARG A N 1
ATOM 5209 C CA . ARG A 1 653 ? -34.219 -7.023 -15.055 1 97.5 653 ARG A CA 1
ATOM 5210 C C . ARG A 1 653 ? -34.188 -8.016 -16.219 1 97.5 653 ARG A C 1
ATOM 5212 O O . ARG A 1 653 ? -34.625 -7.695 -17.328 1 97.5 653 ARG A O 1
ATOM 5219 N N . ILE A 1 654 ? -33.656 -9.172 -15.961 1 97.44 654 ILE A N 1
ATOM 5220 C CA . ILE A 1 654 ? -33.688 -10.289 -16.891 1 97.44 654 ILE A CA 1
ATOM 5221 C C . ILE A 1 654 ? -33.906 -11.602 -16.141 1 97.44 654 ILE A C 1
ATOM 5223 O O . ILE A 1 654 ? -33.531 -11.711 -14.969 1 97.44 654 ILE A O 1
ATOM 5227 N N . ARG A 1 655 ? -34.594 -12.539 -16.734 1 97.12 655 ARG A N 1
ATOM 5228 C CA . ARG A 1 655 ? -34.688 -13.836 -16.078 1 97.12 655 ARG A CA 1
ATOM 5229 C C . ARG A 1 655 ? -34.625 -14.977 -17.078 1 97.12 655 ARG A C 1
ATOM 5231 O O . ARG A 1 655 ? -34.938 -14.797 -18.266 1 97.12 655 ARG A O 1
ATOM 5238 N N . LEU A 1 656 ? -34.031 -16.031 -16.656 1 97.12 656 LEU A N 1
ATOM 5239 C CA . LEU A 1 656 ? -33.969 -17.312 -17.359 1 97.12 656 LEU A CA 1
ATOM 5240 C C . LEU A 1 656 ? -35.125 -18.219 -16.875 1 97.12 656 LEU A C 1
ATOM 5242 O O . LEU A 1 656 ? -35.281 -18.422 -15.68 1 97.12 656 LEU A O 1
ATOM 5246 N N . ILE A 1 657 ? -35.906 -18.719 -17.797 1 96.31 657 ILE A N 1
ATOM 5247 C CA . ILE A 1 657 ? -36.938 -19.703 -17.5 1 96.31 657 ILE A CA 1
ATOM 5248 C C . ILE A 1 657 ? -36.5 -21.062 -18.047 1 96.31 657 ILE A C 1
ATOM 5250 O O . ILE A 1 657 ? -36.125 -21.172 -19.219 1 96.31 657 ILE A O 1
ATOM 5254 N N . VAL A 1 658 ? -36.594 -22.078 -17.188 1 96.06 658 VAL A N 1
ATOM 5255 C CA . VAL A 1 658 ? -36.188 -23.406 -17.641 1 96.06 658 VAL A CA 1
ATOM 5256 C C . VAL A 1 658 ? -37.312 -24.391 -17.391 1 96.06 658 VAL A C 1
ATOM 5258 O O . VAL A 1 658 ? -38.062 -24.25 -16.406 1 96.06 658 VAL A O 1
ATOM 5261 N N . ARG A 1 659 ? -37.438 -25.312 -18.297 1 95.5 659 ARG A N 1
ATOM 5262 C CA . ARG A 1 659 ? -38.25 -26.516 -18.109 1 95.5 659 ARG A CA 1
ATOM 5263 C C . ARG A 1 659 ? -37.375 -27.766 -18.016 1 95.5 659 ARG A C 1
ATOM 5265 O O . ARG A 1 659 ? -36.719 -28.141 -18.984 1 95.5 659 ARG A O 1
ATOM 5272 N N . GLN A 1 660 ? -37.469 -28.438 -16.938 1 94.56 660 GLN A N 1
ATOM 5273 C CA . GLN A 1 660 ? -36.594 -29.547 -16.625 1 94.56 660 GLN A CA 1
ATOM 5274 C C . GLN A 1 660 ? -36.938 -30.797 -17.438 1 94.56 660 GLN A C 1
ATOM 5276 O O . GLN A 1 660 ? -38.094 -30.938 -17.844 1 94.56 660 GLN A O 1
ATOM 5281 N N . GLN A 1 661 ? -36 -31.656 -17.719 1 94.44 661 GLN A N 1
ATOM 5282 C CA . GLN A 1 661 ? -36.281 -33 -18.203 1 94.44 661 GLN A CA 1
ATOM 5283 C C . GLN A 1 661 ? -37.062 -33.812 -17.172 1 94.44 661 GLN A C 1
ATOM 5285 O O . GLN A 1 661 ? -36.875 -33.625 -15.969 1 94.44 661 GLN A O 1
ATOM 5290 N N . PRO A 1 662 ? -37.938 -34.688 -17.703 1 92.75 662 PRO A N 1
ATOM 5291 C CA . PRO A 1 662 ? -38.688 -35.5 -16.734 1 92.75 662 PRO A CA 1
ATOM 5292 C C . PRO A 1 662 ? -37.781 -36.25 -15.766 1 92.75 662 PRO A C 1
ATOM 5294 O O . PRO A 1 662 ? -36.875 -36.969 -16.188 1 92.75 662 PRO A O 1
ATOM 5297 N N . GLY A 1 663 ? -38 -36.094 -14.477 1 93.12 663 GLY A N 1
ATOM 5298 C CA . GLY A 1 663 ? -37.281 -36.812 -13.438 1 93.12 663 GLY A CA 1
ATOM 5299 C C . GLY A 1 663 ? -35.906 -36.25 -13.148 1 93.12 663 GLY A C 1
ATOM 5300 O O . GLY A 1 663 ? -35.156 -36.844 -12.375 1 93.12 663 GLY A O 1
ATOM 5301 N N . LYS A 1 664 ? -35.562 -35.188 -13.734 1 95.81 664 LYS A N 1
ATOM 5302 C CA . LYS A 1 664 ? -34.25 -34.562 -13.539 1 95.81 664 LYS A CA 1
ATOM 5303 C C . LYS A 1 664 ? -34.406 -33.156 -13 1 95.81 664 LYS A C 1
ATOM 5305 O O . LYS A 1 664 ? -35.5 -32.562 -13.016 1 95.81 664 LYS A O 1
ATOM 5310 N N . ARG A 1 665 ? -33.312 -32.688 -12.438 1 96.06 665 ARG A N 1
ATOM 5311 C CA . ARG A 1 665 ? -33.188 -31.297 -12.023 1 96.06 665 ARG A CA 1
ATOM 5312 C C . ARG A 1 665 ? -32.188 -30.562 -12.906 1 96.06 665 ARG A C 1
ATOM 5314 O O . ARG A 1 665 ? -31.391 -31.188 -13.609 1 96.06 665 ARG A O 1
ATOM 5321 N N . THR A 1 666 ? -32.344 -29.312 -12.977 1 96.38 666 THR A N 1
ATOM 5322 C CA . THR A 1 666 ? -31.375 -28.453 -13.672 1 96.38 666 THR A CA 1
ATOM 5323 C C . THR A 1 666 ? -30.547 -27.656 -12.672 1 96.38 666 THR A C 1
ATOM 5325 O O . THR A 1 666 ? -31.078 -27.078 -11.727 1 96.38 666 THR A O 1
ATOM 5328 N N . ARG A 1 667 ? -29.188 -27.609 -12.789 1 96.88 667 ARG A N 1
ATOM 5329 C CA . ARG A 1 667 ? -28.297 -26.734 -12.039 1 96.88 667 ARG A CA 1
ATOM 5330 C C . ARG A 1 667 ? -27.75 -25.625 -12.93 1 96.88 667 ARG A C 1
ATOM 5332 O O . ARG A 1 667 ? -27.062 -25.906 -13.914 1 96.88 667 ARG A O 1
ATOM 5339 N N . LEU A 1 668 ? -28.094 -24.422 -12.594 1 98.31 668 LEU A N 1
ATOM 5340 C CA . LEU A 1 668 ? -27.516 -23.25 -13.227 1 98.31 668 LEU A CA 1
ATOM 5341 C C . LEU A 1 668 ? -26.234 -22.812 -12.508 1 98.31 668 LEU A C 1
ATOM 5343 O O . LEU A 1 668 ? -26.281 -22.25 -11.422 1 98.31 668 LEU A O 1
ATOM 5347 N N . VAL A 1 669 ? -25.125 -23.031 -13.18 1 98.44 669 VAL A N 1
ATOM 5348 C CA . VAL A 1 669 ? -23.828 -22.734 -12.594 1 98.44 669 VAL A CA 1
ATOM 5349 C C . VAL A 1 669 ? -23.578 -21.219 -12.641 1 98.44 669 VAL A C 1
ATOM 5351 O O . VAL A 1 669 ? -23.062 -20.641 -11.688 1 98.44 669 VAL A O 1
ATOM 5354 N N . GLU A 1 670 ? -23.922 -20.609 -13.75 1 98.69 670 GLU A N 1
ATOM 5355 C CA . GLU A 1 670 ? -23.719 -19.188 -13.953 1 98.69 670 GLU A CA 1
ATOM 5356 C C . GLU A 1 670 ? -24.641 -18.625 -15.031 1 98.69 670 GLU A C 1
ATOM 5358 O O . GLU A 1 670 ? -24.844 -19.266 -16.062 1 98.69 670 GLU A O 1
ATOM 5363 N N . LEU A 1 671 ? -25.266 -17.594 -14.773 1 98.5 671 LEU A N 1
ATOM 5364 C CA . LEU A 1 671 ? -25.969 -16.781 -15.766 1 98.5 671 LEU A CA 1
ATOM 5365 C C . LEU A 1 671 ? -25.25 -15.453 -15.984 1 98.5 671 LEU A C 1
ATOM 5367 O O . LEU A 1 671 ? -25.5 -14.469 -15.289 1 98.5 671 LEU A O 1
ATOM 5371 N N . LYS A 1 672 ? -24.422 -15.414 -16.969 1 98.25 672 LYS A N 1
ATOM 5372 C CA . LYS A 1 672 ? -23.641 -14.227 -17.297 1 98.25 672 LYS A CA 1
ATOM 5373 C C . LYS A 1 672 ? -24.328 -13.391 -18.359 1 98.25 672 LYS A C 1
ATOM 5375 O O . LYS A 1 672 ? -24.594 -13.875 -19.469 1 98.25 672 LYS A O 1
ATOM 5380 N N . ILE A 1 673 ? -24.609 -12.148 -18.031 1 97.75 673 ILE A N 1
ATOM 5381 C CA . ILE A 1 673 ? -25.266 -11.242 -18.953 1 97.75 673 ILE A CA 1
ATOM 5382 C C . ILE A 1 673 ? -24.297 -10.141 -19.375 1 97.75 673 ILE A C 1
ATOM 5384 O O . ILE A 1 673 ? -23.609 -9.555 -18.547 1 97.75 673 ILE A O 1
ATOM 5388 N N . LEU A 1 674 ? -24.25 -9.922 -20.641 1 96.12 674 LEU A N 1
ATOM 5389 C CA . LEU A 1 674 ? -23.297 -8.977 -21.219 1 96.12 674 LEU A CA 1
ATOM 5390 C C . LEU A 1 674 ? -24.031 -7.918 -22.047 1 96.12 674 LEU A C 1
ATOM 5392 O O . LEU A 1 674 ? -25.078 -8.188 -22.609 1 96.12 674 LEU A O 1
ATOM 5396 N N . MET B 1 1 ? -4.059 72.375 -72.125 1 22.08 1 MET B N 1
ATOM 5397 C CA . MET B 1 1 ? -3.127 71.5 -71.438 1 22.08 1 MET B CA 1
ATOM 5398 C C . MET B 1 1 ? -2.877 72 -70.062 1 22.08 1 MET B C 1
ATOM 5400 O O . MET B 1 1 ? -1.975 71.5 -69.375 1 22.08 1 MET B O 1
ATOM 5404 N N . ASN B 1 2 ? -3.922 72.688 -69.562 1 18.42 2 ASN B N 1
ATOM 5405 C CA . ASN B 1 2 ? -3.533 73.75 -68.625 1 18.42 2 ASN B CA 1
ATOM 5406 C C . ASN B 1 2 ? -2.969 73.188 -67.312 1 18.42 2 ASN B C 1
ATOM 5408 O O . ASN B 1 2 ? -2.076 73.812 -66.75 1 18.42 2 ASN B O 1
ATOM 5412 N N . PRO B 1 3 ? -3.393 72.125 -66.812 1 24.02 3 PRO B N 1
ATOM 5413 C CA . PRO B 1 3 ? -4.074 72.188 -65.5 1 24.02 3 PRO B CA 1
ATOM 5414 C C . PRO B 1 3 ? -3.139 71.938 -64.312 1 24.02 3 PRO B C 1
ATOM 5416 O O . PRO B 1 3 ? -2.633 70.812 -64.188 1 24.02 3 PRO B O 1
ATOM 5419 N N . HIS B 1 4 ? -2.242 73 -64.125 1 20.38 4 HIS B N 1
ATOM 5420 C CA . HIS B 1 4 ? -1.094 73 -63.219 1 20.38 4 HIS B CA 1
ATOM 5421 C C . HIS B 1 4 ? -1.488 72.5 -61.812 1 20.38 4 HIS B C 1
ATOM 5423 O O . HIS B 1 4 ? -2.674 72.438 -61.5 1 20.38 4 HIS B O 1
ATOM 5429 N N . ARG B 1 5 ? -0.505 72.375 -60.906 1 20.12 5 ARG B N 1
ATOM 5430 C CA . ARG B 1 5 ? 0.214 71.625 -59.875 1 20.12 5 ARG B CA 1
ATOM 5431 C C . ARG B 1 5 ? -0.152 72.125 -58.469 1 20.12 5 ARG B C 1
ATOM 5433 O O . ARG B 1 5 ? 0.436 73.125 -58 1 20.12 5 ARG B O 1
ATOM 5440 N N . LEU B 1 6 ? -1.514 72.438 -58.25 1 17.42 6 LEU B N 1
ATOM 5441 C CA . LEU B 1 6 ? -1.821 73.125 -57.031 1 17.42 6 LEU B CA 1
ATOM 5442 C C . LEU B 1 6 ? -1.186 72.438 -55.812 1 17.42 6 LEU B C 1
ATOM 5444 O O . LEU B 1 6 ? -1.214 71.25 -55.719 1 17.42 6 LEU B O 1
ATOM 5448 N N . ARG B 1 7 ? -0.505 73.188 -54.969 1 20.25 7 ARG B N 1
ATOM 5449 C CA . ARG B 1 7 ? 0.461 73.188 -53.875 1 20.25 7 ARG B CA 1
ATOM 5450 C C . ARG B 1 7 ? -0.169 72.688 -52.594 1 20.25 7 ARG B C 1
ATOM 5452 O O . ARG B 1 7 ? 0.523 72.5 -51.594 1 20.25 7 ARG B O 1
ATOM 5459 N N . ALA B 1 8 ? -1.491 72.25 -52.625 1 20.33 8 ALA B N 1
ATOM 5460 C CA . ALA B 1 8 ? -2.162 72.625 -51.375 1 20.33 8 ALA B CA 1
ATOM 5461 C C . ALA B 1 8 ? -1.422 72.062 -50.156 1 20.33 8 ALA B C 1
ATOM 5463 O O . ALA B 1 8 ? -0.838 71 -50.219 1 20.33 8 ALA B O 1
ATOM 5464 N N . ALA B 1 9 ? -1.342 72.875 -48.938 1 21.55 9 ALA B N 1
ATOM 5465 C CA . ALA B 1 9 ? -0.814 73.125 -47.625 1 21.55 9 ALA B CA 1
ATOM 5466 C C . ALA B 1 9 ? -1.188 72 -46.625 1 21.55 9 ALA B C 1
ATOM 5468 O O . ALA B 1 9 ? -2.371 71.812 -46.344 1 21.55 9 ALA B O 1
ATOM 5469 N N . ILE B 1 10 ? -0.66 70.875 -46.719 1 23.5 10 ILE B N 1
ATOM 5470 C CA . ILE B 1 10 ? -1.042 69.812 -45.75 1 23.5 10 ILE B CA 1
ATOM 5471 C C . ILE B 1 10 ? -0.816 70.312 -44.344 1 23.5 10 ILE B C 1
ATOM 5473 O O . ILE B 1 10 ? 0.288 70.75 -44 1 23.5 10 ILE B O 1
ATOM 5477 N N . GLY B 1 11 ? -1.808 71.062 -43.719 1 19.69 11 GLY B N 1
ATOM 5478 C CA . GLY B 1 11 ? -1.848 71.625 -42.375 1 19.69 11 GLY B CA 1
ATOM 5479 C C . GLY B 1 11 ? -1.39 70.625 -41.312 1 19.69 11 GLY B C 1
ATOM 5480 O O . GLY B 1 11 ? -1.752 69.438 -41.375 1 19.69 11 GLY B O 1
ATOM 5481 N N . ALA B 1 12 ? -0.174 70.812 -40.719 1 23.48 12 ALA B N 1
ATOM 5482 C CA . ALA B 1 12 ? 0.626 70.188 -39.688 1 23.48 12 ALA B CA 1
ATOM 5483 C C . ALA B 1 12 ? -0.156 70.125 -38.375 1 23.48 12 ALA B C 1
ATOM 5485 O O . ALA B 1 12 ? -0.435 71.125 -37.75 1 23.48 12 ALA B O 1
ATOM 5486 N N . SER B 1 13 ? -1.42 69.562 -38.375 1 23.28 13 SER B N 1
ATOM 5487 C CA . SER B 1 13 ? -2.008 69.625 -37.031 1 23.28 13 SER B CA 1
ATOM 5488 C C . SER B 1 13 ? -1.032 69.125 -35.969 1 23.28 13 SER B C 1
ATOM 5490 O O . SER B 1 13 ? -0.349 68.062 -36.188 1 23.28 13 SER B O 1
ATOM 5492 N N . ILE B 1 14 ? -0.577 70 -35.094 1 23.95 14 ILE B N 1
ATOM 5493 C CA . ILE B 1 14 ? 0.289 69.938 -33.938 1 23.95 14 ILE B CA 1
ATOM 5494 C C . ILE B 1 14 ? -0.302 68.938 -32.906 1 23.95 14 ILE B C 1
ATOM 5496 O O . ILE B 1 14 ? -1.412 69.188 -32.406 1 23.95 14 ILE B O 1
ATOM 5500 N N . LEU B 1 15 ? -0.213 67.625 -33.156 1 24.59 15 LEU B N 1
ATOM 5501 C CA . LEU B 1 15 ? -0.653 66.75 -32.125 1 24.59 15 LEU B CA 1
ATOM 5502 C C . LEU B 1 15 ? 0.002 67.062 -30.797 1 24.59 15 LEU B C 1
ATOM 5504 O O . LEU B 1 15 ? 1.23 67.062 -30.688 1 24.59 15 LEU B O 1
ATOM 5508 N N . ALA B 1 16 ? -0.693 67.875 -29.922 1 26.83 16 ALA B N 1
ATOM 5509 C CA . ALA B 1 16 ? -0.321 68.188 -28.547 1 26.83 16 ALA B CA 1
ATOM 5510 C C . ALA B 1 16 ? -0.057 66.875 -27.766 1 26.83 16 ALA B C 1
ATOM 5512 O O . ALA B 1 16 ? -0.926 66 -27.688 1 26.83 16 ALA B O 1
ATOM 5513 N N . VAL B 1 17 ? 1.193 66.5 -27.75 1 28.02 17 VAL B N 1
ATOM 5514 C CA . VAL B 1 17 ? 1.647 65.438 -26.875 1 28.02 17 VAL B CA 1
ATOM 5515 C C . VAL B 1 17 ? 1.285 65.75 -25.438 1 28.02 17 VAL B C 1
ATOM 5517 O O . VAL B 1 17 ? 1.772 66.75 -24.859 1 28.02 17 VAL B O 1
ATOM 5520 N N . VAL B 1 18 ? -0.051 65.625 -25.062 1 28.27 18 VAL B N 1
ATOM 5521 C CA . VAL B 1 18 ? -0.323 65.75 -23.625 1 28.27 18 VAL B CA 1
ATOM 5522 C C . VAL B 1 18 ? 0.638 64.875 -22.828 1 28.27 18 VAL B C 1
ATOM 5524 O O . VAL B 1 18 ? 0.672 63.625 -23.016 1 28.27 18 VAL B O 1
ATOM 5527 N N . LEU B 1 19 ? 1.705 65.5 -22.422 1 29.62 19 LEU B N 1
ATOM 5528 C CA . LEU B 1 19 ? 2.594 64.938 -21.422 1 29.62 19 LEU B CA 1
ATOM 5529 C C . LEU B 1 19 ? 1.808 64.438 -20.203 1 29.62 19 LEU B C 1
ATOM 5531 O O . LEU B 1 19 ? 1.211 65.25 -19.5 1 29.62 19 LEU B O 1
ATOM 5535 N N . GLY B 1 20 ? 1.088 63.312 -20.391 1 28.27 20 GLY B N 1
ATOM 5536 C CA . GLY B 1 20 ? 0.484 62.781 -19.203 1 28.27 20 GLY B CA 1
ATOM 5537 C C . GLY B 1 20 ? 1.43 62.719 -18.016 1 28.27 20 GLY B C 1
ATOM 5538 O O . GLY B 1 20 ? 2.57 62.281 -18.125 1 28.27 20 GLY B O 1
ATOM 5539 N N . THR B 1 21 ? 1.254 63.719 -17.172 1 33.06 21 THR B N 1
ATOM 5540 C CA . THR B 1 21 ? 1.948 63.719 -15.891 1 33.06 21 THR B CA 1
ATOM 5541 C C . THR B 1 21 ? 1.932 62.312 -15.281 1 33.06 21 THR B C 1
ATOM 5543 O O . THR B 1 21 ? 0.921 61.625 -15.344 1 33.06 21 THR B O 1
ATOM 5546 N N . ALA B 1 22 ? 3.109 61.75 -15.242 1 35.47 22 ALA B N 1
ATOM 5547 C CA . ALA B 1 22 ? 3.379 60.594 -14.422 1 35.47 22 ALA B CA 1
ATOM 5548 C C . ALA B 1 22 ? 2.779 60.719 -13.023 1 35.47 22 ALA B C 1
ATOM 5550 O O . ALA B 1 22 ? 3.244 61.562 -12.234 1 35.47 22 ALA B O 1
ATOM 5551 N N . SER B 1 23 ? 1.478 60.656 -12.945 1 31.08 23 SER B N 1
ATOM 5552 C CA . SER B 1 23 ? 1.088 60.5 -11.547 1 31.08 23 SER B CA 1
ATOM 5553 C C . SER B 1 23 ? 2.088 59.656 -10.773 1 31.08 23 SER B C 1
ATOM 5555 O O . SER B 1 23 ? 2.609 58.656 -11.305 1 31.08 23 SER B O 1
ATOM 5557 N N . ALA B 1 24 ? 2.707 60.156 -9.969 1 40.03 24 ALA B N 1
ATOM 5558 C CA . ALA B 1 24 ? 3.486 59.438 -8.961 1 40.03 24 ALA B CA 1
ATOM 5559 C C . ALA B 1 24 ? 2.793 58.156 -8.547 1 40.03 24 ALA B C 1
ATOM 5561 O O . ALA B 1 24 ? 1.738 58.188 -7.914 1 40.03 24 ALA B O 1
ATOM 5562 N N . GLN B 1 25 ? 2.84 57.125 -9.227 1 36.22 25 GLN B N 1
ATOM 5563 C CA . GLN B 1 25 ? 2.383 55.812 -8.781 1 36.22 25 GLN B CA 1
ATOM 5564 C C . GLN B 1 25 ? 2.607 55.625 -7.285 1 36.22 25 GLN B C 1
ATOM 5566 O O . GLN B 1 25 ? 3.742 55.688 -6.809 1 36.22 25 GLN B O 1
ATOM 5571 N N . ALA B 1 26 ? 1.745 55.938 -6.41 1 44.47 26 ALA B N 1
ATOM 5572 C CA . ALA B 1 26 ? 1.789 55.594 -4.984 1 44.47 26 ALA B CA 1
ATOM 5573 C C . ALA B 1 26 ? 2.408 54.219 -4.75 1 44.47 26 ALA B C 1
ATOM 5575 O O . ALA B 1 26 ? 2.014 53.25 -5.387 1 44.47 26 ALA B O 1
ATOM 5576 N N . SER B 1 27 ? 3.59 54.188 -4.273 1 49.78 27 SER B N 1
ATOM 5577 C CA . SER B 1 27 ? 4.297 52.938 -3.979 1 49.78 27 SER B CA 1
ATOM 5578 C C . SER B 1 27 ? 3.418 51.969 -3.184 1 49.78 27 SER B C 1
ATOM 5580 O O . SER B 1 27 ? 2.777 52.375 -2.209 1 49.78 27 SER B O 1
ATOM 5582 N N . SER B 1 28 ? 2.92 50.875 -3.703 1 62.84 28 SER B N 1
ATOM 5583 C CA . SER B 1 28 ? 2.143 49.812 -3.078 1 62.84 28 SER B CA 1
ATOM 5584 C C . SER B 1 28 ? 2.717 49.438 -1.717 1 62.84 28 SER B C 1
ATOM 5586 O O . SER B 1 28 ? 3.936 49.438 -1.528 1 62.84 28 SER B O 1
ATOM 5588 N N . PRO B 1 29 ? 1.887 49.406 -0.663 1 72.81 29 PRO B N 1
ATOM 5589 C CA . PRO B 1 29 ? 2.34 48.938 0.646 1 72.81 29 PRO B CA 1
ATOM 5590 C C . PRO B 1 29 ? 3.227 47.688 0.546 1 72.81 29 PRO B C 1
ATOM 5592 O O . PRO B 1 29 ? 3.029 46.844 -0.339 1 72.81 29 PRO B O 1
ATOM 5595 N N . ALA B 1 30 ? 4.48 47.875 1.106 1 85.69 30 ALA B N 1
ATOM 5596 C CA . ALA B 1 30 ? 5.359 46.688 1.055 1 85.69 30 ALA B CA 1
ATOM 5597 C C . ALA B 1 30 ? 5.93 46.375 2.434 1 85.69 30 ALA B C 1
ATOM 5599 O O . ALA B 1 30 ? 6.309 47.281 3.18 1 85.69 30 ALA B O 1
ATOM 5600 N N . ILE B 1 31 ? 5.633 45.094 2.873 1 94.75 31 ILE B N 1
ATOM 5601 C CA . ILE B 1 31 ? 6.375 44.562 4.016 1 94.75 31 ILE B CA 1
ATOM 5602 C C . ILE B 1 31 ? 7.867 44.531 3.689 1 94.75 31 ILE B C 1
ATOM 5604 O O . ILE B 1 31 ? 8.258 44.031 2.637 1 94.75 31 ILE B O 1
ATOM 5608 N N . ASP B 1 32 ? 8.664 45.188 4.516 1 95.5 32 ASP B N 1
ATOM 5609 C CA . ASP B 1 32 ? 10.109 45 4.41 1 95.5 32 ASP B CA 1
ATOM 5610 C C . ASP B 1 32 ? 10.508 43.562 4.848 1 95.5 32 ASP B C 1
ATOM 5612 O O . ASP B 1 32 ? 10.875 43.344 6.004 1 95.5 32 ASP B O 1
ATOM 5616 N N . THR B 1 33 ? 10.516 42.719 3.904 1 96.31 33 THR B N 1
ATOM 5617 C CA . THR B 1 33 ? 10.617 41.281 4.203 1 96.31 33 THR B CA 1
ATOM 5618 C C . THR B 1 33 ? 11.984 40.938 4.797 1 96.31 33 THR B C 1
ATOM 5620 O O . THR B 1 33 ? 12.102 40.062 5.656 1 96.31 33 THR B O 1
ATOM 5623 N N . GLU B 1 34 ? 13.039 41.594 4.352 1 96.06 34 GLU B N 1
ATOM 5624 C CA . GLU B 1 34 ? 14.367 41.344 4.91 1 96.06 34 GLU B CA 1
ATOM 5625 C C . GLU B 1 34 ? 14.43 41.781 6.379 1 96.06 34 GLU B C 1
ATOM 5627 O O . GLU B 1 34 ? 15 41.062 7.207 1 96.06 34 GLU B O 1
ATOM 5632 N N . ARG B 1 35 ? 13.867 42.875 6.605 1 97.06 35 ARG B N 1
ATOM 5633 C CA . ARG B 1 35 ? 13.844 43.375 7.98 1 97.06 35 ARG B CA 1
ATOM 5634 C C . ARG B 1 35 ? 13.023 42.438 8.875 1 97.06 35 ARG B C 1
ATOM 5636 O O . ARG B 1 35 ? 13.438 42.125 9.984 1 97.06 35 ARG B O 1
ATOM 5643 N N . VAL B 1 36 ? 11.844 42.094 8.422 1 97.94 36 VAL B N 1
ATOM 5644 C CA . VAL B 1 36 ? 10.969 41.219 9.195 1 97.94 36 VAL B CA 1
ATOM 5645 C C . VAL B 1 36 ? 11.648 39.875 9.422 1 97.94 36 VAL B C 1
ATOM 5647 O O . VAL B 1 36 ? 11.625 39.344 10.531 1 97.94 36 VAL B O 1
ATOM 5650 N N . ALA B 1 37 ? 12.297 39.344 8.414 1 98.31 37 ALA B N 1
ATOM 5651 C CA . ALA B 1 37 ? 12.977 38.031 8.539 1 98.31 37 ALA B CA 1
ATOM 5652 C C . ALA B 1 37 ? 14.102 38.125 9.57 1 98.31 37 ALA B C 1
ATOM 5654 O O . ALA B 1 37 ? 14.258 37.219 10.391 1 98.31 37 ALA B O 1
ATOM 5655 N N . GLN B 1 38 ? 14.859 39.188 9.477 1 97.81 38 GLN B N 1
ATOM 5656 C CA . GLN B 1 38 ? 15.953 39.344 10.422 1 97.81 38 GLN B CA 1
ATOM 5657 C C . GLN B 1 38 ? 15.43 39.469 11.852 1 97.81 38 GLN B C 1
ATOM 5659 O O . GLN B 1 38 ? 16.016 38.906 12.781 1 97.81 38 GLN B O 1
ATOM 5664 N N . ALA B 1 39 ? 14.391 40.188 12 1 97.94 39 ALA B N 1
ATOM 5665 C CA . ALA B 1 39 ? 13.812 40.406 13.328 1 97.94 39 ALA B CA 1
ATOM 5666 C C . ALA B 1 39 ? 13.234 39.094 13.891 1 97.94 39 ALA B C 1
ATOM 5668 O O . ALA B 1 39 ? 13.32 38.844 15.094 1 97.94 39 ALA B O 1
ATOM 5669 N N . ARG B 1 40 ? 12.656 38.312 13.047 1 98.06 40 ARG B N 1
ATOM 5670 C CA . ARG B 1 40 ? 11.906 37.125 13.484 1 98.06 40 ARG B CA 1
ATOM 5671 C C . ARG B 1 40 ? 12.812 35.906 13.586 1 98.06 40 ARG B C 1
ATOM 5673 O O . ARG B 1 40 ? 12.586 35.031 14.422 1 98.06 40 ARG B O 1
ATOM 5680 N N . PHE B 1 41 ? 13.914 35.812 12.758 1 98.19 41 PHE B N 1
ATOM 5681 C CA . PHE B 1 41 ? 14.609 34.562 12.633 1 98.19 41 PHE B CA 1
ATOM 5682 C C . PHE B 1 41 ? 16.109 34.719 12.844 1 98.19 41 PHE B C 1
ATOM 5684 O O . PHE B 1 41 ? 16.859 33.75 12.836 1 98.19 41 PHE B O 1
ATOM 5691 N N . GLY B 1 42 ? 16.594 35.938 12.992 1 97.62 42 GLY B N 1
ATOM 5692 C CA . GLY B 1 42 ? 18 36.188 13.25 1 97.62 42 GLY B CA 1
ATOM 5693 C C . GLY B 1 42 ? 18.922 35.688 12.148 1 97.62 42 GLY B C 1
ATOM 5694 O O . GLY B 1 42 ? 18.688 35.969 10.969 1 97.62 42 GLY B O 1
ATOM 5695 N N . ASN B 1 43 ? 19.906 34.906 12.586 1 97.25 43 ASN B N 1
ATOM 5696 C CA . ASN B 1 43 ? 20.938 34.438 11.664 1 97.25 43 ASN B CA 1
ATOM 5697 C C . ASN B 1 43 ? 20.391 33.406 10.688 1 97.25 43 ASN B C 1
ATOM 5699 O O . ASN B 1 43 ? 21.047 33.094 9.695 1 97.25 43 ASN B O 1
ATOM 5703 N N . ASP B 1 44 ? 19.188 32.969 10.875 1 97.81 44 ASP B N 1
ATOM 5704 C CA . ASP B 1 44 ? 18.594 31.969 9.969 1 97.81 44 ASP B CA 1
ATOM 5705 C C . ASP B 1 44 ? 17.641 32.625 8.984 1 97.81 44 ASP B C 1
ATOM 5707 O O . ASP B 1 44 ? 16.922 31.953 8.242 1 97.81 44 ASP B O 1
ATOM 5711 N N . ALA B 1 45 ? 17.578 33.875 8.906 1 98.19 45 ALA B N 1
ATOM 5712 C CA . ALA B 1 45 ? 16.625 34.688 8.164 1 98.19 45 ALA B CA 1
ATOM 5713 C C . ALA B 1 45 ? 16.625 34.312 6.684 1 98.19 45 ALA B C 1
ATOM 5715 O O . ALA B 1 45 ? 15.586 34.344 6.027 1 98.19 45 ALA B O 1
ATOM 5716 N N . SER B 1 46 ? 17.734 34 6.172 1 96.31 46 SER B N 1
ATOM 5717 C CA . SER B 1 46 ? 17.859 33.781 4.734 1 96.31 46 SER B CA 1
ATOM 5718 C C . SER B 1 46 ? 17 32.594 4.277 1 96.31 46 SER B C 1
ATOM 5720 O O . SER B 1 46 ? 16.484 32.594 3.16 1 96.31 46 SER B O 1
ATOM 5722 N N . TRP B 1 47 ? 16.891 31.562 5.082 1 96.94 47 TRP B N 1
ATOM 5723 C CA . TRP B 1 47 ? 16.031 30.438 4.727 1 96.94 47 TRP B CA 1
ATOM 5724 C C . TRP B 1 47 ? 14.594 30.891 4.5 1 96.94 47 TRP B C 1
ATOM 5726 O O . TRP B 1 47 ? 13.945 30.469 3.541 1 96.94 47 TRP B O 1
ATOM 5736 N N . TYR B 1 48 ? 14.125 31.781 5.301 1 98.19 48 TYR B N 1
ATOM 5737 C CA . TYR B 1 48 ? 12.734 32.219 5.305 1 98.19 48 TYR B CA 1
ATOM 5738 C C . TYR B 1 48 ? 12.484 33.281 4.234 1 98.19 48 TYR B C 1
ATOM 5740 O O . TYR B 1 48 ? 11.453 33.25 3.553 1 98.19 48 TYR B O 1
ATOM 5748 N N . SER B 1 49 ? 13.445 34.219 4.047 1 97.19 49 SER B N 1
ATOM 5749 C CA . SER B 1 49 ? 13.281 35.281 3.082 1 97.19 49 SER B CA 1
ATOM 5750 C C . SER B 1 49 ? 13.047 34.75 1.677 1 97.19 49 SER B C 1
ATOM 5752 O O . SER B 1 49 ? 12.266 35.312 0.909 1 97.19 49 SER B O 1
ATOM 5754 N N . ALA B 1 50 ? 13.562 33.625 1.453 1 93.69 50 ALA B N 1
ATOM 5755 C CA . ALA B 1 50 ? 13.516 33.062 0.107 1 93.69 50 ALA B CA 1
ATOM 5756 C C . ALA B 1 50 ? 12.305 32.156 -0.065 1 93.69 50 ALA B C 1
ATOM 5758 O O . ALA B 1 50 ? 11.984 31.75 -1.183 1 93.69 50 ALA B O 1
ATOM 5759 N N . ARG B 1 51 ? 11.547 31.953 0.999 1 96.88 51 ARG B N 1
ATOM 5760 C CA . ARG B 1 51 ? 10.672 30.781 0.864 1 96.88 51 ARG B CA 1
ATOM 5761 C C . ARG B 1 51 ? 9.266 31.094 1.36 1 96.88 51 ARG B C 1
ATOM 5763 O O . ARG B 1 51 ? 8.281 30.656 0.765 1 96.88 51 ARG B O 1
ATOM 5770 N N . ILE B 1 52 ? 9.078 31.844 2.379 1 98.75 52 ILE B N 1
ATOM 5771 C CA . ILE B 1 52 ? 7.777 31.875 3.035 1 98.75 52 ILE B CA 1
ATOM 5772 C C . ILE B 1 52 ? 6.973 33.062 2.535 1 98.75 52 ILE B C 1
ATOM 5774 O O . ILE B 1 52 ? 7.547 34.062 2.08 1 98.75 52 ILE B O 1
ATOM 5778 N N . PRO B 1 53 ? 5.617 33.062 2.537 1 98.81 53 PRO B N 1
ATOM 5779 C CA . PRO B 1 53 ? 4.82 34.281 2.498 1 98.81 53 PRO B CA 1
ATOM 5780 C C . PRO B 1 53 ? 4.945 35.094 3.775 1 98.81 53 PRO B C 1
ATOM 5782 O O . PRO B 1 53 ? 5.012 34.531 4.871 1 98.81 53 PRO B O 1
ATOM 5785 N N . PHE B 1 54 ? 5 36.312 3.6 1 98.81 54 PHE B N 1
ATOM 5786 C CA . PHE B 1 54 ? 5.09 37.219 4.754 1 98.81 54 PHE B CA 1
ATOM 5787 C C . PHE B 1 54 ? 3.717 37.781 5.113 1 98.81 54 PHE B C 1
ATOM 5789 O O . PHE B 1 54 ? 2.836 37.875 4.258 1 98.81 54 PHE B O 1
ATOM 5796 N N . PHE B 1 55 ? 3.537 38.125 6.348 1 98.81 55 PHE B N 1
ATOM 5797 C CA . PHE B 1 55 ? 2.252 38.562 6.871 1 98.81 55 PHE B CA 1
ATOM 5798 C C . PHE B 1 55 ? 2.449 39.531 8.016 1 98.81 55 PHE B C 1
ATOM 5800 O O . PHE B 1 55 ? 3.373 39.406 8.82 1 98.81 55 PHE B O 1
ATOM 5807 N N . GLU B 1 56 ? 1.677 40.531 8.094 1 98.38 56 GLU B N 1
ATOM 5808 C CA . GLU B 1 56 ? 1.562 41.438 9.242 1 98.38 56 GLU B CA 1
ATOM 5809 C C . GLU B 1 56 ? 0.123 41.906 9.438 1 98.38 56 GLU B C 1
ATOM 5811 O O . GLU B 1 56 ? -0.652 41.969 8.477 1 98.38 56 GLU B O 1
ATOM 5816 N N . SER B 1 57 ? -0.208 42.281 10.68 1 98.44 57 SER B N 1
ATOM 5817 C CA . SER B 1 57 ? -1.563 42.75 10.977 1 98.44 57 SER B CA 1
ATOM 5818 C C . SER B 1 57 ? -1.592 43.625 12.211 1 98.44 57 SER B C 1
ATOM 5820 O O . SER B 1 57 ? -0.552 43.875 12.828 1 98.44 57 SER B O 1
ATOM 5822 N N . SER B 1 58 ? -2.793 44.094 12.531 1 97.94 58 SER B N 1
ATOM 5823 C CA . SER B 1 58 ? -2.992 44.938 13.727 1 97.94 58 SER B CA 1
ATOM 5824 C C . SER B 1 58 ? -3.104 44.062 14.977 1 97.94 58 SER B C 1
ATOM 5826 O O . SER B 1 58 ? -3.447 44.562 16.047 1 97.94 58 SER B O 1
ATOM 5828 N N . ASP B 1 59 ? -2.895 42.75 14.93 1 98.25 59 ASP B N 1
ATOM 5829 C CA . ASP B 1 59 ? -2.865 41.781 16.047 1 98.25 59 ASP B CA 1
ATOM 5830 C C . ASP B 1 59 ? -1.485 41.156 16.188 1 98.25 59 ASP B C 1
ATOM 5832 O O . ASP B 1 59 ? -1.229 40.094 15.625 1 98.25 59 ASP B O 1
ATOM 5836 N N . PRO B 1 60 ? -0.622 41.656 17.031 1 97.69 60 PRO B N 1
ATOM 5837 C CA . PRO B 1 60 ? 0.763 41.188 17.141 1 97.69 60 PRO B CA 1
ATOM 5838 C C . PRO B 1 60 ? 0.863 39.75 17.594 1 97.69 60 PRO B C 1
ATOM 5840 O O . PRO B 1 60 ? 1.822 39.062 17.25 1 97.69 60 PRO B O 1
ATOM 5843 N N . GLN B 1 61 ? -0.093 39.281 18.359 1 97.88 61 GLN B N 1
ATOM 5844 C CA . GLN B 1 61 ? -0.045 37.875 18.828 1 97.88 61 GLN B CA 1
ATOM 5845 C C . GLN B 1 61 ? -0.207 36.906 17.656 1 97.88 61 GLN B C 1
ATOM 5847 O O . GLN B 1 61 ? 0.481 35.906 17.594 1 97.88 61 GLN B O 1
ATOM 5852 N N . ILE B 1 62 ? -1.125 37.188 16.75 1 98.69 62 ILE B N 1
ATOM 5853 C CA . ILE B 1 62 ? -1.302 36.375 15.555 1 98.69 62 ILE B CA 1
ATOM 5854 C C . ILE B 1 62 ? -0.025 36.406 14.719 1 98.69 62 ILE B C 1
ATOM 5856 O O . ILE B 1 62 ? 0.412 35.375 14.211 1 98.69 62 ILE B O 1
ATOM 5860 N N . ASP B 1 63 ? 0.615 37.594 14.609 1 98.75 63 ASP B N 1
ATOM 5861 C CA . ASP B 1 63 ? 1.854 37.719 13.852 1 98.75 63 ASP B CA 1
ATOM 5862 C C . ASP B 1 63 ? 2.967 36.875 14.461 1 98.75 63 ASP B C 1
ATOM 5864 O O . ASP B 1 63 ? 3.713 36.188 13.75 1 98.75 63 ASP B O 1
ATOM 5868 N N . ASP B 1 64 ? 3.041 36.906 15.797 1 98.69 64 ASP B N 1
ATOM 5869 C CA . ASP B 1 64 ? 4.059 36.125 16.484 1 98.69 64 ASP B CA 1
ATOM 5870 C C . ASP B 1 64 ? 3.906 34.656 16.203 1 98.69 64 ASP B C 1
ATOM 5872 O O . ASP B 1 64 ? 4.887 33.969 15.898 1 98.69 64 ASP B O 1
ATOM 5876 N N . VAL B 1 65 ? 2.723 34.125 16.297 1 98.81 65 VAL B N 1
ATOM 5877 C CA . VAL B 1 65 ? 2.463 32.719 16.078 1 98.81 65 VAL B CA 1
ATOM 5878 C C . VAL B 1 65 ? 2.705 32.375 14.617 1 98.81 65 VAL B C 1
ATOM 5880 O O . VAL B 1 65 ? 3.236 31.297 14.312 1 98.81 65 VAL B O 1
ATOM 5883 N N . TYR B 1 66 ? 2.318 33.25 13.688 1 98.88 66 TYR B N 1
ATOM 5884 C CA . TYR B 1 66 ? 2.527 33.031 12.266 1 98.88 66 TYR B CA 1
ATOM 5885 C C . TYR B 1 66 ? 3.994 32.75 11.969 1 98.88 66 TYR B C 1
ATOM 5887 O O . TYR B 1 66 ? 4.32 31.766 11.297 1 98.88 66 TYR B O 1
ATOM 5895 N N . TYR B 1 67 ? 4.859 33.531 12.406 1 98.88 67 TYR B N 1
ATOM 5896 C CA . TYR B 1 67 ? 6.281 33.375 12.117 1 98.88 67 TYR B CA 1
ATOM 5897 C C . TYR B 1 67 ? 6.887 32.25 12.938 1 98.88 67 TYR B C 1
ATOM 5899 O O . TYR B 1 67 ? 7.797 31.547 12.469 1 98.88 67 TYR B O 1
ATOM 5907 N N . TYR B 1 68 ? 6.41 32.031 14.188 1 98.56 68 TYR B N 1
ATOM 5908 C CA . TYR B 1 68 ? 6.816 30.859 14.953 1 98.56 68 TYR B CA 1
ATOM 5909 C C . TYR B 1 68 ? 6.488 29.578 14.203 1 98.56 68 TYR B C 1
ATOM 5911 O O . TYR B 1 68 ? 7.289 28.641 14.188 1 98.56 68 TYR B O 1
ATOM 5919 N N . ARG B 1 69 ? 5.336 29.547 13.57 1 98.81 69 ARG B N 1
ATOM 5920 C CA . ARG B 1 69 ? 4.906 28.344 12.875 1 98.81 69 ARG B CA 1
ATOM 5921 C C . ARG B 1 69 ? 5.777 28.078 11.648 1 98.81 69 ARG B C 1
ATOM 5923 O O . ARG B 1 69 ? 6.008 26.938 11.281 1 98.81 69 ARG B O 1
ATOM 5930 N N . TRP B 1 70 ? 6.285 29.094 10.992 1 98.81 70 TRP B N 1
ATOM 5931 C CA . TRP B 1 70 ? 7.262 28.859 9.93 1 98.81 70 TRP B CA 1
ATOM 5932 C C . TRP B 1 70 ? 8.578 28.344 10.5 1 98.81 70 TRP B C 1
ATOM 5934 O O . TRP B 1 70 ? 9.25 27.531 9.875 1 98.81 70 TRP B O 1
ATOM 5944 N N . LYS B 1 71 ? 8.969 28.891 11.68 1 98.19 71 LYS B N 1
ATOM 5945 C CA . LYS B 1 71 ? 10.133 28.328 12.359 1 98.19 71 LYS B CA 1
ATOM 5946 C C . LYS B 1 71 ? 9.938 26.859 12.664 1 98.19 71 LYS B C 1
ATOM 5948 O O . LYS B 1 71 ? 10.859 26.047 12.516 1 98.19 71 LYS B O 1
ATOM 5953 N N . LEU B 1 72 ? 8.758 26.562 13.086 1 97.94 72 LEU B N 1
ATOM 5954 C CA . LEU B 1 72 ? 8.391 25.188 13.359 1 97.94 72 LEU B CA 1
ATOM 5955 C C . LEU B 1 72 ? 8.469 24.344 12.094 1 97.94 72 LEU B C 1
ATOM 5957 O O . LEU B 1 72 ? 8.992 23.219 12.125 1 97.94 72 LEU B O 1
ATOM 5961 N N . PHE B 1 73 ? 7.902 24.828 11.031 1 98.62 73 PHE B N 1
ATOM 5962 C CA . PHE B 1 73 ? 7.941 24.125 9.758 1 98.62 73 PHE B CA 1
ATOM 5963 C C . PHE B 1 73 ? 9.375 23.797 9.359 1 98.62 73 PHE B C 1
ATOM 5965 O O . PHE B 1 73 ? 9.68 22.656 9.008 1 98.62 73 PHE B O 1
ATOM 5972 N N . ARG B 1 74 ? 10.211 24.75 9.414 1 98.5 74 ARG B N 1
ATOM 5973 C CA . ARG B 1 74 ? 11.602 24.547 9.047 1 98.5 74 ARG B CA 1
ATOM 5974 C C . ARG B 1 74 ? 12.258 23.5 9.938 1 98.5 74 ARG B C 1
ATOM 5976 O O . ARG B 1 74 ? 12.977 22.625 9.453 1 98.5 74 ARG B O 1
ATOM 5983 N N . ALA B 1 75 ? 12.016 23.609 11.219 1 98.19 75 ALA B N 1
ATOM 5984 C CA . ALA B 1 75 ? 12.633 22.688 12.172 1 98.19 75 ALA B CA 1
ATOM 5985 C C . ALA B 1 75 ? 12.25 21.25 11.883 1 98.19 75 ALA B C 1
ATOM 5987 O O . ALA B 1 75 ? 13.023 20.328 12.148 1 98.19 75 ALA B O 1
ATOM 5988 N N . HIS B 1 76 ? 11.109 21.047 11.289 1 98.38 76 HIS B N 1
ATOM 5989 C CA . HIS B 1 76 ? 10.586 19.688 11.094 1 98.38 76 HIS B CA 1
ATOM 5990 C C . HIS B 1 76 ? 10.891 19.188 9.688 1 98.38 76 HIS B C 1
ATOM 5992 O O . HIS B 1 76 ? 10.438 18.109 9.305 1 98.38 76 HIS B O 1
ATOM 5998 N N . GLN B 1 77 ? 11.633 19.969 8.891 1 98.44 77 GLN B N 1
ATOM 5999 C CA . GLN B 1 77 ? 12.102 19.438 7.617 1 98.44 77 GLN B CA 1
ATOM 6000 C C . GLN B 1 77 ? 13.336 18.562 7.812 1 98.44 77 GLN B C 1
ATOM 6002 O O . GLN B 1 77 ? 14.398 19.047 8.195 1 98.44 77 GLN B O 1
ATOM 6007 N N . ARG B 1 78 ? 13.172 17.312 7.578 1 98.44 78 ARG B N 1
ATOM 6008 C CA . ARG B 1 78 ? 14.297 16.391 7.605 1 98.44 78 ARG B CA 1
ATOM 6009 C C . ARG B 1 78 ? 14.781 16.062 6.195 1 98.44 78 ARG B C 1
ATOM 6011 O O . ARG B 1 78 ? 13.992 15.656 5.344 1 98.44 78 ARG B O 1
ATOM 6018 N N . ASP B 1 79 ? 16 16.344 5.965 1 98.31 79 ASP B N 1
ATOM 6019 C CA . ASP B 1 79 ? 16.656 15.984 4.715 1 98.31 79 ASP B CA 1
ATOM 6020 C C . ASP B 1 79 ? 17.078 14.516 4.711 1 98.31 79 ASP B C 1
ATOM 6022 O O . ASP B 1 79 ? 17.844 14.078 5.574 1 98.31 79 ASP B O 1
ATOM 6026 N N . LEU B 1 80 ? 16.594 13.734 3.715 1 97.56 80 LEU B N 1
ATOM 6027 C CA . LEU B 1 80 ? 16.891 12.305 3.637 1 97.56 80 LEU B CA 1
ATOM 6028 C C . LEU B 1 80 ? 17.938 12.031 2.553 1 97.56 80 LEU B C 1
ATOM 6030 O O . LEU B 1 80 ? 18.016 10.914 2.041 1 97.56 80 LEU B O 1
ATOM 6034 N N . GLY B 1 81 ? 18.625 13.086 2.145 1 96.06 81 GLY B N 1
ATOM 6035 C CA . GLY B 1 81 ? 19.578 12.93 1.066 1 96.06 81 GLY B CA 1
ATOM 6036 C C . GLY B 1 81 ? 18.938 12.758 -0.293 1 96.06 81 GLY B C 1
ATOM 6037 O O . GLY B 1 81 ? 18.094 13.57 -0.7 1 96.06 81 GLY B O 1
ATOM 6038 N N . ALA B 1 82 ? 19.188 11.695 -0.939 1 91.62 82 ALA B N 1
ATOM 6039 C CA . ALA B 1 82 ? 18.703 11.438 -2.295 1 91.62 82 ALA B CA 1
ATOM 6040 C C . ALA B 1 82 ? 17.188 11.258 -2.318 1 91.62 82 ALA B C 1
ATOM 6042 O O . ALA B 1 82 ? 16.562 11.445 -3.357 1 91.62 82 ALA B O 1
ATOM 6043 N N . GLU B 1 83 ? 16.578 11.039 -1.208 1 93.75 83 GLU B N 1
ATOM 6044 C CA . GLU B 1 83 ? 15.141 10.82 -1.136 1 93.75 83 GLU B CA 1
ATOM 6045 C C . GLU B 1 83 ? 14.398 12.141 -0.919 1 93.75 83 GLU B C 1
ATOM 6047 O O . GLU B 1 83 ? 13.172 12.172 -0.935 1 93.75 83 GLU B O 1
ATOM 6052 N N . GLY B 1 84 ? 15.102 13.18 -0.703 1 96.56 84 GLY B N 1
ATOM 6053 C CA . GLY B 1 84 ? 14.508 14.492 -0.56 1 96.56 84 GLY B CA 1
ATOM 6054 C C . GLY B 1 84 ? 14.062 14.797 0.859 1 96.56 84 GLY B C 1
ATOM 6055 O O . GLY B 1 84 ? 14.531 14.164 1.81 1 96.56 84 GLY B O 1
ATOM 6056 N N . PHE B 1 85 ? 13.203 15.789 1.02 1 98.06 85 PHE B N 1
ATOM 6057 C CA . PHE B 1 85 ? 12.758 16.266 2.324 1 98.06 85 PHE B CA 1
ATOM 6058 C C . PHE B 1 85 ? 11.461 15.578 2.732 1 98.06 85 PHE B C 1
ATOM 6060 O O . PHE B 1 85 ? 10.625 15.266 1.882 1 98.06 85 PHE B O 1
ATOM 6067 N N . ILE B 1 86 ? 11.336 15.367 4.047 1 98.5 86 ILE B N 1
ATOM 6068 C CA . ILE B 1 86 ? 10.039 15.047 4.629 1 98.5 86 ILE B CA 1
ATOM 6069 C C . ILE B 1 86 ? 9.75 16 5.789 1 98.5 86 ILE B C 1
ATOM 6071 O O . ILE B 1 86 ? 10.641 16.703 6.262 1 98.5 86 ILE B O 1
ATOM 6075 N N . SER B 1 87 ? 8.492 16.062 6.129 1 98.62 87 SER B N 1
ATOM 6076 C CA . SER B 1 87 ? 8.086 16.75 7.355 1 98.62 87 SER B CA 1
ATOM 6077 C C . SER B 1 87 ? 7.82 15.758 8.484 1 98.62 87 SER B C 1
ATOM 6079 O O . SER B 1 87 ? 7.039 14.82 8.312 1 98.62 87 SER B O 1
ATOM 6081 N N . THR B 1 88 ? 8.453 15.969 9.617 1 97.88 88 THR B N 1
ATOM 6082 C CA . THR B 1 88 ? 8.25 15.102 10.773 1 97.88 88 THR B CA 1
ATOM 6083 C C . THR B 1 88 ? 7.184 15.68 11.695 1 97.88 88 THR B C 1
ATOM 6085 O O . THR B 1 88 ? 6.793 16.844 11.555 1 97.88 88 THR B O 1
ATOM 6088 N N . GLU B 1 89 ? 6.672 14.883 12.57 1 96.19 89 GLU B N 1
ATOM 6089 C CA . GLU B 1 89 ? 5.719 15.297 13.594 1 96.19 89 GLU B CA 1
ATOM 6090 C C . GLU B 1 89 ? 6.426 15.656 14.898 1 96.19 89 GLU B C 1
ATOM 6092 O O . GLU B 1 89 ? 6.062 16.625 15.562 1 96.19 89 GLU B O 1
ATOM 6097 N N . PHE B 1 90 ? 7.383 14.828 15.211 1 95.44 90 PHE B N 1
ATOM 6098 C CA . PHE B 1 90 ? 8.227 15.008 16.391 1 95.44 90 PHE B CA 1
ATOM 6099 C C . PHE B 1 90 ? 9.664 15.328 15.984 1 95.44 90 PHE B C 1
ATOM 6101 O O . PHE B 1 90 ? 10.156 14.812 14.977 1 95.44 90 PHE B O 1
ATOM 6108 N N . LEU B 1 91 ? 10.227 16.234 16.75 1 95.75 91 LEU B N 1
ATOM 6109 C CA . LEU B 1 91 ? 11.625 16.516 16.469 1 95.75 91 LEU B CA 1
ATOM 6110 C C . LEU B 1 91 ? 12.523 15.367 16.906 1 95.75 91 LEU B C 1
ATOM 6112 O O . LEU B 1 91 ? 13.461 14.992 16.203 1 95.75 91 LEU B O 1
ATOM 6116 N N . ASP B 1 92 ? 12.172 14.773 18.094 1 93 92 ASP B N 1
ATOM 6117 C CA . ASP B 1 92 ? 12.859 13.562 18.531 1 93 92 ASP B CA 1
ATOM 6118 C C . ASP B 1 92 ? 12.141 12.312 18.016 1 93 92 ASP B C 1
ATOM 6120 O O . ASP B 1 92 ? 10.914 12.289 17.938 1 93 92 ASP B O 1
ATOM 6124 N N . ASP B 1 93 ? 12.906 11.258 17.781 1 92.81 93 ASP B N 1
ATOM 6125 C CA . ASP B 1 93 ? 12.344 10 17.297 1 92.81 93 ASP B CA 1
ATOM 6126 C C . ASP B 1 93 ? 11.398 9.398 18.328 1 92.81 93 ASP B C 1
ATOM 6128 O O . ASP B 1 93 ? 11.625 9.523 19.547 1 92.81 93 ASP B O 1
ATOM 6132 N N . VAL B 1 94 ? 10.375 8.82 17.797 1 92.94 94 VAL B N 1
ATOM 6133 C CA . VAL B 1 94 ? 9.445 8.078 18.641 1 92.94 94 VAL B CA 1
ATOM 6134 C C . VAL B 1 94 ? 9.32 6.641 18.125 1 92.94 94 VAL B C 1
ATOM 6136 O O . VAL B 1 94 ? 9.641 6.352 16.969 1 92.94 94 VAL B O 1
ATOM 6139 N N . GLY B 1 95 ? 8.844 5.742 18.969 1 91.56 95 GLY B N 1
ATOM 6140 C CA . GLY B 1 95 ? 8.891 4.312 18.688 1 91.56 95 GLY B CA 1
ATOM 6141 C C . GLY B 1 95 ? 7.863 3.867 17.672 1 91.56 95 GLY B C 1
ATOM 6142 O O . GLY B 1 95 ? 7.973 2.775 17.109 1 91.56 95 GLY B O 1
ATOM 6143 N N . TRP B 1 96 ? 6.812 4.605 17.328 1 92.81 96 TRP B N 1
ATOM 6144 C CA . TRP B 1 96 ? 5.742 4.18 16.438 1 92.81 96 TRP B CA 1
ATOM 6145 C C . TRP B 1 96 ? 5.863 4.859 15.078 1 92.81 96 TRP B C 1
ATOM 6147 O O . TRP B 1 96 ? 4.961 4.762 14.242 1 92.81 96 TRP B O 1
ATOM 6157 N N . GLN B 1 97 ? 7.035 5.605 14.812 1 94.88 97 GLN B N 1
ATOM 6158 C CA . GLN B 1 97 ? 7.277 6.258 13.523 1 94.88 97 GLN B CA 1
ATOM 6159 C C . GLN B 1 97 ? 7.723 5.246 12.469 1 94.88 97 GLN B C 1
ATOM 6161 O O . GLN B 1 97 ? 8.094 4.121 12.805 1 94.88 97 GLN B O 1
ATOM 6166 N N . ARG B 1 98 ? 7.586 5.605 11.25 1 94.62 98 ARG B N 1
ATOM 6167 C CA . ARG B 1 98 ? 8.164 4.793 10.188 1 94.62 98 ARG B CA 1
ATOM 6168 C C . ARG B 1 98 ? 9.68 4.918 10.164 1 94.62 98 ARG B C 1
ATOM 6170 O O . ARG B 1 98 ? 10.219 6 9.922 1 94.62 98 ARG B O 1
ATOM 6177 N N . GLU B 1 99 ? 10.43 3.881 10.453 1 91.94 99 GLU B N 1
ATOM 6178 C CA . GLU B 1 99 ? 11.891 3.85 10.5 1 91.94 99 GLU B CA 1
ATOM 6179 C C . GLU B 1 99 ? 12.477 3.582 9.117 1 91.94 99 GLU B C 1
ATOM 6181 O O . GLU B 1 99 ? 11.875 2.875 8.305 1 91.94 99 GLU B O 1
ATOM 6186 N N . PRO B 1 100 ? 13.586 4.25 8.82 1 94.38 100 PRO B N 1
ATOM 6187 C CA . PRO B 1 100 ? 14.367 5.145 9.68 1 94.38 100 PRO B CA 1
ATOM 6188 C C . PRO B 1 100 ? 14.047 6.617 9.43 1 94.38 100 PRO B C 1
ATOM 6190 O O . PRO B 1 100 ? 14.812 7.496 9.844 1 94.38 100 PRO B O 1
ATOM 6193 N N . TYR B 1 101 ? 12.984 6.949 8.836 1 95.94 101 TYR B N 1
ATOM 6194 C CA . TYR B 1 101 ? 12.742 8.25 8.234 1 95.94 101 TYR B CA 1
ATOM 6195 C C . TYR B 1 101 ? 12.164 9.227 9.25 1 95.94 101 TYR B C 1
ATOM 6197 O O . TYR B 1 101 ? 12.289 10.445 9.086 1 95.94 101 TYR B O 1
ATOM 6205 N N . ALA B 1 102 ? 11.461 8.633 10.273 1 96 102 ALA B N 1
ATOM 6206 C CA . ALA B 1 102 ? 10.789 9.422 11.297 1 96 102 ALA B CA 1
ATOM 6207 C C . ALA B 1 102 ? 9.516 10.062 10.75 1 96 102 ALA B C 1
ATOM 6209 O O . ALA B 1 102 ? 9.156 11.172 11.133 1 96 102 ALA B O 1
ATOM 6210 N N . SER B 1 103 ? 8.898 9.367 9.805 1 96.25 103 SER B N 1
ATOM 6211 C CA . SER B 1 103 ? 7.672 9.875 9.195 1 96.25 103 SER B CA 1
ATOM 6212 C C . SER B 1 103 ? 6.434 9.266 9.844 1 96.25 103 SER B C 1
ATOM 6214 O O . SER B 1 103 ? 6.457 8.109 10.266 1 96.25 103 SER B O 1
ATOM 6216 N N . LEU B 1 104 ? 5.438 10 10.031 1 96.94 104 LEU B N 1
ATOM 6217 C CA . LEU B 1 104 ? 4.078 9.609 10.398 1 96.94 104 LEU B CA 1
ATOM 6218 C C . LEU B 1 104 ? 3.059 10.234 9.453 1 96.94 104 LEU B C 1
ATOM 6220 O O . LEU B 1 104 ? 3.186 11.406 9.078 1 96.94 104 LEU B O 1
ATOM 6224 N N . ASN B 1 105 ? 2.037 9.5 9.07 1 97.5 105 ASN B N 1
ATOM 6225 C CA . ASN B 1 105 ? 1.188 9.969 7.977 1 97.5 105 ASN B CA 1
ATOM 6226 C C . ASN B 1 105 ? -0.04 10.711 8.5 1 97.5 105 ASN B C 1
ATOM 6228 O O . ASN B 1 105 ? -0.749 11.359 7.734 1 97.5 105 ASN B O 1
ATOM 6232 N N . ASP B 1 106 ? -0.35 10.672 9.75 1 97 106 ASP B N 1
ATOM 6233 C CA . ASP B 1 106 ? -1.605 11.195 10.281 1 97 106 ASP B CA 1
ATOM 6234 C C . ASP B 1 106 ? -1.69 12.711 10.086 1 97 106 ASP B C 1
ATOM 6236 O O . ASP B 1 106 ? -2.768 13.25 9.82 1 97 106 ASP B O 1
ATOM 6240 N N . ALA B 1 107 ? -0.531 13.406 10.188 1 97.31 107 ALA B N 1
ATOM 6241 C CA . ALA B 1 107 ? -0.551 14.867 10.109 1 97.31 107 ALA B CA 1
ATOM 6242 C C . ALA B 1 107 ? -0.051 15.352 8.75 1 97.31 107 ALA B C 1
ATOM 6244 O O . ALA B 1 107 ? 0.129 16.547 8.539 1 97.31 107 ALA B O 1
ATOM 6245 N N . SER B 1 108 ? 0.179 14.438 7.824 1 98.12 108 SER B N 1
ATOM 6246 C CA . SER B 1 108 ? 0.748 14.789 6.527 1 98.12 108 SER B CA 1
ATOM 6247 C C . SER B 1 108 ? -0.107 15.828 5.812 1 98.12 108 SER B C 1
ATOM 6249 O O . SER B 1 108 ? 0.418 16.688 5.105 1 98.12 108 SER B O 1
ATOM 6251 N N . GLY B 1 109 ? -1.414 15.773 5.98 1 98.44 109 GLY B N 1
ATOM 6252 C CA . GLY B 1 109 ? -2.281 16.75 5.352 1 98.44 109 GLY B CA 1
ATOM 6253 C C . GLY B 1 109 ? -2.004 18.172 5.809 1 98.44 109 GLY B C 1
ATOM 6254 O O . GLY B 1 109 ? -2.039 19.109 5.008 1 98.44 109 GLY B O 1
ATOM 6255 N N . PHE B 1 110 ? -1.714 18.359 7.102 1 98.69 110 PHE B N 1
ATOM 6256 C CA . PHE B 1 110 ? -1.376 19.672 7.629 1 98.69 110 PHE B CA 1
ATOM 6257 C C . PHE B 1 110 ? -0.029 20.141 7.094 1 98.69 110 PHE B C 1
ATOM 6259 O O . PHE B 1 110 ? 0.131 21.312 6.742 1 98.69 110 PHE B O 1
ATOM 6266 N N . HIS B 1 111 ? 0.94 19.219 7.023 1 98.69 111 HIS B N 1
ATOM 6267 C CA . HIS B 1 111 ? 2.281 19.562 6.555 1 98.69 111 HIS B CA 1
ATOM 6268 C C . HIS B 1 111 ? 2.254 20.031 5.105 1 98.69 111 HIS B C 1
ATOM 6270 O O . HIS B 1 111 ? 2.883 21.047 4.77 1 98.69 111 HIS B O 1
ATOM 6276 N N . ILE B 1 112 ? 1.494 19.375 4.309 1 98.81 112 ILE B N 1
ATOM 6277 C CA . ILE B 1 112 ? 1.41 19.734 2.896 1 98.81 112 ILE B CA 1
ATOM 6278 C C . ILE B 1 112 ? 0.589 21 2.732 1 98.81 112 ILE B C 1
ATOM 6280 O O . ILE B 1 112 ? 0.895 21.844 1.879 1 98.81 112 ILE B O 1
ATOM 6284 N N . ALA B 1 113 ? -0.423 21.188 3.576 1 98.75 113 ALA B N 1
ATOM 6285 C CA . ALA B 1 113 ? -1.246 22.391 3.525 1 98.75 113 ALA B CA 1
ATOM 6286 C C . ALA B 1 113 ? -0.425 23.625 3.871 1 98.75 113 ALA B C 1
ATOM 6288 O O . ALA B 1 113 ? -0.665 24.719 3.33 1 98.75 113 ALA B O 1
ATOM 6289 N N . GLU B 1 114 ? 0.542 23.484 4.762 1 98.38 114 GLU B N 1
ATOM 6290 C CA . GLU B 1 114 ? 1.465 24.578 5.043 1 98.38 114 GLU B CA 1
ATOM 6291 C C . GLU B 1 114 ? 2.512 24.703 3.939 1 98.38 114 GLU B C 1
ATOM 6293 O O . GLU B 1 114 ? 2.773 25.812 3.455 1 98.38 114 GLU B O 1
ATOM 6298 N N . GLY B 1 115 ? 3.012 23.578 3.498 1 98.62 115 GLY B N 1
ATOM 6299 C CA . GLY B 1 115 ? 4.105 23.547 2.543 1 98.62 115 GLY B CA 1
ATOM 6300 C C . GLY B 1 115 ? 3.713 24.062 1.167 1 98.62 115 GLY B C 1
ATOM 6301 O O . GLY B 1 115 ? 4.562 24.516 0.402 1 98.62 115 GLY B O 1
ATOM 6302 N N . ARG B 1 116 ? 2.416 24.016 0.82 1 98.44 116 ARG B N 1
ATOM 6303 C CA . ARG B 1 116 ? 1.978 24.391 -0.522 1 98.44 116 ARG B CA 1
ATOM 6304 C C . ARG B 1 116 ? 2.133 25.891 -0.752 1 98.44 116 ARG B C 1
ATOM 6306 O O . ARG B 1 116 ? 2.066 26.359 -1.891 1 98.44 116 ARG B O 1
ATOM 6313 N N . TRP B 1 117 ? 2.41 26.688 0.358 1 98.75 117 TRP B N 1
ATOM 6314 C CA . TRP B 1 117 ? 2.516 28.141 0.25 1 98.75 117 TRP B CA 1
ATOM 6315 C C . TRP B 1 117 ? 3.973 28.578 0.144 1 98.75 117 TRP B C 1
ATOM 6317 O O . TRP B 1 117 ? 4.266 29.766 0.052 1 98.75 117 TRP B O 1
ATOM 6327 N N . LEU B 1 118 ? 4.898 27.609 0.146 1 98.25 118 LEU B N 1
ATOM 6328 C CA . LEU B 1 118 ? 6.305 27.953 -0.008 1 98.25 118 LEU B CA 1
ATOM 6329 C C . LEU B 1 118 ? 6.648 28.203 -1.475 1 98.25 118 LEU B C 1
ATOM 6331 O O . LEU B 1 118 ? 6.168 27.484 -2.354 1 98.25 118 LEU B O 1
ATOM 6335 N N . ARG B 1 119 ? 7.477 29.219 -1.66 1 96.69 119 ARG B N 1
ATOM 6336 C CA . ARG B 1 119 ? 7.973 29.469 -3.01 1 96.69 119 ARG B CA 1
ATOM 6337 C C . ARG B 1 119 ? 8.945 28.375 -3.441 1 96.69 119 ARG B C 1
ATOM 6339 O O . ARG B 1 119 ? 9.094 28.094 -4.633 1 96.69 119 ARG B O 1
ATOM 6346 N N . ASP B 1 120 ? 9.656 27.812 -2.475 1 96.12 120 ASP B N 1
ATOM 6347 C CA . ASP B 1 120 ? 10.43 26.594 -2.723 1 96.12 120 ASP B CA 1
ATOM 6348 C C . ASP B 1 120 ? 9.539 25.344 -2.625 1 96.12 120 ASP B C 1
ATOM 6350 O O . ASP B 1 120 ? 9.32 24.828 -1.531 1 96.12 120 ASP B O 1
ATOM 6354 N N . ARG B 1 121 ? 9.164 24.797 -3.727 1 96.19 121 ARG B N 1
ATOM 6355 C CA . ARG B 1 121 ? 8.133 23.766 -3.791 1 96.19 121 ARG B CA 1
ATOM 6356 C C . ARG B 1 121 ? 8.695 22.406 -3.381 1 96.19 121 ARG B C 1
ATOM 6358 O O . ARG B 1 121 ? 7.945 21.438 -3.236 1 96.19 121 ARG B O 1
ATOM 6365 N N . ARG B 1 122 ? 10.031 22.297 -3.166 1 95.69 122 ARG B N 1
ATOM 6366 C CA . ARG B 1 122 ? 10.664 21.016 -2.885 1 95.69 122 ARG B CA 1
ATOM 6367 C C . ARG B 1 122 ? 10.102 20.391 -1.612 1 95.69 122 ARG B C 1
ATOM 6369 O O . ARG B 1 122 ? 9.938 19.172 -1.528 1 95.69 122 ARG B O 1
ATOM 6376 N N . TYR B 1 123 ? 9.773 21.172 -0.7 1 97.62 123 TYR B N 1
ATOM 6377 C CA . TYR B 1 123 ? 9.43 20.625 0.612 1 97.62 123 TYR B CA 1
ATOM 6378 C C . TYR B 1 123 ? 8.094 19.891 0.57 1 97.62 123 TYR B C 1
ATOM 6380 O O . TYR B 1 123 ? 7.957 18.812 1.141 1 97.62 123 TYR B O 1
ATOM 6388 N N . ALA B 1 124 ? 7.09 20.453 -0.109 1 97.75 124 ALA B N 1
ATOM 6389 C CA . ALA B 1 124 ? 5.836 19.719 -0.291 1 97.75 124 ALA B CA 1
ATOM 6390 C C . ALA B 1 124 ? 5.984 18.625 -1.342 1 97.75 124 ALA B C 1
ATOM 6392 O O . ALA B 1 124 ? 5.488 17.516 -1.16 1 97.75 124 ALA B O 1
ATOM 6393 N N . ASP B 1 125 ? 6.734 18.922 -2.432 1 97.44 125 ASP B N 1
ATOM 6394 C CA . ASP B 1 125 ? 6.871 18 -3.557 1 97.44 125 ASP B CA 1
ATOM 6395 C C . ASP B 1 125 ? 7.625 16.734 -3.145 1 97.44 125 ASP B C 1
ATOM 6397 O O . ASP B 1 125 ? 7.199 15.625 -3.453 1 97.44 125 ASP B O 1
ATOM 6401 N N . ASP B 1 126 ? 8.781 16.922 -2.467 1 97.69 126 ASP B N 1
ATOM 6402 C CA . ASP B 1 126 ? 9.578 15.781 -2.02 1 97.69 126 ASP B CA 1
ATOM 6403 C C . ASP B 1 126 ? 8.797 14.922 -1.022 1 97.69 126 ASP B C 1
ATOM 6405 O O . ASP B 1 126 ? 8.898 13.695 -1.043 1 97.69 126 ASP B O 1
ATOM 6409 N N . TYR B 1 127 ? 8.086 15.562 -0.121 1 98.62 127 TYR B N 1
ATOM 6410 C CA . TYR B 1 127 ? 7.305 14.836 0.877 1 98.62 127 TYR B CA 1
ATOM 6411 C C . TYR B 1 127 ? 6.219 14 0.216 1 98.62 127 TYR B C 1
ATOM 6413 O O . TYR B 1 127 ? 6.008 12.844 0.587 1 98.62 127 TYR B O 1
ATOM 6421 N N . ILE B 1 128 ? 5.543 14.539 -0.815 1 98.69 128 ILE B N 1
ATOM 6422 C CA . ILE B 1 128 ? 4.539 13.812 -1.575 1 98.69 128 ILE B CA 1
ATOM 6423 C C . ILE B 1 128 ? 5.191 12.633 -2.295 1 98.69 128 ILE B C 1
ATOM 6425 O O . ILE B 1 128 ? 4.664 11.516 -2.281 1 98.69 128 ILE B O 1
ATOM 6429 N N . ASP B 1 129 ? 6.398 12.867 -2.91 1 97.88 129 ASP B N 1
ATOM 6430 C CA . ASP B 1 129 ? 7.137 11.789 -3.553 1 97.88 129 ASP B CA 1
ATOM 6431 C C . ASP B 1 129 ? 7.43 10.656 -2.566 1 97.88 129 ASP B C 1
ATOM 6433 O O . ASP B 1 129 ? 7.172 9.484 -2.859 1 97.88 129 ASP B O 1
ATOM 6437 N N . PHE B 1 130 ? 7.93 11.023 -1.438 1 97.94 130 PHE B N 1
ATOM 6438 C CA . PHE B 1 130 ? 8.266 10.039 -0.415 1 97.94 130 PHE B CA 1
ATOM 6439 C C . PHE B 1 130 ? 7.035 9.227 -0.027 1 97.94 130 PHE B C 1
ATOM 6441 O O . PHE B 1 130 ? 7.098 7.992 0.045 1 97.94 130 PHE B O 1
ATOM 6448 N N . MET B 1 131 ? 5.914 9.914 0.257 1 98.5 131 MET B N 1
ATOM 6449 C CA . MET B 1 131 ? 4.695 9.266 0.734 1 98.5 131 MET B CA 1
ATOM 6450 C C . MET B 1 131 ? 4.184 8.258 -0.285 1 98.5 131 MET B C 1
ATOM 6452 O O . MET B 1 131 ? 3.617 7.227 0.087 1 98.5 131 MET B O 1
ATOM 6456 N N . TYR B 1 132 ? 4.379 8.523 -1.589 1 98.19 132 TYR B N 1
ATOM 6457 C CA . TYR B 1 132 ? 3.836 7.637 -2.609 1 98.19 132 TYR B CA 1
ATOM 6458 C C . TYR B 1 132 ? 4.926 6.738 -3.182 1 98.19 132 TYR B C 1
ATOM 6460 O O . TYR B 1 132 ? 4.676 5.965 -4.113 1 98.19 132 TYR B O 1
ATOM 6468 N N . ARG B 1 133 ? 6.141 6.785 -2.625 1 96.69 133 ARG B N 1
ATOM 6469 C CA . ARG B 1 133 ? 7.215 5.859 -2.971 1 96.69 133 ARG B CA 1
ATOM 6470 C C . ARG B 1 133 ? 7.586 4.984 -1.776 1 96.69 133 ARG B C 1
ATOM 6472 O O . ARG B 1 133 ? 8.766 4.688 -1.563 1 96.69 133 ARG B O 1
ATOM 6479 N N . GLY B 1 134 ? 6.559 4.758 -1.003 1 95.56 134 GLY B N 1
ATOM 6480 C CA . GLY B 1 134 ? 6.758 3.812 0.083 1 95.56 134 GLY B CA 1
ATOM 6481 C C . GLY B 1 134 ? 6.535 4.422 1.454 1 95.56 134 GLY B C 1
ATOM 6482 O O . GLY B 1 134 ? 6.539 3.713 2.463 1 95.56 134 GLY B O 1
ATOM 6483 N N . GLY B 1 135 ? 6.297 5.723 1.535 1 96.5 135 GLY B N 1
ATOM 6484 C CA . GLY B 1 135 ? 6.164 6.398 2.816 1 96.5 135 GLY B CA 1
ATOM 6485 C C . GLY B 1 135 ? 4.809 6.191 3.463 1 96.5 135 GLY B C 1
ATOM 6486 O O . GLY B 1 135 ? 4.715 6.035 4.684 1 96.5 135 GLY B O 1
ATOM 6487 N N . ASN B 1 136 ? 3.736 6.191 2.695 1 96.94 136 ASN B N 1
ATOM 6488 C CA . ASN B 1 136 ? 2.393 6.008 3.238 1 96.94 136 ASN B CA 1
ATOM 6489 C C . ASN B 1 136 ? 2.074 4.531 3.461 1 96.94 136 ASN B C 1
ATOM 6491 O O . ASN B 1 136 ? 1.619 3.846 2.543 1 96.94 136 ASN B O 1
ATOM 6495 N N . ASP B 1 137 ? 2.191 4.09 4.652 1 95.62 137 ASP B N 1
ATOM 6496 C CA . ASP B 1 137 ? 1.961 2.693 5.008 1 95.62 137 ASP B CA 1
ATOM 6497 C C . ASP B 1 137 ? 0.598 2.514 5.668 1 95.62 137 ASP B C 1
ATOM 6499 O O . ASP B 1 137 ? 0.335 1.483 6.293 1 95.62 137 ASP B O 1
ATOM 6503 N N . ARG B 1 138 ? -0.273 3.59 5.625 1 96.75 138 ARG B N 1
ATOM 6504 C CA . ARG B 1 138 ? -1.626 3.576 6.172 1 96.75 138 ARG B CA 1
ATOM 6505 C C . ARG B 1 138 ? -1.609 3.26 7.664 1 96.75 138 ARG B C 1
ATOM 6507 O O . ARG B 1 138 ? -2.529 2.619 8.18 1 96.75 138 ARG B O 1
ATOM 6514 N N . HIS B 1 139 ? -0.492 3.684 8.32 1 97 139 HIS B N 1
ATOM 6515 C CA . HIS B 1 139 ? -0.433 3.486 9.766 1 97 139 HIS B CA 1
ATOM 6516 C C . HIS B 1 139 ? -1.594 4.188 10.461 1 97 139 HIS B C 1
ATOM 6518 O O . HIS B 1 139 ? -2.219 3.617 11.359 1 97 139 HIS B O 1
ATOM 6524 N N . PHE B 1 140 ? -1.877 5.379 10.062 1 98.19 140 PHE B N 1
ATOM 6525 C CA . PHE B 1 140 ? -3.021 6.16 10.508 1 98.19 140 PHE B CA 1
ATOM 6526 C C . PHE B 1 140 ? -3.912 6.543 9.336 1 98.19 140 PHE B C 1
ATOM 6528 O O . PHE B 1 140 ? -3.494 6.453 8.18 1 98.19 140 PHE B O 1
ATOM 6535 N N . THR B 1 141 ? -5.18 6.891 9.672 1 98.25 141 THR B N 1
ATOM 6536 C CA . THR B 1 141 ? -6.035 7.473 8.641 1 98.25 141 THR B CA 1
ATOM 6537 C C . THR B 1 141 ? -5.465 8.797 8.148 1 98.25 141 THR B C 1
ATOM 6539 O O . THR B 1 141 ? -4.793 9.508 8.891 1 98.25 141 THR B O 1
ATOM 6542 N N . ASP B 1 142 ? -5.605 9.023 6.867 1 97.88 142 ASP B N 1
ATOM 6543 C CA . ASP B 1 142 ? -5.098 10.258 6.281 1 97.88 142 ASP B CA 1
ATOM 6544 C C . ASP B 1 142 ? -5.914 10.656 5.055 1 97.88 142 ASP B C 1
ATOM 6546 O O . ASP B 1 142 ? -6.852 9.961 4.672 1 97.88 142 ASP B O 1
ATOM 6550 N N . TYR B 1 143 ? -5.711 11.789 4.516 1 98.69 143 TYR B N 1
ATOM 6551 C CA . TYR B 1 143 ? -6.348 12.297 3.305 1 98.69 143 TYR B CA 1
ATOM 6552 C C . TYR B 1 143 ? -5.312 12.805 2.311 1 98.69 143 TYR B C 1
ATOM 6554 O O . TYR B 1 143 ? -5.43 13.914 1.79 1 98.69 143 TYR B O 1
ATOM 6562 N N . MET B 1 144 ? -4.289 11.977 2.021 1 98.62 144 MET B N 1
ATOM 6563 C CA . MET B 1 144 ? -3.105 12.32 1.239 1 98.62 144 MET B CA 1
ATOM 6564 C C . MET B 1 144 ? -3.49 12.727 -0.18 1 98.62 144 MET B C 1
ATOM 6566 O O . MET B 1 144 ? -2.932 13.68 -0.73 1 98.62 144 MET B O 1
ATOM 6570 N N . ALA B 1 145 ? -4.418 11.992 -0.838 1 98.88 145 ALA B N 1
ATOM 6571 C CA . ALA B 1 145 ? -4.793 12.344 -2.205 1 98.88 145 ALA B CA 1
ATOM 6572 C C . ALA B 1 145 ? -5.414 13.742 -2.256 1 98.88 145 ALA B C 1
ATOM 6574 O O . ALA B 1 145 ? -5.133 14.516 -3.172 1 98.88 145 ALA B O 1
ATOM 6575 N N . ASP B 1 146 ? -6.215 14.031 -1.289 1 98.88 146 ASP B N 1
ATOM 6576 C CA . ASP B 1 146 ? -6.797 15.367 -1.193 1 98.88 146 ASP B CA 1
ATOM 6577 C C . ASP B 1 146 ? -5.715 16.422 -1.02 1 98.88 146 ASP B C 1
ATOM 6579 O O . ASP B 1 146 ? -5.816 17.516 -1.577 1 98.88 146 ASP B O 1
ATOM 6583 N N . SER B 1 147 ? -4.715 16.109 -0.233 1 98.81 147 SER B N 1
ATOM 6584 C CA . SER B 1 147 ? -3.619 17.047 -0.002 1 98.81 147 SER B CA 1
ATOM 6585 C C . SER B 1 147 ? -2.85 17.312 -1.289 1 98.81 147 SER B C 1
ATOM 6587 O O . SER B 1 147 ? -2.428 18.453 -1.534 1 98.81 147 SER B O 1
ATOM 6589 N N . VAL B 1 148 ? -2.652 16.281 -2.123 1 98.88 148 VAL B N 1
ATOM 6590 C CA . VAL B 1 148 ? -1.989 16.453 -3.412 1 98.88 148 VAL B CA 1
ATOM 6591 C C . VAL B 1 148 ? -2.811 17.391 -4.301 1 98.88 148 VAL B C 1
ATOM 6593 O O . VAL B 1 148 ? -2.262 18.281 -4.941 1 98.88 148 VAL B O 1
ATOM 6596 N N . TYR B 1 149 ? -4.117 17.172 -4.371 1 98.88 149 TYR B N 1
ATOM 6597 C CA . TYR B 1 149 ? -4.984 18.031 -5.164 1 98.88 149 TYR B CA 1
ATOM 6598 C C . TYR B 1 149 ? -4.965 19.469 -4.641 1 98.88 149 TYR B C 1
ATOM 6600 O O . TYR B 1 149 ? -4.973 20.422 -5.418 1 98.88 149 TYR B O 1
ATOM 6608 N N . GLY B 1 150 ? -4.918 19.625 -3.303 1 98.75 150 GLY B N 1
ATOM 6609 C CA . GLY B 1 150 ? -4.812 20.938 -2.699 1 98.75 150 GLY B CA 1
ATOM 6610 C C . GLY B 1 150 ? -3.561 21.688 -3.117 1 98.75 150 GLY B C 1
ATOM 6611 O O . GLY B 1 150 ? -3.609 22.891 -3.377 1 98.75 150 GLY B O 1
ATOM 6612 N N . ARG B 1 151 ? -2.469 20.969 -3.152 1 98.56 151 ARG B N 1
ATOM 6613 C CA . ARG B 1 151 ? -1.227 21.578 -3.617 1 98.56 151 ARG B CA 1
ATOM 6614 C C . ARG B 1 151 ? -1.343 22.016 -5.074 1 98.56 151 ARG B C 1
ATOM 6616 O O . ARG B 1 151 ? -0.864 23.078 -5.445 1 98.56 151 ARG B O 1
ATOM 6623 N N . PHE B 1 152 ? -1.973 21.234 -5.895 1 98.56 152 PHE B N 1
ATOM 6624 C CA . PHE B 1 152 ? -2.203 21.562 -7.293 1 98.56 152 PHE B CA 1
ATOM 6625 C C . PHE B 1 152 ? -3.021 22.844 -7.418 1 98.56 152 PHE B C 1
ATOM 6627 O O . PHE B 1 152 ? -2.754 23.672 -8.289 1 98.56 152 PHE B O 1
ATOM 6634 N N . LEU B 1 153 ? -4.039 23 -6.59 1 98.62 153 LEU B N 1
ATOM 6635 C CA . LEU B 1 153 ? -4.906 24.172 -6.672 1 98.62 153 LEU B CA 1
ATOM 6636 C C . LEU B 1 153 ? -4.102 25.453 -6.473 1 98.62 153 LEU B C 1
ATOM 6638 O O . LEU B 1 153 ? -4.484 26.516 -6.973 1 98.62 153 LEU B O 1
ATOM 6642 N N . VAL B 1 154 ? -2.932 25.359 -5.793 1 98.62 154 VAL B N 1
ATOM 6643 C CA . VAL B 1 154 ? -2.127 26.547 -5.504 1 98.62 154 VAL B CA 1
ATOM 6644 C C . VAL B 1 154 ? -1.064 26.719 -6.586 1 98.62 154 VAL B C 1
ATOM 6646 O O . VAL B 1 154 ? -0.937 27.797 -7.168 1 98.62 154 VAL B O 1
ATOM 6649 N N . ASP B 1 155 ? -0.335 25.688 -6.922 1 97.12 155 ASP B N 1
ATOM 6650 C CA . ASP B 1 155 ? 0.812 25.875 -7.805 1 97.12 155 ASP B CA 1
ATOM 6651 C C . ASP B 1 155 ? 0.429 25.641 -9.258 1 97.12 155 ASP B C 1
ATOM 6653 O O . ASP B 1 155 ? 1.149 26.047 -10.172 1 97.12 155 ASP B O 1
ATOM 6657 N N . GLY B 1 156 ? -0.717 24.953 -9.523 1 96.94 156 GLY B N 1
ATOM 6658 C CA . GLY B 1 156 ? -1.213 24.75 -10.875 1 96.94 156 GLY B CA 1
ATOM 6659 C C . GLY B 1 156 ? -0.429 23.688 -11.641 1 96.94 156 GLY B C 1
ATOM 6660 O O . GLY B 1 156 ? -0.602 23.547 -12.852 1 96.94 156 GLY B O 1
ATOM 6661 N N . ASP B 1 157 ? 0.453 22.922 -10.992 1 96.69 157 ASP B N 1
ATOM 6662 C CA . ASP B 1 157 ? 1.329 21.969 -11.648 1 96.69 157 ASP B CA 1
ATOM 6663 C C . ASP B 1 157 ? 0.602 20.641 -11.914 1 96.69 157 ASP B C 1
ATOM 6665 O O . ASP B 1 157 ? 0.693 19.719 -11.109 1 96.69 157 ASP B O 1
ATOM 6669 N N . ARG B 1 158 ? 0.009 20.5 -13.086 1 97.06 158 ARG B N 1
ATOM 6670 C CA . ARG B 1 158 ? -0.798 19.344 -13.445 1 97.06 158 ARG B CA 1
ATOM 6671 C C . ARG B 1 158 ? 0.05 18.078 -13.477 1 97.06 158 ARG B C 1
ATOM 6673 O O . ARG B 1 158 ? -0.386 17.016 -13.008 1 97.06 158 ARG B O 1
ATOM 6680 N N . ALA B 1 159 ? 1.254 18.156 -14.023 1 96.81 159 ALA B N 1
ATOM 6681 C CA . ALA B 1 159 ? 2.127 17 -14.141 1 96.81 159 ALA B CA 1
ATOM 6682 C C . ALA B 1 159 ? 2.492 16.438 -12.766 1 96.81 159 ALA B C 1
ATOM 6684 O O . ALA B 1 159 ? 2.467 15.219 -12.555 1 96.81 159 ALA B O 1
ATOM 6685 N N . ALA B 1 160 ? 2.82 17.312 -11.836 1 97.06 160 ALA B N 1
ATOM 6686 C CA . ALA B 1 160 ? 3.148 16.891 -10.477 1 97.06 160 ALA B CA 1
ATOM 6687 C C . ALA B 1 160 ? 1.936 16.266 -9.781 1 97.06 160 ALA B C 1
ATOM 6689 O O . ALA B 1 160 ? 2.07 15.328 -9 1 97.06 160 ALA B O 1
ATOM 6690 N N . ALA B 1 161 ? 0.75 16.781 -10.094 1 98.5 161 ALA B N 1
ATOM 6691 C CA . ALA B 1 161 ? -0.47 16.344 -9.422 1 98.5 161 ALA B CA 1
ATOM 6692 C C . ALA B 1 161 ? -0.808 14.906 -9.781 1 98.5 161 ALA B C 1
ATOM 6694 O O . ALA B 1 161 ? -1.336 14.156 -8.961 1 98.5 161 ALA B O 1
ATOM 6695 N N . VAL B 1 162 ? -0.494 14.438 -11.047 1 98.44 162 VAL B N 1
ATOM 6696 C CA . VAL B 1 162 ? -0.936 13.117 -11.492 1 98.44 162 VAL B CA 1
ATOM 6697 C C . VAL B 1 162 ? 0.25 12.156 -11.508 1 98.44 162 VAL B C 1
ATOM 6699 O O . VAL B 1 162 ? 0.106 10.992 -11.891 1 98.44 162 VAL B O 1
ATOM 6702 N N . ARG B 1 163 ? 1.455 12.602 -11.07 1 97.25 163 ARG B N 1
ATOM 6703 C CA . ARG B 1 163 ? 2.693 11.828 -11.133 1 97.25 163 ARG B CA 1
ATOM 6704 C C . ARG B 1 163 ? 2.533 10.484 -10.43 1 97.25 163 ARG B C 1
ATOM 6706 O O . ARG B 1 163 ? 3.064 9.469 -10.891 1 97.25 163 ARG B O 1
ATOM 6713 N N . HIS B 1 164 ? 1.809 10.461 -9.328 1 98.5 164 HIS B N 1
ATOM 6714 C CA . HIS B 1 164 ? 1.707 9.266 -8.5 1 98.5 164 HIS B CA 1
ATOM 6715 C C . HIS B 1 164 ? 0.282 8.719 -8.484 1 98.5 164 HIS B C 1
ATOM 6717 O O . HIS B 1 164 ? -0.128 8.062 -7.523 1 98.5 164 HIS B O 1
ATOM 6723 N N . LEU B 1 165 ? -0.548 8.977 -9.523 1 98.5 165 LEU B N 1
ATOM 6724 C CA . LEU B 1 165 ? -1.969 8.648 -9.555 1 98.5 165 LEU B CA 1
ATOM 6725 C C . LEU B 1 165 ? -2.184 7.148 -9.367 1 98.5 165 LEU B C 1
ATOM 6727 O O . LEU B 1 165 ? -3.084 6.73 -8.633 1 98.5 165 LEU B O 1
ATOM 6731 N N . GLY B 1 166 ? -1.365 6.312 -10.008 1 97.69 166 GLY B N 1
ATOM 6732 C CA . GLY B 1 166 ? -1.487 4.871 -9.844 1 97.69 166 GLY B CA 1
ATOM 6733 C C . GLY B 1 166 ? -1.33 4.418 -8.406 1 97.69 166 GLY B C 1
ATOM 6734 O O . GLY B 1 166 ? -2.127 3.619 -7.91 1 97.69 166 GLY B O 1
ATOM 6735 N N . ALA B 1 167 ? -0.298 4.891 -7.691 1 98.12 167 ALA B N 1
ATOM 6736 C CA . ALA B 1 167 ? -0.077 4.551 -6.285 1 98.12 167 ALA B CA 1
ATOM 6737 C C . ALA B 1 167 ? -1.217 5.066 -5.41 1 98.12 167 ALA B C 1
ATOM 6739 O O . ALA B 1 167 ? -1.637 4.395 -4.465 1 98.12 167 ALA B O 1
ATOM 6740 N N . MET B 1 168 ? -1.722 6.273 -5.719 1 98.75 168 MET B N 1
ATOM 6741 C CA . MET B 1 168 ? -2.832 6.844 -4.961 1 98.75 168 MET B CA 1
ATOM 6742 C C . MET B 1 168 ? -4.062 5.941 -5.039 1 98.75 168 MET B C 1
ATOM 6744 O O . MET B 1 168 ? -4.711 5.68 -4.023 1 98.75 168 MET B O 1
ATOM 6748 N N . ARG B 1 169 ? -4.336 5.52 -6.246 1 98.06 169 ARG B N 1
ATOM 6749 C CA . ARG B 1 169 ? -5.5 4.66 -6.445 1 98.06 169 ARG B CA 1
ATOM 6750 C C . ARG B 1 169 ? -5.332 3.334 -5.707 1 98.06 169 ARG B C 1
ATOM 6752 O O . ARG B 1 169 ? -6.27 2.844 -5.082 1 98.06 169 ARG B O 1
ATOM 6759 N N . HIS B 1 170 ? -4.164 2.77 -5.809 1 97.75 170 HIS B N 1
ATOM 6760 C CA . HIS B 1 170 ? -3.879 1.518 -5.117 1 97.75 170 HIS B CA 1
ATOM 6761 C C . HIS B 1 170 ? -4.066 1.664 -3.613 1 97.75 170 HIS B C 1
ATOM 6763 O O . HIS B 1 170 ? -4.723 0.832 -2.98 1 97.75 170 HIS B O 1
ATOM 6769 N N . ILE B 1 171 ? -3.535 2.705 -3.045 1 98.25 171 ILE B N 1
ATOM 6770 C CA . ILE B 1 171 ? -3.607 2.941 -1.607 1 98.25 171 ILE B CA 1
ATOM 6771 C C . ILE B 1 171 ? -5.062 3.135 -1.189 1 98.25 171 ILE B C 1
ATOM 6773 O O . ILE B 1 171 ? -5.496 2.611 -0.16 1 98.25 171 ILE B O 1
ATOM 6777 N N . TYR B 1 172 ? -5.836 3.922 -1.983 1 98.56 172 TYR B N 1
ATOM 6778 C CA . TYR B 1 172 ? -7.246 4.117 -1.66 1 98.56 172 TYR B CA 1
ATOM 6779 C C . TYR B 1 172 ? -7.961 2.779 -1.512 1 98.56 172 TYR B C 1
ATOM 6781 O O . TYR B 1 172 ? -8.703 2.568 -0.549 1 98.56 172 TYR B O 1
ATOM 6789 N N . ARG B 1 173 ? -7.695 1.909 -2.391 1 97.31 173 ARG B N 1
ATOM 6790 C CA . ARG B 1 173 ? -8.406 0.636 -2.412 1 97.31 173 ARG B CA 1
ATOM 6791 C C . ARG B 1 173 ? -7.918 -0.285 -1.301 1 97.31 173 ARG B C 1
ATOM 6793 O O . ARG B 1 173 ? -8.656 -1.161 -0.844 1 97.31 173 ARG B O 1
ATOM 6800 N N . LEU B 1 174 ? -6.688 -0.131 -0.816 1 97.25 174 LEU B N 1
ATOM 6801 C CA . LEU B 1 174 ? -6.195 -0.916 0.312 1 97.25 174 LEU B CA 1
ATOM 6802 C C . LEU B 1 174 ? -7.016 -0.635 1.566 1 97.25 174 LEU B C 1
ATOM 6804 O O . LEU B 1 174 ? -7.121 -1.489 2.451 1 97.25 174 LEU B O 1
ATOM 6808 N N . TRP B 1 175 ? -7.641 0.485 1.616 1 97.69 175 TRP B N 1
ATOM 6809 C CA . TRP B 1 175 ? -8.453 0.847 2.771 1 97.69 175 TRP B CA 1
ATOM 6810 C C . TRP B 1 175 ? -9.742 0.026 2.811 1 97.69 175 TRP B C 1
ATOM 6812 O O . TRP B 1 175 ? -10.469 0.054 3.803 1 97.69 175 TRP B O 1
ATOM 6822 N N . ASP B 1 176 ? -10 -0.804 1.801 1 94.94 176 ASP B N 1
ATOM 6823 C CA . ASP B 1 176 ? -11.156 -1.696 1.815 1 94.94 176 ASP B CA 1
ATOM 6824 C C . ASP B 1 176 ? -11.102 -2.645 3.012 1 94.94 176 ASP B C 1
ATOM 6826 O O . ASP B 1 176 ? -12.133 -3.178 3.434 1 94.94 176 ASP B O 1
ATOM 6830 N N . ASP B 1 177 ? -9.93 -2.826 3.533 1 94.75 177 ASP B N 1
ATOM 6831 C CA . ASP B 1 177 ? -9.812 -3.684 4.707 1 94.75 177 ASP B CA 1
ATOM 6832 C C . ASP B 1 177 ? -10.438 -3.021 5.934 1 94.75 177 ASP B C 1
ATOM 6834 O O . ASP B 1 177 ? -10.648 -3.674 6.961 1 94.75 177 ASP B O 1
ATOM 6838 N N . ARG B 1 178 ? -10.836 -1.759 5.785 1 97.44 178 ARG B N 1
ATOM 6839 C CA . ARG B 1 178 ? -11.555 -1.02 6.816 1 97.44 178 ARG B CA 1
ATOM 6840 C C . ARG B 1 178 ? -12.938 -0.594 6.328 1 97.44 178 ARG B C 1
ATOM 6842 O O . ARG B 1 178 ? -13.531 0.34 6.871 1 97.44 178 ARG B O 1
ATOM 6849 N N . PHE B 1 179 ? -13.391 -1.138 5.32 1 97.62 179 PHE B N 1
ATOM 6850 C CA . PHE B 1 179 ? -14.703 -0.833 4.766 1 97.62 179 PHE B CA 1
ATOM 6851 C C . PHE B 1 179 ? -15.703 -1.941 5.094 1 97.62 179 PHE B C 1
ATOM 6853 O O . PHE B 1 179 ? -15.43 -3.117 4.84 1 97.62 179 PHE B O 1
ATOM 6860 N N . ASP B 1 180 ? -16.75 -1.615 5.766 1 97.5 180 ASP B N 1
ATOM 6861 C CA . ASP B 1 180 ? -17.859 -2.525 5.992 1 97.5 180 ASP B CA 1
ATOM 6862 C C . ASP B 1 180 ? -18.828 -2.525 4.805 1 97.5 180 ASP B C 1
ATOM 6864 O O . ASP B 1 180 ? -19.641 -1.614 4.656 1 97.5 180 ASP B O 1
ATOM 6868 N N . PHE B 1 181 ? -18.797 -3.545 3.988 1 93.62 181 PHE B N 1
ATOM 6869 C CA . PHE B 1 181 ? -19.531 -3.607 2.729 1 93.62 181 PHE B CA 1
ATOM 6870 C C . PHE B 1 181 ? -21.031 -3.686 2.975 1 93.62 181 PHE B C 1
ATOM 6872 O O . PHE B 1 181 ? -21.828 -3.354 2.094 1 93.62 181 PHE B O 1
ATOM 6879 N N . THR B 1 182 ? -21.391 -4.152 4.121 1 93.19 182 THR B N 1
ATOM 6880 C CA . THR B 1 182 ? -22.812 -4.23 4.457 1 93.19 182 THR B CA 1
ATOM 6881 C C . THR B 1 182 ? -23.375 -2.842 4.754 1 93.19 182 THR B C 1
ATOM 6883 O O . THR B 1 182 ? -24.438 -2.473 4.25 1 93.19 182 THR B O 1
ATOM 6886 N N . LYS B 1 183 ? -22.609 -2.039 5.531 1 96.75 183 LYS B N 1
ATOM 6887 C CA . LYS B 1 183 ? -23.094 -0.728 5.945 1 96.75 183 LYS B CA 1
ATOM 6888 C C . LYS B 1 183 ? -22.688 0.354 4.953 1 96.75 183 LYS B C 1
ATOM 6890 O O . LYS B 1 183 ? -23.25 1.449 4.945 1 96.75 183 LYS B O 1
ATOM 6895 N N . GLY B 1 184 ? -21.656 0.058 4.18 1 96.94 184 GLY B N 1
ATOM 6896 C CA . GLY B 1 184 ? -21.156 1.033 3.217 1 96.94 184 GLY B CA 1
ATOM 6897 C C . GLY B 1 184 ? -20.422 2.186 3.863 1 96.94 184 GLY B C 1
ATOM 6898 O O . GLY B 1 184 ? -20.531 3.33 3.416 1 96.94 184 GLY B O 1
ATOM 6899 N N . LEU B 1 185 ? -19.734 1.934 4.984 1 98.75 185 LEU B N 1
ATOM 6900 C CA . LEU B 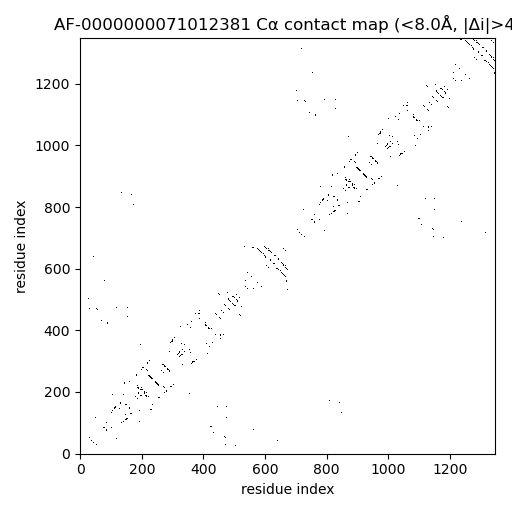1 185 ? -18.953 2.939 5.703 1 98.75 185 LEU B CA 1
ATOM 6901 C C . LEU B 1 185 ? -17.594 2.385 6.113 1 98.75 185 LEU B C 1
ATOM 6903 O O . LEU B 1 185 ? -17.453 1.177 6.309 1 98.75 185 LEU B O 1
ATOM 6907 N N . TYR B 1 186 ? -16.672 3.244 6.156 1 98.81 186 TYR B N 1
ATOM 6908 C CA . TYR B 1 186 ? -15.367 2.895 6.707 1 98.81 186 TYR B CA 1
ATOM 6909 C C . TYR B 1 186 ? -15.391 2.936 8.234 1 98.81 186 TYR B C 1
ATOM 6911 O O . TYR B 1 186 ? -16.141 3.705 8.828 1 98.81 186 TYR B O 1
ATOM 6919 N N . TRP B 1 187 ? -14.586 2.07 8.836 1 98.88 187 TRP B N 1
ATOM 6920 C CA . TRP B 1 187 ? -14.43 2.012 10.281 1 98.88 187 TRP B CA 1
ATOM 6921 C C . TRP B 1 187 ? -12.953 2.014 10.672 1 98.88 187 TRP B C 1
ATOM 6923 O O . TRP B 1 187 ? -12.086 1.752 9.836 1 98.88 187 TRP B O 1
ATOM 6933 N N . VAL B 1 188 ? -12.602 2.377 11.867 1 98.69 188 VAL B N 1
ATOM 6934 C CA . VAL B 1 188 ? -11.219 2.385 12.32 1 98.69 188 VAL B CA 1
ATOM 6935 C C . VAL B 1 188 ? -11.18 2.346 13.852 1 98.69 188 VAL B C 1
ATOM 6937 O O . VAL B 1 188 ? -12.117 2.789 14.508 1 98.69 188 VAL B O 1
ATOM 6940 N N . GLU B 1 189 ? -10.164 1.704 14.367 1 98.19 189 GLU B N 1
ATOM 6941 C CA . GLU B 1 189 ? -9.82 1.85 15.773 1 98.19 189 GLU B CA 1
ATOM 6942 C C . GLU B 1 189 ? -9.383 3.275 16.094 1 98.19 189 GLU B C 1
ATOM 6944 O O . GLU B 1 189 ? -8.555 3.85 15.375 1 98.19 189 GLU B O 1
ATOM 6949 N N . PRO B 1 190 ? -9.883 3.871 17.141 1 98.12 190 PRO B N 1
ATOM 6950 C CA . PRO B 1 190 ? -9.555 5.266 17.438 1 98.12 190 PRO B CA 1
ATOM 6951 C C . PRO B 1 190 ? -8.047 5.516 17.5 1 98.12 190 PRO B C 1
ATOM 6953 O O . PRO B 1 190 ? -7.566 6.555 17.047 1 98.12 190 PRO B O 1
ATOM 6956 N N . LEU B 1 191 ? -7.266 4.578 18.047 1 97.94 191 LEU B N 1
ATOM 6957 C CA . LEU B 1 191 ? -5.816 4.734 18.109 1 97.94 191 LEU B CA 1
ATOM 6958 C C . LEU B 1 191 ? -5.238 5 16.719 1 97.94 191 LEU B C 1
ATOM 6960 O O . LEU B 1 191 ? -4.383 5.871 16.562 1 97.94 191 LEU B O 1
ATOM 6964 N N . LEU B 1 192 ? -5.699 4.316 15.703 1 98.12 192 LEU B N 1
ATOM 6965 C CA . LEU B 1 192 ? -5.18 4.398 14.344 1 98.12 192 LEU B CA 1
ATOM 6966 C C . LEU B 1 192 ? -5.793 5.578 13.594 1 98.12 192 LEU B C 1
ATOM 6968 O O . LEU B 1 192 ? -5.473 5.812 12.422 1 98.12 192 LEU B O 1
ATOM 6972 N N . ASP B 1 193 ? -6.641 6.289 14.227 1 97.5 193 ASP B N 1
ATOM 6973 C CA . ASP B 1 193 ? -7.203 7.559 13.781 1 97.5 193 ASP B CA 1
ATOM 6974 C C . ASP B 1 193 ? -6.652 8.727 14.602 1 97.5 193 ASP B C 1
ATOM 6976 O O . ASP B 1 193 ? -7.203 9.828 14.578 1 97.5 193 ASP B O 1
ATOM 6980 N N . ALA B 1 194 ? -5.617 8.391 15.359 1 96 194 ALA B N 1
ATOM 6981 C CA . ALA B 1 194 ? -4.887 9.32 16.219 1 96 194 ALA B CA 1
ATOM 6982 C C . ALA B 1 194 ? -5.785 9.883 17.312 1 96 194 ALA B C 1
ATOM 6984 O O . ALA B 1 194 ? -5.598 11.016 17.766 1 96 194 ALA B O 1
ATOM 6985 N N . THR B 1 195 ? -6.859 9.188 17.641 1 97.25 195 THR B N 1
ATOM 6986 C CA . THR B 1 195 ? -7.812 9.688 18.625 1 97.25 195 THR B CA 1
ATOM 6987 C C . THR B 1 195 ? -8 8.688 19.766 1 97.25 195 THR B C 1
ATOM 6989 O O . THR B 1 195 ? -9.125 8.398 20.172 1 97.25 195 THR B O 1
ATOM 6992 N N . GLU B 1 196 ? -6.961 8.109 20.266 1 95.75 196 GLU B N 1
ATOM 6993 C CA . GLU B 1 196 ? -7.059 7.156 21.375 1 95.75 196 GLU B CA 1
ATOM 6994 C C . GLU B 1 196 ? -7.77 7.777 22.578 1 95.75 196 GLU B C 1
ATOM 6996 O O . GLU B 1 196 ? -7.711 8.992 22.781 1 95.75 196 GLU B O 1
ATOM 7001 N N . TYR B 1 197 ? -8.492 6.984 23.328 1 97.62 197 TYR B N 1
ATOM 7002 C CA . TYR B 1 197 ? -9.258 7.352 24.516 1 97.62 197 TYR B CA 1
ATOM 7003 C C . TYR B 1 197 ? -10.398 8.297 24.156 1 97.62 197 TYR B C 1
ATOM 7005 O O . TYR B 1 197 ? -10.648 9.281 24.859 1 97.62 197 TYR B O 1
ATOM 7013 N N . THR B 1 198 ? -11.055 8.117 23.047 1 97.94 198 THR B N 1
ATOM 7014 C CA . THR B 1 198 ? -12.32 8.766 22.719 1 97.94 198 THR B CA 1
ATOM 7015 C C . THR B 1 198 ? -13.492 7.949 23.25 1 97.94 198 THR B C 1
ATOM 7017 O O . THR B 1 198 ? -13.305 6.879 23.828 1 97.94 198 THR B O 1
ATOM 7020 N N . ILE B 1 199 ? -14.703 8.383 23.047 1 98.75 199 ILE B N 1
ATOM 7021 C CA . ILE B 1 199 ? -15.883 7.773 23.656 1 98.75 199 ILE B CA 1
ATOM 7022 C C . ILE B 1 199 ? -15.984 6.312 23.234 1 98.75 199 ILE B C 1
ATOM 7024 O O . ILE B 1 199 ? -16.188 5.426 24.062 1 98.75 199 ILE B O 1
ATOM 7028 N N . SER B 1 200 ? -15.812 5.984 21.953 1 98.75 200 SER B N 1
ATOM 7029 C CA . SER B 1 200 ? -16.031 4.633 21.453 1 98.75 200 SER B CA 1
ATOM 7030 C C . SER B 1 200 ? -15.094 3.633 22.125 1 98.75 200 SER B C 1
ATOM 7032 O O . SER B 1 200 ? -15.516 2.553 22.531 1 98.75 200 SER B O 1
ATOM 7034 N N . SER B 1 201 ? -13.797 3.971 22.266 1 98.75 201 SER B N 1
ATOM 7035 C CA . SER B 1 201 ? -12.844 3.025 22.828 1 98.75 201 SER B CA 1
ATOM 7036 C C . SER B 1 201 ? -13.016 2.916 24.344 1 98.75 201 SER B C 1
ATOM 7038 O O . SER B 1 201 ? -12.898 1.825 24.906 1 98.75 201 SER B O 1
ATOM 7040 N N . ILE B 1 202 ? -13.305 4.043 25.031 1 98.75 202 ILE B N 1
ATOM 7041 C CA . ILE B 1 202 ? -13.492 4.031 26.469 1 98.75 202 ILE B CA 1
ATOM 7042 C C . ILE B 1 202 ? -14.727 3.203 26.828 1 98.75 202 ILE B C 1
ATOM 7044 O O . ILE B 1 202 ? -14.664 2.311 27.672 1 98.75 202 ILE B O 1
ATOM 7048 N N . ASP B 1 203 ? -15.844 3.465 26.156 1 98.75 203 ASP B N 1
ATOM 7049 C CA . ASP B 1 203 ? -17.078 2.734 26.453 1 98.75 203 ASP B CA 1
ATOM 7050 C C . ASP B 1 203 ? -16.938 1.257 26.094 1 98.75 203 ASP B C 1
ATOM 7052 O O . ASP B 1 203 ? -17.484 0.39 26.766 1 98.75 203 ASP B O 1
ATOM 7056 N N . ALA B 1 204 ? -16.234 0.945 25 1 98.75 204 ALA B N 1
ATOM 7057 C CA . ALA B 1 204 ? -16.031 -0.443 24.594 1 98.75 204 ALA B CA 1
ATOM 7058 C C . ALA B 1 204 ? -15.203 -1.206 25.625 1 98.75 204 ALA B C 1
ATOM 7060 O O . ALA B 1 204 ? -15.219 -2.439 25.656 1 98.75 204 ALA B O 1
ATOM 7061 N N . SER B 1 205 ? -14.477 -0.518 26.469 1 98.38 205 SER B N 1
ATOM 7062 C CA . SER B 1 205 ? -13.688 -1.144 27.531 1 98.38 205 SER B CA 1
ATOM 7063 C C . SER B 1 205 ? -14.453 -1.169 28.844 1 98.38 205 SER B C 1
ATOM 7065 O O . SER B 1 205 ? -13.898 -1.539 29.891 1 98.38 205 SER B O 1
ATOM 7067 N N . GLY B 1 206 ? -15.68 -0.673 28.875 1 98.19 206 GLY B N 1
ATOM 7068 C CA . GLY B 1 206 ? -16.453 -0.567 30.094 1 98.19 206 GLY B CA 1
ATOM 7069 C C . GLY B 1 206 ? -15.992 0.565 31 1 98.19 206 GLY B C 1
ATOM 7070 O O . GLY B 1 206 ? -16.203 0.519 32.219 1 98.19 206 GLY B O 1
ATOM 7071 N N . GLY B 1 207 ? -15.305 1.464 30.406 1 98 207 GLY B N 1
ATOM 7072 C CA . GLY B 1 207 ? -14.828 2.615 31.156 1 98 207 GLY B CA 1
ATOM 7073 C C . GLY B 1 207 ? -13.5 2.365 31.859 1 98 207 GLY B C 1
ATOM 7074 O O . GLY B 1 207 ? -13.008 3.223 32.594 1 98 207 GLY B O 1
ATOM 7075 N N . LYS B 1 208 ? -12.844 1.263 31.562 1 97.5 208 LYS B N 1
ATOM 7076 C CA . LYS B 1 208 ? -11.656 0.871 32.312 1 97.5 208 LYS B CA 1
ATOM 7077 C C . LYS B 1 208 ? -10.383 1.257 31.578 1 97.5 208 LYS B C 1
ATOM 7079 O O . LYS B 1 208 ? -9.297 1.308 32.156 1 97.5 208 LYS B O 1
ATOM 7084 N N . ASP B 1 209 ? -10.477 1.449 30.312 1 97.38 209 ASP B N 1
ATOM 7085 C CA . ASP B 1 209 ? -9.336 1.788 29.469 1 97.38 209 ASP B CA 1
ATOM 7086 C C . ASP B 1 209 ? -9.797 2.545 28.219 1 97.38 209 ASP B C 1
ATOM 7088 O O . ASP B 1 209 ? -10.719 3.359 28.281 1 97.38 209 ASP B O 1
ATOM 7092 N N . GLY B 1 210 ? -9.172 2.35 27.062 1 96.69 210 GLY B N 1
ATOM 7093 C CA . GLY B 1 210 ? -9.547 3.031 25.844 1 96.69 210 GLY B CA 1
ATOM 7094 C C . GLY B 1 210 ? -8.391 3.199 24.875 1 96.69 210 GLY B C 1
ATOM 7095 O O . GLY B 1 210 ? -8.531 3.877 23.844 1 96.69 210 GLY B O 1
ATOM 7096 N N . PHE B 1 211 ? -7.289 2.664 25.25 1 97.06 211 PHE B N 1
ATOM 7097 C CA . PHE B 1 211 ? -6.148 2.793 24.359 1 97.06 211 PHE B CA 1
ATOM 7098 C C . PHE B 1 211 ? -6.379 2.016 23.062 1 97.06 211 PHE B C 1
ATOM 7100 O O . PHE B 1 211 ? -6.078 2.506 21.984 1 97.06 211 PHE B O 1
ATOM 7107 N N . ARG B 1 212 ? -6.855 0.794 23.188 1 96.62 212 ARG B N 1
ATOM 7108 C CA . ARG B 1 212 ? -7.184 -0.047 22.047 1 96.62 212 ARG B CA 1
ATOM 7109 C C . ARG B 1 212 ? -8.688 -0.315 21.969 1 96.62 212 ARG B C 1
ATOM 7111 O O . ARG B 1 212 ? -9.438 0.099 22.859 1 96.62 212 ARG B O 1
ATOM 7118 N N . GLY B 1 213 ? -9.086 -0.913 20.906 1 97.5 213 GLY B N 1
ATOM 7119 C CA . GLY B 1 213 ? -10.484 -1.285 20.766 1 97.5 213 GLY B CA 1
ATOM 7120 C C . GLY B 1 213 ? -11.375 -0.119 20.406 1 97.5 213 GLY B C 1
ATOM 7121 O O . GLY B 1 213 ? -10.891 0.964 20.062 1 97.5 213 GLY B O 1
ATOM 7122 N N . GLY B 1 214 ? -12.695 -0.397 20.359 1 98.44 214 GLY B N 1
ATOM 7123 C CA . GLY B 1 214 ? -13.68 0.626 20.062 1 98.44 214 GLY B CA 1
ATOM 7124 C C . GLY B 1 214 ? -13.812 0.911 18.578 1 98.44 214 GLY B C 1
ATOM 7125 O O . GLY B 1 214 ? -14.102 2.041 18.172 1 98.44 214 GLY B O 1
ATOM 7126 N N . ASP B 1 215 ? -13.531 -0.082 17.781 1 98.75 215 ASP B N 1
ATOM 7127 C CA . ASP B 1 215 ? -13.695 0.073 16.344 1 98.75 215 ASP B CA 1
ATOM 7128 C C . ASP B 1 215 ? -15.055 0.679 16 1 98.75 215 ASP B C 1
ATOM 7130 O O . ASP B 1 215 ? -16.094 0.161 16.422 1 98.75 215 ASP B O 1
ATOM 7134 N N . ALA B 1 216 ? -15.039 1.72 15.164 1 98.88 216 ALA B N 1
ATOM 7135 C CA . ALA B 1 216 ? -16.297 2.428 14.906 1 98.88 216 ALA B CA 1
ATOM 7136 C C . ALA B 1 216 ? -16.312 3.029 13.508 1 98.88 216 ALA B C 1
ATOM 7138 O O . ALA B 1 216 ? -15.258 3.314 12.93 1 98.88 216 ALA B O 1
ATOM 7139 N N . PHE B 1 217 ? -17.5 3.094 12.969 1 98.88 217 PHE B N 1
ATOM 7140 C CA . PHE B 1 217 ? -17.75 4.004 11.852 1 98.88 217 PHE B CA 1
ATOM 7141 C C . PHE B 1 217 ? -17.672 5.453 12.312 1 98.88 217 PHE B C 1
ATOM 7143 O O . PHE B 1 217 ? -18.516 5.902 13.102 1 98.88 217 PHE B O 1
ATOM 7150 N N . ARG B 1 218 ? -16.672 6.188 11.859 1 98.81 218 ARG B N 1
ATOM 7151 C CA . ARG B 1 218 ? -16.406 7.5 12.438 1 98.81 218 ARG B CA 1
ATOM 7152 C C . ARG B 1 218 ? -16.531 8.594 11.383 1 98.81 218 ARG B C 1
ATOM 7154 O O . ARG B 1 218 ? -16.266 8.367 10.203 1 98.81 218 ARG B O 1
ATOM 7161 N N . PRO B 1 219 ? -16.875 9.812 11.781 1 98.88 219 PRO B N 1
ATOM 7162 C CA . PRO B 1 219 ? -16.891 10.938 10.844 1 98.88 219 PRO B CA 1
ATOM 7163 C C . PRO B 1 219 ? -15.523 11.219 10.227 1 98.88 219 PRO B C 1
ATOM 7165 O O . PRO B 1 219 ? -15.445 11.609 9.062 1 98.88 219 PRO B O 1
ATOM 7168 N N . SER B 1 220 ? -14.477 10.953 10.961 1 98.62 220 SER B N 1
ATOM 7169 C CA . SER B 1 220 ? -13.125 11.273 10.5 1 98.62 220 SER B CA 1
ATOM 7170 C C . SER B 1 220 ? -12.75 10.445 9.281 1 98.62 220 SER B C 1
ATOM 7172 O O . SER B 1 220 ? -12.773 10.938 8.148 1 98.62 220 SER B O 1
ATOM 7174 N N . ILE B 1 221 ? -12.648 9.117 9.438 1 98.81 221 ILE B N 1
ATOM 7175 C CA . ILE B 1 221 ? -12.156 8.289 8.336 1 98.81 221 ILE B CA 1
ATOM 7176 C C . ILE B 1 221 ? -13.102 8.406 7.141 1 98.81 221 ILE B C 1
ATOM 7178 O O . ILE B 1 221 ? -12.656 8.383 5.992 1 98.81 221 ILE B O 1
ATOM 7182 N N . ASN B 1 222 ? -14.352 8.516 7.363 1 98.94 222 ASN B N 1
ATOM 7183 C CA . ASN B 1 222 ? -15.273 8.625 6.242 1 98.94 222 ASN B CA 1
ATOM 7184 C C . ASN B 1 222 ? -15.148 9.977 5.543 1 98.94 222 ASN B C 1
ATOM 7186 O O . ASN B 1 222 ? -15.242 10.062 4.316 1 98.94 222 ASN B O 1
ATOM 7190 N N . ALA B 1 223 ? -14.922 11.055 6.305 1 98.94 223 ALA B N 1
ATOM 7191 C CA . ALA B 1 223 ? -14.648 12.344 5.684 1 98.94 223 ALA B CA 1
ATOM 7192 C C . ALA B 1 223 ? -13.336 12.305 4.906 1 98.94 223 ALA B C 1
ATOM 7194 O O . ALA B 1 223 ? -13.234 12.859 3.809 1 98.94 223 ALA B O 1
ATOM 7195 N N . TYR B 1 224 ? -12.273 11.664 5.461 1 98.88 224 TYR B N 1
ATOM 7196 C CA . TYR B 1 224 ? -10.992 11.523 4.781 1 98.88 224 TYR B CA 1
ATOM 7197 C C . TYR B 1 224 ? -11.141 10.742 3.484 1 98.88 224 TYR B C 1
ATOM 7199 O O . TYR B 1 224 ? -10.633 11.164 2.438 1 98.88 224 TYR B O 1
ATOM 7207 N N . MET B 1 225 ? -11.867 9.633 3.574 1 98.94 225 MET B N 1
ATOM 7208 C CA . MET B 1 225 ? -12.023 8.781 2.398 1 98.94 225 MET B CA 1
ATOM 7209 C C . MET B 1 225 ? -12.906 9.453 1.354 1 98.94 225 MET B C 1
ATOM 7211 O O . MET B 1 225 ? -12.703 9.281 0.153 1 98.94 225 MET B O 1
ATOM 7215 N N . PHE B 1 226 ? -13.969 10.234 1.786 1 98.94 226 PHE B N 1
ATOM 7216 C CA . PHE B 1 226 ? -14.742 11.07 0.874 1 98.94 226 PHE B CA 1
ATOM 7217 C C . PHE B 1 226 ? -13.836 12.055 0.143 1 98.94 226 PHE B C 1
ATOM 7219 O O . PHE B 1 226 ? -13.891 12.164 -1.084 1 98.94 226 PHE B O 1
ATOM 7226 N N . ALA B 1 227 ? -12.992 12.75 0.901 1 98.94 227 ALA B N 1
ATOM 7227 C CA . ALA B 1 227 ? -12.094 13.75 0.335 1 98.94 227 ALA B CA 1
ATOM 7228 C C . ALA B 1 227 ? -11.109 13.117 -0.644 1 98.94 227 ALA B C 1
ATOM 7230 O O . ALA B 1 227 ? -10.859 13.656 -1.723 1 98.94 227 ALA B O 1
ATOM 7231 N N . ASN B 1 228 ? -10.531 11.969 -0.287 1 98.94 228 ASN B N 1
ATOM 7232 C CA . ASN B 1 228 ? -9.617 11.25 -1.161 1 98.94 228 ASN B CA 1
ATOM 7233 C C . ASN B 1 228 ? -10.297 10.805 -2.447 1 98.94 228 ASN B C 1
ATOM 7235 O O . ASN B 1 228 ? -9.734 10.93 -3.535 1 98.94 228 ASN B O 1
ATOM 7239 N N . ALA B 1 229 ? -11.523 10.273 -2.305 1 98.94 229 ALA B N 1
ATOM 7240 C CA . ALA B 1 229 ? -12.258 9.828 -3.488 1 98.94 229 ALA B CA 1
ATOM 7241 C C . ALA B 1 229 ? -12.547 11 -4.422 1 98.94 229 ALA B C 1
ATOM 7243 O O . ALA B 1 229 ? -12.398 10.883 -5.641 1 98.94 229 ALA B O 1
ATOM 7244 N N . ARG B 1 230 ? -12.984 12.094 -3.891 1 98.94 230 ARG B N 1
ATOM 7245 C CA . ARG B 1 230 ? -13.25 13.289 -4.688 1 98.94 230 ARG B CA 1
ATOM 7246 C C . ARG B 1 230 ? -11.992 13.766 -5.398 1 98.94 230 ARG B C 1
ATOM 7248 O O . ARG B 1 230 ? -12.031 14.117 -6.578 1 98.94 230 ARG B O 1
ATOM 7255 N N . ALA B 1 231 ? -10.883 13.789 -4.676 1 98.94 231 ALA B N 1
ATOM 7256 C CA . ALA B 1 231 ? -9.609 14.195 -5.27 1 98.94 231 ALA B CA 1
ATOM 7257 C C . ALA B 1 231 ? -9.195 13.234 -6.383 1 98.94 231 ALA B C 1
ATOM 7259 O O . ALA B 1 231 ? -8.75 13.672 -7.449 1 98.94 231 ALA B O 1
ATOM 7260 N N . LEU B 1 232 ? -9.359 11.969 -6.168 1 98.94 232 LEU B N 1
ATOM 7261 C CA . LEU B 1 232 ? -8.984 10.969 -7.164 1 98.94 232 LEU B CA 1
ATOM 7262 C C . LEU B 1 232 ? -9.859 11.086 -8.406 1 98.94 232 LEU B C 1
ATOM 7264 O O . LEU B 1 232 ? -9.391 10.844 -9.523 1 98.94 232 LEU B O 1
ATOM 7268 N N . ALA B 1 233 ? -11.156 11.367 -8.18 1 98.94 233 ALA B N 1
ATOM 7269 C CA . ALA B 1 233 ? -12.023 11.625 -9.328 1 98.94 233 ALA B CA 1
ATOM 7270 C C . ALA B 1 233 ? -11.477 12.766 -10.18 1 98.94 233 ALA B C 1
ATOM 7272 O O . ALA B 1 233 ? -11.359 12.641 -11.398 1 98.94 233 ALA B O 1
ATOM 7273 N N . LYS B 1 234 ? -11.094 13.859 -9.57 1 98.88 234 LYS B N 1
ATOM 7274 C CA . LYS B 1 234 ? -10.594 15.039 -10.266 1 98.88 234 LYS B CA 1
ATOM 7275 C C . LYS B 1 234 ? -9.242 14.766 -10.922 1 98.88 234 LYS B C 1
ATOM 7277 O O . LYS B 1 234 ? -9 15.164 -12.062 1 98.88 234 LYS B O 1
ATOM 7282 N N . LEU B 1 235 ? -8.359 14.086 -10.234 1 98.94 235 LEU B N 1
ATOM 7283 C CA . LEU B 1 235 ? -7.039 13.766 -10.758 1 98.94 235 LEU B CA 1
ATOM 7284 C C . LEU B 1 235 ? -7.137 12.781 -11.922 1 98.94 235 LEU B C 1
ATOM 7286 O O . LEU B 1 235 ? -6.383 12.883 -12.891 1 98.94 235 LEU B O 1
ATOM 7290 N N . SER B 1 236 ? -8.047 11.805 -11.781 1 98.81 236 SER B N 1
ATOM 7291 C CA . SER B 1 236 ? -8.258 10.859 -12.875 1 98.81 236 SER B CA 1
ATOM 7292 C C . SER B 1 236 ? -8.773 11.578 -14.125 1 98.81 236 SER B C 1
ATOM 7294 O O . SER B 1 236 ? -8.328 11.289 -15.234 1 98.81 236 SER B O 1
ATOM 7296 N N . ALA B 1 237 ? -9.695 12.484 -13.945 1 98.75 237 ALA B N 1
ATOM 7297 C CA . ALA B 1 237 ? -10.188 13.281 -15.062 1 98.75 237 ALA B CA 1
ATOM 7298 C C . ALA B 1 237 ? -9.055 14.086 -15.695 1 98.75 237 ALA B C 1
ATOM 7300 O O . ALA B 1 237 ? -8.961 14.188 -16.922 1 98.75 237 ALA B O 1
ATOM 7301 N N . MET B 1 238 ? -8.227 14.664 -14.875 1 98.31 238 MET B N 1
ATOM 7302 C CA . MET B 1 238 ? -7.074 15.438 -15.328 1 98.31 238 MET B CA 1
ATOM 7303 C C . MET B 1 238 ? -6.145 14.578 -16.172 1 98.31 238 MET B C 1
ATOM 7305 O O . MET B 1 238 ? -5.551 15.062 -17.141 1 98.31 238 MET B O 1
ATOM 7309 N N . ALA B 1 239 ? -6.055 13.336 -15.852 1 98.12 239 ALA B N 1
ATOM 7310 C CA . ALA B 1 239 ? -5.191 12.398 -16.562 1 98.12 239 ALA B CA 1
ATOM 7311 C C . ALA B 1 239 ? -5.906 11.805 -17.781 1 98.12 239 ALA B C 1
ATOM 7313 O O . ALA B 1 239 ? -5.34 10.977 -18.484 1 98.12 239 ALA B O 1
ATOM 7314 N N . GLY B 1 240 ? -7.211 12.109 -17.969 1 97.94 240 GLY B N 1
ATOM 7315 C CA . GLY B 1 240 ? -7.969 11.648 -19.125 1 97.94 240 GLY B CA 1
ATOM 7316 C C . GLY B 1 240 ? -8.641 10.312 -18.906 1 97.94 240 GLY B C 1
ATOM 7317 O O . GLY B 1 240 ? -9.141 9.695 -19.844 1 97.94 240 GLY B O 1
ATOM 7318 N N . ASP B 1 241 ? -8.594 9.812 -17.75 1 97.25 241 ASP B N 1
ATOM 7319 C CA . ASP B 1 241 ? -9.227 8.539 -17.422 1 97.25 241 ASP B CA 1
ATOM 7320 C C . ASP B 1 241 ? -10.656 8.75 -16.922 1 97.25 241 ASP B C 1
ATOM 7322 O O . ASP B 1 241 ? -10.922 8.695 -15.719 1 97.25 241 ASP B O 1
ATOM 7326 N N . THR B 1 242 ? -11.578 8.805 -17.75 1 97.25 242 THR B N 1
ATOM 7327 C CA . THR B 1 242 ? -12.961 9.156 -17.438 1 97.25 242 THR B CA 1
ATOM 7328 C C . THR B 1 242 ? -13.648 8.039 -16.672 1 97.25 242 THR B C 1
ATOM 7330 O O . THR B 1 242 ? -14.523 8.297 -15.844 1 97.25 242 THR B O 1
ATOM 7333 N N . THR B 1 243 ? -13.234 6.82 -16.875 1 94.5 243 THR B N 1
ATOM 7334 C CA . THR B 1 243 ? -13.828 5.691 -16.172 1 94.5 243 THR B CA 1
ATOM 7335 C C . THR B 1 243 ? -13.469 5.734 -14.688 1 94.5 243 THR B C 1
ATOM 7337 O O . THR B 1 243 ? -14.352 5.629 -13.828 1 94.5 243 THR B O 1
ATOM 7340 N N . ALA B 1 244 ? -12.211 5.938 -14.445 1 96.81 244 ALA B N 1
ATOM 7341 C CA . ALA B 1 244 ? -11.781 6.039 -13.055 1 96.81 244 ALA B CA 1
ATOM 7342 C C . ALA B 1 244 ? -12.375 7.277 -12.383 1 96.81 244 ALA B C 1
ATOM 7344 O O . ALA B 1 244 ? -12.75 7.238 -11.211 1 96.81 244 ALA B O 1
ATOM 7345 N N . ALA B 1 245 ? -12.461 8.383 -13.125 1 98.62 245 ALA B N 1
ATOM 7346 C CA . ALA B 1 245 ? -13.062 9.602 -12.594 1 98.62 245 ALA B CA 1
ATOM 7347 C C . ALA B 1 245 ? -14.5 9.352 -12.141 1 98.62 245 ALA B C 1
ATOM 7349 O O . ALA B 1 245 ? -14.891 9.742 -11.039 1 98.62 245 ALA B O 1
ATOM 7350 N N . ALA B 1 246 ? -15.242 8.641 -12.961 1 97.75 246 ALA B N 1
ATOM 7351 C CA . ALA B 1 246 ? -16.641 8.352 -12.648 1 97.75 246 ALA B CA 1
ATOM 7352 C C . ALA B 1 246 ? -16.75 7.414 -11.445 1 97.75 246 ALA B C 1
ATOM 7354 O O . ALA B 1 246 ? -17.625 7.586 -10.594 1 97.75 246 ALA B O 1
ATOM 7355 N N . ASP B 1 247 ? -15.891 6.438 -11.375 1 96.5 247 ASP B N 1
ATOM 7356 C CA . ASP B 1 247 ? -15.898 5.48 -10.273 1 96.5 247 ASP B CA 1
ATOM 7357 C C . ASP B 1 247 ? -15.656 6.18 -8.938 1 96.5 247 ASP B C 1
ATOM 7359 O O . ASP B 1 247 ? -16.406 5.98 -7.98 1 96.5 247 ASP B O 1
ATOM 7363 N N . PHE B 1 248 ? -14.633 6.969 -8.852 1 98.75 248 PHE B N 1
ATOM 7364 C CA . PHE B 1 248 ? -14.289 7.629 -7.602 1 98.75 248 PHE B CA 1
ATOM 7365 C C . PHE B 1 248 ? -15.328 8.688 -7.238 1 98.75 248 PHE B C 1
ATOM 7367 O O . PHE B 1 248 ? -15.602 8.914 -6.059 1 98.75 248 PHE B O 1
ATOM 7374 N N . ALA B 1 249 ? -15.883 9.367 -8.258 1 98.81 249 ALA B N 1
ATOM 7375 C CA . ALA B 1 249 ? -16.984 10.297 -7.98 1 98.81 249 ALA B CA 1
ATOM 7376 C C . ALA B 1 249 ? -18.172 9.57 -7.352 1 98.81 249 ALA B C 1
ATOM 7378 O O . ALA B 1 249 ? -18.797 10.086 -6.426 1 98.81 249 ALA B O 1
ATOM 7379 N N . ALA B 1 250 ? -18.484 8.391 -7.832 1 97.75 250 ALA B N 1
ATOM 7380 C CA . ALA B 1 250 ? -19.578 7.59 -7.293 1 97.75 250 ALA B CA 1
ATOM 7381 C C . ALA B 1 250 ? -19.297 7.156 -5.859 1 97.75 250 ALA B C 1
ATOM 7383 O O . ALA B 1 250 ? -20.188 7.16 -5.012 1 97.75 250 ALA B O 1
ATOM 7384 N N . ARG B 1 251 ? -18.062 6.777 -5.566 1 98.12 251 ARG B N 1
ATOM 7385 C CA . ARG B 1 251 ? -17.672 6.406 -4.211 1 98.12 251 ARG B CA 1
ATOM 7386 C C . ARG B 1 251 ? -17.828 7.578 -3.252 1 98.12 251 ARG B C 1
ATOM 7388 O O . ARG B 1 251 ? -18.344 7.414 -2.143 1 98.12 251 ARG B O 1
ATOM 7395 N N . ALA B 1 252 ? -17.328 8.742 -3.693 1 98.88 252 ALA B N 1
ATOM 7396 C CA . ALA B 1 252 ? -17.469 9.938 -2.869 1 98.88 252 ALA B CA 1
ATOM 7397 C C . ALA B 1 252 ? -18.938 10.242 -2.572 1 98.88 252 ALA B C 1
ATOM 7399 O O . ALA B 1 252 ? -19.297 10.516 -1.428 1 98.88 252 ALA B O 1
ATOM 7400 N N . ALA B 1 253 ? -19.766 10.156 -3.605 1 98.75 253 ALA B N 1
ATOM 7401 C CA . ALA B 1 253 ? -21.188 10.438 -3.445 1 98.75 253 ALA B CA 1
ATOM 7402 C C . ALA B 1 253 ? -21.844 9.445 -2.48 1 98.75 253 ALA B C 1
ATOM 7404 O O . ALA B 1 253 ? -22.688 9.828 -1.673 1 98.75 253 ALA B O 1
ATOM 7405 N N . ALA B 1 254 ? -21.453 8.188 -2.592 1 98.31 254 ALA B N 1
ATOM 7406 C CA . ALA B 1 254 ? -22.016 7.16 -1.724 1 98.31 254 ALA B CA 1
ATOM 7407 C C . ALA B 1 254 ? -21.641 7.406 -0.265 1 98.31 254 ALA B C 1
ATOM 7409 O O . ALA B 1 254 ? -22.484 7.289 0.628 1 98.31 254 ALA B O 1
ATOM 7410 N N . ILE B 1 255 ? -20.422 7.727 0.036 1 98.88 255 ILE B N 1
ATOM 7411 C CA . ILE B 1 255 ? -19.953 7.996 1.396 1 98.88 255 ILE B CA 1
ATOM 7412 C C . ILE B 1 255 ? -20.688 9.219 1.951 1 98.88 255 ILE B C 1
ATOM 7414 O O . ILE B 1 255 ? -21.141 9.211 3.1 1 98.88 255 ILE B O 1
ATOM 7418 N N . LYS B 1 256 ? -20.75 10.266 1.116 1 98.88 256 LYS B N 1
ATOM 7419 C CA . LYS B 1 256 ? -21.438 11.484 1.53 1 98.88 256 LYS B CA 1
ATOM 7420 C C . LYS B 1 256 ? -22.859 11.172 1.985 1 98.88 256 LYS B C 1
ATOM 7422 O O . LYS B 1 256 ? -23.281 11.602 3.066 1 98.88 256 LYS B O 1
ATOM 7427 N N . ALA B 1 257 ? -23.562 10.453 1.174 1 98.69 257 ALA B N 1
ATOM 7428 C CA . ALA B 1 257 ? -24.953 10.117 1.486 1 98.69 257 ALA B CA 1
ATOM 7429 C C . ALA B 1 257 ? -25.047 9.297 2.77 1 98.69 257 ALA B C 1
ATOM 7431 O O . ALA B 1 257 ? -25.875 9.578 3.639 1 98.69 257 ALA B O 1
ATOM 7432 N N . ARG B 1 258 ? -24.188 8.297 2.906 1 98.62 258 ARG B N 1
ATOM 7433 C CA . ARG B 1 258 ? -24.25 7.383 4.047 1 98.62 258 ARG B CA 1
ATOM 7434 C C . ARG B 1 258 ? -23.891 8.102 5.34 1 98.62 258 ARG B C 1
ATOM 7436 O O . ARG B 1 258 ? -24.469 7.832 6.391 1 98.62 258 ARG B O 1
ATOM 7443 N N . VAL B 1 259 ? -22.875 8.961 5.309 1 98.88 259 VAL B N 1
ATOM 7444 C CA . VAL B 1 259 ? -22.469 9.711 6.496 1 98.88 259 VAL B CA 1
ATOM 7445 C C . VAL B 1 259 ? -23.641 10.57 6.98 1 98.88 259 VAL B C 1
ATOM 7447 O O . VAL B 1 259 ? -23.969 10.57 8.164 1 98.88 259 VAL B O 1
ATOM 7450 N N . GLN B 1 260 ? -24.281 11.32 6.082 1 98.81 260 GLN B N 1
ATOM 7451 C CA . GLN B 1 260 ? -25.375 12.211 6.453 1 98.81 260 GLN B CA 1
ATOM 7452 C C . GLN B 1 260 ? -26.578 11.422 6.953 1 98.81 260 GLN B C 1
ATOM 7454 O O . GLN B 1 260 ? -27.25 11.836 7.902 1 98.81 260 GLN B O 1
ATOM 7459 N N . ASP B 1 261 ? -26.781 10.211 6.379 1 98.44 261 ASP B N 1
ATOM 7460 C CA . ASP B 1 261 ? -27.953 9.414 6.73 1 98.44 261 ASP B CA 1
ATOM 7461 C C . ASP B 1 261 ? -27.734 8.664 8.039 1 98.44 261 ASP B C 1
ATOM 7463 O O . ASP B 1 261 ? -28.656 8.547 8.859 1 98.44 261 ASP B O 1
ATOM 7467 N N . ASP B 1 262 ? -26.438 8.211 8.203 1 98.69 262 ASP B N 1
ATOM 7468 C CA . ASP B 1 262 ? -26.281 7.16 9.211 1 98.69 262 ASP B CA 1
ATOM 7469 C C . ASP B 1 262 ? -25.422 7.637 10.375 1 98.69 262 ASP B C 1
ATOM 7471 O O . ASP B 1 262 ? -25.469 7.051 11.461 1 98.69 262 ASP B O 1
ATOM 7475 N N . LEU B 1 263 ? -24.625 8.648 10.203 1 98.88 263 LEU B N 1
ATOM 7476 C CA . LEU B 1 263 ? -23.766 9.086 11.297 1 98.88 263 LEU B CA 1
ATOM 7477 C C . LEU B 1 263 ? -24.297 10.367 11.93 1 98.88 263 LEU B C 1
ATOM 7479 O O . LEU B 1 263 ? -23.797 10.812 12.961 1 98.88 263 LEU B O 1
ATOM 7483 N N . TRP B 1 264 ? -25.297 10.977 11.305 1 98.81 264 TRP B N 1
ATOM 7484 C CA . TRP B 1 264 ? -25.984 12.094 11.945 1 98.81 264 TRP B CA 1
ATOM 7485 C C . TRP B 1 264 ? -26.891 11.609 13.07 1 98.81 264 TRP B C 1
ATOM 7487 O O . TRP B 1 264 ? -27.719 10.719 12.859 1 98.81 264 TRP B O 1
ATOM 7497 N N . SER B 1 265 ? -26.75 12.117 14.219 1 98.69 265 SER B N 1
ATOM 7498 C CA . SER B 1 265 ? -27.625 11.852 15.352 1 98.69 265 SER B CA 1
ATOM 7499 C C . SER B 1 265 ? -28.641 12.984 15.547 1 98.69 265 SER B C 1
ATOM 7501 O O . SER B 1 265 ? -28.281 14.062 16.031 1 98.69 265 SER B O 1
ATOM 7503 N N . PRO B 1 266 ? -29.891 12.734 15.25 1 97.75 266 PRO B N 1
ATOM 7504 C CA . PRO B 1 266 ? -30.875 13.773 15.523 1 97.75 266 PRO B CA 1
ATOM 7505 C C . PRO B 1 266 ? -31 14.109 17 1 97.75 266 PRO B C 1
ATOM 7507 O O . PRO B 1 266 ? -31.188 15.273 17.359 1 97.75 266 PRO B O 1
ATOM 7510 N N . ALA B 1 267 ? -30.828 13.117 17.828 1 97.62 267 ALA B N 1
ATOM 7511 C CA . ALA B 1 267 ? -30.953 13.32 19.266 1 97.62 267 ALA B CA 1
ATOM 7512 C C . ALA B 1 267 ? -29.859 14.258 19.781 1 97.62 267 ALA B C 1
ATOM 7514 O O . ALA B 1 267 ? -30.109 15.078 20.672 1 97.62 267 ALA B O 1
ATOM 7515 N N . LEU B 1 268 ? -28.641 14.18 19.219 1 98.38 268 LEU B N 1
ATOM 7516 C CA . LEU B 1 268 ? -27.516 14.984 19.672 1 98.38 268 LEU B CA 1
ATOM 7517 C C . LEU B 1 268 ? -27.297 16.188 18.75 1 98.38 268 LEU B C 1
ATOM 7519 O O . LEU B 1 268 ? -26.547 17.094 19.078 1 98.38 268 LEU B O 1
ATOM 7523 N N . SER B 1 269 ? -28 16.188 17.578 1 98.38 269 SER B N 1
ATOM 7524 C CA . SER B 1 269 ? -27.781 17.188 16.547 1 98.38 269 SER B CA 1
ATOM 7525 C C . SER B 1 269 ? -26.297 17.344 16.219 1 98.38 269 SER B C 1
ATOM 7527 O O . SER B 1 269 ? -25.75 18.438 16.266 1 98.38 269 SER B O 1
ATOM 7529 N N . HIS B 1 270 ? -25.75 16.234 15.883 1 98.81 270 HIS B N 1
ATOM 7530 C CA . HIS B 1 270 ? -24.312 16.156 15.68 1 98.81 270 HIS B CA 1
ATOM 7531 C C . HIS B 1 270 ? -23.922 14.891 14.914 1 98.81 270 HIS B C 1
ATOM 7533 O O . HIS B 1 270 ? -24.672 13.906 14.922 1 98.81 270 HIS B O 1
ATOM 7539 N N . PHE B 1 271 ? -22.875 14.867 14.094 1 98.94 271 PHE B N 1
ATOM 7540 C CA . PHE B 1 271 ? -22.312 13.641 13.547 1 98.94 271 PHE B CA 1
ATOM 7541 C C . PHE B 1 271 ? -21.547 12.875 14.617 1 98.94 271 PHE B C 1
ATOM 7543 O O . PHE B 1 271 ? -20.719 13.445 15.328 1 98.94 271 PHE B O 1
ATOM 7550 N N . ILE B 1 272 ? -21.812 11.562 14.773 1 98.94 272 ILE B N 1
ATOM 7551 C CA . ILE B 1 272 ? -21.219 10.789 15.852 1 98.94 272 ILE B CA 1
ATOM 7552 C C . ILE B 1 272 ? -20.781 9.43 15.328 1 98.94 272 ILE B C 1
ATOM 7554 O O . ILE B 1 272 ? -21.094 9.062 14.195 1 98.94 272 ILE B O 1
ATOM 7558 N N . ASP B 1 273 ? -20 8.68 16.125 1 98.88 273 ASP B N 1
ATOM 7559 C CA . ASP B 1 273 ? -19.562 7.324 15.812 1 98.88 273 ASP B CA 1
ATOM 7560 C C . ASP B 1 273 ? -20.703 6.328 16 1 98.88 273 ASP B C 1
ATOM 7562 O O . ASP B 1 273 ? -21.625 6.57 16.781 1 98.88 273 ASP B O 1
ATOM 7566 N N . ARG B 1 274 ? -20.656 5.293 15.266 1 98.88 274 ARG B N 1
ATOM 7567 C CA . ARG B 1 274 ? -21.359 4.047 15.539 1 98.88 274 ARG B CA 1
ATOM 7568 C C . ARG B 1 274 ? -20.391 2.873 15.617 1 98.88 274 ARG B C 1
ATOM 7570 O O . ARG B 1 274 ? -19.422 2.814 14.859 1 98.88 274 ARG B O 1
ATOM 7577 N N . TYR B 1 275 ? -20.625 1.974 16.484 1 98.88 275 TYR B N 1
ATOM 7578 C CA . TYR B 1 275 ? -19.688 0.882 16.734 1 98.88 275 TYR B CA 1
ATOM 7579 C C . TYR B 1 275 ? -19.656 -0.085 15.555 1 98.88 275 TYR B C 1
ATOM 7581 O O . TYR B 1 275 ? -20.703 -0.4 14.977 1 98.88 275 TYR B O 1
ATOM 7589 N N . GLN B 1 276 ? -18.547 -0.547 15.078 1 98.75 276 GLN B N 1
ATOM 7590 C CA . GLN B 1 276 ? -18.344 -1.635 14.125 1 98.75 276 GLN B CA 1
ATOM 7591 C C . GLN B 1 276 ? -18.156 -2.967 14.844 1 98.75 276 GLN B C 1
ATOM 7593 O O . GLN B 1 276 ? -18.25 -4.031 14.234 1 98.75 276 GLN B O 1
ATOM 7598 N N . VAL B 1 277 ? -17.953 -2.957 16.109 1 98.12 277 VAL B N 1
ATOM 7599 C CA . VAL B 1 277 ? -17.641 -4.133 16.906 1 98.12 277 VAL B CA 1
ATOM 7600 C C . VAL B 1 277 ? -18.781 -4.41 17.891 1 98.12 277 VAL B C 1
ATOM 7602 O O . VAL B 1 277 ? -19.531 -3.504 18.25 1 98.12 277 VAL B O 1
ATOM 7605 N N . THR B 1 278 ? -18.969 -5.672 18.234 1 98.44 278 THR B N 1
ATOM 7606 C CA . THR B 1 278 ? -19.812 -6.105 19.344 1 98.44 278 THR B CA 1
ATOM 7607 C C . THR B 1 278 ? -18.969 -6.762 20.438 1 98.44 278 THR B C 1
ATOM 7609 O O . THR B 1 278 ? -18.109 -7.594 20.141 1 98.44 278 THR B O 1
ATOM 7612 N N . ASN B 1 279 ? -19.078 -6.297 21.625 1 98 279 ASN B N 1
ATOM 7613 C CA . ASN B 1 279 ? -18.5 -6.973 22.781 1 98 279 ASN B CA 1
ATOM 7614 C C . ASN B 1 279 ? -19.406 -6.848 24.016 1 98 279 ASN B C 1
ATOM 7616 O O . ASN B 1 279 ? -20.609 -6.641 23.891 1 98 279 ASN B O 1
ATOM 7620 N N . GLU B 1 280 ? -18.859 -7.078 25.203 1 98.12 280 GLU B N 1
ATOM 7621 C CA . GLU B 1 280 ? -19.625 -7.09 26.453 1 98.12 280 GLU B CA 1
ATOM 7622 C C . GLU B 1 280 ? -20.297 -5.738 26.703 1 98.12 280 GLU B C 1
ATOM 7624 O O . GLU B 1 280 ? -21.359 -5.672 27.312 1 98.12 280 GLU B O 1
ATOM 7629 N N . PHE B 1 281 ? -19.781 -4.68 26.125 1 98.44 281 PHE B N 1
ATOM 7630 C CA . PHE B 1 281 ? -20.172 -3.346 26.578 1 98.44 281 PHE B CA 1
ATOM 7631 C C . PHE B 1 281 ? -20.891 -2.594 25.469 1 98.44 281 PHE B C 1
ATOM 7633 O O . PHE B 1 281 ? -21.641 -1.657 25.734 1 98.44 281 PHE B O 1
ATOM 7640 N N . VAL B 1 282 ? -20.594 -2.979 24.234 1 98.62 282 VAL B N 1
ATOM 7641 C CA . VAL B 1 282 ? -21.141 -2.227 23.109 1 98.62 282 VAL B CA 1
ATOM 7642 C C . VAL B 1 282 ? -21.594 -3.189 22 1 98.62 282 VAL B C 1
ATOM 7644 O O . VAL B 1 282 ? -21.188 -4.355 21.984 1 98.62 282 VAL B O 1
ATOM 7647 N N . LYS B 1 283 ? -22.406 -2.715 21.094 1 98.56 283 LYS B N 1
ATOM 7648 C CA . LYS B 1 283 ? -22.953 -3.564 20.031 1 98.56 283 LYS B CA 1
ATOM 7649 C C . LYS B 1 283 ? -22.75 -2.936 18.656 1 98.56 283 LYS B C 1
ATOM 7651 O O . LYS B 1 283 ? -22.812 -1.713 18.516 1 98.56 283 LYS B O 1
ATOM 7656 N N . TYR B 1 284 ? -22.625 -3.76 17.703 1 98.62 284 TYR B N 1
ATOM 7657 C CA . TYR B 1 284 ? -22.516 -3.361 16.297 1 98.62 284 TYR B CA 1
ATOM 7658 C C . TYR B 1 284 ? -23.641 -2.406 15.93 1 98.62 284 TYR B C 1
ATOM 7660 O O . TYR B 1 284 ? -24.812 -2.668 16.219 1 98.62 284 TYR B O 1
ATOM 7668 N N . TRP B 1 285 ? -23.297 -1.234 15.375 1 98.62 285 TRP B N 1
ATOM 7669 C CA . TRP B 1 285 ? -24.172 -0.227 14.789 1 98.62 285 TRP B CA 1
ATOM 7670 C C . TRP B 1 285 ? -24.797 0.648 15.867 1 98.62 285 TRP B C 1
ATOM 7672 O O . TRP B 1 285 ? -25.453 1.646 15.57 1 98.62 285 TRP B O 1
ATOM 7682 N N . GLN B 1 286 ? -24.531 0.358 17.172 1 98.62 286 GLN B N 1
ATOM 7683 C CA . GLN B 1 286 ? -25 1.213 18.25 1 98.62 286 GLN B CA 1
ATOM 7684 C C . GLN B 1 286 ? -24.281 2.564 18.234 1 98.62 286 GLN B C 1
ATOM 7686 O O . GLN B 1 286 ? -23.062 2.631 18.047 1 98.62 286 GLN B O 1
ATOM 7691 N N . PRO B 1 287 ? -24.984 3.668 18.344 1 98.69 287 PRO B N 1
ATOM 7692 C CA . PRO B 1 287 ? -24.344 4.977 18.422 1 98.69 287 PRO B CA 1
ATOM 7693 C C . PRO B 1 287 ? -23.609 5.207 19.75 1 98.69 287 PRO B C 1
ATOM 7695 O O . PRO B 1 287 ? -24.016 4.652 20.766 1 98.69 287 PRO B O 1
ATOM 7698 N N . ILE B 1 288 ? -22.578 5.941 19.672 1 98.75 288 ILE B N 1
ATOM 7699 C CA . ILE B 1 288 ? -22.016 6.398 20.938 1 98.75 288 ILE B CA 1
ATOM 7700 C C . ILE B 1 288 ? -22.969 7.355 21.625 1 98.75 288 ILE B C 1
ATOM 7702 O O . ILE B 1 288 ? -23.984 7.762 21.031 1 98.75 288 ILE B O 1
ATOM 7706 N N . ARG B 1 289 ? -22.672 7.738 22.812 1 97.69 289 ARG B N 1
ATOM 7707 C CA . ARG B 1 289 ? -23.688 8.398 23.625 1 97.69 289 ARG B CA 1
ATOM 7708 C C . ARG B 1 289 ? -23.281 9.828 23.953 1 97.69 289 ARG B C 1
ATOM 7710 O O . ARG B 1 289 ? -23.719 10.383 24.969 1 97.69 289 ARG B O 1
ATOM 7717 N N . GLY B 1 290 ? -22.406 10.461 23.156 1 98.19 290 GLY B N 1
ATOM 7718 C CA . GLY B 1 290 ? -22 11.844 23.375 1 98.19 290 GLY B CA 1
ATOM 7719 C C . GLY B 1 290 ? -21.438 12.492 22.125 1 98.19 290 GLY B C 1
ATOM 7720 O O . GLY B 1 290 ? -21.188 11.82 21.125 1 98.19 290 GLY B O 1
ATOM 7721 N N . ARG B 1 291 ? -21.266 13.883 22.219 1 98.69 291 ARG B N 1
ATOM 7722 C CA . ARG B 1 291 ? -20.703 14.641 21.109 1 98.69 291 ARG B CA 1
ATOM 7723 C C . ARG B 1 291 ? -19.188 14.734 21.234 1 98.69 291 ARG B C 1
ATOM 7725 O O . ARG B 1 291 ? -18.656 14.891 22.328 1 98.69 291 ARG B O 1
ATOM 7732 N N . GLU B 1 292 ? -18.578 14.5 20.125 1 98.81 292 GLU B N 1
ATOM 7733 C CA . GLU B 1 292 ? -17.125 14.672 20.031 1 98.81 292 GLU B CA 1
ATOM 7734 C C . GLU B 1 292 ? -16.781 15.719 18.984 1 98.81 292 GLU B C 1
ATOM 7736 O O . GLU B 1 292 ? -17.516 15.914 18 1 98.81 292 GLU B O 1
ATOM 7741 N N . LEU B 1 293 ? -15.633 16.359 19.188 1 98.81 293 LEU B N 1
ATOM 7742 C CA . LEU B 1 293 ? -15.164 17.406 18.281 1 98.81 293 LEU B CA 1
ATOM 7743 C C . LEU B 1 293 ? -14.953 16.859 16.875 1 98.81 293 LEU B C 1
ATOM 7745 O O . LEU B 1 293 ? -15.133 17.578 15.891 1 98.81 293 LEU B O 1
ATOM 7749 N N . VAL B 1 294 ? -14.617 15.555 16.734 1 98.56 294 VAL B N 1
ATOM 7750 C CA . VAL B 1 294 ? -14.336 14.906 15.461 1 98.56 294 VAL B CA 1
ATOM 7751 C C . VAL B 1 294 ? -15.562 14.977 14.555 1 98.56 294 VAL B C 1
ATOM 7753 O O . VAL B 1 294 ? -15.445 14.898 13.336 1 98.56 294 VAL B O 1
ATOM 7756 N N . GLY B 1 295 ? -16.734 15.266 15.125 1 98.81 295 GLY B N 1
ATOM 7757 C CA . GLY B 1 295 ? -17.984 15.328 14.383 1 98.81 295 GLY B CA 1
ATOM 7758 C C . GLY B 1 295 ? -18.031 16.5 13.414 1 98.81 295 GLY B C 1
ATOM 7759 O O . GLY B 1 295 ? -18.906 16.547 12.539 1 98.81 295 GLY B O 1
ATOM 7760 N N . TYR B 1 296 ? -17.141 17.469 13.492 1 98.81 296 TYR B N 1
ATOM 7761 C CA . TYR B 1 296 ? -17.125 18.641 12.609 1 98.81 296 TYR B CA 1
ATOM 7762 C C . TYR B 1 296 ? -16.312 18.344 11.352 1 98.81 296 TYR B C 1
ATOM 7764 O O . TYR B 1 296 ? -16.375 19.109 10.383 1 98.81 296 TYR B O 1
ATOM 7772 N N . LEU B 1 297 ? -15.602 17.234 11.219 1 98.38 297 LEU B N 1
ATOM 7773 C CA . LEU B 1 297 ? -14.664 16.938 10.141 1 98.38 297 LEU B CA 1
ATOM 7774 C C . LEU B 1 297 ? -15.391 16.875 8.797 1 98.38 297 LEU B C 1
ATOM 7776 O O . LEU B 1 297 ? -14.812 17.203 7.762 1 98.38 297 LEU B O 1
ATOM 7780 N N . PRO B 1 298 ? -16.672 16.406 8.789 1 98.81 298 PRO B N 1
ATOM 7781 C CA . PRO B 1 298 ? -17.359 16.422 7.492 1 98.81 298 PRO B CA 1
ATOM 7782 C C . PRO B 1 298 ? -17.391 17.797 6.848 1 98.81 298 PRO B C 1
ATOM 7784 O O . PRO B 1 298 ? -17.328 17.906 5.621 1 98.81 298 PRO B O 1
ATOM 7787 N N . TRP B 1 299 ? -17.406 18.922 7.668 1 98.88 299 TRP B N 1
ATOM 7788 C CA . TRP B 1 299 ? -17.375 20.266 7.109 1 98.88 299 TRP B CA 1
ATOM 7789 C C . TRP B 1 299 ? -15.977 20.625 6.613 1 98.88 299 TRP B C 1
ATOM 7791 O O . TRP B 1 299 ? -15.82 21.422 5.691 1 98.88 299 TRP B O 1
ATOM 7801 N N . THR B 1 300 ? -14.922 20 7.203 1 98.75 300 THR B N 1
ATOM 7802 C CA . THR B 1 300 ? -13.539 20.266 6.812 1 98.75 300 THR B CA 1
ATOM 7803 C C . THR B 1 300 ? -13.328 19.969 5.332 1 98.75 300 THR B C 1
ATOM 7805 O O . THR B 1 300 ? -12.547 20.641 4.66 1 98.75 300 THR B O 1
ATOM 7808 N N . PHE B 1 301 ? -14.156 19.031 4.793 1 98.75 301 PHE B N 1
ATOM 7809 C CA . PHE B 1 301 ? -13.961 18.578 3.418 1 98.75 301 PHE B CA 1
ATOM 7810 C C . PHE B 1 301 ? -15.227 18.812 2.594 1 98.75 301 PHE B C 1
ATOM 7812 O O . PHE B 1 301 ? -15.383 18.219 1.521 1 98.75 301 PHE B O 1
ATOM 7819 N N . ASP B 1 302 ? -16.188 19.578 3.152 1 98.44 302 ASP B N 1
ATOM 7820 C CA . ASP B 1 302 ? -17.406 19.953 2.457 1 98.44 302 ASP B CA 1
ATOM 7821 C C . ASP B 1 302 ? -18.25 18.719 2.135 1 98.44 302 ASP B C 1
ATOM 7823 O O . ASP B 1 302 ? -18.844 18.625 1.062 1 98.44 302 ASP B O 1
ATOM 7827 N N . LEU B 1 303 ? -18.172 17.781 2.957 1 98.81 303 LEU B N 1
ATOM 7828 C CA . LEU B 1 303 ? -19 16.578 2.789 1 98.81 303 LEU B CA 1
ATOM 7829 C C . LEU B 1 303 ? -20.453 16.875 3.086 1 98.81 303 LEU B C 1
ATOM 7831 O O . LEU B 1 303 ? -21.359 16.312 2.457 1 98.81 303 LEU B O 1
ATOM 7835 N N . VAL B 1 304 ? -20.766 17.797 3.979 1 98.62 304 VAL B N 1
ATOM 7836 C CA . VAL B 1 304 ? -22.094 18.062 4.512 1 98.62 304 VAL B CA 1
ATOM 7837 C C . VAL B 1 304 ? -22.875 18.969 3.555 1 98.62 304 VAL B C 1
ATOM 7839 O O . VAL B 1 304 ? -22.328 19.938 3.029 1 98.62 304 VAL B O 1
ATOM 7842 N N . ASP B 1 305 ? -24.125 18.688 3.322 1 98.5 305 ASP B N 1
ATOM 7843 C CA . ASP B 1 305 ? -24.984 19.547 2.525 1 98.5 305 ASP B CA 1
ATOM 7844 C C . ASP B 1 305 ? -25.297 20.844 3.273 1 98.5 305 ASP B C 1
ATOM 7846 O O . ASP B 1 305 ? -25.281 20.875 4.504 1 98.5 305 ASP B O 1
ATOM 7850 N N . ASP B 1 306 ? -25.531 21.891 2.5 1 98.5 306 ASP B N 1
ATOM 7851 C CA . ASP B 1 306 ? -25.984 23.156 3.066 1 98.5 306 ASP B CA 1
ATOM 7852 C C . ASP B 1 306 ? -27.422 23.062 3.57 1 98.5 306 ASP B C 1
ATOM 7854 O O . ASP B 1 306 ? -28.359 23.281 2.811 1 98.5 306 ASP B O 1
ATOM 7858 N N . ASP B 1 307 ? -27.547 22.703 4.73 1 97.38 307 ASP B N 1
ATOM 7859 C CA . ASP B 1 307 ? -28.797 22.406 5.41 1 97.38 307 ASP B CA 1
ATOM 7860 C C . ASP B 1 307 ? -28.797 22.953 6.84 1 97.38 307 ASP B C 1
ATOM 7862 O O . ASP B 1 307 ? -27.844 22.719 7.59 1 97.38 307 ASP B O 1
ATOM 7866 N N . ALA B 1 308 ? -29.812 23.688 7.215 1 96.94 308 ALA B N 1
ATOM 7867 C CA . ALA B 1 308 ? -29.906 24.312 8.531 1 96.94 308 ALA B CA 1
ATOM 7868 C C . ALA B 1 308 ? -29.875 23.266 9.641 1 96.94 308 ALA B C 1
ATOM 7870 O O . ALA B 1 308 ? -29.375 23.531 10.734 1 96.94 308 ALA B O 1
ATOM 7871 N N . ARG B 1 309 ? -30.406 22.109 9.391 1 95.81 309 ARG B N 1
ATOM 7872 C CA . ARG B 1 309 ? -30.406 21.031 10.375 1 95.81 309 ARG B CA 1
ATOM 7873 C C . ARG B 1 309 ? -28.969 20.672 10.789 1 95.81 309 ARG B C 1
ATOM 7875 O O . ARG B 1 309 ? -28.688 20.5 11.977 1 95.81 309 ARG B O 1
ATOM 7882 N N . PHE B 1 310 ? -28.062 20.547 9.828 1 98.69 310 PHE B N 1
ATOM 7883 C CA . PHE B 1 310 ? -26.688 20.203 10.109 1 98.69 310 PHE B CA 1
ATOM 7884 C C . PHE B 1 310 ? -25.938 21.391 10.719 1 98.69 310 PHE B C 1
ATOM 7886 O O . PHE B 1 310 ? -25.172 21.219 11.664 1 98.69 310 PHE B O 1
ATOM 7893 N N . ALA B 1 311 ? -26.203 22.594 10.188 1 98.31 311 ALA B N 1
ATOM 7894 C CA . ALA B 1 311 ? -25.5 23.797 10.633 1 98.31 311 ALA B CA 1
ATOM 7895 C C . ALA B 1 311 ? -25.734 24.062 12.117 1 98.31 311 ALA B C 1
ATOM 7897 O O . ALA B 1 311 ? -24.891 24.656 12.789 1 98.31 311 ALA B O 1
ATOM 7898 N N . ALA B 1 312 ? -26.859 23.625 12.641 1 98.25 312 ALA B N 1
ATOM 7899 C CA . ALA B 1 312 ? -27.219 23.844 14.047 1 98.25 312 ALA B CA 1
ATOM 7900 C C . ALA B 1 312 ? -26.172 23.219 14.977 1 98.25 312 ALA B C 1
ATOM 7902 O O . ALA B 1 312 ? -26.016 23.656 16.125 1 98.25 312 ALA B O 1
ATOM 7903 N N . ALA B 1 313 ? -25.453 22.25 14.484 1 98.75 313 ALA B N 1
ATOM 7904 C CA . ALA B 1 313 ? -24.438 21.562 15.281 1 98.75 313 ALA B CA 1
ATOM 7905 C C . ALA B 1 313 ? -23.359 22.531 15.758 1 98.75 313 ALA B C 1
ATOM 7907 O O . ALA B 1 313 ? -22.75 22.312 16.797 1 98.75 313 ALA B O 1
ATOM 7908 N N . TRP B 1 314 ? -23.094 23.609 15.055 1 98.81 314 TRP B N 1
ATOM 7909 C CA . TRP B 1 314 ? -22 24.531 15.328 1 98.81 314 TRP B CA 1
ATOM 7910 C C . TRP B 1 314 ? -22.25 25.312 16.609 1 98.81 314 TRP B C 1
ATOM 7912 O O . TRP B 1 314 ? -21.328 25.906 17.172 1 98.81 314 TRP B O 1
ATOM 7922 N N . ARG B 1 315 ? -23.516 25.281 17.172 1 98.44 315 ARG B N 1
ATOM 7923 C CA . ARG B 1 315 ? -23.781 25.922 18.453 1 98.44 315 ARG B CA 1
ATOM 7924 C C . ARG B 1 315 ? -23 25.25 19.578 1 98.44 315 ARG B C 1
ATOM 7926 O O . ARG B 1 315 ? -22.625 25.906 20.562 1 98.44 315 ARG B O 1
ATOM 7933 N N . HIS B 1 316 ? -22.734 23.938 19.406 1 98.69 316 HIS B N 1
ATOM 7934 C CA . HIS B 1 316 ? -22.062 23.188 20.438 1 98.69 316 HIS B CA 1
ATOM 7935 C C . HIS B 1 316 ? -20.625 23.656 20.609 1 98.69 316 HIS B C 1
ATOM 7937 O O . HIS B 1 316 ? -20.062 23.578 21.703 1 98.69 316 HIS B O 1
ATOM 7943 N N . ALA B 1 317 ? -19.969 24.156 19.516 1 98.69 317 ALA B N 1
ATOM 7944 C CA . ALA B 1 317 ? -18.594 24.641 19.562 1 98.69 317 ALA B CA 1
ATOM 7945 C C . ALA B 1 317 ? -18.5 25.938 20.344 1 98.69 317 ALA B C 1
ATOM 7947 O O . ALA B 1 317 ? -17.422 26.281 20.844 1 98.69 317 ALA B O 1
ATOM 7948 N N . LEU B 1 318 ? -19.656 26.625 20.5 1 98.31 318 LEU B N 1
ATOM 7949 C CA . LEU B 1 318 ? -19.672 27.922 21.172 1 98.31 318 LEU B CA 1
ATOM 7950 C C . LEU B 1 318 ? -20.172 27.797 22.594 1 98.31 318 LEU B C 1
ATOM 7952 O O . LEU B 1 318 ? -20.016 28.719 23.406 1 98.31 318 LEU B O 1
ATOM 7956 N N . ASP B 1 319 ? -20.75 26.641 22.922 1 98.31 319 ASP B N 1
ATOM 7957 C CA . ASP B 1 319 ? -21.375 26.438 24.219 1 98.31 319 ASP B CA 1
ATOM 7958 C C . ASP B 1 319 ? -20.344 26.109 25.281 1 98.31 319 ASP B C 1
ATOM 7960 O O . ASP B 1 319 ? -19.688 25.062 25.234 1 98.31 319 ASP B O 1
ATOM 7964 N N . PRO B 1 320 ? -20.266 26.859 26.312 1 97.62 320 PRO B N 1
ATOM 7965 C CA . PRO B 1 320 ? -19.266 26.609 27.359 1 97.62 320 PRO B CA 1
ATOM 7966 C C . PRO B 1 320 ? -19.531 25.312 28.125 1 97.62 320 PRO B C 1
ATOM 7968 O O . PRO B 1 320 ? -18.656 24.797 28.812 1 97.62 320 PRO B O 1
ATOM 7971 N N . GLN B 1 321 ? -20.766 24.844 28.047 1 96.94 321 GLN B N 1
ATOM 7972 C CA . GLN B 1 321 ? -21.078 23.578 28.688 1 96.94 321 GLN B CA 1
ATOM 7973 C C . GLN B 1 321 ? -20.969 22.422 27.703 1 96.94 321 GLN B C 1
ATOM 7975 O O . GLN B 1 321 ? -21.125 21.266 2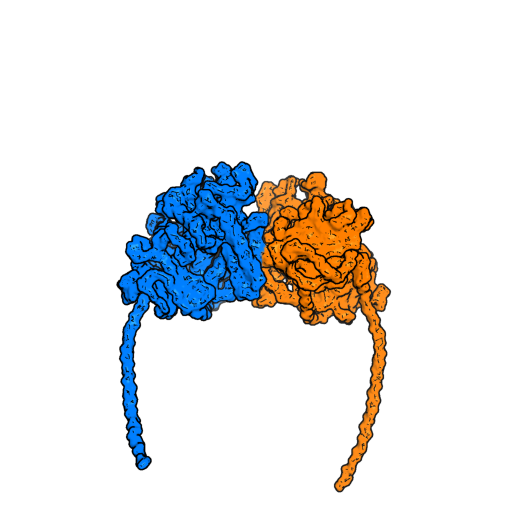8.078 1 96.94 321 GLN B O 1
ATOM 7980 N N . GLY B 1 322 ? -20.672 22.781 26.484 1 98.31 322 GLY B N 1
ATOM 7981 C CA . GLY B 1 322 ? -20.469 21.797 25.438 1 98.31 322 GLY B CA 1
ATOM 7982 C C . GLY B 1 322 ? -19 21.656 25.031 1 98.31 322 GLY B C 1
ATOM 7983 O O . GLY B 1 322 ? -18.141 21.438 25.875 1 98.31 322 GLY B O 1
ATOM 7984 N N . LEU B 1 323 ? -18.766 21.844 23.734 1 98.81 323 LEU B N 1
ATOM 7985 C CA . LEU B 1 323 ? -17.422 21.641 23.203 1 98.81 323 LEU B CA 1
ATOM 7986 C C . LEU B 1 323 ? -16.594 22.922 23.312 1 98.81 323 LEU B C 1
ATOM 7988 O O . LEU B 1 323 ? -15.375 22.875 23.156 1 98.81 323 LEU B O 1
ATOM 7992 N N . GLY B 1 324 ? -17.188 24.062 23.625 1 98.62 324 GLY B N 1
ATOM 7993 C CA . GLY B 1 324 ? -16.516 25.344 23.703 1 98.62 324 GLY B CA 1
ATOM 7994 C C . GLY B 1 324 ? -15.844 25.594 25.031 1 98.62 324 GLY B C 1
ATOM 7995 O O . GLY B 1 324 ? -16.375 26.312 25.891 1 98.62 324 GLY B O 1
ATOM 7996 N N . GLY B 1 325 ? -14.766 25.078 25.25 1 97.62 325 GLY B N 1
ATOM 7997 C CA . GLY B 1 325 ? -14.023 25.312 26.469 1 97.62 325 GLY B CA 1
ATOM 7998 C C . GLY B 1 325 ? -13.531 26.734 26.609 1 97.62 325 GLY B C 1
ATOM 7999 O O . GLY B 1 325 ? -13.516 27.484 25.641 1 97.62 325 GLY B O 1
ATOM 8000 N N . ALA B 1 326 ? -13.07 27.109 27.766 1 97.62 326 ALA B N 1
ATOM 8001 C CA . ALA B 1 326 ? -12.664 28.469 28.094 1 97.62 326 ALA B CA 1
ATOM 8002 C C . ALA B 1 326 ? -11.406 28.859 27.312 1 97.62 326 ALA B C 1
ATOM 8004 O O . ALA B 1 326 ? -11.242 30.031 26.938 1 97.62 326 ALA B O 1
ATOM 8005 N N . THR B 1 327 ? -10.555 27.906 27.078 1 97.38 327 THR B N 1
ATOM 8006 C CA . THR B 1 327 ? -9.281 28.25 26.469 1 97.38 327 THR B CA 1
ATOM 8007 C C . THR B 1 327 ? -9.078 27.484 25.172 1 97.38 327 THR B C 1
ATOM 8009 O O . THR B 1 327 ? -8.031 27.609 24.531 1 97.38 327 THR B O 1
ATOM 8012 N N . GLY B 1 328 ? -10.023 26.75 24.828 1 98.12 328 GLY B N 1
ATOM 8013 C CA . GLY B 1 328 ? -9.953 25.984 23.594 1 98.12 328 GLY B CA 1
ATOM 8014 C C . GLY B 1 328 ? -11.102 25 23.422 1 98.12 328 GLY B C 1
ATOM 8015 O O . GLY B 1 328 ? -11.875 24.781 24.359 1 98.12 328 GLY B O 1
ATOM 8016 N N . LEU B 1 329 ? -11.227 24.359 22.297 1 98.81 329 LEU B N 1
ATOM 8017 C CA . LEU B 1 329 ? -12.305 23.422 21.984 1 98.81 329 LEU B CA 1
ATOM 8018 C C . LEU B 1 329 ? -12.031 22.062 22.594 1 98.81 329 LEU B C 1
ATOM 8020 O O . LEU B 1 329 ? -10.984 21.453 22.344 1 98.81 329 LEU B O 1
ATOM 8024 N N . ARG B 1 330 ? -13.008 21.578 23.344 1 98.75 330 ARG B N 1
ATOM 8025 C CA . ARG B 1 330 ? -12.906 20.266 23.969 1 98.75 330 ARG B CA 1
ATOM 8026 C C . ARG B 1 330 ? -13.102 19.156 22.938 1 98.75 330 ARG B C 1
ATOM 8028 O O . ARG B 1 330 ? -13.938 19.266 22.047 1 98.75 330 ARG B O 1
ATOM 8035 N N . THR B 1 331 ? -12.328 18.047 23.094 1 98.69 331 THR B N 1
ATOM 8036 C CA . THR B 1 331 ? -12.516 16.922 22.188 1 98.69 331 THR B CA 1
ATOM 8037 C C . THR B 1 331 ? -13.805 16.172 22.531 1 98.69 331 THR B C 1
ATOM 8039 O O . THR B 1 331 ? -14.391 15.516 21.672 1 98.69 331 THR B O 1
ATOM 8042 N N . VAL B 1 332 ? -14.234 16.219 23.781 1 98.75 332 VAL B N 1
ATOM 8043 C CA . VAL B 1 332 ? -15.477 15.625 24.266 1 98.75 332 VAL B CA 1
ATOM 8044 C C . VAL B 1 332 ? -16.156 16.578 25.25 1 98.75 332 VAL B C 1
ATOM 8046 O O . VAL B 1 332 ? -15.477 17.328 25.969 1 98.75 332 VAL B O 1
ATOM 8049 N N . GLU B 1 333 ? -17.453 16.516 25.391 1 98.69 333 GLU B N 1
ATOM 8050 C CA . GLU B 1 333 ? -18.219 17.406 26.266 1 98.69 333 GLU B CA 1
ATOM 8051 C C . GLU B 1 333 ? -18.125 16.938 27.719 1 98.69 333 GLU B C 1
ATOM 8053 O O . GLU B 1 333 ? -18 15.75 28 1 98.69 333 GLU B O 1
ATOM 8058 N N . PRO B 1 334 ? -18.328 17.906 28.641 1 98.31 334 PRO B N 1
ATOM 8059 C CA . PRO B 1 334 ? -18.25 17.594 30.062 1 98.31 334 PRO B CA 1
ATOM 8060 C C . PRO B 1 334 ? -19.359 16.656 30.516 1 98.31 334 PRO B C 1
ATOM 8062 O O . PRO B 1 334 ? -19.234 15.992 31.562 1 98.31 334 PRO B O 1
ATOM 8065 N N . SER B 1 335 ? -20.406 16.547 29.781 1 98 335 SER B N 1
ATOM 8066 C CA . SER B 1 335 ? -21.516 15.695 30.156 1 98 335 SER B CA 1
ATOM 8067 C C . SER B 1 335 ? -21.156 14.219 30.062 1 98 335 SER B C 1
ATOM 8069 O O . SER B 1 335 ? -21.859 13.367 30.594 1 98 335 SER B O 1
ATOM 8071 N N . TYR B 1 336 ? -20.094 13.867 29.391 1 98.44 336 TYR B N 1
ATOM 8072 C CA . TYR B 1 336 ? -19.641 12.484 29.281 1 98.44 336 TYR B CA 1
ATOM 8073 C C . TYR B 1 336 ? -19.094 11.977 30.609 1 98.44 336 TYR B C 1
ATOM 8075 O O . TYR B 1 336 ? -18.266 12.633 31.234 1 98.44 336 TYR B O 1
ATOM 8083 N N . GLN B 1 337 ? -19.516 10.812 30.984 1 98.31 337 GLN B N 1
ATOM 8084 C CA . GLN B 1 337 ? -19.203 10.211 32.281 1 98.31 337 GLN B CA 1
ATOM 8085 C C . GLN B 1 337 ? -17.703 10.18 32.531 1 98.31 337 GLN B C 1
ATOM 8087 O O . GLN B 1 337 ? -17.266 10.352 33.688 1 98.31 337 GLN B O 1
ATOM 8092 N N . TYR B 1 338 ? -16.906 9.992 31.562 1 98.56 338 TYR B N 1
ATOM 8093 C CA . TYR B 1 338 ? -15.461 9.812 31.734 1 98.56 338 TYR B CA 1
ATOM 8094 C C . TYR B 1 338 ? -14.695 11.016 31.188 1 98.56 338 TYR B C 1
ATOM 8096 O O . TYR B 1 338 ? -13.539 10.891 30.781 1 98.56 338 TYR B O 1
ATOM 8104 N N . TYR B 1 339 ? -15.344 12.133 31.219 1 98.25 339 TYR B N 1
ATOM 8105 C CA . TYR B 1 339 ? -14.727 13.391 30.797 1 98.25 339 TYR B CA 1
ATOM 8106 C C . TYR B 1 339 ? -13.469 13.672 31.609 1 98.25 339 TYR B C 1
ATOM 8108 O O . TYR B 1 339 ? -13.5 13.664 32.844 1 98.25 339 TYR B O 1
ATOM 8116 N N . MET B 1 340 ? -12.32 13.852 30.969 1 97.56 340 MET B N 1
ATOM 8117 C CA . MET B 1 340 ? -11.023 14.281 31.5 1 97.56 340 MET B CA 1
ATOM 8118 C C . MET B 1 340 ? -10.461 13.242 32.469 1 97.56 340 MET B C 1
ATOM 8120 O O . MET B 1 340 ? -9.438 13.492 33.094 1 97.56 340 MET B O 1
ATOM 8124 N N . ARG B 1 341 ? -11.094 12.07 32.469 1 97.56 341 ARG B N 1
ATOM 8125 C CA . ARG B 1 341 ? -10.469 11 33.25 1 97.56 341 ARG B CA 1
ATOM 8126 C C . ARG B 1 341 ? -9.133 10.594 32.656 1 97.56 341 ARG B C 1
ATOM 8128 O O . ARG B 1 341 ? -9.031 10.352 31.438 1 97.56 341 ARG B O 1
ATOM 8135 N N . GLN B 1 342 ? -8.117 10.539 33.531 1 96.25 342 GLN B N 1
ATOM 8136 C CA . GLN B 1 342 ? -6.793 10.156 33.062 1 96.25 342 GLN B CA 1
ATOM 8137 C C . GLN B 1 342 ? -6.594 8.648 33.156 1 96.25 342 GLN B C 1
ATOM 8139 O O . GLN B 1 342 ? -6.754 8.055 34.219 1 96.25 342 GLN B O 1
ATOM 8144 N N . TYR B 1 343 ? -6.23 8.008 32.031 1 96.31 343 TYR B N 1
ATOM 8145 C CA . TYR B 1 343 ? -6.102 6.555 31.984 1 96.31 343 TYR B CA 1
ATOM 8146 C C . TYR B 1 343 ? -4.637 6.145 31.859 1 96.31 343 TYR B C 1
ATOM 8148 O O . TYR B 1 343 ? -4.23 5.105 32.406 1 96.31 343 TYR B O 1
ATOM 8156 N N . ARG B 1 344 ? -3.854 6.887 31.094 1 93.62 344 ARG B N 1
ATOM 8157 C CA . ARG B 1 344 ? -2.508 6.449 30.734 1 93.62 344 ARG B CA 1
ATOM 8158 C C . ARG B 1 344 ? -1.46 7.43 31.25 1 93.62 344 ARG B C 1
ATOM 8160 O O . ARG B 1 344 ? -1.662 8.641 31.203 1 93.62 344 ARG B O 1
ATOM 8167 N N . TYR B 1 345 ? -0.353 6.914 31.703 1 92.5 345 TYR B N 1
ATOM 8168 C CA . TYR B 1 345 ? 0.747 7.695 32.25 1 92.5 345 TYR B CA 1
ATOM 8169 C C . TYR B 1 345 ? 2.09 7.195 31.75 1 92.5 345 TYR B C 1
ATOM 8171 O O . TYR B 1 345 ? 2.242 6.008 31.438 1 92.5 345 TYR B O 1
ATOM 8179 N N . GLU B 1 346 ? 3 8 31.5 1 89.31 346 GLU B N 1
ATOM 8180 C CA . GLU B 1 346 ? 4.426 7.688 31.453 1 89.31 346 GLU B CA 1
ATOM 8181 C C . GLU B 1 346 ? 5.098 8 32.781 1 89.31 346 GLU B C 1
ATOM 8183 O O . GLU B 1 346 ? 5.367 9.164 33.094 1 89.31 346 GLU B O 1
ATOM 8188 N N . GLY B 1 347 ? 5.398 7.062 33.562 1 89.88 347 GLY B N 1
ATOM 8189 C CA . GLY B 1 347 ? 5.703 7.312 34.969 1 89.88 347 GLY B CA 1
ATOM 8190 C C . GLY B 1 347 ? 4.562 7.969 35.719 1 89.88 347 GLY B C 1
ATOM 8191 O O . GLY B 1 347 ? 3.467 7.41 35.812 1 89.88 347 GLY B O 1
ATOM 8192 N N . THR B 1 348 ? 4.789 9.188 36.188 1 90.44 348 THR B N 1
ATOM 8193 C CA . THR B 1 348 ? 3.754 9.922 36.875 1 90.44 348 THR B CA 1
ATOM 8194 C C . THR B 1 348 ? 3.172 11.023 36 1 90.44 348 THR B C 1
ATOM 8196 O O . THR B 1 348 ? 2.205 11.688 36.375 1 90.44 348 THR B O 1
ATOM 8199 N N . ALA B 1 349 ? 3.744 11.141 34.812 1 89.69 349 ALA B N 1
ATOM 8200 C CA . ALA B 1 349 ? 3.311 12.203 33.906 1 89.69 349 ALA B CA 1
ATOM 8201 C C . ALA B 1 349 ? 2.137 11.742 33.062 1 89.69 349 ALA B C 1
ATOM 8203 O O . ALA B 1 349 ? 2.164 10.648 32.5 1 89.69 349 ALA B O 1
ATOM 8204 N N . PRO B 1 350 ? 1.08 12.547 33.062 1 92.44 350 PRO B N 1
ATOM 8205 C CA . PRO B 1 350 ? -0.061 12.164 32.219 1 92.44 350 PRO B CA 1
ATOM 8206 C C . PRO B 1 350 ? 0.296 12.07 30.734 1 92.44 350 PRO B C 1
ATOM 8208 O O . PRO B 1 350 ? 1.078 12.883 30.234 1 92.44 350 PRO B O 1
ATOM 8211 N N . GLU B 1 351 ? -0.273 11.078 30.031 1 91.38 351 GLU B N 1
ATOM 8212 C CA . GLU B 1 351 ? -0.134 10.922 28.578 1 91.38 351 GLU B CA 1
ATOM 8213 C C . GLU B 1 351 ? -1.367 11.445 27.844 1 91.38 351 GLU B C 1
ATOM 8215 O O . GLU B 1 351 ? -2.383 11.75 28.469 1 91.38 351 GLU B O 1
ATOM 8220 N N . CYS B 1 352 ? -1.266 11.469 26.531 1 89.69 352 CYS B N 1
ATOM 8221 C CA . CYS B 1 352 ? -2.312 12.078 25.719 1 89.69 352 CYS B CA 1
ATOM 8222 C C . CYS B 1 352 ? -3.555 11.195 25.688 1 89.69 352 CYS B C 1
ATOM 8224 O O . CYS B 1 352 ? -3.451 9.969 25.672 1 89.69 352 CYS B O 1
ATOM 8226 N N . GLN B 1 353 ? -4.711 11.828 25.781 1 94 353 GLN B N 1
ATOM 8227 C CA . GLN B 1 353 ? -6.043 11.242 25.672 1 94 353 GLN B CA 1
ATOM 8228 C C . GLN B 1 353 ? -7.035 12.242 25.094 1 94 353 GLN B C 1
ATOM 8230 O O . GLN B 1 353 ? -6.879 13.453 25.25 1 94 353 GLN B O 1
ATOM 8235 N N . TRP B 1 354 ? -8.055 11.695 24.438 1 97.31 354 TRP B N 1
ATOM 8236 C CA . TRP B 1 354 ? -8.938 12.617 23.734 1 97.31 354 TRP B CA 1
ATOM 8237 C C . TRP B 1 354 ? -10.375 12.469 24.203 1 97.31 354 TRP B C 1
ATOM 8239 O O . TRP B 1 354 ? -11.297 12.328 23.391 1 97.31 354 TRP B O 1
ATOM 8249 N N . ASN B 1 355 ? -10.5 12.469 25.547 1 98.5 355 ASN B N 1
ATOM 8250 C CA . ASN B 1 355 ? -11.805 12.453 26.203 1 98.5 355 ASN B CA 1
ATOM 8251 C C . ASN B 1 355 ? -12.125 13.789 26.859 1 98.5 355 ASN B C 1
ATOM 8253 O O . ASN B 1 355 ? -12.82 13.844 27.875 1 98.5 355 ASN B O 1
ATOM 8257 N N . GLY B 1 356 ? -11.555 14.875 26.297 1 98.44 356 GLY B N 1
ATOM 8258 C CA . GLY B 1 356 ? -11.852 16.188 26.859 1 98.44 356 GLY B CA 1
ATOM 8259 C C . GLY B 1 356 ? -10.797 17.219 26.547 1 98.44 356 GLY B C 1
ATOM 8260 O O . GLY B 1 356 ? -11.125 18.359 26.203 1 98.44 356 GLY B O 1
ATOM 8261 N N . PRO B 1 357 ? -9.508 16.953 26.594 1 97.88 357 PRO B N 1
ATOM 8262 C CA . PRO B 1 357 ? -8.422 17.906 26.359 1 97.88 357 PRO B CA 1
ATOM 8263 C C . PRO B 1 357 ? -8.555 18.609 25.016 1 97.88 357 PRO B C 1
ATOM 8265 O O . PRO B 1 357 ? -9.148 18.078 24.078 1 97.88 357 PRO B O 1
ATOM 8268 N N . VAL B 1 358 ? -8.016 19.859 25.047 1 97.69 358 VAL B N 1
ATOM 8269 C CA . VAL B 1 358 ? -7.898 20.609 23.812 1 97.69 358 VAL B CA 1
ATOM 8270 C C . VAL B 1 358 ? -6.734 20.078 22.984 1 97.69 358 VAL B C 1
ATOM 8272 O O . VAL B 1 358 ? -5.633 19.875 23.5 1 97.69 358 VAL B O 1
ATOM 8275 N N . TRP B 1 359 ? -6.977 19.781 21.75 1 97.25 359 TRP B N 1
ATOM 8276 C CA . TRP B 1 359 ? -6 19.203 20.828 1 97.25 359 TRP B CA 1
ATOM 8277 C C . TRP B 1 359 ? -5.809 20.094 19.609 1 97.25 359 TRP B C 1
ATOM 8279 O O . TRP B 1 359 ? -6.73 20.266 18.812 1 97.25 359 TRP B O 1
ATOM 8289 N N . PRO B 1 360 ? -4.586 20.688 19.375 1 97.5 360 PRO B N 1
ATOM 8290 C CA . PRO B 1 360 ? -4.34 21.547 18.219 1 97.5 360 PRO B CA 1
ATOM 8291 C C . PRO B 1 360 ? -4.707 20.875 16.891 1 97.5 360 PRO B C 1
ATOM 8293 O O . PRO B 1 360 ? -5.148 21.547 15.961 1 97.5 360 PRO B O 1
ATOM 8296 N N . PHE B 1 361 ? -4.547 19.578 16.766 1 98 361 PHE B N 1
ATOM 8297 C CA . PHE B 1 361 ? -4.887 18.797 15.578 1 98 361 PHE B CA 1
ATOM 8298 C C . PHE B 1 361 ? -6.355 18.984 15.211 1 98 361 PHE B C 1
ATOM 8300 O O . PHE B 1 361 ? -6.676 19.438 14.117 1 98 361 PHE B O 1
ATOM 8307 N N . GLN B 1 362 ? -7.238 18.703 16.078 1 98.38 362 GLN B N 1
ATOM 8308 C CA . GLN B 1 362 ? -8.664 18.797 15.812 1 98.38 362 GLN B CA 1
ATOM 8309 C C . GLN B 1 362 ? -9.117 20.25 15.766 1 98.38 362 GLN B C 1
ATOM 8311 O O . GLN B 1 362 ? -10.039 20.609 15.023 1 98.38 362 GLN B O 1
ATOM 8316 N N . THR B 1 363 ? -8.445 21.125 16.578 1 98.69 363 THR B N 1
ATOM 8317 C CA . THR B 1 363 ? -8.734 22.547 16.469 1 98.69 363 THR B CA 1
ATOM 8318 C C . THR B 1 363 ? -8.508 23.047 15.047 1 98.69 363 THR B C 1
ATOM 8320 O O . THR B 1 363 ? -9.336 23.781 14.5 1 98.69 363 THR B O 1
ATOM 8323 N N . THR B 1 364 ? -7.379 22.578 14.461 1 98.81 364 THR B N 1
ATOM 8324 C CA . THR B 1 364 ? -7.082 22.953 13.078 1 98.81 364 THR B CA 1
ATOM 8325 C C . THR B 1 364 ? -8.172 22.453 12.141 1 98.81 364 THR B C 1
ATOM 8327 O O . THR B 1 364 ? -8.625 23.188 11.25 1 98.81 364 THR B O 1
ATOM 8330 N N . GLN B 1 365 ? -8.617 21.234 12.359 1 98.69 365 GLN B N 1
ATOM 8331 C CA . GLN B 1 365 ? -9.648 20.656 11.516 1 98.69 365 GLN B CA 1
ATOM 8332 C C . GLN B 1 365 ? -10.961 21.422 11.633 1 98.69 365 GLN B C 1
ATOM 8334 O O . GLN B 1 365 ? -11.617 21.703 10.625 1 98.69 365 GLN B O 1
ATOM 8339 N N . VAL B 1 366 ? -11.32 21.781 12.82 1 98.81 366 VAL B N 1
ATOM 8340 C CA . VAL B 1 366 ? -12.594 22.453 13.07 1 98.81 366 VAL B CA 1
ATOM 8341 C C . VAL B 1 366 ? -12.547 23.859 12.484 1 98.81 366 VAL B C 1
ATOM 8343 O O . VAL B 1 366 ? -13.516 24.312 11.852 1 98.81 366 VAL B O 1
ATOM 8346 N N . LEU B 1 367 ? -11.445 24.562 12.672 1 98.88 367 LEU B N 1
ATOM 8347 C CA . LEU B 1 367 ? -11.336 25.906 12.125 1 98.88 367 LEU B CA 1
ATOM 8348 C C . LEU B 1 367 ? -11.336 25.875 10.602 1 98.88 367 LEU B C 1
ATOM 8350 O O . LEU B 1 367 ? -11.859 26.781 9.953 1 98.88 367 LEU B O 1
ATOM 8354 N N . THR B 1 368 ? -10.75 24.859 10.023 1 98.88 368 THR B N 1
ATOM 8355 C CA . THR B 1 368 ? -10.836 24.688 8.578 1 98.88 368 THR B CA 1
ATOM 8356 C C . THR B 1 368 ? -12.281 24.469 8.148 1 98.88 368 THR B C 1
ATOM 8358 O O . THR B 1 368 ? -12.742 25.078 7.176 1 98.88 368 THR B O 1
ATOM 8361 N N . GLY B 1 369 ? -13 23.609 8.852 1 98.81 369 GLY B N 1
ATOM 8362 C CA . GLY B 1 369 ? -14.406 23.375 8.562 1 98.81 369 GLY B CA 1
ATOM 8363 C C . GLY B 1 369 ? -15.266 24.609 8.734 1 98.81 369 GLY B C 1
ATOM 8364 O O . GLY B 1 369 ? -16.156 24.875 7.93 1 98.81 369 GLY B O 1
ATOM 8365 N N . MET B 1 370 ? -14.984 25.375 9.789 1 98.81 370 MET B N 1
ATOM 8366 C CA . MET B 1 370 ? -15.734 26.609 10.016 1 98.81 370 MET B CA 1
ATOM 8367 C C . MET B 1 370 ? -15.477 27.625 8.906 1 98.81 370 MET B C 1
ATOM 8369 O O . MET B 1 370 ? -16.391 28.344 8.484 1 98.81 370 MET B O 1
ATOM 8373 N N . ALA B 1 371 ? -14.211 27.688 8.531 1 98.69 371 ALA B N 1
ATOM 8374 C CA . ALA B 1 371 ? -13.891 28.578 7.414 1 98.69 371 ALA B CA 1
ATOM 8375 C C . ALA B 1 371 ? -14.695 28.219 6.172 1 98.69 371 ALA B C 1
ATOM 8377 O O . ALA B 1 371 ? -15.203 29.094 5.473 1 98.69 371 ALA B O 1
ATOM 8378 N N . ASN B 1 372 ? -14.797 26.922 5.852 1 98.69 372 ASN B N 1
ATOM 8379 C CA . ASN B 1 372 ? -15.617 26.484 4.73 1 98.69 372 ASN B CA 1
ATOM 8380 C C . ASN B 1 372 ? -17.078 26.875 4.922 1 98.69 372 ASN B C 1
ATOM 8382 O O . ASN B 1 372 ? -17.719 27.375 3.994 1 98.69 372 ASN B O 1
ATOM 8386 N N . LEU B 1 373 ? -17.578 26.625 6.098 1 98.56 373 LEU B N 1
ATOM 8387 C CA . LEU B 1 373 ? -18.969 26.938 6.434 1 98.56 373 LEU B CA 1
ATOM 8388 C C . LEU B 1 373 ? -19.25 28.422 6.188 1 98.56 373 LEU B C 1
ATOM 8390 O O . LEU B 1 373 ? -20.266 28.766 5.578 1 98.56 373 LEU B O 1
ATOM 8394 N N . LEU B 1 374 ? -18.406 29.281 6.676 1 98.25 374 LEU B N 1
ATOM 8395 C CA . LEU B 1 374 ? -18.609 30.719 6.609 1 98.25 374 LEU B CA 1
ATOM 8396 C C . LEU B 1 374 ? -18.375 31.234 5.191 1 98.25 374 LEU B C 1
ATOM 8398 O O . LEU B 1 374 ? -18.922 32.281 4.805 1 98.25 374 LEU B O 1
ATOM 8402 N N . ASP B 1 375 ? -17.562 30.531 4.496 1 97.88 375 ASP B N 1
ATOM 8403 C CA . ASP B 1 375 ? -17.219 30.969 3.146 1 97.88 375 ASP B CA 1
ATOM 8404 C C . ASP B 1 375 ? -18.391 30.734 2.188 1 97.88 375 ASP B C 1
ATOM 8406 O O . ASP B 1 375 ? -18.672 31.578 1.331 1 97.88 375 ASP B O 1
ATOM 8410 N N . HIS B 1 376 ? -19.062 29.531 2.299 1 96.94 376 HIS B N 1
ATOM 8411 C CA . HIS B 1 376 ? -19.953 29.281 1.17 1 96.94 376 HIS B CA 1
ATOM 8412 C C . HIS B 1 376 ? -21.219 28.547 1.611 1 96.94 376 HIS B C 1
ATOM 8414 O O . HIS B 1 376 ? -22.047 28.156 0.779 1 96.94 376 HIS B O 1
ATOM 8420 N N . TYR B 1 377 ? -21.375 28.297 2.852 1 97.75 377 TYR B N 1
ATOM 8421 C CA . TYR B 1 377 ? -22.656 27.797 3.342 1 97.75 377 TYR B CA 1
ATOM 8422 C C . TYR B 1 377 ? -23.562 28.938 3.771 1 97.75 377 TYR B C 1
ATOM 8424 O O . TYR B 1 377 ? -23.094 30 4.164 1 97.75 377 TYR B O 1
ATOM 8432 N N . SER B 1 378 ? -24.906 28.703 3.723 1 97.69 378 SER B N 1
ATOM 8433 C CA . SER B 1 378 ? -25.891 29.641 4.242 1 97.69 378 SER B CA 1
ATOM 8434 C C . SER B 1 378 ? -26.359 29.234 5.637 1 97.69 378 SER B C 1
ATOM 8436 O O . SER B 1 378 ? -27.078 28.234 5.793 1 97.69 378 SER B O 1
ATOM 8438 N N . GLN B 1 379 ? -25.969 30.062 6.598 1 97.12 379 GLN B N 1
ATOM 8439 C CA . GLN B 1 379 ? -26.328 29.766 7.98 1 97.12 379 GLN B CA 1
ATOM 8440 C C . GLN B 1 379 ? -26.141 30.984 8.875 1 97.12 379 GLN B C 1
ATOM 8442 O O . GLN B 1 379 ? -25.453 31.938 8.492 1 97.12 379 GLN B O 1
ATOM 8447 N N . SER B 1 380 ? -26.734 30.953 10.102 1 96.94 380 SER B N 1
ATOM 8448 C CA . SER B 1 380 ? -26.641 32.094 11.023 1 96.94 380 SER B CA 1
ATOM 8449 C C . SER B 1 380 ? -26.219 31.641 12.414 1 96.94 380 SER B C 1
ATOM 8451 O O . SER B 1 380 ? -26.406 32.375 13.391 1 96.94 380 SER B O 1
ATOM 8453 N N . VAL B 1 381 ? -25.75 30.484 12.5 1 98.25 381 VAL B N 1
ATOM 8454 C CA . VAL B 1 381 ? -25.422 29.891 13.797 1 98.25 381 VAL B CA 1
ATOM 8455 C C . VAL B 1 381 ? -24.094 30.438 14.289 1 98.25 381 VAL B C 1
ATOM 8457 O O . VAL B 1 381 ? -23.969 30.828 15.453 1 98.25 381 VAL B O 1
ATOM 8460 N N . VAL B 1 382 ? -23.094 30.5 13.422 1 98.06 382 VAL B N 1
ATOM 8461 C CA . VAL B 1 382 ? -21.797 31.109 13.758 1 98.06 382 VAL B CA 1
ATOM 8462 C C . VAL B 1 382 ? -21.484 32.25 12.781 1 98.06 382 VAL B C 1
ATOM 8464 O O . VAL B 1 382 ? -22.047 32.312 11.688 1 98.06 382 VAL B O 1
ATOM 8467 N N . THR B 1 383 ? -20.609 33.094 13.227 1 98 383 THR B N 1
ATOM 8468 C CA . THR B 1 383 ? -20.281 34.312 12.469 1 98 383 THR B CA 1
ATOM 8469 C C . THR B 1 383 ? -18.766 34.406 12.242 1 98 383 THR B C 1
ATOM 8471 O O . THR B 1 383 ? -18 33.594 12.781 1 98 383 THR B O 1
ATOM 8474 N N . ARG B 1 384 ? -18.422 35.375 11.438 1 98.06 384 ARG B N 1
ATOM 8475 C CA . ARG B 1 384 ? -17 35.656 11.242 1 98.06 384 ARG B CA 1
ATOM 8476 C C . ARG B 1 384 ? -16.359 36.125 12.547 1 98.06 384 ARG B C 1
ATOM 8478 O O . ARG B 1 384 ? -15.172 35.844 12.773 1 98.06 384 ARG B O 1
ATOM 8485 N N . SER B 1 385 ? -17.109 36.75 13.375 1 98.44 385 SER B N 1
ATOM 8486 C CA . SER B 1 385 ? -16.609 37.125 14.695 1 98.44 385 SER B CA 1
ATOM 8487 C C . SER B 1 385 ? -16.266 35.875 15.516 1 98.44 385 SER B C 1
ATOM 8489 O O . SER B 1 385 ? -15.234 35.875 16.203 1 98.44 385 SER B O 1
ATOM 8491 N N . ASP B 1 386 ? -17.156 34.906 15.445 1 98.44 386 ASP B N 1
ATOM 8492 C CA . ASP B 1 386 ? -16.875 33.656 16.156 1 98.44 386 ASP B CA 1
ATOM 8493 C C . ASP B 1 386 ? -15.602 33 15.641 1 98.44 386 ASP B C 1
ATOM 8495 O O . ASP B 1 386 ? -14.805 32.469 16.422 1 98.44 386 ASP B O 1
ATOM 8499 N N . TYR B 1 387 ? -15.383 32.969 14.312 1 98.5 387 TYR B N 1
ATOM 8500 C CA . TYR B 1 387 ? -14.18 32.375 13.719 1 98.5 387 TYR B CA 1
ATOM 8501 C C . TYR B 1 387 ? -12.93 33.062 14.234 1 98.5 387 TYR B C 1
ATOM 8503 O O . TYR B 1 387 ? -11.977 32.406 14.664 1 98.5 387 TYR B O 1
ATOM 8511 N N . MET B 1 388 ? -12.922 34.406 14.203 1 98.62 388 MET B N 1
ATOM 8512 C CA . MET B 1 388 ? -11.75 35.188 14.625 1 98.62 388 MET B CA 1
ATOM 8513 C C . MET B 1 388 ? -11.484 35 16.109 1 98.62 388 MET B C 1
ATOM 8515 O O . MET B 1 388 ? -10.328 34.938 16.547 1 98.62 388 MET B O 1
ATOM 8519 N N . ARG B 1 389 ? -12.531 34.906 16.906 1 98.44 389 ARG B N 1
ATOM 8520 C CA . ARG B 1 389 ? -12.359 34.656 18.328 1 98.44 389 ARG B CA 1
ATOM 8521 C C . ARG B 1 389 ? -11.688 33.312 18.578 1 98.44 389 ARG B C 1
ATOM 8523 O O . ARG B 1 389 ? -10.766 33.219 19.391 1 98.44 389 ARG B O 1
ATOM 8530 N N . LEU B 1 390 ? -12.18 32.281 17.891 1 98.56 390 LEU B N 1
ATOM 8531 C CA . LEU B 1 390 ? -11.617 30.953 18.062 1 98.56 390 LEU B CA 1
ATOM 8532 C C . LEU B 1 390 ? -10.188 30.891 17.516 1 98.56 390 LEU B C 1
ATOM 8534 O O . LEU B 1 390 ? -9.336 30.203 18.078 1 98.56 390 LEU B O 1
ATOM 8538 N N . LEU B 1 391 ? -9.891 31.594 16.406 1 98.75 391 LEU B N 1
ATOM 8539 C CA . LEU B 1 391 ? -8.539 31.672 15.867 1 98.75 391 LEU B CA 1
ATOM 8540 C C . LEU B 1 391 ? -7.594 32.312 16.875 1 98.75 391 LEU B C 1
ATOM 8542 O O . LEU B 1 391 ? -6.465 31.875 17.047 1 98.75 391 LEU B O 1
ATOM 8546 N N . ARG B 1 392 ? -8.062 33.438 17.5 1 98.5 392 ARG B N 1
ATOM 8547 C CA . ARG B 1 392 ? -7.27 34.094 18.531 1 98.5 392 ARG B CA 1
ATOM 8548 C C . ARG B 1 392 ? -7.035 33.219 19.734 1 98.5 392 ARG B C 1
ATOM 8550 O O . ARG B 1 392 ? -5.949 33.219 20.312 1 98.5 392 ARG B O 1
ATOM 8557 N N . GLN B 1 393 ? -8.086 32.5 20.078 1 98.06 393 GLN B N 1
ATOM 8558 C CA . GLN B 1 393 ? -7.945 31.531 21.172 1 98.06 393 GLN B CA 1
ATOM 8559 C C . GLN B 1 393 ? -6.902 30.469 20.844 1 98.06 393 GLN B C 1
ATOM 8561 O O . GLN B 1 393 ? -6.086 30.109 21.688 1 98.06 393 GLN B O 1
ATOM 8566 N N . TYR B 1 394 ? -6.914 29.969 19.641 1 98.5 394 TYR B N 1
ATOM 8567 C CA . TYR B 1 394 ? -5.941 28.984 19.172 1 98.5 394 TYR B CA 1
ATOM 8568 C C . TYR B 1 394 ? -4.539 29.578 19.156 1 98.5 394 TYR B C 1
ATOM 8570 O O . TYR B 1 394 ? -3.572 28.922 19.562 1 98.5 394 TYR B O 1
ATOM 8578 N N . ALA B 1 395 ? -4.383 30.812 18.672 1 98.62 395 ALA B N 1
ATOM 8579 C CA . ALA B 1 395 ? -3.09 31.484 18.688 1 98.62 395 ALA B CA 1
ATOM 8580 C C . ALA B 1 395 ? -2.539 31.594 20.109 1 98.62 395 ALA B C 1
ATOM 8582 O O . ALA B 1 395 ? -1.357 31.328 20.344 1 98.62 395 ALA B O 1
ATOM 8583 N N . ALA B 1 396 ? -3.365 31.938 21 1 97.69 396 ALA B N 1
ATOM 8584 C CA . ALA B 1 396 ? -2.961 32.094 22.391 1 97.69 396 ALA B CA 1
ATOM 8585 C C . ALA B 1 396 ? -2.428 30.797 22.969 1 97.69 396 ALA B C 1
ATOM 8587 O O . ALA B 1 396 ? -1.523 30.797 23.797 1 97.69 396 ALA B O 1
ATOM 8588 N N . MET B 1 397 ? -2.951 29.734 22.5 1 95.69 397 MET B N 1
ATOM 8589 C CA . MET B 1 397 ? -2.576 28.391 22.969 1 95.69 397 MET B CA 1
ATOM 8590 C C . MET B 1 397 ? -1.106 28.109 22.688 1 95.69 397 MET B C 1
ATOM 8592 O O . MET B 1 397 ? -0.492 27.266 23.344 1 95.69 397 MET B O 1
ATOM 8596 N N . HIS B 1 398 ? -0.495 28.797 21.75 1 97.19 398 HIS B N 1
ATOM 8597 C CA . HIS B 1 398 ? 0.894 28.562 21.359 1 97.19 398 HIS B CA 1
ATOM 8598 C C . HIS B 1 398 ? 1.852 29.109 22.422 1 97.19 398 HIS B C 1
ATOM 8600 O O . HIS B 1 398 ? 3.047 28.812 22.391 1 97.19 398 HIS B O 1
ATOM 8606 N N . PHE B 1 399 ? 1.363 29.922 23.328 1 95.94 399 PHE B N 1
ATOM 8607 C CA . PHE B 1 399 ? 2.223 30.562 24.312 1 95.94 399 PHE B CA 1
ATOM 8608 C C . PHE B 1 399 ? 2.193 29.812 25.641 1 95.94 399 PHE B C 1
ATOM 8610 O O . PHE B 1 399 ? 1.12 29.547 26.188 1 95.94 399 PHE B O 1
ATOM 8617 N N . GLN B 1 400 ? 3.279 29.438 26.125 1 91.12 400 GLN B N 1
ATOM 8618 C CA . GLN B 1 400 ? 3.479 28.891 27.453 1 91.12 400 GLN B CA 1
ATOM 8619 C C . GLN B 1 400 ? 4.34 29.812 28.312 1 91.12 400 GLN B C 1
ATOM 8621 O O . GLN B 1 400 ? 5.566 29.828 28.172 1 91.12 400 GLN B O 1
ATOM 8626 N N . GLN B 1 401 ? 3.75 30.469 29.25 1 87.88 401 GLN B N 1
ATOM 8627 C CA . GLN B 1 401 ? 4.43 31.438 30.094 1 87.88 401 GLN B CA 1
ATOM 8628 C C . GLN B 1 401 ? 5.211 32.438 29.266 1 87.88 401 GLN B C 1
ATOM 8630 O O . GLN B 1 401 ? 6.391 32.688 29.516 1 87.88 401 GLN B O 1
ATOM 8635 N N . GLY B 1 402 ? 4.641 32.812 28.219 1 90.06 402 GLY B N 1
ATOM 8636 C CA . GLY B 1 402 ? 5.203 33.844 27.391 1 90.06 402 GLY B CA 1
ATOM 8637 C C . GLY B 1 402 ? 6.105 33.344 26.281 1 90.06 402 GLY B C 1
ATOM 8638 O O . GLY B 1 402 ? 6.496 34.094 25.391 1 90.06 402 GLY B O 1
ATOM 8639 N N . LEU B 1 403 ? 6.395 32.094 26.312 1 92.69 403 LEU B N 1
ATOM 8640 C CA . LEU B 1 403 ? 7.254 31.5 25.297 1 92.69 403 LEU B CA 1
ATOM 8641 C C . LEU B 1 403 ? 6.426 30.734 24.266 1 92.69 403 LEU B C 1
ATOM 8643 O O . LEU B 1 403 ? 5.473 30.047 24.609 1 92.69 403 LEU B O 1
ATOM 8647 N N . LEU B 1 404 ? 6.734 30.953 23.016 1 96.75 404 LEU B N 1
ATOM 8648 C CA . LEU B 1 404 ? 6.09 30.188 21.938 1 96.75 404 LEU B CA 1
ATOM 8649 C C . LEU B 1 404 ? 6.574 28.75 21.938 1 96.75 404 LEU B C 1
ATOM 8651 O O . LEU B 1 404 ? 7.742 28.484 21.656 1 96.75 404 LEU B O 1
ATOM 8655 N N . ASP B 1 405 ? 5.727 27.844 22.312 1 96.12 405 ASP B N 1
ATOM 8656 C CA . ASP B 1 405 ? 5.992 26.406 22.406 1 96.12 405 ASP B CA 1
ATOM 8657 C C . ASP B 1 405 ? 4.695 25.594 22.344 1 96.12 405 ASP B C 1
ATOM 8659 O O . ASP B 1 405 ? 4.09 25.312 23.375 1 96.12 405 ASP B O 1
ATOM 8663 N N . ILE B 1 406 ? 4.309 25.188 21.141 1 95.94 406 ILE B N 1
ATOM 8664 C CA . ILE B 1 406 ? 3.104 24.391 21 1 95.94 406 ILE B CA 1
ATOM 8665 C C . ILE B 1 406 ? 3.402 22.938 21.406 1 95.94 406 ILE B C 1
ATOM 8667 O O . ILE B 1 406 ? 4.461 22.406 21.078 1 95.94 406 ILE B O 1
ATOM 8671 N N . GLU B 1 407 ? 2.502 22.422 22.172 1 93.75 407 GLU B N 1
ATOM 8672 C CA . GLU B 1 407 ? 2.641 21.062 22.656 1 93.75 407 GLU B CA 1
ATOM 8673 C C . GLU B 1 407 ? 1.445 20.203 22.25 1 93.75 407 GLU B C 1
ATOM 8675 O O . GLU B 1 407 ? 0.667 20.594 21.375 1 93.75 407 GLU B O 1
ATOM 8680 N N . GLU B 1 408 ? 1.321 19.047 22.75 1 91.69 408 GLU B N 1
ATOM 8681 C CA . GLU B 1 408 ? 0.419 18.047 22.188 1 91.69 408 GLU B CA 1
ATOM 8682 C C . GLU B 1 408 ? -1.022 18.297 22.609 1 91.69 408 GLU B C 1
ATOM 8684 O O . GLU B 1 408 ? -1.939 18.266 21.797 1 91.69 408 GLU B O 1
ATOM 8689 N N . ASP B 1 409 ? -1.264 18.453 23.922 1 93.44 409 ASP B N 1
ATOM 8690 C CA . ASP B 1 409 ? -2.635 18.688 24.359 1 93.44 409 ASP B CA 1
ATOM 8691 C C . ASP B 1 409 ? -2.678 19.641 25.547 1 93.44 409 ASP B C 1
ATOM 8693 O O . ASP B 1 409 ? -1.66 19.859 26.203 1 93.44 409 ASP B O 1
ATOM 8697 N N . TYR B 1 410 ? -3.936 20.172 25.844 1 95.81 410 TYR B N 1
ATOM 8698 C CA . TYR B 1 410 ? -4.094 21.266 26.797 1 95.81 410 TYR B CA 1
ATOM 8699 C C . TYR B 1 410 ? -5.348 21.062 27.641 1 95.81 410 TYR B C 1
ATOM 8701 O O . TYR B 1 410 ? -6.32 20.453 27.188 1 95.81 410 TYR B O 1
ATOM 8709 N N . HIS B 1 411 ? -5.25 21.562 28.875 1 96.25 411 HIS B N 1
ATOM 8710 C CA . HIS B 1 411 ? -6.434 21.594 29.734 1 96.25 411 HIS B CA 1
ATOM 8711 C C . HIS B 1 411 ? -7.426 22.641 29.25 1 96.25 411 HIS B C 1
ATOM 8713 O O . HIS B 1 411 ? -7.066 23.812 29.094 1 96.25 411 HIS B O 1
ATOM 8719 N N . PRO B 1 412 ? -8.68 22.328 29.078 1 97.06 412 PRO B N 1
ATOM 8720 C CA . PRO B 1 412 ? -9.633 23.234 28.422 1 97.06 412 PRO B CA 1
ATOM 8721 C C . PRO B 1 412 ? -9.969 24.453 29.297 1 97.06 412 PRO B C 1
ATOM 8723 O O . PRO B 1 412 ? -10.398 25.484 28.781 1 97.06 412 PRO B O 1
ATOM 8726 N N . GLU B 1 413 ? -9.773 24.406 30.578 1 95.69 413 GLU B N 1
ATOM 8727 C CA . GLU B 1 413 ? -10.109 25.516 31.469 1 95.69 413 GLU B CA 1
ATOM 8728 C C . GLU B 1 413 ? -8.898 26.406 31.719 1 95.69 413 GLU B C 1
ATOM 8730 O O . GLU B 1 413 ? -9.023 27.625 31.75 1 95.69 413 GLU B O 1
ATOM 8735 N N . THR B 1 414 ? -7.738 25.781 31.828 1 94.75 414 THR B N 1
ATOM 8736 C CA . THR B 1 414 ? -6.582 26.547 32.25 1 94.75 414 THR B CA 1
ATOM 8737 C C . THR B 1 414 ? -5.723 26.938 31.047 1 94.75 414 THR B C 1
ATOM 8739 O O . THR B 1 414 ? -4.934 27.891 31.125 1 94.75 414 THR B O 1
ATOM 8742 N N . GLY B 1 415 ? -5.793 26.094 30.078 1 94.25 415 GLY B N 1
ATOM 8743 C CA . GLY B 1 415 ? -4.984 26.359 28.906 1 94.25 415 GLY B CA 1
ATOM 8744 C C . GLY B 1 415 ? -3.553 25.875 29.031 1 94.25 415 GLY B C 1
ATOM 8745 O O . GLY B 1 415 ? -2.727 26.109 28.156 1 94.25 415 GLY B O 1
ATOM 8746 N N . ARG B 1 416 ? -3.254 25.203 30.078 1 93.19 416 ARG B N 1
ATOM 8747 C CA . ARG B 1 416 ? -1.907 24.688 30.281 1 93.19 416 ARG B CA 1
ATOM 8748 C C . ARG B 1 416 ? -1.738 23.312 29.625 1 93.19 416 ARG B C 1
ATOM 8750 O O . ARG B 1 416 ? -2.691 22.531 29.547 1 93.19 416 ARG B O 1
ATOM 8757 N N . PRO B 1 417 ? -0.488 23.016 29.156 1 93.31 417 PRO B N 1
ATOM 8758 C CA . PRO B 1 417 ? -0.256 21.672 28.609 1 93.31 417 PRO B CA 1
ATOM 8759 C C . PRO B 1 417 ? -0.472 20.578 29.656 1 93.31 417 PRO B C 1
ATOM 8761 O O . PRO B 1 417 ? -0.106 20.734 30.812 1 93.31 417 PRO B O 1
ATOM 8764 N N . ILE B 1 418 ? -1.071 19.469 29.172 1 92.69 418 ILE B N 1
ATOM 8765 C CA . ILE B 1 418 ? -1.271 18.312 30.031 1 92.69 418 ILE B CA 1
ATOM 8766 C C . ILE B 1 418 ? -0.079 17.375 29.906 1 92.69 418 ILE B C 1
ATOM 8768 O O . ILE B 1 418 ? 0.549 17.016 30.906 1 92.69 418 ILE B O 1
ATOM 8772 N N . VAL B 1 419 ? 0.162 17.031 28.562 1 86.06 419 VAL B N 1
ATOM 8773 C CA . VAL B 1 419 ? 1.313 16.156 28.312 1 86.06 419 VAL B CA 1
ATOM 8774 C C . VAL B 1 419 ? 2.592 17 28.297 1 86.06 419 VAL B C 1
ATOM 8776 O O . VAL B 1 419 ? 2.734 17.906 27.484 1 86.06 419 VAL B O 1
ATOM 8779 N N . GLY B 1 420 ? 3.316 17.125 29.375 1 72.31 420 GLY B N 1
ATOM 8780 C CA . GLY B 1 420 ? 4.578 17.844 29.453 1 72.31 420 GLY B CA 1
ATOM 8781 C C . GLY B 1 420 ? 5.789 16.953 29.281 1 72.31 420 GLY B C 1
ATOM 8782 O O . GLY B 1 420 ? 6.789 17.094 29.984 1 72.31 420 GLY B O 1
ATOM 8783 N N . LEU B 1 421 ? 5.621 16.031 28.297 1 78.19 421 LEU B N 1
ATOM 8784 C CA . LEU B 1 421 ? 6.738 15.125 28.062 1 78.19 421 LEU B CA 1
ATOM 8785 C C . LEU B 1 421 ? 7.805 15.797 27.203 1 78.19 421 LEU B C 1
ATOM 8787 O O . LEU B 1 421 ? 7.512 16.75 26.469 1 78.19 421 LEU B O 1
ATOM 8791 N N . ALA B 1 422 ? 8.953 15.281 27.328 1 75.81 422 ALA B N 1
ATOM 8792 C CA . ALA B 1 422 ? 10.102 15.859 26.641 1 75.81 422 ALA B CA 1
ATOM 8793 C C . ALA B 1 422 ? 9.891 15.906 25.141 1 75.81 422 ALA B C 1
ATOM 8795 O O . ALA B 1 422 ? 10.328 16.844 24.469 1 75.81 422 ALA B O 1
ATOM 8796 N N . ARG B 1 423 ? 9.109 15.055 24.625 1 78.62 423 ARG B N 1
ATOM 8797 C CA . ARG B 1 423 ? 8.938 14.953 23.188 1 78.62 423 ARG B CA 1
ATOM 8798 C C . ARG B 1 423 ? 7.867 15.922 22.688 1 78.62 423 ARG B C 1
ATOM 8800 O O . ARG B 1 423 ? 7.719 16.141 21.484 1 78.62 423 ARG B O 1
ATOM 8807 N N . SER B 1 424 ? 7.25 16.594 23.516 1 85.12 424 SER B N 1
ATOM 8808 C CA . SER B 1 424 ? 6.039 17.328 23.156 1 85.12 424 SER B CA 1
ATOM 8809 C C . SER B 1 424 ? 6.363 18.75 22.719 1 85.12 424 SER B C 1
ATOM 8811 O O . SER B 1 424 ? 5.523 19.422 22.109 1 85.12 424 SER B O 1
ATOM 8813 N N . HIS B 1 425 ? 7.59 19.219 22.969 1 91.88 425 HIS B N 1
ATOM 8814 C CA . HIS B 1 425 ? 7.926 20.594 22.609 1 91.88 425 HIS B CA 1
ATOM 8815 C C . HIS B 1 425 ? 7.941 20.781 21.094 1 91.88 425 HIS B C 1
ATOM 8817 O O . HIS B 1 425 ? 8.406 19.906 20.359 1 91.88 425 HIS B O 1
ATOM 8823 N N . HIS B 1 426 ? 7.387 21.938 20.672 1 95.75 426 HIS B N 1
ATOM 8824 C CA . HIS B 1 426 ? 7.414 22.328 19.266 1 95.75 426 HIS B CA 1
ATOM 8825 C C . HIS B 1 426 ? 6.867 21.219 18.375 1 95.75 426 HIS B C 1
ATOM 8827 O O . HIS B 1 426 ? 7.508 20.844 17.391 1 95.75 426 HIS B O 1
ATOM 8833 N N . TYR B 1 427 ? 5.719 20.734 18.766 1 93.12 427 TYR B N 1
ATOM 8834 C CA . TYR B 1 427 ? 5.023 19.594 18.188 1 93.12 427 TYR B CA 1
ATOM 8835 C C . TYR B 1 427 ? 4.332 19.984 16.875 1 93.12 427 TYR B C 1
ATOM 8837 O O . TYR B 1 427 ? 3.475 20.875 16.875 1 93.12 427 TYR B O 1
ATOM 8845 N N . PHE B 1 428 ? 4.734 19.328 15.688 1 96.88 428 PHE B N 1
ATOM 8846 C CA . PHE B 1 428 ? 4.172 19.688 14.391 1 96.88 428 PHE B CA 1
ATOM 8847 C C . PHE B 1 428 ? 3.109 18.672 13.969 1 96.88 428 PHE B C 1
ATOM 8849 O O . PHE B 1 428 ? 3.277 17.969 12.977 1 96.88 428 PHE B O 1
ATOM 8856 N N . HIS B 1 429 ? 1.985 18.609 14.625 1 96.19 429 HIS B N 1
ATOM 8857 C CA . HIS B 1 429 ? 0.875 17.672 14.445 1 96.19 429 HIS B CA 1
ATOM 8858 C C . HIS B 1 429 ? -0.412 18.422 14.094 1 96.19 429 HIS B C 1
ATOM 8860 O O . HIS B 1 429 ? -1.509 17.891 14.289 1 96.19 429 HIS B O 1
ATOM 8866 N N . SER B 1 430 ? -0.312 19.703 13.695 1 98 430 SER B N 1
ATOM 8867 C CA . SER B 1 430 ? -1.444 20.578 13.406 1 98 430 SER B CA 1
ATOM 8868 C C . SER B 1 430 ? -1.062 21.672 12.406 1 98 430 SER B C 1
ATOM 8870 O O . SER B 1 430 ? 0.034 21.641 11.844 1 98 430 SER B O 1
ATOM 8872 N N . GLY B 1 431 ? -2.02 22.531 12 1 98.25 431 GLY B N 1
ATOM 8873 C CA . GLY B 1 431 ? -1.795 23.656 11.094 1 98.25 431 GLY B CA 1
ATOM 8874 C C . GLY B 1 431 ? -2.184 24.984 11.688 1 98.25 431 GLY B C 1
ATOM 8875 O O . GLY B 1 431 ? -2.967 25.047 12.633 1 98.25 431 GLY B O 1
ATOM 8876 N N . PHE B 1 432 ? -1.614 26.031 11.18 1 98.81 432 PHE B N 1
ATOM 8877 C CA . PHE B 1 432 ? -1.98 27.375 11.586 1 98.81 432 PHE B CA 1
ATOM 8878 C C . PHE B 1 432 ? -1.858 28.344 10.414 1 98.81 432 PHE B C 1
ATOM 8880 O O . PHE B 1 432 ? -2.773 29.141 10.156 1 98.81 432 PHE B O 1
ATOM 8887 N N . ASN B 1 433 ? -0.712 28.344 9.727 1 98.88 433 ASN B N 1
ATOM 8888 C CA . ASN B 1 433 ? -0.453 29.297 8.664 1 98.88 433 ASN B CA 1
ATOM 8889 C C . ASN B 1 433 ? -1.408 29.109 7.492 1 98.88 433 ASN B C 1
ATOM 8891 O O . ASN B 1 433 ? -1.777 30.078 6.824 1 98.88 433 ASN B O 1
ATOM 8895 N N . ASP B 1 434 ? -1.812 27.891 7.238 1 98.81 434 ASP B N 1
ATOM 8896 C CA . ASP B 1 434 ? -2.844 27.672 6.23 1 98.81 434 ASP B CA 1
ATOM 8897 C C . ASP B 1 434 ? -4.16 28.328 6.637 1 98.81 434 ASP B C 1
ATOM 8899 O O . ASP B 1 434 ? -4.898 28.828 5.789 1 98.81 434 ASP B O 1
ATOM 8903 N N . LEU B 1 435 ? -4.516 28.312 7.918 1 98.88 435 LEU B N 1
ATOM 8904 C CA . LEU B 1 435 ? -5.715 28.969 8.43 1 98.88 435 LEU B CA 1
ATOM 8905 C C . LEU B 1 435 ? -5.633 30.469 8.234 1 98.88 435 LEU B C 1
ATOM 8907 O O . LEU B 1 435 ? -6.645 31.125 7.977 1 98.88 435 LEU B O 1
ATOM 8911 N N . ILE B 1 436 ? -4.43 31.016 8.375 1 98.88 436 ILE B N 1
ATOM 8912 C CA . ILE B 1 436 ? -4.234 32.438 8.156 1 98.88 436 ILE B CA 1
ATOM 8913 C C . ILE B 1 436 ? -4.445 32.781 6.68 1 98.88 436 ILE B C 1
ATOM 8915 O O . ILE B 1 436 ? -5.227 33.656 6.344 1 98.88 436 ILE B O 1
ATOM 8919 N N . LEU B 1 437 ? -3.834 32.062 5.82 1 98.88 437 LEU B N 1
ATOM 8920 C CA . LEU B 1 437 ? -3.826 32.406 4.402 1 98.88 437 LEU B CA 1
ATOM 8921 C C . LEU B 1 437 ? -5.172 32.094 3.76 1 98.88 437 LEU B C 1
ATOM 8923 O O . LEU B 1 437 ? -5.664 32.875 2.93 1 98.88 437 LEU B O 1
ATOM 8927 N N . THR B 1 438 ? -5.859 31 4.168 1 98.69 438 THR B N 1
ATOM 8928 C CA . THR B 1 438 ? -7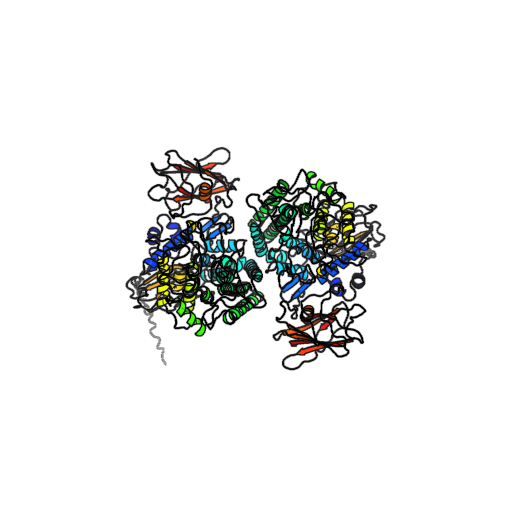.102 30.594 3.523 1 98.69 438 THR B CA 1
ATOM 8929 C C . THR B 1 438 ? -8.312 31.156 4.27 1 98.69 438 THR B C 1
ATOM 8931 O O . THR B 1 438 ? -9.391 31.297 3.697 1 98.69 438 THR B O 1
ATOM 8934 N N . GLY B 1 439 ? -8.164 31.422 5.566 1 98.62 439 GLY B N 1
ATOM 8935 C CA . GLY B 1 439 ? -9.266 31.906 6.387 1 98.62 439 GLY B CA 1
ATOM 8936 C C . GLY B 1 439 ? -9.211 33.406 6.625 1 98.62 439 GLY B C 1
ATOM 8937 O O . GLY B 1 439 ? -9.922 34.188 5.965 1 98.62 439 GLY B O 1
ATOM 8938 N N . LEU B 1 440 ? -8.234 33.812 7.402 1 98.62 440 LEU B N 1
ATOM 8939 C CA . LEU B 1 440 ? -8.133 35.219 7.777 1 98.62 440 LEU B CA 1
ATOM 8940 C C . LEU B 1 440 ? -7.902 36.094 6.551 1 98.62 440 LEU B C 1
ATOM 8942 O O . LEU B 1 440 ? -8.641 37.062 6.316 1 98.62 440 LEU B O 1
ATOM 8946 N N . VAL B 1 441 ? -6.848 35.75 5.734 1 98.62 441 VAL B N 1
ATOM 8947 C CA . VAL B 1 441 ? -6.551 36.5 4.508 1 98.62 441 VAL B CA 1
ATOM 8948 C C . VAL B 1 441 ? -7.59 36.156 3.441 1 98.62 441 VAL B C 1
ATOM 8950 O O . VAL B 1 441 ? -8 37 2.664 1 98.62 441 VAL B O 1
ATOM 8953 N N . GLY B 1 442 ? -7.961 34.875 3.363 1 98.69 442 GLY B N 1
ATOM 8954 C CA . GLY B 1 442 ? -9.133 34.469 2.6 1 98.69 442 GLY B CA 1
ATOM 8955 C C . GLY B 1 442 ? -8.797 34 1.192 1 98.69 442 GLY B C 1
ATOM 8956 O O . GLY B 1 442 ? -9.664 34 0.314 1 98.69 442 GLY B O 1
ATOM 8957 N N . ILE B 1 443 ? -7.555 33.625 0.914 1 98.75 443 ILE B N 1
ATOM 8958 C CA . ILE B 1 443 ? -7.234 33.094 -0.4 1 98.75 443 ILE B CA 1
ATOM 8959 C C . ILE B 1 443 ? -7.93 31.734 -0.58 1 98.75 443 ILE B C 1
ATOM 8961 O O . ILE B 1 443 ? -7.766 30.828 0.243 1 98.75 443 ILE B O 1
ATOM 8965 N N . ARG B 1 444 ? -8.727 31.578 -1.634 1 98.44 444 ARG B N 1
ATOM 8966 C CA . ARG B 1 444 ? -9.453 30.359 -1.939 1 98.44 444 ARG B CA 1
ATOM 8967 C C . ARG B 1 444 ? -8.953 29.734 -3.234 1 98.44 444 ARG B C 1
ATOM 8969 O O . ARG B 1 444 ? -9.461 30.031 -4.316 1 98.44 444 ARG B O 1
ATOM 8976 N N . PRO B 1 445 ? -8.039 28.781 -3.133 1 98.25 445 PRO B N 1
ATOM 8977 C CA . PRO B 1 445 ? -7.426 28.219 -4.34 1 98.25 445 PRO B CA 1
ATOM 8978 C C . PRO B 1 445 ? -8.438 27.531 -5.246 1 98.25 445 PRO B C 1
ATOM 8980 O O . PRO B 1 445 ? -9.359 26.859 -4.758 1 98.25 445 PRO B O 1
ATOM 8983 N N . ARG B 1 446 ? -8.219 27.656 -6.566 1 98.19 446 ARG B N 1
ATOM 8984 C CA . ARG B 1 446 ? -9.117 27.094 -7.578 1 98.19 446 ARG B CA 1
ATOM 8985 C C . ARG B 1 446 ? -8.328 26.359 -8.648 1 98.19 446 ARG B C 1
ATOM 8987 O O . ARG B 1 446 ? -7.148 26.641 -8.867 1 98.19 446 ARG B O 1
ATOM 8994 N N . ALA B 1 447 ? -9.07 25.422 -9.297 1 97.75 447 ALA B N 1
ATOM 8995 C CA . ALA B 1 447 ? -8.445 24.672 -10.375 1 97.75 447 ALA B CA 1
ATOM 8996 C C . ALA B 1 447 ? -8.352 25.516 -11.648 1 97.75 447 ALA B C 1
ATOM 8998 O O . ALA B 1 447 ? -7.43 25.328 -12.453 1 97.75 447 ALA B O 1
ATOM 8999 N N . ASP B 1 448 ? -9.328 26.406 -11.852 1 97.12 448 ASP B N 1
ATOM 9000 C CA . ASP B 1 448 ? -9.305 27.234 -13.055 1 97.12 448 ASP B CA 1
ATOM 9001 C C . ASP B 1 448 ? -8.383 28.438 -12.875 1 97.12 448 ASP B C 1
ATOM 9003 O O . ASP B 1 448 ? -7.672 28.531 -11.867 1 97.12 448 ASP B O 1
ATOM 9007 N N . ASP B 1 449 ? -8.289 29.281 -13.789 1 96.12 449 ASP B N 1
ATOM 9008 C CA . ASP B 1 449 ? -7.344 30.391 -13.828 1 96.12 449 ASP B CA 1
ATOM 9009 C C . ASP B 1 449 ? -7.945 31.656 -13.203 1 96.12 449 ASP B C 1
ATOM 9011 O O . ASP B 1 449 ? -8.039 32.688 -13.852 1 96.12 449 ASP B O 1
ATOM 9015 N N . VAL B 1 450 ? -8.336 31.516 -11.969 1 97.94 450 VAL B N 1
ATOM 9016 C CA . VAL B 1 450 ? -8.961 32.594 -11.211 1 97.94 450 VAL B CA 1
ATOM 9017 C C . VAL B 1 450 ? -8.359 32.656 -9.805 1 97.94 450 VAL B C 1
ATOM 9019 O O . VAL B 1 450 ? -8.125 31.609 -9.18 1 97.94 450 VAL B O 1
ATOM 9022 N N . LEU B 1 451 ? -7.91 33.781 -9.328 1 98.44 451 LEU B N 1
ATOM 9023 C CA . LEU B 1 451 ? -7.582 34.031 -7.938 1 98.44 451 LEU B CA 1
ATOM 9024 C C . LEU B 1 451 ? -8.797 34.562 -7.184 1 98.44 451 LEU B C 1
ATOM 9026 O O . LEU B 1 451 ? -9.383 35.594 -7.582 1 98.44 451 LEU B O 1
ATOM 9030 N N . GLU B 1 452 ? -9.188 33.875 -6.25 1 98.69 452 GLU B N 1
ATOM 9031 C CA . GLU B 1 452 ? -10.336 34.25 -5.43 1 98.69 452 GLU B CA 1
ATOM 9032 C C . GLU B 1 452 ? -9.922 34.531 -3.99 1 98.69 452 GLU B C 1
ATOM 9034 O O . GLU B 1 452 ? -9.141 33.781 -3.404 1 98.69 452 GLU B O 1
ATOM 9039 N N . VAL B 1 453 ? -10.383 35.688 -3.395 1 98.62 453 VAL B N 1
ATOM 9040 C CA . VAL B 1 453 ? -10.078 36.094 -2.025 1 98.62 453 VAL B CA 1
ATOM 9041 C C . VAL B 1 453 ? -11.367 36.469 -1.296 1 98.62 453 VAL B C 1
ATOM 9043 O O . VAL B 1 453 ? -12.203 37.219 -1.82 1 98.62 453 VAL B O 1
ATOM 9046 N N . ASN B 1 454 ? -11.586 35.875 -0.162 1 98.44 454 ASN B N 1
ATOM 9047 C CA . ASN B 1 454 ? -12.711 36.188 0.714 1 98.44 454 ASN B CA 1
ATOM 9048 C C . ASN B 1 454 ? -12.305 36.125 2.184 1 98.44 454 ASN B C 1
ATOM 9050 O O . ASN B 1 454 ? -12.562 35.125 2.871 1 98.44 454 ASN B O 1
ATOM 9054 N N . PRO B 1 455 ? -11.688 37.188 2.711 1 98.19 455 PRO B N 1
ATOM 9055 C CA . PRO B 1 455 ? -11.242 37.188 4.105 1 98.19 455 PRO B CA 1
ATOM 9056 C C . PRO B 1 455 ? -12.383 36.906 5.09 1 98.19 455 PRO B C 1
ATOM 9058 O O . PRO B 1 455 ? -13.461 37.5 4.961 1 98.19 455 PRO B O 1
ATOM 9061 N N . LEU B 1 456 ? -12.172 36.062 6.039 1 96.94 456 LEU B N 1
ATOM 9062 C CA . LEU B 1 456 ? -13.18 35.719 7.047 1 96.94 456 LEU B CA 1
ATOM 9063 C C . LEU B 1 456 ? -13.031 36.625 8.273 1 96.94 456 LEU B C 1
ATOM 9065 O O . LEU B 1 456 ? -12.945 36.125 9.398 1 96.94 456 LEU B O 1
ATOM 9069 N N . LEU B 1 457 ? -13.008 37.906 8.078 1 96.31 457 LEU B N 1
ATOM 9070 C CA . LEU B 1 457 ? -12.953 38.938 9.117 1 96.31 457 LEU B CA 1
ATOM 9071 C C . LEU B 1 457 ? -14.328 39.562 9.32 1 96.31 457 LEU B C 1
ATOM 9073 O O . LEU B 1 457 ? -15.062 39.781 8.359 1 96.31 457 LEU B O 1
ATOM 9077 N N . PRO B 1 458 ? -14.656 39.781 10.586 1 95.69 458 PRO B N 1
ATOM 9078 C CA . PRO B 1 458 ? -15.883 40.562 10.805 1 95.69 458 PRO B CA 1
ATOM 9079 C C . PRO B 1 458 ? -15.75 42.031 10.344 1 95.69 458 PRO B C 1
ATOM 9081 O O . PRO B 1 458 ? -14.648 42.469 10.055 1 95.69 458 PRO B O 1
ATOM 9084 N N . VAL B 1 459 ? -16.859 42.688 10.344 1 90.88 459 VAL B N 1
ATOM 9085 C CA . VAL B 1 459 ? -16.906 44.062 9.859 1 90.88 459 VAL B CA 1
ATOM 9086 C C . VAL B 1 459 ? -16.172 44.969 10.836 1 90.88 459 VAL B C 1
ATOM 9088 O O . VAL B 1 459 ? -16 44.625 12.008 1 90.88 459 VAL B O 1
ATOM 9091 N N . ASN B 1 460 ? -15.805 46.031 10.234 1 89.56 460 ASN B N 1
ATOM 9092 C CA . ASN B 1 460 ? -15.156 47.062 11.07 1 89.56 460 ASN B CA 1
ATOM 9093 C C . ASN B 1 460 ? -16.031 47.438 12.258 1 89.56 460 ASN B C 1
ATOM 9095 O O . ASN B 1 460 ? -17.25 47.594 12.117 1 89.56 460 ASN B O 1
ATOM 9099 N N . GLY B 1 461 ? -15.5 47.594 13.352 1 90 461 GLY B N 1
ATOM 9100 C CA . GLY B 1 461 ? -16.234 47.938 14.562 1 90 461 GLY B CA 1
ATOM 9101 C C . GLY B 1 461 ? -16.484 46.75 15.453 1 90 461 GLY B C 1
ATOM 9102 O O . GLY B 1 461 ? -16.688 46.875 16.656 1 90 461 GLY B O 1
ATOM 9103 N N . ASP B 1 462 ? -16.5 45.562 14.844 1 95.38 462 ASP B N 1
ATOM 9104 C CA . ASP B 1 462 ? -16.578 44.344 15.633 1 95.38 462 ASP B CA 1
ATOM 9105 C C . ASP B 1 462 ? -15.367 44.188 16.547 1 95.38 462 ASP B C 1
ATOM 9107 O O . ASP B 1 462 ? -14.25 44.531 16.156 1 95.38 462 ASP B O 1
ATOM 9111 N N . PRO B 1 463 ? -15.617 43.656 17.75 1 95.56 463 PRO B N 1
ATOM 9112 C CA . PRO B 1 463 ? -14.5 43.531 18.672 1 95.56 463 PRO B CA 1
ATOM 9113 C C . PRO B 1 463 ? -13.414 42.562 18.172 1 95.56 463 PRO B C 1
ATOM 9115 O O . PRO B 1 463 ? -12.266 42.625 18.609 1 95.56 463 PRO B O 1
ATOM 9118 N N . GLN B 1 464 ? -13.781 41.719 17.25 1 97.25 464 GLN B N 1
ATOM 9119 C CA . GLN B 1 464 ? -12.82 40.75 16.734 1 97.25 464 GLN B CA 1
ATOM 9120 C C . GLN B 1 464 ? -12.234 41.188 15.398 1 97.25 464 GLN B C 1
ATOM 9122 O O . GLN B 1 464 ? -11.438 40.5 14.789 1 97.25 464 GLN B O 1
ATOM 9127 N N . ALA B 1 465 ? -12.516 42.344 14.953 1 96.81 465 ALA B N 1
ATOM 9128 C CA . ALA B 1 465 ? -12.047 42.844 13.664 1 96.81 465 ALA B CA 1
ATOM 9129 C C . ALA B 1 465 ? -10.555 43.156 13.703 1 96.81 465 ALA B C 1
ATOM 9131 O O . ALA B 1 465 ? -9.969 43.281 14.781 1 96.81 465 ALA B O 1
ATOM 9132 N N . LEU B 1 466 ? -9.922 43.188 12.555 1 97.62 466 LEU B N 1
ATOM 9133 C CA . LEU B 1 466 ? -8.594 43.75 12.367 1 97.62 466 LEU B CA 1
ATOM 9134 C C . LEU B 1 466 ? -8.664 45.094 11.672 1 97.62 466 LEU B C 1
ATOM 9136 O O . LEU B 1 466 ? -9.398 45.281 10.695 1 97.62 466 LEU B O 1
ATOM 9140 N N . ARG B 1 467 ? -7.871 46 12.094 1 96.94 467 ARG B N 1
ATOM 9141 C CA . ARG B 1 467 ? -7.832 47.281 11.453 1 96.94 467 ARG B CA 1
ATOM 9142 C C . ARG B 1 467 ? -7.094 47.219 10.117 1 96.94 467 ARG B C 1
ATOM 9144 O O . ARG B 1 467 ? -7.422 47.969 9.18 1 96.94 467 ARG B O 1
ATOM 9151 N N . TRP B 1 468 ? -6.156 46.406 10.102 1 96.69 468 TRP B N 1
ATOM 9152 C CA . TRP B 1 468 ? -5.367 46.219 8.891 1 96.69 468 TRP B CA 1
ATOM 9153 C C . TRP B 1 468 ? -4.617 44.906 8.914 1 96.69 468 TRP B C 1
ATOM 9155 O O . TRP B 1 468 ? -4.387 44.344 9.984 1 96.69 468 TRP B O 1
ATOM 9165 N N . PHE B 1 469 ? -4.328 44.375 7.727 1 98 469 PHE B N 1
ATOM 9166 C CA . PHE B 1 469 ? -3.355 43.312 7.527 1 98 469 PHE B CA 1
ATOM 9167 C C . PHE B 1 469 ? -2.783 43.344 6.113 1 98 469 PHE B C 1
ATOM 9169 O O . PHE B 1 469 ? -3.342 44 5.234 1 98 469 PHE B O 1
ATOM 9176 N N . ARG B 1 470 ? -1.646 42.719 5.938 1 98.06 470 ARG B N 1
ATOM 9177 C CA . ARG B 1 470 ? -1.076 42.469 4.613 1 98.06 470 ARG B CA 1
ATOM 9178 C C . ARG B 1 470 ? -0.387 41.094 4.547 1 98.06 470 ARG B C 1
ATOM 9180 O O . ARG B 1 470 ? 0.387 40.75 5.441 1 98.06 470 ARG B O 1
ATOM 9187 N N . ALA B 1 471 ? -0.786 40.344 3.609 1 98.62 471 ALA B N 1
ATOM 9188 C CA . ALA B 1 471 ? -0.051 39.156 3.188 1 98.62 471 ALA B CA 1
ATOM 9189 C C . ALA B 1 471 ? 0.686 39.406 1.874 1 98.62 471 ALA B C 1
ATOM 9191 O O . ALA B 1 471 ? 0.145 40.031 0.96 1 98.62 471 ALA B O 1
ATOM 9192 N N . GLN B 1 472 ? 1.88 38.938 1.859 1 97.56 472 GLN B N 1
ATOM 9193 C CA . GLN B 1 472 ? 2.736 39.281 0.722 1 97.56 472 GLN B CA 1
ATOM 9194 C C . GLN B 1 472 ? 3.627 38.094 0.356 1 97.56 472 GLN B C 1
ATOM 9196 O O . GLN B 1 472 ? 3.945 37.25 1.21 1 97.56 472 GLN B O 1
ATOM 9201 N N . ASP B 1 473 ? 4.039 37.938 -1.005 1 98.06 473 ASP B N 1
ATOM 9202 C CA . ASP B 1 473 ? 4.902 36.906 -1.554 1 98.06 473 ASP B CA 1
ATOM 9203 C C . ASP B 1 473 ? 4.234 35.531 -1.468 1 98.06 473 ASP B C 1
ATOM 9205 O O . ASP B 1 473 ? 4.898 34.531 -1.185 1 98.06 473 ASP B O 1
ATOM 9209 N N . VAL B 1 474 ? 2.889 35.469 -1.645 1 98.56 474 VAL B N 1
ATOM 9210 C CA . VAL B 1 474 ? 2.129 34.219 -1.654 1 98.56 474 VAL B CA 1
ATOM 9211 C C . VAL B 1 474 ? 2.154 33.625 -3.053 1 98.56 474 VAL B C 1
ATOM 9213 O O . VAL B 1 474 ? 1.675 34.219 -4.012 1 98.56 474 VAL B O 1
ATOM 9216 N N . PRO B 1 475 ? 2.74 32.438 -3.184 1 98.12 475 PRO B N 1
ATOM 9217 C CA . PRO B 1 475 ? 2.736 31.844 -4.516 1 98.12 475 PRO B CA 1
ATOM 9218 C C . PRO B 1 475 ? 1.354 31.344 -4.934 1 98.12 475 PRO B C 1
ATOM 9220 O O . PRO B 1 475 ? 0.62 30.797 -4.113 1 98.12 475 PRO B O 1
ATOM 9223 N N . TYR B 1 476 ? 0.947 31.609 -6.164 1 98.25 476 TYR B N 1
ATOM 9224 C CA . TYR B 1 476 ? -0.322 31.125 -6.699 1 98.25 476 TYR B CA 1
ATOM 9225 C C . TYR B 1 476 ? -0.27 31.031 -8.219 1 98.25 476 TYR B C 1
ATOM 9227 O O . TYR B 1 476 ? -0.134 32.031 -8.906 1 98.25 476 TYR B O 1
ATOM 9235 N N . HIS B 1 477 ? -0.346 29.875 -8.82 1 97.69 477 HIS B N 1
ATOM 9236 C CA . HIS B 1 477 ? -0.344 29.594 -10.25 1 97.69 477 HIS B CA 1
ATOM 9237 C C . HIS B 1 477 ? 0.865 30.219 -10.938 1 97.69 477 HIS B C 1
ATOM 9239 O O . HIS B 1 477 ? 0.745 30.766 -12.031 1 97.69 477 HIS B O 1
ATOM 9245 N N . GLY B 1 478 ? 1.981 30.234 -10.234 1 96.75 478 GLY B N 1
ATOM 9246 C CA . GLY B 1 478 ? 3.219 30.75 -10.797 1 96.75 478 GLY B CA 1
ATOM 9247 C C . GLY B 1 478 ? 3.424 32.219 -10.531 1 96.75 478 GLY B C 1
ATOM 9248 O O . GLY B 1 478 ? 4.48 32.781 -10.852 1 96.75 478 GLY B O 1
ATOM 9249 N N . HIS B 1 479 ? 2.465 32.906 -9.953 1 97.44 479 HIS B N 1
ATOM 9250 C CA . HIS B 1 479 ? 2.525 34.344 -9.656 1 97.44 479 HIS B CA 1
ATOM 9251 C C . HIS B 1 479 ? 2.832 34.562 -8.18 1 97.44 479 HIS B C 1
ATOM 9253 O O . HIS B 1 479 ? 2.801 33.625 -7.375 1 97.44 479 HIS B O 1
ATOM 9259 N N . SER B 1 480 ? 3.246 35.781 -7.844 1 97.38 480 SER B N 1
ATOM 9260 C CA . SER B 1 480 ? 3.328 36.281 -6.477 1 97.38 480 SER B CA 1
ATOM 9261 C C . SER B 1 480 ? 2.131 37.156 -6.133 1 97.38 480 SER B C 1
ATOM 9263 O O . SER B 1 480 ? 1.864 38.156 -6.82 1 97.38 480 SER B O 1
ATOM 9265 N N . VAL B 1 481 ? 1.422 36.812 -5.082 1 98.12 481 VAL B N 1
ATOM 9266 C CA . VAL B 1 481 ? 0.167 37.469 -4.727 1 98.12 481 VAL B CA 1
ATOM 9267 C C . VAL B 1 481 ? 0.331 38.219 -3.4 1 98.12 481 VAL B C 1
ATOM 9269 O O . VAL B 1 481 ? 1.055 37.75 -2.512 1 98.12 481 VAL B O 1
ATOM 9272 N N . ALA B 1 482 ? -0.273 39.344 -3.303 1 98.12 482 ALA B N 1
ATOM 9273 C CA . ALA B 1 482 ? -0.416 40.062 -2.041 1 98.12 482 ALA B CA 1
ATOM 9274 C C . ALA B 1 482 ? -1.87 40.469 -1.798 1 98.12 482 ALA B C 1
ATOM 9276 O O . ALA B 1 482 ? -2.602 40.781 -2.74 1 98.12 482 ALA B O 1
ATOM 9277 N N . VAL B 1 483 ? -2.305 40.438 -0.627 1 98.31 483 VAL B N 1
ATOM 9278 C CA . VAL B 1 483 ? -3.633 40.844 -0.188 1 98.31 483 VAL B CA 1
ATOM 9279 C C . VAL B 1 483 ? -3.51 41.844 0.967 1 98.31 483 VAL B C 1
ATOM 9281 O O . VAL B 1 483 ? -2.859 41.531 1.974 1 98.31 483 VAL B O 1
ATOM 9284 N N . THR B 1 484 ? -4.141 43 0.831 1 97.56 484 THR B N 1
ATOM 9285 C CA . THR B 1 484 ? -4.066 44.062 1.839 1 97.56 484 THR B CA 1
ATOM 9286 C C . THR B 1 484 ? -5.465 44.5 2.281 1 97.56 484 THR B C 1
ATOM 9288 O O . THR B 1 484 ? -6.34 44.719 1.448 1 97.56 484 THR B O 1
ATOM 9291 N N . TRP B 1 485 ? -5.691 44.531 3.537 1 97.31 485 TRP B N 1
ATOM 9292 C CA . TRP B 1 485 ? -6.852 45.156 4.16 1 97.31 485 TRP B CA 1
ATOM 9293 C C . TRP B 1 485 ? -6.438 46.344 5.004 1 97.31 485 TRP B C 1
ATOM 9295 O O . TRP B 1 485 ? -5.551 46.219 5.855 1 97.31 485 TRP B O 1
ATOM 9305 N N . ASP B 1 486 ? -6.973 47.406 4.754 1 96.31 486 ASP B N 1
ATOM 9306 C CA . ASP B 1 486 ? -6.801 48.625 5.547 1 96.31 486 ASP B CA 1
ATOM 9307 C C . ASP B 1 486 ? -8.133 49.344 5.758 1 96.31 486 ASP B C 1
ATOM 9309 O O . ASP B 1 486 ? -8.625 50.031 4.855 1 96.31 486 ASP B O 1
ATOM 9313 N N . ALA B 1 487 ? -8.648 49.25 6.98 1 94.75 487 ALA B N 1
ATOM 9314 C CA . ALA B 1 487 ? -10.023 49.656 7.258 1 94.75 487 ALA B CA 1
ATOM 9315 C C . ALA B 1 487 ? -10.234 51.125 6.945 1 94.75 487 ALA B C 1
ATOM 9317 O O . ALA B 1 487 ? -11.297 51.531 6.449 1 94.75 487 ALA B O 1
ATOM 9318 N N . ASP B 1 488 ? -9.227 52 7.242 1 93.25 488 ASP B N 1
ATOM 9319 C CA . ASP B 1 488 ? -9.414 53.438 7.043 1 93.25 488 ASP B CA 1
ATOM 9320 C C . ASP B 1 488 ? -8.344 54 6.105 1 93.25 488 ASP B C 1
ATOM 9322 O O . ASP B 1 488 ? -8.289 55.219 5.875 1 93.25 488 ASP B O 1
ATOM 9326 N N . GLY B 1 489 ? -7.484 53.156 5.617 1 93.06 489 GLY B N 1
ATOM 9327 C CA . GLY B 1 489 ? -6.477 53.531 4.637 1 93.06 489 GLY B CA 1
ATOM 9328 C C . GLY B 1 489 ? -5.281 54.219 5.25 1 93.06 489 GLY B C 1
ATOM 9329 O O . GLY B 1 489 ? -4.348 54.625 4.539 1 93.06 489 GLY B O 1
ATOM 9330 N N . ARG B 1 490 ? -5.207 54.344 6.434 1 93.75 490 ARG B N 1
ATOM 9331 C CA . ARG B 1 490 ? -4.195 55.188 7.078 1 93.75 490 ARG B CA 1
ATOM 9332 C C . ARG B 1 490 ? -2.904 54.406 7.297 1 93.75 490 ARG B C 1
ATOM 9334 O O . ARG B 1 490 ? -1.814 54.969 7.293 1 93.75 490 ARG B O 1
ATOM 9341 N N . HIS B 1 491 ? -3.043 53.125 7.512 1 94.69 491 HIS B N 1
ATOM 9342 C CA . HIS B 1 491 ? -1.86 52.344 7.859 1 94.69 491 HIS B CA 1
ATOM 9343 C C . HIS B 1 491 ? -0.917 52.219 6.668 1 94.69 491 HIS B C 1
ATOM 9345 O O . HIS B 1 491 ? 0.292 52.406 6.805 1 94.69 491 HIS B O 1
ATOM 9351 N N . TYR B 1 492 ? -1.456 51.906 5.504 1 93.75 492 TYR B N 1
ATOM 9352 C CA . TYR B 1 492 ? -0.607 51.688 4.34 1 93.75 492 TYR B CA 1
ATOM 9353 C C . TYR B 1 492 ? -0.628 52.906 3.408 1 93.75 492 TYR B C 1
ATOM 9355 O O . TYR B 1 492 ? 0.122 52.938 2.43 1 93.75 492 TYR B O 1
ATOM 9363 N N . GLY B 1 493 ? -1.397 53.938 3.689 1 85.62 493 GLY B N 1
ATOM 9364 C CA . GLY B 1 493 ? -1.431 55.188 2.945 1 85.62 493 GLY B CA 1
ATOM 9365 C C . GLY B 1 493 ? -2.17 55.062 1.627 1 85.62 493 GLY B C 1
ATOM 9366 O O . GLY B 1 493 ? -1.893 55.812 0.688 1 85.62 493 GLY B O 1
ATOM 9367 N N . GLY B 1 494 ? -3.037 54.188 1.437 1 79 494 GLY B N 1
ATOM 9368 C CA . GLY B 1 494 ? -3.811 54.031 0.215 1 79 494 GLY B CA 1
ATOM 9369 C C . GLY B 1 494 ? -5.309 54.094 0.444 1 79 494 GLY B C 1
ATOM 9370 O O . GLY B 1 494 ? -5.773 54.812 1.333 1 79 494 GLY B O 1
ATOM 9371 N N . LYS B 1 495 ? -5.988 53.594 -0.494 1 88.88 495 LYS B N 1
ATOM 9372 C CA . LYS B 1 495 ? -7.445 53.531 -0.428 1 88.88 495 LYS B CA 1
ATOM 9373 C C . LYS B 1 495 ? -7.906 52.594 0.67 1 88.88 495 LYS B C 1
ATOM 9375 O O . LYS B 1 495 ? -7.355 51.5 0.824 1 88.88 495 LYS B O 1
ATOM 9380 N N . PRO B 1 496 ? -8.859 53.094 1.493 1 94.81 496 PRO B N 1
ATOM 9381 C CA . PRO B 1 496 ? -9.43 52.156 2.451 1 94.81 496 PRO B CA 1
ATOM 9382 C C . PRO B 1 496 ? -10.031 50.906 1.773 1 94.81 496 PRO B C 1
ATOM 9384 O O . PRO B 1 496 ? -10.625 51.031 0.697 1 94.81 496 PRO B O 1
ATOM 9387 N N . GLY B 1 497 ? -9.828 49.781 2.451 1 96.19 497 GLY B N 1
ATOM 9388 C CA . GLY B 1 497 ? -10.5 48.594 1.936 1 96.19 497 GLY B CA 1
ATOM 9389 C C . GLY B 1 497 ? -9.555 47.438 1.663 1 96.19 497 GLY B C 1
ATOM 9390 O O . GLY B 1 497 ? -8.5 47.312 2.293 1 96.19 497 GLY B O 1
ATOM 9391 N N . LEU B 1 498 ? -10.086 46.469 0.853 1 96.75 498 LEU B N 1
ATOM 9392 C CA . LEU B 1 498 ? -9.383 45.219 0.481 1 96.75 498 LEU B CA 1
ATOM 9393 C C . LEU B 1 498 ? -8.773 45.344 -0.909 1 96.75 498 LEU B C 1
ATOM 9395 O O . LEU B 1 498 ? -9.461 45.719 -1.865 1 96.75 498 LEU B O 1
ATOM 9399 N N . THR B 1 499 ? -7.484 45.188 -1.033 1 97.12 499 THR B N 1
ATOM 9400 C CA . THR B 1 499 ? -6.773 45.25 -2.305 1 97.12 499 THR B CA 1
ATOM 9401 C C . THR B 1 499 ? -6.043 43.938 -2.586 1 97.12 499 THR B C 1
ATOM 9403 O O . THR B 1 499 ? -5.422 43.344 -1.688 1 97.12 499 THR B O 1
ATOM 9406 N N . VAL B 1 500 ? -6.129 43.406 -3.809 1 97.69 500 VAL B N 1
ATOM 9407 C CA . VAL B 1 500 ? -5.41 42.219 -4.258 1 97.69 500 VAL B CA 1
ATOM 9408 C C . VAL B 1 500 ? -4.391 42.625 -5.332 1 97.69 500 VAL B C 1
ATOM 9410 O O . VAL B 1 500 ? -4.738 43.281 -6.32 1 97.69 500 VAL B O 1
ATOM 9413 N N . GLU B 1 501 ? -3.18 42.281 -5.117 1 97.19 501 GLU B N 1
ATOM 9414 C CA . GLU B 1 501 ? -2.092 42.531 -6.059 1 97.19 501 GLU B CA 1
ATOM 9415 C C . GLU B 1 501 ? -1.538 41.25 -6.621 1 97.19 501 GLU B C 1
ATOM 9417 O O . GLU B 1 501 ? -1.442 40.25 -5.902 1 97.19 501 GLU B O 1
ATOM 9422 N N . VAL B 1 502 ? -1.19 41.219 -7.848 1 97.56 502 VAL B N 1
ATOM 9423 C CA . VAL B 1 502 ? -0.499 40.125 -8.523 1 97.56 502 VAL B CA 1
ATOM 9424 C C . VAL B 1 502 ? 0.763 40.656 -9.203 1 97.56 502 VAL B C 1
ATOM 9426 O O . VAL B 1 502 ? 0.697 41.562 -10.023 1 97.56 502 VAL B O 1
ATOM 9429 N N . ASP B 1 503 ? 1.84 40.062 -8.828 1 96.62 503 ASP B N 1
ATOM 9430 C CA . ASP B 1 503 ? 3.141 40.438 -9.375 1 96.62 503 ASP B CA 1
ATOM 9431 C C . ASP B 1 503 ? 3.385 41.938 -9.227 1 96.62 503 ASP B C 1
ATOM 9433 O O . ASP B 1 503 ? 3.869 42.594 -10.148 1 96.62 503 ASP B O 1
ATOM 9437 N N . GLY B 1 504 ? 2.91 42.438 -8.102 1 94.69 504 GLY B N 1
ATOM 9438 C CA . GLY B 1 504 ? 3.201 43.844 -7.766 1 94.69 504 GLY B CA 1
ATOM 9439 C C . GLY B 1 504 ? 2.156 44.812 -8.281 1 94.69 504 GLY B C 1
ATOM 9440 O O . GLY B 1 504 ? 2.182 46 -7.941 1 94.69 504 GLY B O 1
ATOM 9441 N N . ALA B 1 505 ? 1.206 44.312 -9.07 1 95.75 505 ALA B N 1
ATOM 9442 C CA . ALA B 1 505 ? 0.167 45.188 -9.617 1 95.75 505 ALA B CA 1
ATOM 9443 C C . ALA B 1 505 ? -1.164 44.969 -8.906 1 95.75 505 ALA B C 1
ATOM 9445 O O . ALA B 1 505 ? -1.61 43.812 -8.758 1 95.75 505 ALA B O 1
ATOM 9446 N N . ALA B 1 506 ? -1.779 46.062 -8.477 1 95.56 506 ALA B N 1
ATOM 9447 C CA . ALA B 1 506 ? -3.113 45.969 -7.891 1 95.56 506 ALA B CA 1
ATOM 9448 C C . ALA B 1 506 ? -4.16 45.656 -8.953 1 95.56 506 ALA B C 1
ATOM 9450 O O . ALA B 1 506 ? -4.398 46.438 -9.859 1 95.56 506 ALA B O 1
ATOM 9451 N N . LEU B 1 507 ? -4.801 44.562 -8.867 1 96.31 507 LEU B N 1
ATOM 9452 C CA . LEU B 1 507 ? -5.707 44.125 -9.922 1 96.31 507 LEU B CA 1
ATOM 9453 C C . LEU B 1 507 ? -7.16 44.219 -9.477 1 96.31 507 LEU B C 1
ATOM 9455 O O . LEU B 1 507 ? -8.07 44.219 -10.305 1 96.31 507 LEU B O 1
ATOM 9459 N N . ALA B 1 508 ? -7.449 44.219 -8.203 1 97 508 ALA B N 1
ATOM 9460 C CA . ALA B 1 508 ? -8.812 44.344 -7.688 1 97 508 ALA B CA 1
ATOM 9461 C C . ALA B 1 508 ? -8.844 45.094 -6.359 1 97 508 ALA B C 1
ATOM 9463 O O . ALA B 1 508 ? -7.879 45.031 -5.59 1 97 508 ALA B O 1
ATOM 9464 N N . HIS B 1 509 ? -9.945 45.781 -6.09 1 96.56 509 HIS B N 1
ATOM 9465 C CA . HIS B 1 509 ? -10.133 46.562 -4.863 1 96.56 509 HIS B CA 1
ATOM 9466 C C . HIS B 1 509 ? -11.617 46.688 -4.516 1 96.56 509 HIS B C 1
ATOM 9468 O O . HIS B 1 509 ? -12.461 46.781 -5.406 1 96.56 509 HIS B O 1
ATOM 9474 N N . ARG B 1 510 ? -11.898 46.625 -3.297 1 95.88 510 ARG B N 1
ATOM 9475 C CA . ARG B 1 510 ? -13.227 46.969 -2.791 1 95.88 510 ARG B CA 1
ATOM 9476 C C . ARG B 1 510 ? -13.133 47.688 -1.453 1 95.88 510 ARG B C 1
ATOM 9478 O O . ARG B 1 510 ? -12.289 47.375 -0.616 1 95.88 510 ARG B O 1
ATOM 9485 N N . ALA B 1 511 ? -14.031 48.531 -1.162 1 94.44 511 ALA B N 1
ATOM 9486 C CA . ALA B 1 511 ? -13.977 49.406 0.015 1 94.44 511 ALA B CA 1
ATOM 9487 C C . ALA B 1 511 ? -14.391 48.656 1.271 1 94.44 511 ALA B C 1
ATOM 9489 O O . ALA B 1 511 ? -14.008 49.031 2.383 1 94.44 511 ALA B O 1
ATOM 9490 N N . THR B 1 512 ? -15.195 47.594 1.116 1 92.5 512 THR B N 1
ATOM 9491 C CA . THR B 1 512 ? -15.703 46.844 2.25 1 92.5 512 THR B CA 1
ATOM 9492 C C . THR B 1 512 ? -15.188 45.406 2.207 1 92.5 512 THR B C 1
ATOM 9494 O O . THR B 1 512 ? -14.688 44.938 1.174 1 92.5 512 THR B O 1
ATOM 9497 N N . MET B 1 513 ? -15.305 44.812 3.404 1 92.06 513 MET B N 1
ATOM 9498 C CA . MET B 1 513 ? -14.922 43.406 3.459 1 92.06 513 MET B CA 1
ATOM 9499 C C . MET B 1 513 ? -15.836 42.562 2.586 1 92.06 513 MET B C 1
ATOM 9501 O O . MET B 1 513 ? -17.047 42.781 2.555 1 92.06 513 MET B O 1
ATOM 9505 N N . GLY B 1 514 ? -15.273 41.656 1.794 1 93.12 514 GLY B N 1
ATOM 9506 C CA . GLY B 1 514 ? -16.062 40.781 0.937 1 93.12 514 GLY B CA 1
ATOM 9507 C C . GLY B 1 514 ? -15.234 40.062 -0.11 1 93.12 514 GLY B C 1
ATOM 9508 O O . GLY B 1 514 ? -14.023 40.281 -0.198 1 93.12 514 GLY B O 1
ATOM 9509 N N . ARG B 1 515 ? -15.898 39.344 -0.961 1 97 515 ARG B N 1
ATOM 9510 C CA . ARG B 1 515 ? -15.273 38.438 -1.938 1 97 515 ARG B CA 1
ATOM 9511 C C . ARG B 1 515 ? -14.781 39.219 -3.152 1 97 515 ARG B C 1
ATOM 9513 O O . ARG B 1 515 ? -15.469 40.125 -3.639 1 97 515 ARG B O 1
ATOM 9520 N N . LEU B 1 516 ? -13.594 38.969 -3.619 1 97.81 516 LEU B N 1
ATOM 9521 C CA . LEU B 1 516 ? -12.992 39.469 -4.848 1 97.81 516 LEU B CA 1
ATOM 9522 C C . LEU B 1 516 ? -12.484 38.312 -5.723 1 97.81 516 LEU B C 1
ATOM 9524 O O . LEU B 1 516 ? -11.953 37.344 -5.215 1 97.81 516 LEU B O 1
ATOM 9528 N N . THR B 1 517 ? -12.656 38.406 -7.008 1 97.62 517 THR B N 1
ATOM 9529 C CA . THR B 1 517 ? -12.102 37.469 -7.969 1 97.62 517 THR B CA 1
ATOM 9530 C C . THR B 1 517 ? -11.289 38.188 -9.039 1 97.62 517 THR B C 1
ATOM 9532 O O . THR B 1 517 ? -11.672 39.281 -9.484 1 97.62 517 THR B O 1
ATOM 9535 N N . VAL B 1 518 ? -10.227 37.656 -9.391 1 97.19 518 VAL B N 1
ATOM 9536 C CA . VAL B 1 518 ? -9.32 38.188 -10.398 1 97.19 518 VAL B CA 1
ATOM 9537 C C . VAL B 1 518 ? -8.938 37.094 -11.391 1 97.19 518 VAL B C 1
ATOM 9539 O O . VAL B 1 518 ? -8.359 36.094 -11 1 97.19 518 VAL B O 1
ATOM 9542 N N . PRO B 1 519 ? -9.266 37.25 -12.688 1 96.88 519 PRO B N 1
ATOM 9543 C CA . PRO B 1 519 ? -8.711 36.281 -13.648 1 96.88 519 PRO B CA 1
ATOM 9544 C C . PRO B 1 519 ? -7.191 36.344 -13.734 1 96.88 519 PRO B C 1
ATOM 9546 O O . PRO B 1 519 ? -6.617 37.438 -13.797 1 96.88 519 PRO B O 1
ATOM 9549 N N . ILE B 1 520 ? -6.566 35.25 -13.609 1 95.31 520 ILE B N 1
ATOM 9550 C CA . ILE B 1 520 ? -5.117 35.219 -13.75 1 95.31 520 ILE B CA 1
ATOM 9551 C C . ILE B 1 520 ? -4.719 34 -14.609 1 95.31 520 ILE B C 1
ATOM 9553 O O . ILE B 1 520 ? -5.332 32.938 -14.531 1 95.31 520 ILE B O 1
ATOM 9557 N N . SER B 1 521 ? -3.77 34.156 -15.523 1 94.25 521 SER B N 1
ATOM 9558 C CA . SER B 1 521 ? -3.256 33.062 -16.312 1 94.25 521 SER B CA 1
ATOM 9559 C C . SER B 1 521 ? -2.172 32.281 -15.562 1 94.25 521 SER B C 1
ATOM 9561 O O . SER B 1 521 ? -1.476 32.875 -14.719 1 94.25 521 SER B O 1
ATOM 9563 N N . ARG B 1 522 ? -2.008 31 -15.82 1 94.94 522 ARG B N 1
ATOM 9564 C CA . ARG B 1 522 ? -0.956 30.203 -15.195 1 94.94 522 ARG B CA 1
ATOM 9565 C C . ARG B 1 522 ? 0.399 30.484 -15.836 1 94.94 522 ARG B C 1
ATOM 9567 O O . ARG B 1 522 ? 0.492 30.656 -17.047 1 94.94 522 ARG B O 1
ATOM 9574 N N . LEU B 1 523 ? 1.364 30.578 -15.047 1 95.88 523 LEU B N 1
ATOM 9575 C CA . LEU B 1 523 ? 2.736 30.719 -15.516 1 95.88 523 LEU B CA 1
ATOM 9576 C C . LEU B 1 523 ? 3.537 29.453 -15.258 1 95.88 523 LEU B C 1
ATOM 9578 O O . LEU B 1 523 ? 3.164 28.641 -14.414 1 95.88 523 LEU B O 1
ATOM 9582 N N . ARG B 1 524 ? 4.602 29.297 -16.062 1 92.62 524 ARG B N 1
ATOM 9583 C CA . ARG B 1 524 ? 5.543 28.219 -15.805 1 92.62 524 ARG B CA 1
ATOM 9584 C C . ARG B 1 524 ? 6.191 28.359 -14.438 1 92.62 524 ARG B C 1
ATOM 9586 O O . ARG B 1 524 ? 6.59 29.453 -14.039 1 92.62 524 ARG B O 1
ATOM 9593 N N . LEU B 1 525 ? 6.262 27.312 -13.695 1 94.25 525 LEU B N 1
ATOM 9594 C CA . LEU B 1 525 ? 6.848 27.312 -12.359 1 94.25 525 LEU B CA 1
ATOM 9595 C C . LEU B 1 525 ? 8.367 27.234 -12.438 1 94.25 525 LEU B C 1
ATOM 9597 O O . LEU B 1 525 ? 8.914 26.516 -13.281 1 94.25 525 LEU B O 1
ATOM 9601 N N . PRO B 1 526 ? 8.984 27.953 -11.664 1 87.12 526 PRO B N 1
ATOM 9602 C CA . PRO B 1 526 ? 10.445 27.875 -11.648 1 87.12 526 PRO B CA 1
ATOM 9603 C C . PRO B 1 526 ? 10.953 26.5 -11.211 1 87.12 526 PRO B C 1
ATOM 9605 O O . PRO B 1 526 ? 10.352 25.875 -10.336 1 87.12 526 PRO B O 1
ATOM 9608 N N . GLU B 1 527 ? 11.992 26.094 -11.914 1 85.44 527 GLU B N 1
ATOM 9609 C CA . GLU B 1 527 ? 12.656 24.859 -11.484 1 85.44 527 GLU B CA 1
ATOM 9610 C C . GLU B 1 527 ? 13.602 25.125 -10.312 1 85.44 527 GLU B C 1
ATOM 9612 O O . GLU B 1 527 ? 14.273 26.156 -10.273 1 85.44 527 GLU B O 1
ATOM 9617 N N . ALA B 1 528 ? 13.523 24.328 -9.367 1 81.25 528 ALA B N 1
ATOM 9618 C CA . ALA B 1 528 ? 14.383 24.484 -8.195 1 81.25 528 ALA B CA 1
ATOM 9619 C C . ALA B 1 528 ? 15.641 23.625 -8.328 1 81.25 528 ALA B C 1
ATOM 9621 O O . ALA B 1 528 ? 15.602 22.531 -8.875 1 81.25 528 ALA B O 1
ATOM 9622 N N . GLU B 1 529 ? 16.766 24.203 -7.828 1 86.56 529 GLU B N 1
ATOM 9623 C CA . GLU B 1 529 ? 17.969 23.391 -7.664 1 86.56 529 GLU B CA 1
ATOM 9624 C C . GLU B 1 529 ? 17.781 22.344 -6.562 1 86.56 529 GLU B C 1
ATOM 9626 O O . GLU B 1 529 ? 17.156 22.625 -5.535 1 86.56 529 GLU B O 1
ATOM 9631 N N . ARG B 1 530 ? 18.25 21.234 -6.781 1 91.38 530 ARG B N 1
ATOM 9632 C CA . ARG B 1 530 ? 18.062 20.125 -5.848 1 91.38 530 ARG B CA 1
ATOM 9633 C C . ARG B 1 530 ? 19.391 19.531 -5.414 1 91.38 530 ARG B C 1
ATOM 9635 O O . ARG B 1 530 ? 19.688 18.375 -5.723 1 91.38 530 ARG B O 1
ATOM 9642 N N . PRO B 1 531 ? 20.125 20.281 -4.648 1 92.38 531 PRO B N 1
ATOM 9643 C CA . PRO B 1 531 ? 21.344 19.656 -4.121 1 92.38 531 PRO B CA 1
ATOM 9644 C C . PRO B 1 531 ? 21.047 18.469 -3.211 1 92.38 531 PRO B C 1
ATOM 9646 O O . PRO B 1 531 ? 20.078 18.484 -2.457 1 92.38 531 PRO B O 1
ATOM 9649 N N . ILE B 1 532 ? 21.906 17.406 -3.316 1 95.31 532 ILE B N 1
ATOM 9650 C CA . ILE B 1 532 ? 21.719 16.188 -2.527 1 95.31 532 ILE B CA 1
ATOM 9651 C C . ILE B 1 532 ? 22.719 16.156 -1.377 1 95.31 532 ILE B C 1
ATOM 9653 O O . ILE B 1 532 ? 23.938 16.266 -1.596 1 95.31 532 ILE B O 1
ATOM 9657 N N . ALA B 1 533 ? 22.266 16.078 -0.181 1 97.31 533 ALA B N 1
ATOM 9658 C CA . ALA B 1 533 ? 23.125 15.891 0.979 1 97.31 533 ALA B CA 1
ATOM 9659 C C . ALA B 1 533 ? 23.766 14.5 0.97 1 97.31 533 ALA B C 1
ATOM 9661 O O . ALA B 1 533 ? 23.062 13.492 1.06 1 97.31 533 ALA B O 1
ATOM 9662 N N . GLN B 1 534 ? 25.031 14.469 0.925 1 96.94 534 GLN B N 1
ATOM 9663 C CA . GLN B 1 534 ? 25.766 13.211 0.897 1 96.94 534 GLN B CA 1
ATOM 9664 C C . GLN B 1 534 ? 26.078 12.727 2.311 1 96.94 534 GLN B C 1
ATOM 9666 O O . GLN B 1 534 ? 26.422 11.555 2.508 1 96.94 534 GLN B O 1
ATOM 9671 N N . SER B 1 535 ? 25.875 13.547 3.219 1 98.06 535 SER B N 1
ATOM 9672 C CA . SER B 1 535 ? 26.391 13.336 4.566 1 98.06 535 SER B CA 1
ATOM 9673 C C . SER B 1 535 ? 25.328 12.734 5.48 1 98.06 535 SER B C 1
ATOM 9675 O O . SER B 1 535 ? 25.625 12.375 6.621 1 98.06 535 SER B O 1
ATOM 9677 N N . VAL B 1 536 ? 24.094 12.57 5.086 1 98.06 536 VAL B N 1
ATOM 9678 C CA . VAL B 1 536 ? 23.016 12.195 5.988 1 98.06 536 VAL B CA 1
ATOM 9679 C C . VAL B 1 536 ? 23.109 10.711 6.316 1 98.06 536 VAL B C 1
ATOM 9681 O O . VAL B 1 536 ? 23.094 9.867 5.414 1 98.06 536 VAL B O 1
ATOM 9684 N N . GLN B 1 537 ? 23.219 10.422 7.594 1 97.38 537 GLN B N 1
ATOM 9685 C CA . GLN B 1 537 ? 23.109 9.047 8.07 1 97.38 537 GLN B CA 1
ATOM 9686 C C . GLN B 1 537 ? 21.672 8.703 8.453 1 97.38 537 GLN B C 1
ATOM 9688 O O . GLN B 1 537 ? 21.172 9.133 9.5 1 97.38 537 GLN B O 1
ATOM 9693 N N . LEU B 1 538 ? 21.031 7.918 7.652 1 95.12 538 LEU B N 1
ATOM 9694 C CA . LEU B 1 538 ? 19.656 7.559 7.91 1 95.12 538 LEU B CA 1
ATOM 9695 C C . LEU B 1 538 ? 19.562 6.418 8.922 1 95.12 538 LEU B C 1
ATOM 9697 O O . LEU B 1 538 ? 18.734 6.453 9.836 1 95.12 538 LEU B O 1
ATOM 9701 N N . VAL B 1 539 ? 20.453 5.418 8.727 1 93.75 539 VAL B N 1
ATOM 9702 C CA . VAL B 1 539 ? 20.484 4.258 9.617 1 93.75 539 VAL B CA 1
ATOM 9703 C C . VAL B 1 539 ? 21.719 4.309 10.5 1 93.75 539 VAL B C 1
ATOM 9705 O O . VAL B 1 539 ? 22.844 4.301 10 1 93.75 539 VAL B O 1
ATOM 9708 N N . ARG B 1 540 ? 21.5 4.387 11.789 1 94.06 540 ARG B N 1
ATOM 9709 C CA . ARG B 1 540 ? 22.609 4.414 12.734 1 94.06 540 ARG B CA 1
ATOM 9710 C C . ARG B 1 540 ? 23.609 3.295 12.445 1 94.06 540 ARG B C 1
ATOM 9712 O O . ARG B 1 540 ? 23.203 2.164 12.156 1 94.06 540 ARG B O 1
ATOM 9719 N N . GLY B 1 541 ? 24.875 3.65 12.43 1 91.69 541 GLY B N 1
ATOM 9720 C CA . GLY B 1 541 ? 25.938 2.666 12.258 1 91.69 541 GLY B CA 1
ATOM 9721 C C . GLY B 1 541 ? 26.25 2.359 10.805 1 91.69 541 GLY B C 1
ATOM 9722 O O . GLY B 1 541 ? 27.203 1.641 10.508 1 91.69 541 GLY B O 1
ATOM 9723 N N . GLN B 1 542 ? 25.5 2.863 9.906 1 93.31 542 GLN B N 1
ATOM 9724 C CA . GLN B 1 542 ? 25.75 2.645 8.484 1 93.31 542 GLN B CA 1
ATOM 9725 C C . GLN B 1 542 ? 26.328 3.896 7.828 1 93.31 542 GLN B C 1
ATOM 9727 O O . GLN B 1 542 ? 26.312 4.973 8.422 1 93.31 542 GLN B O 1
ATOM 9732 N N . PHE B 1 543 ? 26.891 3.734 6.637 1 95.25 543 PHE B N 1
ATOM 9733 C CA . PHE B 1 543 ? 27.469 4.867 5.93 1 95.25 543 PHE B CA 1
ATOM 9734 C C . PHE B 1 543 ? 26.391 5.793 5.391 1 95.25 543 PHE B C 1
ATOM 9736 O O . PHE B 1 543 ? 25.312 5.336 5.012 1 95.25 543 PHE B O 1
ATOM 9743 N N . PRO B 1 544 ? 26.672 7.023 5.371 1 97.44 544 PRO B N 1
ATOM 9744 C CA . PRO B 1 544 ? 27.875 7.648 5.926 1 97.44 544 PRO B CA 1
ATOM 9745 C C . PRO B 1 544 ? 27.938 7.551 7.449 1 97.44 544 PRO B C 1
ATOM 9747 O O . PRO B 1 544 ? 26.906 7.547 8.117 1 97.44 544 PRO B O 1
ATOM 9750 N N . LYS B 1 545 ? 29.141 7.426 7.988 1 97.94 545 LYS B N 1
ATOM 9751 C CA . LYS B 1 545 ? 29.344 7.258 9.422 1 97.94 545 LYS B CA 1
ATOM 9752 C C . LYS B 1 545 ? 30.031 8.469 10.031 1 97.94 545 LYS B C 1
ATOM 9754 O O . LYS B 1 545 ? 30.969 9.016 9.445 1 97.94 545 LYS B O 1
ATOM 9759 N N . GLY B 1 546 ? 29.5 8.93 11.156 1 97.75 546 GLY B N 1
ATOM 9760 C CA . GLY B 1 546 ? 30.125 10.016 11.898 1 97.75 546 GLY B CA 1
ATOM 9761 C C . GLY B 1 546 ? 31.062 9.531 12.984 1 97.75 546 GLY B C 1
ATOM 9762 O O . GLY B 1 546 ? 30.859 8.453 13.547 1 97.75 546 GLY B O 1
ATOM 9763 N N . SER B 1 547 ? 32.062 10.227 13.219 1 97.44 547 SER B N 1
ATOM 9764 C CA . SER B 1 547 ? 32.969 10.07 14.367 1 97.44 547 SER B CA 1
ATOM 9765 C C . SER B 1 547 ? 33.469 11.422 14.859 1 97.44 547 SER B C 1
ATOM 9767 O O . SER B 1 547 ? 33.406 12.414 14.133 1 97.44 547 SER B O 1
ATOM 9769 N N . ALA B 1 548 ? 33.812 11.531 16.062 1 97.69 548 ALA B N 1
ATOM 9770 C CA . ALA B 1 548 ? 34.25 12.812 16.625 1 97.69 548 ALA B CA 1
ATOM 9771 C C . ALA B 1 548 ? 35.344 12.625 17.672 1 97.69 548 ALA B C 1
ATOM 9773 O O . ALA B 1 548 ? 35.531 11.523 18.188 1 97.69 548 ALA B O 1
ATOM 9774 N N . SER B 1 549 ? 36.094 13.648 17.859 1 94.75 549 SER B N 1
ATOM 9775 C CA . SER B 1 549 ? 37.094 13.648 18.922 1 94.75 549 SER B CA 1
ATOM 9776 C C . SER B 1 549 ? 36.469 13.641 20.297 1 94.75 549 SER B C 1
ATOM 9778 O O . SER B 1 549 ? 35.312 14.055 20.453 1 94.75 549 SER B O 1
ATOM 9780 N N . GLY B 1 550 ? 37.156 13.117 21.219 1 85.44 550 GLY B N 1
ATOM 9781 C CA . GLY B 1 550 ? 36.688 13.07 22.594 1 85.44 550 GLY B CA 1
ATOM 9782 C C . GLY B 1 550 ? 35.75 11.906 22.844 1 85.44 550 GLY B C 1
ATOM 9783 O O . GLY B 1 550 ? 35.688 10.969 22.047 1 85.44 550 GLY B O 1
ATOM 9784 N N . MET B 1 551 ? 35.094 11.805 24.031 1 76.88 551 MET B N 1
ATOM 9785 C CA . MET B 1 551 ? 34.125 10.773 24.406 1 76.88 551 MET B CA 1
ATOM 9786 C C . MET B 1 551 ? 32.75 11.125 23.891 1 76.88 551 MET B C 1
ATOM 9788 O O . MET B 1 551 ? 31.875 11.531 24.656 1 76.88 551 MET B O 1
ATOM 9792 N N . ALA B 1 552 ? 32.625 10.891 22.625 1 82.94 552 ALA B N 1
ATOM 9793 C CA . ALA B 1 552 ? 31.391 11.375 22.016 1 82.94 552 ALA B CA 1
ATOM 9794 C C . ALA B 1 552 ? 30.281 10.336 22.125 1 82.94 552 ALA B C 1
ATOM 9796 O O . ALA B 1 552 ? 30.516 9.148 21.875 1 82.94 552 ALA B O 1
ATOM 9797 N N . ASP B 1 553 ? 29.188 10.68 22.656 1 92.12 553 ASP B N 1
ATOM 9798 C CA . ASP B 1 553 ? 27.953 9.906 22.641 1 92.12 553 ASP B CA 1
ATOM 9799 C C . ASP B 1 553 ? 27.516 9.594 21.203 1 92.12 553 ASP B C 1
ATOM 9801 O O . ASP B 1 553 ? 27.312 10.5 20.391 1 92.12 553 ASP B O 1
ATOM 9805 N N . PRO B 1 554 ? 27.406 8.266 20.828 1 94.25 554 PRO B N 1
ATOM 9806 C CA . PRO B 1 554 ? 27.047 7.898 19.453 1 94.25 554 PRO B CA 1
ATOM 9807 C C . PRO B 1 554 ? 25.766 8.562 18.984 1 94.25 554 PRO B C 1
ATOM 9809 O O . PRO B 1 554 ? 25.609 8.867 17.797 1 94.25 554 PRO B O 1
ATOM 9812 N N . GLU B 1 555 ? 24.797 8.727 19.875 1 95.12 555 GLU B N 1
ATOM 9813 C CA . GLU B 1 555 ? 23.547 9.375 19.484 1 95.12 555 GLU B CA 1
ATOM 9814 C C . GLU B 1 555 ? 23.781 10.836 19.109 1 95.12 555 GLU B C 1
ATOM 9816 O O . GLU B 1 555 ? 23.141 11.352 18.172 1 95.12 555 GLU B O 1
ATOM 9821 N N . ARG B 1 556 ? 24.625 11.492 19.859 1 96.12 556 ARG B N 1
ATOM 9822 C CA . ARG B 1 556 ? 24.938 12.891 19.578 1 96.12 556 ARG B CA 1
ATOM 9823 C C . ARG B 1 556 ? 25.719 13.023 18.281 1 96.12 556 ARG B C 1
ATOM 9825 O O . ARG B 1 556 ? 25.578 14.016 17.547 1 96.12 556 ARG B O 1
ATOM 9832 N N . VAL B 1 557 ? 26.578 12.062 18.031 1 97.5 557 VAL B N 1
ATOM 9833 C CA . VAL B 1 557 ? 27.312 12.031 16.766 1 97.5 557 VAL B CA 1
ATOM 9834 C C . VAL B 1 557 ? 26.328 11.836 15.617 1 97.5 557 VAL B C 1
ATOM 9836 O O . VAL B 1 557 ? 26.438 12.516 14.586 1 97.5 557 VAL B O 1
ATOM 9839 N N . HIS B 1 558 ? 25.375 10.938 15.75 1 97.5 558 HIS B N 1
ATOM 9840 C CA . HIS B 1 558 ? 24.328 10.727 14.75 1 97.5 558 HIS B CA 1
ATOM 9841 C C . HIS B 1 558 ? 23.516 12.008 14.523 1 97.5 558 HIS B C 1
ATOM 9843 O O . HIS B 1 558 ? 23.219 12.352 13.375 1 97.5 558 HIS B O 1
ATOM 9849 N N . ASP B 1 559 ? 23.25 12.727 15.562 1 97.25 559 ASP B N 1
ATOM 9850 C CA . ASP B 1 559 ? 22.438 13.945 15.492 1 97.25 559 ASP B CA 1
ATOM 9851 C C . ASP B 1 559 ? 23.094 14.977 14.57 1 97.25 559 ASP B C 1
ATOM 9853 O O . ASP B 1 559 ? 22.391 15.773 13.938 1 97.25 559 ASP B O 1
ATOM 9857 N N . ALA B 1 560 ? 24.359 14.953 14.469 1 98.31 560 ALA B N 1
ATOM 9858 C CA . ALA B 1 560 ? 25.078 15.992 13.734 1 98.31 560 ALA B CA 1
ATOM 9859 C C . ALA B 1 560 ? 25.047 15.719 12.234 1 98.31 560 ALA B C 1
ATOM 9861 O O . ALA B 1 560 ? 25.516 16.547 11.438 1 98.31 560 ALA B O 1
ATOM 9862 N N . ILE B 1 561 ? 24.531 14.508 11.844 1 98.56 561 ILE B N 1
ATOM 9863 C CA . ILE B 1 561 ? 24.453 14.203 10.414 1 98.56 561 ILE B CA 1
ATOM 9864 C C . ILE B 1 561 ? 23.141 13.469 10.125 1 98.56 561 ILE B C 1
ATOM 9866 O O . ILE B 1 561 ? 23.109 12.555 9.305 1 98.56 561 ILE B O 1
ATOM 9870 N N . ASP B 1 562 ? 22.078 13.688 10.797 1 98 562 ASP B N 1
ATOM 9871 C CA . ASP B 1 562 ? 20.828 12.953 10.625 1 98 562 ASP B CA 1
ATOM 9872 C C . ASP B 1 562 ? 19.844 13.734 9.75 1 98 562 ASP B C 1
ATOM 9874 O O . ASP B 1 562 ? 18.688 13.352 9.625 1 98 562 ASP B O 1
ATOM 9878 N N . GLY B 1 563 ? 20.234 14.891 9.172 1 98.31 563 GLY B N 1
ATOM 9879 C CA . GLY B 1 563 ? 19.438 15.656 8.219 1 98.31 563 GLY B CA 1
ATOM 9880 C C . GLY B 1 563 ? 18.469 16.609 8.883 1 98.31 563 GLY B C 1
ATOM 9881 O O . GLY B 1 563 ? 17.547 17.125 8.234 1 98.31 563 GLY B O 1
ATOM 9882 N N . ARG B 1 564 ? 18.656 16.891 10.211 1 98.12 564 ARG B N 1
ATOM 9883 C CA . ARG B 1 564 ? 17.734 17.734 10.961 1 98.12 564 ARG B CA 1
ATOM 9884 C C . ARG B 1 564 ? 18.438 18.984 11.477 1 98.12 564 ARG B C 1
ATOM 9886 O O . ARG B 1 564 ? 19.578 18.922 11.945 1 98.12 564 ARG B O 1
ATOM 9893 N N . VAL B 1 565 ? 17.75 20.156 11.297 1 98.12 565 VAL B N 1
ATOM 9894 C CA . VAL B 1 565 ? 18.312 21.406 11.766 1 98.12 565 VAL B CA 1
ATOM 9895 C C . VAL B 1 565 ? 17.25 22.219 12.508 1 98.12 565 VAL B C 1
ATOM 9897 O O . VAL B 1 565 ? 16.25 22.625 11.914 1 98.12 565 VAL B O 1
ATOM 9900 N N . TRP B 1 566 ? 17.453 22.453 13.75 1 97.25 566 TRP B N 1
ATOM 9901 C CA . TRP B 1 566 ? 16.719 23.422 14.531 1 97.25 566 TRP B CA 1
ATOM 9902 C C . TRP B 1 566 ? 17.562 23.969 15.68 1 97.25 566 TRP B C 1
ATOM 9904 O O . TRP B 1 566 ? 18.625 23.422 15.984 1 97.25 566 TRP B O 1
ATOM 9914 N N . PHE B 1 567 ? 17.125 25.109 16.25 1 97.25 567 PHE B N 1
ATOM 9915 C CA . PHE B 1 567 ? 17.922 25.766 17.266 1 97.25 567 PHE B CA 1
ATOM 9916 C C . PHE B 1 567 ? 17.094 26 18.531 1 97.25 567 PHE B C 1
ATOM 9918 O O . PHE B 1 567 ? 17.344 26.969 19.266 1 97.25 567 PHE B O 1
ATOM 9925 N N . PHE B 1 568 ? 16.047 25.203 18.766 1 94.88 568 PHE B N 1
ATOM 9926 C CA . PHE B 1 568 ? 15.266 25.281 19.984 1 94.88 568 PHE B CA 1
ATOM 9927 C C . PHE B 1 568 ? 16.062 24.766 21.188 1 94.88 568 PHE B C 1
ATOM 9929 O O . PHE B 1 568 ? 16.484 23.609 21.203 1 94.88 568 PHE B O 1
ATOM 9936 N N . PRO B 1 569 ? 16.297 25.531 22.188 1 91.44 569 PRO B N 1
ATOM 9937 C CA . PRO B 1 569 ? 17.125 25.094 23.312 1 91.44 569 PRO B CA 1
ATOM 9938 C C . PRO B 1 569 ? 16.484 23.984 24.141 1 91.44 569 PRO B C 1
ATOM 9940 O O . PRO B 1 569 ? 17.188 23.234 24.828 1 91.44 569 PRO B O 1
ATOM 9943 N N . GLU B 1 570 ? 15.156 23.844 24.047 1 88.06 570 GLU B N 1
ATOM 9944 C CA . GLU B 1 570 ? 14.422 22.844 24.828 1 88.06 570 GLU B CA 1
ATOM 9945 C C . GLU B 1 570 ? 14.703 21.438 24.312 1 88.06 570 GLU B C 1
ATOM 9947 O O . GLU B 1 570 ? 14.5 20.453 25.031 1 88.06 570 GLU B O 1
ATOM 9952 N N . LEU B 1 571 ? 15.148 21.391 23.062 1 92.5 571 LEU B N 1
ATOM 9953 C CA . LEU B 1 571 ? 15.398 20.094 22.422 1 92.5 571 LEU B CA 1
ATOM 9954 C C . LEU B 1 571 ? 16.781 20.062 21.781 1 92.5 571 LEU B C 1
ATOM 9956 O O . LEU B 1 571 ? 16.906 20.266 20.578 1 92.5 571 LEU B O 1
ATOM 9960 N N . PRO B 1 572 ? 17.766 19.781 22.547 1 91.69 572 PRO B N 1
ATOM 9961 C CA . PRO B 1 572 ? 19.109 19.781 22 1 91.69 572 PRO B CA 1
ATOM 9962 C C . PRO B 1 572 ? 19.312 18.75 20.891 1 91.69 572 PRO B C 1
ATOM 9964 O O . PRO B 1 572 ? 18.797 17.625 21 1 91.69 572 PRO B O 1
ATOM 9967 N N . ASN B 1 573 ? 19.938 19.141 19.859 1 93.12 573 ASN B N 1
ATOM 9968 C CA . ASN B 1 573 ? 20.297 18.281 18.734 1 93.12 573 ASN B CA 1
ATOM 9969 C C . ASN B 1 573 ? 21.703 18.594 18.234 1 93.12 573 ASN B C 1
ATOM 9971 O O . ASN B 1 573 ? 22.031 19.734 17.953 1 93.12 573 ASN B O 1
ATOM 9975 N N . GLY B 1 574 ? 22.547 17.547 18.266 1 96.44 574 GLY B N 1
ATOM 9976 C CA . GLY B 1 574 ? 23.875 17.781 17.703 1 96.44 574 GLY B CA 1
ATOM 9977 C C . GLY B 1 574 ? 24.984 17.234 18.578 1 96.44 574 GLY B C 1
ATOM 9978 O O . GLY B 1 574 ? 24.719 16.703 19.656 1 96.44 574 GLY B O 1
ATOM 9979 N N . TRP B 1 575 ? 26.188 17.375 18.109 1 97.69 575 TRP B N 1
ATOM 9980 C CA . TRP B 1 575 ? 27.406 16.969 18.797 1 97.69 575 TRP B CA 1
ATOM 9981 C C . TRP B 1 575 ? 28 18.125 19.578 1 97.69 575 TRP B C 1
ATOM 9983 O O . TRP B 1 575 ? 28.125 19.234 19.047 1 97.69 575 TRP B O 1
ATOM 9993 N N . ASP B 1 576 ? 28.375 17.906 20.828 1 96.5 576 ASP B N 1
ATOM 9994 C CA . ASP B 1 576 ? 28.984 18.906 21.703 1 96.5 576 ASP B CA 1
ATOM 9995 C C . ASP B 1 576 ? 30.484 18.641 21.891 1 96.5 576 ASP B C 1
ATOM 9997 O O . ASP B 1 576 ? 30.875 17.5 22.172 1 96.5 576 ASP B O 1
ATOM 10001 N N . THR B 1 577 ? 31.234 19.688 21.75 1 95.62 577 THR B N 1
ATOM 10002 C CA . THR B 1 577 ? 32.656 19.562 22.109 1 95.62 577 THR B CA 1
ATOM 10003 C C . THR B 1 577 ? 32.812 19.5 23.625 1 95.62 577 THR B C 1
ATOM 10005 O O . THR B 1 577 ? 31.938 19.906 24.375 1 95.62 577 THR B O 1
ATOM 10008 N N . ASP B 1 578 ? 33.969 18.922 23.984 1 92.38 578 ASP B N 1
ATOM 10009 C CA . ASP B 1 578 ? 34.406 19.047 25.375 1 92.38 578 ASP B CA 1
ATOM 10010 C C . ASP B 1 578 ? 34.781 20.484 25.703 1 92.38 578 ASP B C 1
ATOM 10012 O O . ASP B 1 578 ? 35.031 21.297 24.797 1 92.38 578 ASP B O 1
ATOM 10016 N N . ALA B 1 579 ? 34.719 20.719 27.031 1 87.94 579 ALA B N 1
ATOM 10017 C CA . ALA B 1 579 ? 35.156 22.031 27.469 1 87.94 579 ALA B CA 1
ATOM 10018 C C . ALA B 1 579 ? 36.688 22.078 27.562 1 87.94 579 ALA B C 1
ATOM 10020 O O . ALA B 1 579 ? 37.25 21.828 28.625 1 87.94 579 ALA B O 1
ATOM 10021 N N . THR B 1 580 ? 37.344 22.25 26.531 1 88.38 580 THR B N 1
ATOM 10022 C CA . THR B 1 580 ? 38.781 22.312 26.453 1 88.38 580 THR B CA 1
ATOM 10023 C C . THR B 1 580 ? 39.219 23.375 25.453 1 88.38 580 THR B C 1
ATOM 10025 O O . THR B 1 580 ? 38.438 23.859 24.656 1 88.38 580 THR B O 1
ATOM 10028 N N . ARG B 1 581 ? 40.531 23.719 25.5 1 88.25 581 ARG B N 1
ATOM 10029 C CA . ARG B 1 581 ? 41.062 24.703 24.578 1 88.25 581 ARG B CA 1
ATOM 10030 C C . ARG B 1 581 ? 41.625 24.031 23.328 1 88.25 581 ARG B C 1
ATOM 10032 O O . ARG B 1 581 ? 41.875 24.703 22.312 1 88.25 581 ARG B O 1
ATOM 10039 N N . SER B 1 582 ? 41.812 22.828 23.422 1 92.62 582 SER B N 1
ATOM 10040 C CA . SER B 1 582 ? 42.375 22.094 22.281 1 92.62 582 SER B CA 1
ATOM 10041 C C . SER B 1 582 ? 41.375 21.969 21.156 1 92.62 582 SER B C 1
ATOM 10043 O O . SER B 1 582 ? 40.188 21.828 21.391 1 92.62 582 SER B O 1
ATOM 10045 N N . PRO B 1 583 ? 41.875 22.078 19.891 1 95.19 583 PRO B N 1
ATOM 10046 C CA . PRO B 1 583 ? 40.969 21.844 18.781 1 95.19 583 PRO B CA 1
ATOM 10047 C C . PRO B 1 583 ? 40.312 20.469 18.844 1 95.19 583 PRO B C 1
ATOM 10049 O O . PRO B 1 583 ? 40.938 19.5 19.281 1 95.19 583 PRO B O 1
ATOM 10052 N N . GLN B 1 584 ? 39.062 20.406 18.453 1 96.44 584 GLN B N 1
ATOM 10053 C CA . GLN B 1 584 ? 38.312 19.172 18.375 1 96.44 584 GLN B CA 1
ATOM 10054 C C . GLN B 1 584 ? 37.719 18.984 16.969 1 96.44 584 GLN B C 1
ATOM 10056 O O . GLN B 1 584 ? 37.688 19.922 16.172 1 96.44 584 GLN B O 1
ATOM 10061 N N . TRP B 1 585 ? 37.375 17.75 16.609 1 97.19 585 TRP B N 1
ATOM 10062 C CA . TRP B 1 585 ? 36.969 17.516 15.234 1 97.19 585 TRP B CA 1
ATOM 10063 C C . TRP B 1 585 ? 35.75 16.594 15.172 1 97.19 585 TRP B C 1
ATOM 10065 O O . TRP B 1 585 ? 35.5 15.812 16.094 1 97.19 585 TRP B O 1
ATOM 10075 N N . PHE B 1 586 ? 34.969 16.703 14.188 1 98.19 586 PHE B N 1
ATOM 10076 C CA . PHE B 1 586 ? 33.906 15.828 13.742 1 98.19 586 PHE B CA 1
ATOM 10077 C C . PHE B 1 586 ? 34.156 15.352 12.32 1 98.19 586 PHE B C 1
ATOM 10079 O O . PHE B 1 586 ? 34.281 16.156 11.406 1 98.19 586 PHE B O 1
ATOM 10086 N N . ALA B 1 587 ? 34.125 14.008 12.141 1 97.94 587 ALA B N 1
ATOM 10087 C CA . ALA B 1 587 ? 34.469 13.453 10.828 1 97.94 587 ALA B CA 1
ATOM 10088 C C . ALA B 1 587 ? 33.312 12.641 10.266 1 97.94 587 ALA B C 1
ATOM 10090 O O . ALA B 1 587 ? 32.531 12.047 11.016 1 97.94 587 ALA B O 1
ATOM 10091 N N . ILE B 1 588 ? 33.188 12.648 8.969 1 98.44 588 ILE B N 1
ATOM 10092 C CA . ILE B 1 588 ? 32.25 11.828 8.219 1 98.44 588 ILE B CA 1
ATOM 10093 C C . ILE B 1 588 ? 33 10.891 7.281 1 98.44 588 ILE B C 1
ATOM 10095 O O . ILE B 1 588 ? 33.812 11.336 6.48 1 98.44 588 ILE B O 1
ATOM 10099 N N . ASP B 1 589 ? 32.75 9.633 7.406 1 97.88 589 ASP B N 1
ATOM 10100 C CA . ASP B 1 589 ? 33.219 8.602 6.484 1 97.88 589 ASP B CA 1
ATOM 10101 C C . ASP B 1 589 ? 32.125 8.188 5.516 1 97.88 589 ASP B C 1
ATOM 10103 O O . ASP B 1 589 ? 31.109 7.594 5.922 1 97.88 589 ASP B O 1
ATOM 10107 N N . PHE B 1 590 ? 32.344 8.43 4.234 1 97.25 590 PHE B N 1
ATOM 10108 C CA . PHE B 1 590 ? 31.297 8.141 3.244 1 97.25 590 PHE B CA 1
ATOM 10109 C C . PHE B 1 590 ? 31.328 6.672 2.848 1 97.25 590 PHE B C 1
ATOM 10111 O O . PHE B 1 590 ? 30.375 6.176 2.23 1 97.25 590 PHE B O 1
ATOM 10118 N N . GLY B 1 591 ? 32.312 5.953 3.174 1 95.44 591 GLY B N 1
ATOM 10119 C CA . GLY B 1 591 ? 32.469 4.555 2.811 1 95.44 591 GLY B CA 1
ATOM 10120 C C . GLY B 1 591 ? 32.875 4.352 1.365 1 95.44 591 GLY B C 1
ATOM 10121 O O . GLY B 1 591 ? 33.156 3.225 0.94 1 95.44 591 GLY B O 1
ATOM 10122 N N . LYS B 1 592 ? 32.906 5.375 0.562 1 93.94 592 LYS B N 1
ATOM 10123 C CA . LYS B 1 592 ? 33.281 5.402 -0.85 1 93.94 592 LYS B CA 1
ATOM 10124 C C . LYS B 1 592 ? 33.688 6.809 -1.284 1 93.94 592 LYS B C 1
ATOM 10126 O O . LYS B 1 592 ? 33.344 7.789 -0.623 1 93.94 592 LYS B O 1
ATOM 10131 N N . PRO B 1 593 ? 34.438 6.918 -2.406 1 95.25 593 PRO B N 1
ATOM 10132 C CA . PRO B 1 593 ? 34.75 8.266 -2.91 1 95.25 593 PRO B CA 1
ATOM 10133 C C . PRO B 1 593 ? 33.469 8.992 -3.383 1 95.25 593 PRO B C 1
ATOM 10135 O O . PRO B 1 593 ? 32.625 8.406 -4.062 1 95.25 593 PRO B O 1
ATOM 10138 N N . VAL B 1 594 ? 33.375 10.203 -2.941 1 95.69 594 VAL B N 1
ATOM 10139 C CA . VAL B 1 594 ? 32.25 11.047 -3.365 1 95.69 594 VAL B CA 1
ATOM 10140 C C . VAL B 1 594 ? 32.781 12.398 -3.842 1 95.69 594 VAL B C 1
ATOM 10142 O O . VAL B 1 594 ? 33.844 12.844 -3.416 1 95.69 594 VAL B O 1
ATOM 10145 N N . ARG B 1 595 ? 32 13.039 -4.797 1 95.19 595 ARG B N 1
ATOM 10146 C CA . ARG B 1 595 ? 32.312 14.383 -5.262 1 95.19 595 ARG B CA 1
ATOM 10147 C C . ARG B 1 595 ? 31.719 15.438 -4.344 1 95.19 595 ARG B C 1
ATOM 10149 O O . ARG B 1 595 ? 30.5 15.453 -4.129 1 95.19 595 ARG B O 1
ATOM 10156 N N . LEU B 1 596 ? 32.531 16.297 -3.787 1 94.88 596 LEU B N 1
ATOM 10157 C CA . LEU B 1 596 ? 32.094 17.281 -2.799 1 94.88 596 LEU B CA 1
ATOM 10158 C C . LEU B 1 596 ? 32.438 18.703 -3.254 1 94.88 596 LEU B C 1
ATOM 10160 O O . LEU B 1 596 ? 33.531 18.922 -3.803 1 94.88 596 LEU B O 1
ATOM 10164 N N . THR B 1 597 ? 31.469 19.703 -3.055 1 94.12 597 THR B N 1
ATOM 10165 C CA . THR B 1 597 ? 31.734 21.062 -3.51 1 94.12 597 THR B CA 1
ATOM 10166 C C . THR B 1 597 ? 31.359 22.078 -2.43 1 94.12 597 THR B C 1
ATOM 10168 O O . THR B 1 597 ? 31.766 23.25 -2.496 1 94.12 597 THR B O 1
ATOM 10171 N N . ARG B 1 598 ? 30.562 21.703 -1.467 1 94.56 598 ARG B N 1
ATOM 10172 C CA . ARG B 1 598 ? 30.141 22.703 -0.484 1 94.56 598 ARG B CA 1
ATOM 10173 C C . ARG B 1 598 ? 29.672 22.047 0.803 1 94.56 598 ARG B C 1
ATOM 10175 O O . ARG B 1 598 ? 29.406 20.844 0.825 1 94.56 598 ARG B O 1
ATOM 10182 N N . ALA B 1 599 ? 29.641 22.828 1.84 1 96.19 599 ALA B N 1
ATOM 10183 C CA . ALA B 1 599 ? 29.125 22.422 3.15 1 96.19 599 ALA B CA 1
ATOM 10184 C C . ALA B 1 599 ? 28.203 23.484 3.727 1 96.19 599 ALA B C 1
ATOM 10186 O O . ALA B 1 599 ? 28.375 24.672 3.475 1 96.19 599 ALA B O 1
ATOM 10187 N N . GLU B 1 600 ? 27.172 23.062 4.34 1 96.94 600 GLU B N 1
ATOM 10188 C CA . GLU B 1 600 ? 26.328 23.859 5.219 1 96.94 600 GLU B CA 1
ATOM 10189 C C . GLU B 1 600 ? 26.484 23.438 6.676 1 96.94 600 GLU B C 1
ATOM 10191 O O . GLU B 1 600 ? 26.109 22.312 7.039 1 96.94 600 GLU B O 1
ATOM 10196 N N . ILE B 1 601 ? 27.031 24.312 7.48 1 97.75 601 ILE B N 1
ATOM 10197 C CA . ILE B 1 601 ? 27.344 23.984 8.867 1 97.75 601 ILE B CA 1
ATOM 10198 C C . ILE B 1 601 ? 26.422 24.75 9.805 1 97.75 601 ILE B C 1
ATOM 10200 O O . ILE B 1 601 ? 26.359 25.984 9.75 1 97.75 601 ILE B O 1
ATOM 10204 N N . ALA B 1 602 ? 25.75 24.094 10.641 1 98.62 602 ALA B N 1
ATOM 10205 C CA . ALA B 1 602 ? 24.859 24.719 11.609 1 98.62 602 ALA B CA 1
ATOM 10206 C C . ALA B 1 602 ? 25.406 24.609 13.023 1 98.62 602 ALA B C 1
ATOM 10208 O O . ALA B 1 602 ? 25.625 23.5 13.531 1 98.62 602 ALA B O 1
ATOM 10209 N N . PHE B 1 603 ? 25.656 25.75 13.656 1 98.25 603 PHE B N 1
ATOM 10210 C CA . PHE B 1 603 ? 26.125 25.812 15.039 1 98.25 603 PHE B CA 1
ATOM 10211 C C . PHE B 1 603 ? 25.031 26.375 15.945 1 98.25 603 PHE B C 1
ATOM 10213 O O . PHE B 1 603 ? 24.297 27.281 15.555 1 98.25 603 PHE B O 1
ATOM 10220 N N . PHE B 1 604 ? 24.906 25.812 17.109 1 98.38 604 PHE B N 1
ATOM 10221 C CA . PHE B 1 604 ? 23.969 26.297 18.109 1 98.38 604 PHE B CA 1
ATOM 10222 C C . PHE B 1 604 ? 24.656 27.234 19.094 1 98.38 604 PHE B C 1
ATOM 10224 O O . PHE B 1 604 ? 25.781 26.984 19.5 1 98.38 604 PHE B O 1
ATOM 10231 N N . THR B 1 605 ? 24.031 28.328 19.406 1 97.5 605 THR B N 1
ATOM 10232 C CA . THR B 1 605 ? 24.484 29.219 20.469 1 97.5 605 THR B CA 1
ATOM 10233 C C . THR B 1 605 ? 23.344 29.531 21.422 1 97.5 605 THR B C 1
ATOM 10235 O O . THR B 1 605 ? 22.188 29.641 21 1 97.5 605 THR B O 1
ATOM 10238 N N . ASP B 1 606 ? 23.625 29.641 22.719 1 95.75 606 ASP B N 1
ATOM 10239 C CA . ASP B 1 606 ? 22.609 29.969 23.719 1 95.75 606 ASP B CA 1
ATOM 10240 C C . ASP B 1 606 ? 23.031 31.203 24.516 1 95.75 606 ASP B C 1
ATOM 10242 O O . ASP B 1 606 ? 22.375 31.562 25.5 1 95.75 606 ASP B O 1
ATOM 10246 N N . GLY B 1 607 ? 24.109 31.828 24.125 1 92.69 607 GLY B N 1
ATOM 10247 C CA . GLY B 1 607 ? 24.625 33 24.828 1 92.69 607 GLY B CA 1
ATOM 10248 C C . GLY B 1 607 ? 25.203 32.656 26.188 1 92.69 607 GLY B C 1
ATOM 10249 O O . GLY B 1 607 ? 25.594 33.531 26.953 1 92.69 607 GLY B O 1
ATOM 10250 N N . LYS B 1 608 ? 25.281 31.484 26.5 1 94.75 608 LYS B N 1
ATOM 10251 C CA . LYS B 1 608 ? 25.781 31.047 27.797 1 94.75 608 LYS B CA 1
ATOM 10252 C C . LYS B 1 608 ? 26.875 30 27.641 1 94.75 608 LYS B C 1
ATOM 10254 O O . LYS B 1 608 ? 28.062 30.328 27.609 1 94.75 608 LYS B O 1
ATOM 10259 N N . THR B 1 609 ? 26.531 28.781 27.438 1 95.69 609 THR B N 1
ATOM 10260 C CA . THR B 1 609 ? 27.438 27.641 27.422 1 95.69 609 THR B CA 1
ATOM 10261 C C . THR B 1 609 ? 28 27.438 26.016 1 95.69 609 THR B C 1
ATOM 10263 O O . THR B 1 609 ? 29.188 27.125 25.859 1 95.69 609 THR B O 1
ATOM 10266 N N . PHE B 1 610 ? 27.156 27.531 25.047 1 97.31 610 PHE B N 1
ATOM 10267 C CA . PHE B 1 610 ? 27.531 27.219 23.672 1 97.31 610 PHE B CA 1
ATOM 10268 C C . PHE B 1 610 ? 27.734 28.484 22.859 1 97.31 610 PHE B C 1
ATOM 10270 O O . PHE B 1 610 ? 26.922 29.422 22.938 1 97.31 610 PHE B O 1
ATOM 10277 N N . ALA B 1 611 ? 28.781 28.594 22.125 1 96.88 611 ALA B N 1
ATOM 10278 C CA . ALA B 1 611 ? 29.109 29.672 21.219 1 96.88 611 ALA B CA 1
ATOM 10279 C C . ALA B 1 611 ? 29.656 29.141 19.906 1 96.88 611 ALA B C 1
ATOM 10281 O O . ALA B 1 611 ? 30.078 27.984 19.812 1 96.88 611 ALA B O 1
ATOM 10282 N N . VAL B 1 612 ? 29.656 29.984 18.859 1 96.5 612 VAL B N 1
ATOM 10283 C CA . VAL B 1 612 ? 30.328 29.641 17.625 1 96.5 612 VAL B CA 1
ATOM 10284 C C . VAL B 1 612 ? 31.828 29.484 17.875 1 96.5 612 VAL B C 1
ATOM 10286 O O . VAL B 1 612 ? 32.406 30.156 18.734 1 96.5 612 VAL B O 1
ATOM 10289 N N . PRO B 1 613 ? 32.406 28.609 17.109 1 95.75 613 PRO B N 1
ATOM 10290 C CA . PRO B 1 613 ? 33.875 28.469 17.297 1 95.75 613 PRO B CA 1
ATOM 10291 C C . PRO B 1 613 ? 34.625 29.734 16.891 1 95.75 613 PRO B C 1
ATOM 10293 O O . PRO B 1 613 ? 34.188 30.469 16 1 95.75 613 PRO B O 1
ATOM 10296 N N . ARG B 1 614 ? 35.719 29.906 17.547 1 93.38 614 ARG B N 1
ATOM 10297 C CA . ARG B 1 614 ? 36.625 31 17.188 1 93.38 614 ARG B CA 1
ATOM 10298 C C . ARG B 1 614 ? 37.188 30.812 15.781 1 93.38 614 ARG B C 1
ATOM 10300 O O . ARG B 1 614 ? 37.344 31.781 15.047 1 93.38 614 ARG B O 1
ATOM 10307 N N . GLU B 1 615 ? 37.531 29.609 15.555 1 92.56 615 GLU B N 1
ATOM 10308 C CA . GLU B 1 615 ? 38.031 29.203 14.25 1 92.56 615 GLU B CA 1
ATOM 10309 C C . GLU B 1 615 ? 37.469 27.828 13.852 1 92.56 615 GLU B C 1
ATOM 10311 O O . GLU B 1 615 ? 37.219 26.984 14.711 1 92.56 615 GLU B O 1
ATOM 10316 N N . TYR B 1 616 ? 37.312 27.656 12.5 1 95.06 616 TYR B N 1
ATOM 10317 C CA . TYR B 1 616 ? 36.969 26.328 11.984 1 95.06 616 TYR B CA 1
ATOM 10318 C C . TYR B 1 616 ? 37.656 26.078 10.656 1 95.06 616 TYR B C 1
ATOM 10320 O O . TYR B 1 616 ? 38.031 27.016 9.953 1 95.06 616 TYR B O 1
ATOM 10328 N N . ARG B 1 617 ? 37.938 24.922 10.336 1 92.94 617 ARG B N 1
ATOM 10329 C CA . ARG B 1 617 ? 38.469 24.516 9.039 1 92.94 617 ARG B CA 1
ATOM 10330 C C . ARG B 1 617 ? 37.906 23.156 8.625 1 92.94 617 ARG B C 1
ATOM 10332 O O . ARG B 1 617 ? 37.562 22.328 9.477 1 92.94 617 ARG B O 1
ATOM 10339 N N . LEU B 1 618 ? 37.812 22.922 7.34 1 95.25 618 LEU B N 1
ATOM 10340 C CA . LEU B 1 618 ? 37.438 21.641 6.77 1 95.25 618 LEU B CA 1
ATOM 10341 C C . LEU B 1 618 ? 38.625 20.953 6.121 1 95.25 618 LEU B C 1
ATOM 10343 O O . LEU B 1 618 ? 39.469 21.594 5.492 1 95.25 618 LEU B O 1
ATOM 10347 N N . GLN B 1 619 ? 38.688 19.672 6.363 1 95.19 619 GLN B N 1
ATOM 10348 C CA . GLN B 1 619 ? 39.688 18.859 5.715 1 95.19 619 GLN B CA 1
ATOM 10349 C C . GLN B 1 619 ? 39.062 17.656 5.004 1 95.19 619 GLN B C 1
ATOM 10351 O O . GLN B 1 619 ? 38.031 17.156 5.438 1 95.19 619 GLN B O 1
ATOM 10356 N N . VAL B 1 620 ? 39.656 17.297 3.877 1 95.44 620 VAL B N 1
ATOM 10357 C CA . VAL B 1 620 ? 39.25 16.109 3.154 1 95.44 620 VAL B CA 1
ATOM 10358 C C . VAL B 1 620 ? 40.375 15.086 3.135 1 95.44 620 VAL B C 1
ATOM 10360 O O . VAL B 1 620 ? 41.562 15.445 3.314 1 95.44 620 VAL B O 1
ATOM 10363 N N . ARG B 1 621 ? 40.062 13.914 3.041 1 92.81 621 ARG B N 1
ATOM 10364 C CA . ARG B 1 621 ? 41.031 12.828 2.941 1 92.81 621 ARG B CA 1
ATOM 10365 C C . ARG B 1 621 ? 40.75 11.945 1.725 1 92.81 621 ARG B C 1
ATOM 10367 O O . ARG B 1 621 ? 39.625 11.484 1.536 1 92.81 621 ARG B O 1
ATOM 10374 N N . SER B 1 622 ? 41.688 12.07 0.774 1 81.62 622 SER B N 1
ATOM 10375 C CA . SER B 1 622 ? 41.719 11.094 -0.311 1 81.62 622 SER B CA 1
ATOM 10376 C C . SER B 1 622 ? 42.938 10.188 -0.212 1 81.62 622 SER B C 1
ATOM 10378 O O . SER B 1 622 ? 44.062 10.656 -0.348 1 81.62 622 SER B O 1
ATOM 10380 N N . GLY B 1 623 ? 42.844 8.961 0.268 1 80.88 623 GLY B N 1
ATOM 10381 C CA . GLY B 1 623 ? 43.969 8.109 0.573 1 80.88 623 GLY B CA 1
ATOM 10382 C C . GLY B 1 623 ? 44.406 8.18 2.029 1 80.88 623 GLY B C 1
ATOM 10383 O O . GLY B 1 623 ? 43.562 7.988 2.928 1 80.88 623 GLY B O 1
ATOM 10384 N N . ASN B 1 624 ? 45.656 8.594 2.279 1 83.44 624 ASN B N 1
ATOM 10385 C CA . ASN B 1 624 ? 46.156 8.398 3.635 1 83.44 624 ASN B CA 1
ATOM 10386 C C . ASN B 1 624 ? 46.375 9.727 4.352 1 83.44 624 ASN B C 1
ATOM 10388 O O . ASN B 1 624 ? 46.719 9.75 5.527 1 83.44 624 ASN B O 1
ATOM 10392 N N . ALA B 1 625 ? 46.062 10.852 3.76 1 89 625 ALA B N 1
ATOM 10393 C CA . ALA B 1 625 ? 46.375 12.102 4.438 1 89 625 ALA B CA 1
ATOM 10394 C C . ALA B 1 625 ? 45.219 13.07 4.41 1 89 625 ALA B C 1
ATOM 10396 O O . ALA B 1 625 ? 44.469 13.148 3.418 1 89 625 ALA B O 1
ATOM 10397 N N . TRP B 1 626 ? 45.031 13.773 5.539 1 94.19 626 TRP B N 1
ATOM 10398 C CA . TRP B 1 626 ? 44.062 14.867 5.617 1 94.19 626 TRP B CA 1
ATOM 10399 C C . TRP B 1 626 ? 44.625 16.141 4.984 1 94.19 626 TRP B C 1
ATOM 10401 O O . TRP B 1 626 ? 45.812 16.484 5.211 1 94.19 626 TRP B O 1
ATOM 10411 N N . GLN B 1 627 ? 43.844 16.812 4.125 1 92.31 627 GLN B N 1
ATOM 10412 C CA . GLN B 1 627 ? 44.219 18.062 3.488 1 92.31 627 GLN B CA 1
ATOM 10413 C C . GLN B 1 627 ? 43.156 19.141 3.711 1 92.31 627 GLN B C 1
ATOM 10415 O O . GLN B 1 627 ? 41.969 18.859 3.637 1 92.31 627 GLN B O 1
ATOM 10420 N N . ASP B 1 628 ? 43.594 20.312 3.969 1 90.94 628 ASP B N 1
ATOM 10421 C CA . ASP B 1 628 ? 42.688 21.438 4.141 1 90.94 628 ASP B CA 1
ATOM 10422 C C . ASP B 1 628 ? 41.969 21.766 2.834 1 90.94 628 ASP B C 1
ATOM 10424 O O . ASP B 1 628 ? 42.562 21.703 1.757 1 90.94 628 ASP B O 1
ATOM 10428 N N . VAL B 1 629 ? 40.781 21.938 3.059 1 87.31 629 VAL B N 1
ATOM 10429 C CA . VAL B 1 629 ? 40.031 22.484 1.942 1 87.31 629 VAL B CA 1
ATOM 10430 C C . VAL B 1 629 ? 40.156 24.016 1.927 1 87.31 629 VAL B C 1
ATOM 10432 O O . VAL B 1 629 ? 40.188 24.641 2.982 1 87.31 629 VAL B O 1
ATOM 10435 N N . ALA B 1 630 ? 40.719 24.562 0.893 1 71.5 630 ALA B N 1
ATOM 10436 C CA . ALA B 1 630 ? 40.875 26.016 0.887 1 71.5 630 ALA B CA 1
ATOM 10437 C C . ALA B 1 630 ? 39.5 26.688 0.948 1 71.5 630 ALA B C 1
ATOM 10439 O O . ALA B 1 630 ? 38.75 26.656 -0.022 1 71.5 630 ALA B O 1
ATOM 10440 N N . PRO B 1 631 ? 39.188 26.969 2.086 1 64.62 631 PRO B N 1
ATOM 10441 C CA . PRO B 1 631 ? 37.844 27.5 2.334 1 64.62 631 PRO B CA 1
ATOM 10442 C C . PRO B 1 631 ? 37.656 28.922 1.815 1 64.62 631 PRO B C 1
ATOM 10444 O O . PRO B 1 631 ? 38.562 29.75 1.959 1 64.62 631 PRO B O 1
ATOM 10447 N N . SER B 1 632 ? 37.031 29.234 0.853 1 60.53 632 SER B N 1
ATOM 10448 C CA . SER B 1 632 ? 36.438 30.547 0.65 1 60.53 632 SER B CA 1
ATOM 10449 C C . SER B 1 632 ? 35.344 30.812 1.668 1 60.53 632 SER B C 1
ATOM 10451 O O . SER B 1 632 ? 34.688 31.859 1.626 1 60.53 632 SER B O 1
ATOM 10453 N N . GLY B 1 633 ? 35.406 30.188 2.826 1 63.56 633 GLY B N 1
ATOM 10454 C CA . GLY B 1 633 ? 34.094 30.156 3.498 1 63.56 633 GLY B CA 1
ATOM 10455 C C . GLY B 1 633 ? 33.875 31.359 4.379 1 63.56 633 GLY B C 1
ATOM 10456 O O . GLY B 1 633 ? 34.75 32.219 4.52 1 63.56 633 GLY B O 1
ATOM 10457 N N . SER B 1 634 ? 32.594 31.656 4.738 1 75.88 634 SER B N 1
ATOM 10458 C CA . SER B 1 634 ? 31.984 32.719 5.539 1 75.88 634 SER B CA 1
ATOM 10459 C C . SER B 1 634 ? 32.344 32.562 7.016 1 75.88 634 SER B C 1
ATOM 10461 O O . SER B 1 634 ? 32.781 31.5 7.441 1 75.88 634 SER B O 1
ATOM 10463 N N . ARG B 1 635 ? 32.375 33.625 7.688 1 89 635 ARG B N 1
ATOM 10464 C CA . ARG B 1 635 ? 32.469 33.594 9.141 1 89 635 ARG B CA 1
ATOM 10465 C C . ARG B 1 635 ? 31.391 32.688 9.734 1 89 635 ARG B C 1
ATOM 10467 O O . ARG B 1 635 ? 30.266 32.656 9.234 1 89 635 ARG B O 1
ATOM 10474 N N . ALA B 1 636 ? 31.797 31.938 10.766 1 94.75 636 ALA B N 1
ATOM 10475 C CA . ALA B 1 636 ? 30.828 31.078 11.453 1 94.75 636 ALA B CA 1
ATOM 10476 C C . ALA B 1 636 ? 29.703 31.906 12.062 1 94.75 636 ALA B C 1
ATOM 10478 O O . ALA B 1 636 ? 29.953 32.969 12.656 1 94.75 636 ALA B O 1
ATOM 10479 N N . ILE B 1 637 ? 28.516 31.484 11.906 1 96.19 637 ILE B N 1
ATOM 10480 C CA . ILE B 1 637 ? 27.391 32.188 12.523 1 96.19 637 ILE B CA 1
ATOM 10481 C C . ILE B 1 637 ? 26.609 31.219 13.414 1 96.19 637 ILE B C 1
ATOM 10483 O O . ILE B 1 637 ? 26.547 30.016 13.141 1 96.19 637 ILE B O 1
ATOM 10487 N N . GLY B 1 638 ? 26.094 31.719 14.555 1 97.56 638 GLY B N 1
ATOM 10488 C CA . GLY B 1 638 ? 25.281 30.953 15.469 1 97.56 638 GLY B CA 1
ATOM 10489 C C . GLY B 1 638 ? 23.797 30.953 15.117 1 97.56 638 GLY B C 1
ATOM 10490 O O . GLY B 1 638 ? 23.266 31.984 14.672 1 97.56 638 GLY B O 1
ATOM 10491 N N . ASN B 1 639 ? 23.188 29.797 15.289 1 98.25 639 ASN B N 1
ATOM 10492 C CA . ASN B 1 639 ? 21.75 29.656 15.062 1 98.25 639 ASN B CA 1
ATOM 10493 C C . ASN B 1 639 ? 21.375 30.094 13.648 1 98.25 639 ASN B C 1
ATOM 10495 O O . ASN B 1 639 ? 20.406 30.844 13.461 1 98.25 639 ASN B O 1
ATOM 10499 N N . GLY B 1 640 ? 22.094 29.719 12.75 1 97.44 640 GLY B N 1
ATOM 10500 C CA . GLY B 1 640 ? 21.984 29.859 11.305 1 97.44 640 GLY B CA 1
ATOM 10501 C C . GLY B 1 640 ? 22.875 28.922 10.531 1 97.44 640 GLY B C 1
ATOM 10502 O O . GLY B 1 640 ? 23.375 27.938 11.086 1 97.44 640 GLY B O 1
ATOM 10503 N N . ILE B 1 641 ? 23.031 29.156 9.25 1 97.25 641 ILE B N 1
ATOM 10504 C CA . ILE B 1 641 ? 23.812 28.25 8.406 1 97.25 641 ILE B CA 1
ATOM 10505 C C . ILE B 1 641 ? 25.094 28.953 7.949 1 97.25 641 ILE B C 1
ATOM 10507 O O . ILE B 1 641 ? 25.047 30.016 7.328 1 97.25 641 ILE B O 1
ATOM 10511 N N . THR B 1 642 ? 26.219 28.391 8.281 1 96.62 642 THR B N 1
ATOM 10512 C CA . THR B 1 642 ? 27.516 28.781 7.723 1 96.62 642 THR B CA 1
ATOM 10513 C C . THR B 1 642 ? 27.766 28.062 6.398 1 96.62 642 THR B C 1
ATOM 10515 O O . THR B 1 642 ? 27.875 26.844 6.359 1 96.62 642 THR B O 1
ATOM 10518 N N . HIS B 1 643 ? 27.922 28.828 5.348 1 94.81 643 HIS B N 1
ATOM 10519 C CA . HIS B 1 643 ? 28.125 28.25 4.02 1 94.81 643 HIS B CA 1
ATOM 10520 C C . HIS B 1 643 ? 29.594 28.234 3.654 1 94.81 643 HIS B C 1
ATOM 10522 O O . HIS B 1 643 ? 30.312 29.219 3.848 1 94.81 643 HIS B O 1
ATOM 10528 N N . VAL B 1 644 ? 30.016 27.109 3.189 1 94.44 644 VAL B N 1
ATOM 10529 C CA . VAL B 1 644 ? 31.375 26.938 2.707 1 94.44 644 VAL B CA 1
ATOM 10530 C C . VAL B 1 644 ? 31.359 26.328 1.31 1 94.44 644 VAL B C 1
ATOM 10532 O O . VAL B 1 644 ? 30.625 25.359 1.056 1 94.44 644 VAL B O 1
ATOM 10535 N N . ARG B 1 645 ? 32.094 26.875 0.4 1 93.75 645 ARG B N 1
ATOM 10536 C CA . ARG B 1 645 ? 32.219 26.359 -0.955 1 93.75 645 ARG B CA 1
ATOM 10537 C C . ARG B 1 645 ? 33.688 26.203 -1.356 1 93.75 645 ARG B C 1
ATOM 10539 O O . ARG B 1 645 ? 34.531 26.969 -0.917 1 93.75 645 ARG B O 1
ATOM 10546 N N . TRP B 1 646 ? 33.969 25.219 -2.143 1 92.88 646 TRP B N 1
ATOM 10547 C CA . TRP B 1 646 ? 35.312 24.984 -2.631 1 92.88 646 TRP B CA 1
ATOM 10548 C C . TRP B 1 646 ? 35.281 24.312 -3.998 1 92.88 646 TRP B C 1
ATOM 10550 O O . TRP B 1 646 ? 34.219 23.984 -4.52 1 92.88 646 TRP B O 1
ATOM 10560 N N . THR B 1 647 ? 36.469 24.25 -4.637 1 91.69 647 THR B N 1
ATOM 10561 C CA . THR B 1 647 ? 36.594 23.531 -5.902 1 91.69 647 THR B CA 1
ATOM 10562 C C . THR B 1 647 ? 36.25 22.047 -5.727 1 91.69 647 THR B C 1
ATOM 10564 O O . THR B 1 647 ? 36.656 21.438 -4.742 1 91.69 647 THR B O 1
ATOM 10567 N N . GLU B 1 648 ? 35.531 21.609 -6.66 1 93.12 648 GLU B N 1
ATOM 10568 C CA . GLU B 1 648 ? 35.062 20.219 -6.586 1 93.12 648 GLU B CA 1
ATOM 10569 C C . GLU B 1 648 ? 36.219 19.281 -6.289 1 93.12 648 GLU B C 1
ATOM 10571 O O . GLU B 1 648 ? 37.281 19.359 -6.926 1 93.12 648 GLU B O 1
ATOM 10576 N N . THR B 1 649 ? 36.062 18.375 -5.402 1 92.44 649 THR B N 1
ATOM 10577 C CA . THR B 1 649 ? 37.062 17.391 -5.004 1 92.44 649 THR B CA 1
ATOM 10578 C C . THR B 1 649 ? 36.438 16.031 -4.762 1 92.44 649 THR B C 1
ATOM 10580 O O . THR B 1 649 ? 35.25 15.945 -4.414 1 92.44 649 THR B O 1
ATOM 10583 N N . VAL B 1 650 ? 37.188 14.992 -5.02 1 94.81 650 VAL B N 1
ATOM 10584 C CA . VAL B 1 650 ? 36.75 13.633 -4.734 1 94.81 650 VAL B CA 1
ATOM 10585 C C . VAL B 1 650 ? 37.406 13.125 -3.459 1 94.81 650 VAL B C 1
ATOM 10587 O O . VAL B 1 650 ? 38.656 13.188 -3.326 1 94.81 650 VAL B O 1
ATOM 10590 N N . ALA B 1 651 ? 36.625 12.75 -2.498 1 95.5 651 ALA B N 1
ATOM 10591 C CA . ALA B 1 651 ? 37.156 12.258 -1.225 1 95.5 651 ALA B CA 1
ATOM 10592 C C . ALA B 1 651 ? 36.25 11.188 -0.629 1 95.5 651 ALA B C 1
ATOM 10594 O O . ALA B 1 651 ? 35.062 11.102 -0.984 1 95.5 651 ALA B O 1
ATOM 10595 N N . ASP B 1 652 ? 36.812 10.359 0.278 1 96.25 652 ASP B N 1
ATOM 10596 C CA . ASP B 1 652 ? 36 9.344 0.941 1 96.25 652 ASP B CA 1
ATOM 10597 C C . ASP B 1 652 ? 35.719 9.734 2.387 1 96.25 652 ASP B C 1
ATOM 10599 O O . ASP B 1 652 ? 34.875 9.109 3.043 1 96.25 652 ASP B O 1
ATOM 10603 N N . ARG B 1 653 ? 36.406 10.766 2.85 1 97.5 653 ARG B N 1
ATOM 10604 C CA . ARG B 1 653 ? 36.156 11.289 4.191 1 97.5 653 ARG B CA 1
ATOM 10605 C C . ARG B 1 653 ? 36.281 12.805 4.219 1 97.5 653 ARG B C 1
ATOM 10607 O O . ARG B 1 653 ? 37.031 13.383 3.414 1 97.5 653 ARG B O 1
ATOM 10614 N N . ILE B 1 654 ? 35.594 13.414 5.121 1 97.44 654 ILE B N 1
ATOM 10615 C CA . ILE B 1 654 ? 35.719 14.844 5.395 1 97.44 654 ILE B CA 1
ATOM 10616 C C . ILE B 1 654 ? 35.594 15.094 6.895 1 97.44 654 ILE B C 1
ATOM 10618 O O . ILE B 1 654 ? 34.938 14.328 7.609 1 97.44 654 ILE B O 1
ATOM 10622 N N . ARG B 1 655 ? 36.281 16.078 7.41 1 97.12 655 ARG B N 1
ATOM 10623 C CA . ARG B 1 655 ? 36.094 16.406 8.82 1 97.12 655 ARG B CA 1
ATOM 10624 C C . ARG B 1 655 ? 36.125 17.906 9.047 1 97.12 655 ARG B C 1
ATOM 10626 O O . ARG B 1 655 ? 36.75 18.641 8.273 1 97.12 655 ARG B O 1
ATOM 10633 N N . LEU B 1 656 ? 35.344 18.344 9.945 1 97.19 656 LEU B N 1
ATOM 10634 C CA . LEU B 1 656 ? 35.344 19.703 10.484 1 97.19 656 LEU B CA 1
ATOM 10635 C C . LEU B 1 656 ? 36.188 19.797 11.734 1 97.19 656 LEU B C 1
ATOM 10637 O O . LEU B 1 656 ? 36.062 19.016 12.672 1 97.19 656 LEU B O 1
ATOM 10641 N N . ILE B 1 657 ? 37.125 20.719 11.75 1 96.31 657 ILE B N 1
ATOM 10642 C CA . ILE B 1 657 ? 37.938 21.016 12.93 1 96.31 657 ILE B CA 1
ATOM 10643 C C . ILE B 1 657 ? 37.5 22.359 13.516 1 96.31 657 ILE B C 1
ATOM 10645 O O . ILE B 1 657 ? 37.375 23.359 12.789 1 96.31 657 ILE B O 1
ATOM 10649 N N . VAL B 1 658 ? 37.25 22.344 14.805 1 96.06 658 VAL B N 1
ATOM 10650 C CA . VAL B 1 658 ? 36.844 23.594 15.445 1 96.06 658 VAL B CA 1
ATOM 10651 C C . VAL B 1 658 ? 37.75 23.906 16.625 1 96.06 658 VAL B C 1
ATOM 10653 O O . VAL B 1 658 ? 38.25 23 17.297 1 96.06 658 VAL B O 1
ATOM 10656 N N . ARG B 1 659 ? 37.969 25.188 16.797 1 95.44 659 ARG B N 1
ATOM 10657 C CA . ARG B 1 659 ? 38.594 25.719 18 1 95.44 659 ARG B CA 1
ATOM 10658 C C . ARG B 1 659 ? 37.594 26.547 18.797 1 95.44 659 ARG B C 1
ATOM 10660 O O . ARG B 1 659 ? 37.125 27.594 18.328 1 95.44 659 ARG B O 1
ATOM 10667 N N . GLN B 1 660 ? 37.344 26.156 19.984 1 94.5 660 GLN B N 1
ATOM 10668 C CA . GLN B 1 660 ? 36.281 26.766 20.797 1 94.5 660 GLN B CA 1
ATOM 10669 C C . GLN B 1 660 ? 36.688 28.125 21.328 1 94.5 660 GLN B C 1
ATOM 10671 O O . GLN B 1 660 ? 37.875 28.391 21.484 1 94.5 660 GLN B O 1
ATOM 10676 N N . GLN B 1 661 ? 35.75 29.016 21.578 1 94.31 661 GLN B N 1
ATOM 10677 C CA . GLN B 1 661 ? 36 30.219 22.359 1 94.31 661 GLN B CA 1
ATOM 10678 C C . GLN B 1 661 ? 36.406 29.875 23.781 1 94.31 661 GLN B C 1
ATOM 10680 O O . GLN B 1 661 ? 35.938 28.875 24.344 1 94.31 661 GLN B O 1
ATOM 10685 N N . PRO B 1 662 ? 37.25 30.734 24.344 1 92.56 662 PRO B N 1
ATOM 10686 C CA . PRO B 1 662 ? 37.656 30.438 25.719 1 92.56 662 PRO B CA 1
ATOM 10687 C C . PRO B 1 662 ? 36.469 30.297 26.672 1 92.56 662 PRO B C 1
ATOM 10689 O O . PRO B 1 662 ? 35.625 31.203 26.75 1 92.56 662 PRO B O 1
ATOM 10692 N N . GLY B 1 663 ? 36.375 29.219 27.375 1 92.94 663 GLY B N 1
ATOM 10693 C CA . GLY B 1 663 ? 35.344 28.984 28.391 1 92.94 663 GLY B CA 1
ATOM 10694 C C . GLY B 1 663 ? 34.031 28.562 27.797 1 92.94 663 GLY B C 1
ATOM 10695 O O . GLY B 1 663 ? 33.031 28.438 28.516 1 92.94 663 GLY B O 1
ATOM 10696 N N . LYS B 1 664 ? 33.969 28.359 26.562 1 95.81 664 LYS B N 1
ATOM 10697 C CA . LYS B 1 664 ? 32.719 27.969 25.891 1 95.81 664 LYS B CA 1
ATOM 10698 C C . LYS B 1 664 ? 32.875 26.609 25.188 1 95.81 664 LYS B C 1
ATOM 10700 O O . LYS B 1 664 ? 34 26.125 25 1 95.81 664 LYS B O 1
ATOM 10705 N N . ARG B 1 665 ? 31.75 26 24.922 1 96 665 ARG B N 1
ATOM 10706 C CA . ARG B 1 665 ? 31.688 24.797 24.094 1 96 665 ARG B CA 1
ATOM 10707 C C . ARG B 1 665 ? 31.016 25.109 22.75 1 96 665 ARG B C 1
ATOM 10709 O O . ARG B 1 665 ? 30.359 26.141 22.609 1 96 665 ARG B O 1
ATOM 10716 N N . THR B 1 666 ? 31.312 24.328 21.812 1 96.38 666 THR B N 1
ATOM 10717 C CA . THR B 1 666 ? 30.656 24.406 20.516 1 96.38 666 THR B CA 1
ATOM 10718 C C . THR B 1 666 ? 29.688 23.234 20.312 1 96.38 666 THR B C 1
ATOM 10720 O O . THR B 1 666 ? 30.047 22.078 20.578 1 96.38 666 THR B O 1
ATOM 10723 N N . ARG B 1 667 ? 28.438 23.438 19.906 1 97.75 667 ARG B N 1
ATOM 10724 C CA . ARG B 1 667 ? 27.5 22.422 19.484 1 97.75 667 ARG B CA 1
ATOM 10725 C C . ARG B 1 667 ? 27.312 22.438 17.969 1 97.75 667 ARG B C 1
ATOM 10727 O O . ARG B 1 667 ? 26.875 23.453 17.406 1 97.75 667 ARG B O 1
ATOM 10734 N N . LEU B 1 668 ? 27.688 21.375 17.312 1 98.25 668 LEU B N 1
ATOM 10735 C CA . LEU B 1 668 ? 27.422 21.156 15.898 1 98.25 668 LEU B CA 1
ATOM 10736 C C . LEU B 1 668 ? 26.078 20.484 15.688 1 98.25 668 LEU B C 1
ATOM 10738 O O . LEU B 1 668 ? 25.922 19.297 15.938 1 98.25 668 LEU B O 1
ATOM 10742 N N . VAL B 1 669 ? 25.141 21.266 15.195 1 98.44 669 VAL B N 1
ATOM 10743 C CA . VAL B 1 669 ? 23.781 20.781 15.008 1 98.44 669 VAL B CA 1
ATOM 10744 C C . VAL B 1 669 ? 23.719 19.875 13.781 1 98.44 669 VAL B C 1
ATOM 10746 O O . VAL B 1 669 ? 23.047 18.844 13.797 1 98.44 669 VAL B O 1
ATOM 10749 N N . GLU B 1 670 ? 24.391 20.281 12.727 1 98.69 670 GLU B N 1
ATOM 10750 C CA . GLU B 1 670 ? 24.391 19.531 11.469 1 98.69 670 GLU B CA 1
ATOM 10751 C C . GLU B 1 670 ? 25.609 19.891 10.625 1 98.69 670 GLU B C 1
ATOM 10753 O O . GLU B 1 670 ? 25.984 21.047 10.523 1 98.69 670 GLU B O 1
ATOM 10758 N N . LEU B 1 671 ? 26.281 18.938 10.148 1 98.5 671 LEU B N 1
ATOM 10759 C CA . LEU B 1 671 ? 27.297 19.078 9.102 1 98.5 671 LEU B CA 1
ATOM 10760 C C . LEU B 1 671 ? 26.797 18.469 7.789 1 98.5 671 LEU B C 1
ATOM 10762 O O . LEU B 1 671 ? 27 17.281 7.539 1 98.5 671 LEU B O 1
ATOM 10766 N N . LYS B 1 672 ? 26.234 19.281 6.965 1 98.25 672 LYS B N 1
ATOM 10767 C CA . LYS B 1 672 ? 25.703 18.844 5.68 1 98.25 672 LYS B CA 1
ATOM 10768 C C . LYS B 1 672 ? 26.719 19.031 4.562 1 98.25 672 LYS B C 1
ATOM 10770 O O . LYS B 1 672 ? 27.188 20.156 4.324 1 98.25 672 LYS B O 1
ATOM 10775 N N . ILE B 1 673 ? 27.062 17.953 3.904 1 97.81 673 ILE B N 1
ATOM 10776 C CA . ILE B 1 673 ? 28.031 17.984 2.814 1 97.81 673 ILE B CA 1
ATOM 10777 C C . ILE B 1 673 ? 27.328 17.703 1.488 1 97.81 673 ILE B C 1
ATOM 10779 O O . ILE B 1 673 ? 26.531 16.766 1.386 1 97.81 673 ILE B O 1
ATOM 10783 N N . LEU B 1 674 ? 27.609 18.531 0.54 1 96.12 674 LEU B N 1
ATOM 10784 C CA . LEU B 1 674 ? 26.938 18.453 -0.757 1 96.12 674 LEU B CA 1
ATOM 10785 C C . LEU B 1 674 ? 27.969 18.312 -1.882 1 96.12 674 LEU B C 1
ATOM 10787 O O . LEU B 1 674 ? 29.078 18.828 -1.775 1 96.12 674 LEU B O 1
#

Solvent-accessible surface area (backbone atoms only — not comparable to full-atom values): 70097 Å² total; per-residue (Å²): 139,79,82,87,72,83,79,77,79,77,76,80,76,75,74,74,76,73,76,68,71,72,65,75,73,74,75,71,74,70,82,60,53,67,60,51,25,38,73,75,43,46,62,36,16,68,67,46,63,68,25,49,50,46,70,48,53,71,47,65,66,56,41,51,45,49,55,49,49,53,54,48,53,52,37,27,37,33,41,58,20,88,62,33,31,35,63,29,42,46,81,57,86,62,93,87,41,45,82,72,76,46,38,58,55,57,40,42,44,35,54,36,54,48,30,46,38,30,65,53,50,56,55,31,51,24,27,53,49,37,35,53,54,29,56,61,72,68,74,30,51,53,34,60,51,30,37,44,48,53,36,26,27,26,50,58,44,64,67,71,54,46,68,54,46,60,27,50,48,16,55,60,42,49,49,52,85,34,44,40,80,87,79,54,44,38,42,47,38,32,46,41,61,76,37,28,29,23,68,51,12,16,45,48,49,69,66,75,51,14,67,60,57,30,33,16,32,37,42,47,58,38,31,26,50,26,35,24,23,44,28,46,12,52,44,26,44,74,72,67,37,58,67,57,14,51,52,26,41,50,53,19,51,48,36,38,52,43,44,63,67,67,27,44,33,80,91,73,42,39,39,36,41,23,27,67,43,67,60,98,59,38,43,58,68,40,63,58,92,65,65,40,50,58,33,41,34,29,38,48,60,62,52,59,72,85,40,65,75,64,51,56,33,58,47,39,55,68,29,68,76,36,22,14,33,80,42,31,53,16,29,22,25,67,82,40,92,62,40,66,62,84,84,52,57,60,84,90,42,50,48,90,53,33,28,20,34,17,36,55,43,59,50,32,39,40,53,47,10,48,43,45,43,71,70,74,43,79,76,81,70,72,50,38,44,54,52,40,48,52,50,50,36,54,46,54,51,30,44,52,95,84,37,84,47,34,50,58,32,21,37,25,75,77,45,44,69,56,35,79,48,86,64,25,58,63,40,48,52,47,54,55,62,41,52,40,46,44,25,54,61,4,46,48,73,34,88,61,58,46,50,35,34,43,40,46,60,34,56,85,85,44,92,56,33,67,58,30,37,38,38,35,59,32,47,42,26,53,40,40,30,32,43,35,38,23,66,78,10,67,87,66,70,54,74,41,13,38,38,37,24,51,73,86,38,77,76,48,73,41,66,54,93,58,75,47,76,43,85,41,78,76,45,82,68,81,83,74,88,77,85,48,42,65,36,38,27,62,50,88,94,34,70,24,34,64,48,54,56,76,92,63,52,68,68,29,42,45,32,18,22,45,31,43,54,68,73,54,82,91,59,80,58,26,30,69,53,68,86,50,79,64,72,42,40,42,35,40,38,50,85,44,78,41,76,38,37,36,37,43,36,27,27,35,51,71,87,65,57,27,34,50,47,71,40,73,51,46,30,36,24,62,86,90,49,79,40,74,50,72,65,70,46,59,74,77,41,46,44,18,70,22,53,33,48,44,77,75,42,69,26,32,31,39,31,43,38,36,27,38,38,91,94,22,24,32,29,38,18,25,54,41,34,52,132,80,84,74,82,78,77,79,77,81,78,75,77,77,76,76,74,74,73,70,73,73,67,75,73,74,75,72,74,70,80,59,52,68,60,51,26,38,73,75,44,46,63,36,14,66,68,47,63,67,22,50,50,46,69,47,53,72,48,64,65,56,41,52,45,47,55,48,49,52,53,48,53,53,38,26,37,33,41,59,22,88,60,33,30,37,64,29,41,46,80,58,87,61,92,87,42,46,81,71,76,46,39,58,53,58,40,44,44,35,53,36,53,46,29,47,38,28,64,54,51,55,54,31,51,24,28,51,50,36,36,52,55,27,58,61,71,68,73,30,51,53,35,59,50,29,36,45,49,53,37,27,29,26,50,58,44,62,68,72,52,48,69,53,45,59,26,50,50,16,55,59,42,46,50,52,84,34,44,40,81,87,78,54,43,37,42,49,38,31,46,41,59,76,36,28,29,22,69,50,11,16,47,48,48,70,67,76,50,13,65,59,58,30,33,16,33,35,42,48,60,39,31,27,50,29,35,24,23,44,29,45,12,54,43,27,44,74,72,67,36,58,67,57,14,52,52,25,41,50,51,18,52,49,36,38,54,41,45,62,67,68,27,44,34,79,91,74,43,39,38,35,41,23,27,67,43,67,60,100,59,38,41,59,67,40,63,60,94,66,65,41,51,58,33,42,34,30,39,48,61,62,53,58,73,85,40,66,75,63,52,55,33,59,48,39,56,69,27,68,75,35,24,15,34,81,41,33,54,17,30,22,26,67,82,42,93,63,41,66,62,84,84,52,57,61,84,88,42,51,48,88,54,33,28,20,33,17,36,54,43,58,51,34,41,40,54,48,9,48,42,47,42,71,70,75,43,79,76,81,70,72,50,40,44,55,51,39,48,52,51,51,38,55,44,53,54,29,45,53,97,83,38,84,47,33,52,60,32,22,37,25,75,79,46,44,68,55,35,79,49,87,64,26,59,63,40,48,53,47,53,54,60,41,51,41,46,43,27,53,61,4,44,48,73,35,88,62,57,45,48,36,34,42,40,46,60,35,56,86,84,44,93,55,33,67,59,30,37,37,39,36,58,32,47,44,24,53,38,39,30,31,42,35,37,23,66,78,11,69,86,64,68,55,74,40,13,36,38,37,25,51,72,87,39,76,75,48,73,40,68,57,95,57,76,48,76,42,84,42,78,74,45,83,67,81,83,76,87,76,86,48,42,65,35,39,27,63,49,88,94,34,71,23,36,64,48,54,57,75,92,63,54,66,69,28,42,45,32,17,22,46,33,44,54,69,74,55,81,91,59,81,60,25,30,67,52,66,86,51,78,63,71,45,40,42,33,40,38,49,85,45,78,40,78,37,37,35,37,42,37,28,26,36,51,72,86,67,58,27,34,50,49,70,42,73,51,43,30,36,23,62,86,90,50,80,40,73,50,73,65,72,46,59,73,77,42,44,44,21,70,22,53,31,48,44,76,74,43,69,27,31,30,38,32,44,36,37,27,40,38,90,93,22,22,32,30,38,20,24,55,41,32,52

Nearest PDB structures (foldseek):
  5mqs-assembly1_A  TM=9.509E-01  e=1.890E-40  Bacteroides thetaiotaomicron
  7eaw-assembly1_A  TM=7.451E-01  e=4.958E-08  Arabidopsis thaliana
  4j5t-assembly1_A  TM=6.245E-01  e=2.659E-08  Saccharomyces cerevisiae S288C
  5z66-assembly1_A  TM=6.310E-01  e=1.636E-07  Enterobacter cloacae
  8atm-assembly1_B  TM=7.074E-01  e=4.149E-04  Homo sapiens

Radius of gyration: 37.19 Å; Cα contacts (8 Å, |Δi|>4): 2961; chains: 2; bounding box: 90×118×130 Å